Protein AF-0000000082161462 (afdb_homodimer)

Organism: Oncorhynchus tshawytscha (NCBI:txid74940)

InterPro domains:
  IPR004177 DDHD domain [PF02862] (362-562)
  IPR004177 DDHD domain [PS51043] (362-563)
  IPR004177 DDHD domain [SM01127] (362-563)
  IPR013761 Sterile alpha motif/pointed domain superfamily [G3DSA:1.10.150.50] (305-357)
  IPR057825 SEC23-DDH2, WWE domain [PF23464] (93-175)
  IPR057826 C20G8.02-like, WWE domain [PF23463] (22-87)
  IPR058055 PA-PLA1 [PTHR23509] (15-563)

Solvent-accessible surface area (backbone atoms only — not comparable to full-atom values): 63870 Å² total; per-residue (Å²): 128,87,69,77,69,87,58,70,73,70,87,79,58,71,48,32,30,37,39,48,83,47,94,93,49,75,77,42,75,41,58,44,24,66,66,49,27,51,51,49,51,52,48,49,54,49,32,68,72,66,66,54,85,72,52,75,45,69,28,83,91,61,42,28,36,31,32,62,71,79,29,31,34,37,54,68,78,55,92,61,82,66,26,48,40,43,71,24,42,28,31,34,32,45,89,87,45,91,58,70,40,66,46,56,57,71,58,34,52,54,50,49,52,52,48,44,50,22,39,60,65,69,45,48,80,52,72,46,77,43,94,88,38,37,32,38,38,39,65,46,97,81,42,30,37,34,35,73,56,74,66,73,85,72,60,61,78,63,65,62,53,73,69,49,69,71,62,21,44,39,43,69,34,67,70,91,53,94,67,84,63,46,78,72,75,65,85,49,54,51,31,39,32,42,37,36,64,34,71,56,73,48,55,35,89,83,54,40,40,56,60,60,40,44,50,50,34,45,52,50,41,55,54,46,46,68,72,52,39,70,71,51,87,85,66,56,79,76,49,34,71,45,73,46,54,52,87,50,46,68,65,60,72,31,88,69,68,48,53,63,60,55,50,54,64,27,46,61,78,48,56,45,71,60,42,52,50,50,51,34,51,49,48,42,54,47,36,58,69,31,66,69,48,31,46,50,50,33,44,48,48,42,51,51,51,40,50,49,49,52,53,46,44,71,76,37,73,84,59,78,49,56,38,28,39,34,28,31,57,32,65,54,54,62,62,44,41,49,58,63,73,58,58,66,64,28,50,63,43,38,76,63,36,80,67,75,72,78,65,61,77,61,87,64,61,35,52,32,38,40,30,35,29,22,34,46,39,52,55,42,33,76,67,64,45,72,64,46,63,39,79,32,42,33,79,50,33,57,29,39,36,44,37,30,42,61,43,17,77,58,32,38,41,51,57,66,34,32,31,62,88,88,63,71,75,79,64,44,74,49,57,42,76,92,53,57,74,57,63,71,55,50,48,48,52,48,44,51,48,43,45,49,45,39,51,49,42,43,56,51,34,56,61,48,49,72,64,58,71,53,64,77,84,72,75,85,68,83,86,73,80,87,75,84,80,74,79,72,74,80,72,78,66,82,68,77,77,68,78,52,75,61,61,47,74,73,52,47,72,70,58,60,49,18,30,42,28,68,50,35,85,34,39,34,29,50,72,82,54,77,74,41,69,75,41,47,70,80,37,18,69,52,37,62,31,39,65,53,74,30,61,41,54,47,49,52,52,51,45,59,59,32,45,74,72,70,46,68,112,129,88,71,78,68,87,57,69,72,73,86,77,58,72,48,33,30,37,40,47,83,47,93,93,48,72,76,42,76,42,59,45,24,67,66,49,27,53,50,50,52,51,48,52,53,49,32,67,72,66,65,54,85,72,52,77,45,69,29,82,90,59,42,28,38,33,31,60,71,79,28,32,34,34,55,66,78,55,92,62,82,68,26,47,40,44,72,24,43,28,32,36,30,44,87,86,45,90,60,68,41,68,45,56,58,71,57,34,52,52,51,49,51,52,46,44,50,21,38,60,66,70,44,46,82,50,71,46,77,44,95,87,38,39,32,38,36,38,64,45,98,82,44,30,36,35,35,75,56,72,66,73,84,73,60,59,78,68,68,60,54,73,70,50,68,71,61,21,44,39,43,70,35,67,70,90,52,93,68,83,64,47,79,74,74,64,85,49,52,50,32,39,32,43,37,36,64,35,71,54,73,49,55,34,88,83,56,40,39,56,62,61,41,44,50,50,34,44,53,50,42,53,53,44,45,66,72,51,41,69,70,50,86,83,67,56,79,75,50,34,70,45,72,45,54,51,88,51,44,67,67,60,72,31,88,67,67,47,53,64,60,54,49,56,63,26,47,63,78,50,56,45,70,60,42,52,51,50,51,35,51,51,48,42,54,50,36,58,68,32,66,69,48,30,46,50,50,32,43,48,47,43,51,51,51,40,51,50,50,52,52,46,44,69,75,38,72,84,59,78,49,58,37,30,40,34,27,28,57,31,66,53,54,63,60,43,43,50,57,63,73,56,60,66,64,27,49,60,43,37,76,65,34,81,66,76,72,80,66,60,77,62,89,63,62,35,51,32,37,40,31,35,32,21,33,46,39,50,53,41,34,75,66,64,46,76,64,47,63,38,81,33,42,34,80,51,30,56,28,39,36,42,36,28,42,60,44,16,76,57,32,39,41,51,56,65,32,34,31,62,89,88,63,71,76,79,63,45,74,49,58,42,77,93,52,58,73,57,63,70,56,52,48,50,53,48,44,51,48,44,46,49,45,40,50,48,42,44,57,52,33,56,60,47,48,71,64,57,71,52,64,74,83,71,74,84,69,83,84,72,80,88,72,84,78,74,76,71,74,81,71,77,65,81,70,77,76,71,75,55,75,61,62,47,75,72,53,47,74,71,59,59,48,18,29,42,28,68,50,36,84,34,38,34,29,49,70,82,52,76,74,42,69,76,40,48,72,81,38,18,69,53,38,62,32,38,66,53,75,31,60,41,55,46,49,51,52,50,45,59,59,31,44,76,72,71,46,69,113

Foldseek 3Di:
DPPPPAQDDDAFDWWKWWWDDDVPDDIDIATFAPVQRVVLVVQVVVCVVVVPPWDWDQGQLSQWIATNVVQWIAGDQDDDDIIGMATFWKWKAAPPGPFTDGDHPVVLVVVSVVVNVCSNVVPQQDWDADPVQKIKGRNDPAWIWIFRHDPPVPPPPPPVCVPRPPIITMDGHPPPGPHDRDDGFFNAAAEEEEEEEAADQAQAPVRDGQVVLQVLLQVLLRVLCVVPFPDPPVPDDDHGYHYHYQDQNCPPVPPPPCVLVVLVVVDDPPPPLVVVVVSRLVVLVVLCVDLVSVLVSLVRRQVSQQVSVVVVCVSVVVHDHAYAYEYAQHLCCLVQQVFFDCPPLVVLCCVVVPPPSPHDDHPAQHAEYEYEQYLNQVVCVVSPLQAGALATEGPRYQAYAQEAAPLAPSHDDDQCRYKDPPQDDDAAEQAASVGGADPVVVVVVVVVVVVVVVVVVVVVVVVVVVVPVPDDPPDPDDPDDDDDPDDPDPPPPPPPPPPPVPLPPVSVVPIFSGRHGDRDGRGYYYHDDPVCVVPSNVCNSNRSSCLSNGSSNSVVVVQVSCVVVVRHD/DPPPPQQDDDAFDWWKWWWDDDPPDDIDIATFAPVQRVVLVVQVVVCVVVVPPWDWDQGQLSQWIATNVVQWIAGDQDDDDIIGMATFWKWKDAPVGPFTDGDHPVVLVVVSVVVNVCSNVVPQQDWDADPVQKIKGRNDPAWIWIFRHDPPVPPPPPPVCVPRPPIITMDGHPPPGPHDRDDGFFNAAAEEEEEEEAADQAQAPVRDGQVVLQVLLQVLLRVLCVVPFPDPPVPPDDHGYHYHYQDQNCPPVPPPPCVLVVLVVVDDPPPPLVVVVVSRLVVLVVLCVDLVSVLVSLVRRQVSQQVSVVVVCVSVVVHDHAYAYEYAQHLCCLVQQVFDDCPPLVVLCCVVVPPPSPHDDHPAQHAEYEYEQYLNQVVCVVSPLQAGALATEGPRYQAYAQEAAPLAPSHDDDQCRYKDPPQDDDAAEQAASVGGADPVVVVVVVVVVVVVVVVVVVVVVVVVVVVPVPDDPPDPDDPDDDDDPPPPDPPPPPPDCPPPVPLPPVSVVPIFSGRHGDRDGRGYYYHDDPVCVVPSNVCNSNRSSCLSNGSSNSVVVVQVSCVVVVRHD

Radius of gyration: 39.83 Å; Cα contacts (8 Å, |Δi|>4): 1803; chains: 2; bounding box: 90×132×87 Å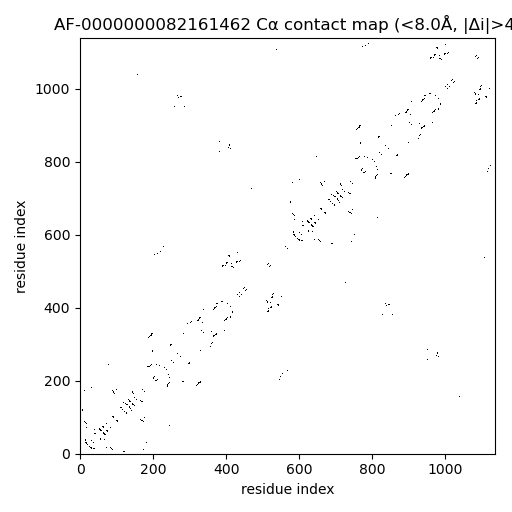

Sequence (1138 aa):
MNGMIEGVYEPVEHHWFHCEQQVDCKDSWFPFNREDSSRLEEAHKHGETRGVEEMVVATEGRRFDVRLKERRRYAVYWEQPPSEVRRCSWFHKGDKDISYTPYPEHTSLILEEAYMISVTLNDWTRKLEFPTGETVVLHSRMLMTQQQTIPSKYWISFPSASEQSRPRTVKRGLEGISIEIPEGEPYQVDHLVFMVHGVGPACDIQLRGVVECVNDFRDASLSLLSSHFKQSQDGTHMGRVEFIPINWHRVLHGDATGVDEDIQRITLPSISRLRQFSNDTVLDLFFYNSPTYCKTIIDTVASEINRLHHIFLQRHPQFTGAVSLTGHSLDLKDLGIPLGPRKKIMCLLKRWREVSIVYPQLAFQPQAFFALGSPIGMFLTVRGLKRIDPKYSLPTCKSFYNIFHPFDPVAFRIEPMVVTPGVDLPPMLIPHHKGRKRMHLELKDSLKRVSSDLLLSISTLRGVWQTLTTLPVNTLPPVASVGTTAALPPQESEGSRAQNGTVSPTEMKNISFGMLNGGRRFDYVLQEKPLESFNEYLFAIQSHLCYWDSEDTVLLLLREIYEGKGILLMNGMIEGVYEPVEHHWFHCEQQVDCKDSWFPFNREDSSRLEEAHKHGETRGVEEMVVATEGRRFDVRLKERRRYAVYWEQPPSEVRRCSWFHKGDKDISYTPYPEHTSLILEEAYMISVTLNDWTRKLEFPTGETVVLHSRMLMTQQQTIPSKYWISFPSASEQSRPRTVKRGLEGISIEIPEGEPYQVDHLVFMVHGVGPACDIQLRGVVECVNDFRDASLSLLSSHFKQSQDGTHMGRVEFIPINWHRVLHGDATGVDEDIQRITLPSISRLRQFSNDTVLDLFFYNSPTYCKTIIDTVASEINRLHHIFLQRHPQFTGAVSLTGHSLDLKDLGIPLGPRKKIMCLLKRWREVSIVYPQLAFQPQAFFALGSPIGMFLTVRGLKRIDPKYSLPTCKSFYNIFHPFDPVAFRIEPMVVTPGVDLPPMLIPHHKGRKRMHLELKDSLKRVSSDLLLSISTLRGVWQTLTTLPVNTLPPVASVGTTAALPPQESEGSRAQNGTVSPTEMKNISFGMLNGGRRFDYVLQEKPLESFNEYLFAIQSHLCYWDSEDTVLLLLREIYEGKGILL

Nearest PDB structures (foldseek):
  3v3l-assembly1_A  TM=7.381E-01  e=1.495E-02  Homo sapiens
  2dk6-assembly1_A  TM=5.817E-01  e=2.764E-01  Homo sapiens
  3n98-assembly1_A  TM=2.357E-01  e=4.673E-01  Thermococcus kodakarensis
  5wu7-assembly1_A  TM=2.150E-01  e=4.159E-01  Pyrococcus horikoshii OT3
  3v3l-assembly1_A  TM=7.371E-01  e=9.920E-03  Homo sapiens

Structure (mmCIF, N/CA/C/O backbone):
data_AF-0000000082161462-model_v1
#
loop_
_entity.id
_entity.type
_entity.pdbx_description
1 polymer 'DDHD domain-containing protein'
#
loop_
_atom_site.group_PDB
_atom_site.id
_atom_site.type_symbol
_atom_site.label_atom_id
_atom_site.label_alt_id
_atom_site.label_comp_id
_atom_site.label_asym_id
_atom_site.label_entity_id
_atom_site.label_seq_id
_atom_site.pdbx_PDB_ins_code
_atom_site.Cartn_x
_atom_site.Cartn_y
_atom_site.Cartn_z
_atom_site.occupancy
_atom_site.B_iso_or_equiv
_atom_site.auth_seq_id
_atom_site.auth_comp_id
_atom_site.auth_asym_id
_atom_site.auth_atom_id
_atom_site.pdbx_PDB_model_num
ATOM 1 N N . MET A 1 1 ? -17.547 63.219 -2.641 1 26.72 1 MET A N 1
ATOM 2 C CA . MET A 1 1 ? -16.453 64.062 -3.09 1 26.72 1 MET A CA 1
ATOM 3 C C . MET A 1 1 ? -15.578 64.5 -1.912 1 26.72 1 MET A C 1
ATOM 5 O O . MET A 1 1 ? -15.875 65.5 -1.253 1 26.72 1 MET A O 1
ATOM 9 N N . ASN A 1 2 ? -15.258 63.562 -0.967 1 32.59 2 ASN A N 1
ATOM 10 C CA . ASN A 1 2 ? -14.492 63.875 0.237 1 32.59 2 ASN A CA 1
ATOM 11 C C . ASN A 1 2 ? -13.25 64.688 -0.082 1 32.59 2 ASN A C 1
ATOM 13 O O . ASN A 1 2 ? -12.352 64.188 -0.785 1 32.59 2 ASN A O 1
ATOM 17 N N . GLY A 1 3 ? -13.391 65.938 -0.371 1 36.22 3 GLY A N 1
ATOM 18 C CA . GLY A 1 3 ? -12.461 67 -0.728 1 36.22 3 GLY A CA 1
ATOM 19 C C . GLY A 1 3 ? -11.195 67 0.109 1 36.22 3 GLY A C 1
ATOM 20 O O . GLY A 1 3 ? -11.25 67.125 1.329 1 36.22 3 GLY A O 1
ATOM 21 N N . MET A 1 4 ? -10.219 66.125 -0.097 1 42.56 4 MET A N 1
ATOM 22 C CA . MET A 1 4 ? -8.883 66.312 0.467 1 42.56 4 MET A CA 1
ATOM 23 C C . MET A 1 4 ? -8.5 67.812 0.512 1 42.56 4 MET A C 1
ATOM 25 O O . MET A 1 4 ? -8.5 68.438 -0.519 1 42.56 4 MET A O 1
ATOM 29 N N . ILE A 1 5 ? -8.953 68.562 1.473 1 47.44 5 ILE A N 1
ATOM 30 C CA . ILE A 1 5 ? -8.508 69.938 1.658 1 47.44 5 ILE A CA 1
ATOM 31 C C . ILE A 1 5 ? -7.008 70 1.372 1 47.44 5 ILE A C 1
ATOM 33 O O . ILE A 1 5 ? -6.223 69.188 1.851 1 47.44 5 ILE A O 1
ATOM 37 N N . GLU A 1 6 ? -6.426 70.75 0.494 1 54.41 6 GLU A N 1
ATOM 38 C CA . GLU A 1 6 ? -5.129 71.188 0.003 1 54.41 6 GLU A CA 1
ATOM 39 C C . GLU A 1 6 ? -4.285 71.812 1.132 1 54.41 6 GLU A C 1
ATOM 41 O O . GLU A 1 6 ? -4.758 72.625 1.89 1 54.41 6 GLU A O 1
ATOM 46 N N . GLY A 1 7 ? -3.23 71.188 1.823 1 65.56 7 GLY A N 1
ATOM 47 C CA . GLY A 1 7 ? -2.174 71.688 2.672 1 65.56 7 GLY A CA 1
ATOM 48 C C . GLY A 1 7 ? -2.166 71.062 4.062 1 65.56 7 GLY A C 1
ATOM 49 O O . GLY A 1 7 ? -1.274 71.375 4.863 1 65.56 7 GLY A O 1
ATOM 50 N N . VAL A 1 8 ? -3.248 70.438 4.426 1 85.88 8 VAL A N 1
ATOM 51 C CA . VAL A 1 8 ? -3.234 70.062 5.832 1 85.88 8 VAL A CA 1
ATOM 52 C C . VAL A 1 8 ? -2.695 68.625 5.969 1 85.88 8 VAL A C 1
ATOM 54 O O . VAL A 1 8 ? -3.148 67.688 5.273 1 85.88 8 VAL A O 1
ATOM 57 N N . TYR A 1 9 ? -1.677 68.438 6.754 1 92.31 9 TYR A N 1
ATOM 58 C CA . TYR A 1 9 ? -1.05 67.125 7.07 1 92.31 9 TYR A CA 1
ATOM 59 C C . TYR A 1 9 ? -1.927 66.312 8.008 1 92.31 9 TYR A C 1
ATOM 61 O O . TYR A 1 9 ? -2.443 66.875 9 1 92.31 9 TYR A O 1
ATOM 69 N N . GLU A 1 10 ? -2.254 65.062 7.656 1 91.81 10 GLU A N 1
ATOM 70 C CA . GLU A 1 10 ? -2.912 64.125 8.523 1 91.81 10 GLU A CA 1
ATOM 71 C C . GLU A 1 10 ? -1.987 62.938 8.844 1 91.81 10 GLU A C 1
ATOM 73 O O . GLU A 1 10 ? -1.403 62.344 7.941 1 91.81 10 GLU A O 1
ATOM 78 N N . PRO A 1 11 ? -1.928 62.656 10.164 1 93.06 11 PRO A N 1
ATOM 79 C CA . PRO A 1 11 ? -1.054 61.531 10.539 1 93.06 11 PRO A CA 1
ATOM 80 C C . PRO A 1 11 ? -1.487 60.219 9.906 1 93.06 11 PRO A C 1
ATOM 82 O O . PRO A 1 11 ? -2.686 59.969 9.758 1 93.06 11 PRO A O 1
ATOM 85 N N . VAL A 1 12 ? -0.553 59.375 9.609 1 94.31 12 VAL A N 1
ATOM 86 C CA . VAL A 1 12 ? -0.805 58.094 8.922 1 94.31 12 VAL A CA 1
ATOM 87 C C . VAL A 1 12 ? -1.348 57.062 9.914 1 94.31 12 VAL A C 1
ATOM 89 O O . VAL A 1 12 ? -0.991 57.094 11.094 1 94.31 12 VAL A O 1
ATOM 92 N N . GLU A 1 13 ? -2.225 56.219 9.422 1 93.25 13 GLU A N 1
ATOM 93 C CA . GLU A 1 13 ? -2.734 55.094 10.234 1 93.25 13 GLU A CA 1
ATOM 94 C C . GLU A 1 13 ? -1.837 53.875 10.125 1 93.25 13 GLU A C 1
ATOM 96 O O . GLU A 1 13 ? -1.406 53.5 9.031 1 93.25 13 GLU A O 1
ATOM 101 N N . HIS A 1 14 ? -1.571 53.344 11.289 1 96.19 14 HIS A N 1
ATOM 102 C CA . HIS A 1 14 ? -0.699 52.188 11.328 1 96.19 14 HIS A CA 1
ATOM 103 C C . HIS A 1 14 ? -1.508 50.906 11.289 1 96.19 14 HIS A C 1
ATOM 105 O O . HIS A 1 14 ? -2.664 50.875 11.711 1 96.19 14 HIS A O 1
ATOM 111 N N . HIS A 1 15 ? -0.967 49.844 10.68 1 97.06 15 HIS A N 1
ATOM 112 C CA . HIS A 1 15 ? -1.48 48.5 10.703 1 97.06 15 HIS A CA 1
ATOM 113 C C . HIS A 1 15 ? -0.365 47.5 10.984 1 97.06 15 HIS A C 1
ATOM 115 O O . HIS A 1 15 ? 0.71 47.562 10.383 1 97.06 15 HIS A O 1
ATOM 121 N N . TRP A 1 16 ? -0.637 46.625 11.836 1 97.81 16 TRP A N 1
ATOM 122 C CA . TRP A 1 16 ? 0.406 45.688 12.281 1 97.81 16 TRP A CA 1
ATOM 123 C C . TRP A 1 16 ? 0.491 44.469 11.352 1 97.81 16 TRP A C 1
ATOM 125 O O . TRP A 1 16 ? -0.534 43.969 10.906 1 97.81 16 TRP A O 1
ATOM 135 N N . PHE A 1 17 ? 1.749 44.031 11.094 1 97.06 17 PHE A N 1
ATOM 136 C CA . PHE A 1 17 ? 2.035 42.906 10.227 1 97.06 17 PHE A CA 1
ATOM 137 C C . PHE A 1 17 ? 2.936 41.906 10.93 1 97.06 17 PHE A C 1
ATOM 139 O O . PHE A 1 17 ? 3.607 42.219 11.906 1 97.06 17 PHE A O 1
ATOM 146 N N . HIS A 1 18 ? 2.854 40.688 10.539 1 95.94 18 HIS A N 1
ATOM 147 C CA . HIS A 1 18 ? 3.812 39.656 10.977 1 95.94 18 HIS A CA 1
ATOM 148 C C . HIS A 1 18 ? 4.484 39 9.789 1 95.94 18 HIS A C 1
ATOM 150 O O . HIS A 1 18 ? 3.914 38.938 8.695 1 95.94 18 HIS A O 1
ATOM 156 N N . CYS A 1 19 ? 5.727 38.469 10.062 1 92.62 19 CYS A N 1
ATOM 157 C CA . CYS A 1 19 ? 6.543 37.875 9 1 92.62 19 CYS A CA 1
ATOM 158 C C . CYS A 1 19 ? 6.574 36.375 9.117 1 92.62 19 CYS A C 1
ATOM 160 O O . CYS A 1 19 ? 6.664 35.812 10.219 1 92.62 19 CYS A O 1
ATOM 162 N N . GLU A 1 20 ? 6.312 35.688 8.039 1 83.38 20 GLU A N 1
ATOM 163 C CA . GLU A 1 20 ? 6.488 34.219 7.992 1 83.38 20 GLU A CA 1
ATOM 164 C C . GLU A 1 20 ? 7.688 33.844 7.133 1 83.38 20 GLU A C 1
ATOM 166 O O . GLU A 1 20 ? 7.82 34.312 5.996 1 83.38 20 GLU A O 1
ATOM 171 N N . GLN A 1 21 ? 8.641 33.219 7.793 1 70.44 21 GLN A N 1
ATOM 172 C CA . GLN A 1 21 ? 9.844 32.812 7.082 1 70.44 21 GLN A CA 1
ATOM 173 C C . GLN A 1 21 ? 9.586 31.578 6.234 1 70.44 21 GLN A C 1
ATOM 175 O O . GLN A 1 21 ? 9.031 30.594 6.727 1 70.44 21 GLN A O 1
ATOM 180 N N . GLN A 1 22 ? 9.469 31.719 4.949 1 59.25 22 GLN A N 1
ATOM 181 C CA . GLN A 1 22 ? 9.344 30.562 4.074 1 59.25 22 GLN A CA 1
ATOM 182 C C . GLN A 1 22 ? 10.711 29.953 3.76 1 59.25 22 GLN A C 1
ATOM 184 O O . GLN A 1 22 ? 11.719 30.656 3.791 1 59.25 22 GLN A O 1
ATOM 189 N N . VAL A 1 23 ? 10.805 28.562 3.68 1 52.56 23 VAL A N 1
ATOM 190 C CA . VAL A 1 23 ? 11.992 27.859 3.225 1 52.56 23 VAL A CA 1
ATOM 191 C C . VAL A 1 23 ? 12.391 28.359 1.837 1 52.56 23 VAL A C 1
ATOM 193 O O . VAL A 1 23 ? 11.602 28.297 0.896 1 52.56 23 VAL A O 1
ATOM 196 N N . ASP A 1 24 ? 13.531 29.062 1.699 1 53.31 24 ASP A N 1
ATOM 197 C CA . ASP A 1 24 ? 14.305 29.453 0.523 1 53.31 24 ASP A CA 1
ATOM 198 C C . ASP A 1 24 ? 13.82 30.797 -0.032 1 53.31 24 ASP A C 1
ATOM 200 O O . ASP A 1 24 ? 14.25 31.219 -1.106 1 53.31 24 ASP A O 1
ATOM 204 N N . CYS A 1 25 ? 12.797 31.266 0.533 1 53.69 25 CYS A N 1
ATOM 205 C CA . CYS A 1 25 ? 12.352 32.438 -0.18 1 53.69 25 CYS A CA 1
ATOM 206 C C . CYS A 1 25 ? 12.359 33.656 0.732 1 53.69 25 CYS A C 1
ATOM 208 O O . CYS A 1 25 ? 12.648 33.562 1.925 1 53.69 25 CYS A O 1
ATOM 210 N N . LYS A 1 26 ? 12.133 34.75 0.07 1 63.31 26 LYS A N 1
ATOM 211 C CA . LYS A 1 26 ? 11.953 36.094 0.573 1 63.31 26 LYS A CA 1
ATOM 212 C C . LYS A 1 26 ? 10.883 36.156 1.656 1 63.31 26 LYS A C 1
ATOM 214 O O . LYS A 1 26 ? 9.93 35.375 1.637 1 63.31 26 LYS A O 1
ATOM 219 N N . ASP A 1 27 ? 11.133 36.844 2.707 1 75.44 27 ASP A N 1
ATOM 220 C CA . ASP A 1 27 ? 10.203 37.062 3.811 1 75.44 27 ASP A CA 1
ATOM 221 C C . ASP A 1 27 ? 8.844 37.531 3.297 1 75.44 27 ASP A C 1
ATOM 223 O O . ASP A 1 27 ? 8.773 38.312 2.359 1 75.44 27 ASP A O 1
ATOM 227 N N . SER A 1 28 ? 7.859 36.812 3.693 1 86.31 28 SER A N 1
ATOM 228 C CA . SER A 1 28 ? 6.5 37.219 3.365 1 86.31 28 SER A CA 1
ATOM 229 C C . SER A 1 28 ? 5.805 37.844 4.574 1 86.31 28 SER A C 1
ATOM 231 O O . SER A 1 28 ? 5.879 37.312 5.68 1 86.31 28 SER A O 1
ATOM 233 N N . TRP A 1 29 ? 5.254 39.094 4.316 1 91.94 29 TRP A N 1
ATOM 234 C CA . TRP A 1 29 ? 4.582 39.812 5.395 1 91.94 29 TRP A CA 1
ATOM 235 C C . TRP A 1 29 ? 3.068 39.688 5.27 1 91.94 29 TRP A C 1
ATOM 237 O O . TRP A 1 29 ? 2.514 39.844 4.18 1 91.94 29 TRP A O 1
ATOM 247 N N . PHE A 1 30 ? 2.459 39.406 6.457 1 93.06 30 PHE A N 1
ATOM 248 C CA . PHE A 1 30 ? 1.012 39.25 6.5 1 93.06 30 PHE A CA 1
ATOM 249 C C . PHE A 1 30 ? 0.387 40.188 7.504 1 93.06 30 PHE A C 1
ATOM 251 O O . PHE A 1 30 ? 0.894 40.344 8.617 1 93.06 30 PHE A O 1
ATOM 258 N N . PRO A 1 31 ? -0.669 40.875 7.043 1 95.5 31 PRO A N 1
ATOM 259 C CA . PRO A 1 31 ? -1.338 41.812 7.977 1 95.5 31 PRO A CA 1
ATOM 260 C C . PRO A 1 31 ? -2.143 41.062 9.047 1 95.5 31 PRO A C 1
ATOM 262 O O . PRO A 1 31 ? -2.742 40.031 8.766 1 95.5 31 PRO A O 1
ATOM 265 N N . PHE A 1 32 ? -2.117 41.625 10.266 1 96.69 32 PHE A N 1
ATOM 266 C CA . PHE A 1 32 ? -3.076 41.156 11.266 1 96.69 32 PHE A CA 1
ATOM 267 C C . PHE A 1 32 ? -4.492 41.562 10.883 1 96.69 32 PHE A C 1
ATOM 269 O O . PHE A 1 32 ? -4.684 42.5 10.102 1 96.69 32 PHE A O 1
ATOM 276 N N . ASN A 1 33 ? -5.449 40.844 11.43 1 95 33 ASN A N 1
ATOM 277 C CA . ASN A 1 33 ? -6.82 41.312 11.219 1 95 33 ASN A CA 1
ATOM 278 C C . ASN A 1 33 ? -7.066 42.656 11.898 1 95 33 ASN A C 1
ATOM 280 O O . ASN A 1 33 ? -6.27 43.094 12.734 1 95 33 ASN A O 1
ATOM 284 N N . ARG A 1 34 ? -8.125 43.344 11.578 1 94.5 34 ARG A N 1
ATOM 285 C CA . ARG A 1 34 ? -8.383 44.688 12.031 1 94.5 34 ARG A CA 1
ATOM 286 C C . ARG A 1 34 ? -8.516 44.75 13.547 1 94.5 34 ARG A C 1
ATOM 288 O O . ARG A 1 34 ? -8.016 45.688 14.18 1 94.5 34 ARG A O 1
ATOM 295 N N . GLU A 1 35 ? -9.148 43.75 14.07 1 95.19 35 GLU A N 1
ATOM 296 C CA . GLU A 1 35 ? -9.352 43.75 15.516 1 95.19 35 GLU A CA 1
ATOM 297 C C . GLU A 1 35 ? -8.023 43.594 16.25 1 95.19 35 GLU A C 1
ATOM 299 O O . GLU A 1 35 ? -7.746 44.312 17.203 1 95.19 35 GLU A O 1
ATOM 304 N N . ASP A 1 36 ? -7.293 42.688 15.844 1 97 36 ASP A N 1
ATOM 305 C CA . ASP A 1 36 ? -6 42.469 16.469 1 97 36 ASP A CA 1
ATOM 306 C C . ASP A 1 36 ? -5.074 43.656 16.297 1 97 36 ASP A C 1
ATOM 308 O O . ASP A 1 36 ? -4.367 44.062 17.219 1 97 36 ASP A O 1
ATOM 312 N N . SER A 1 37 ? -5.035 44.156 15.102 1 97.25 37 SER A N 1
ATOM 313 C CA . SER A 1 37 ? -4.195 45.344 14.844 1 97.25 37 SER A CA 1
ATOM 314 C C . SER A 1 37 ? -4.59 46.5 15.742 1 97.25 37 SER A C 1
ATOM 316 O O . SER A 1 37 ? -3.725 47.219 16.234 1 97.25 37 SER A O 1
ATOM 318 N N . SER A 1 38 ? -5.855 46.719 15.891 1 96.5 38 SER A N 1
ATOM 319 C CA . SER A 1 38 ? -6.336 47.781 16.766 1 96.5 38 SER A CA 1
ATOM 320 C C . SER A 1 38 ? -5.902 47.562 18.203 1 96.5 38 SER A C 1
ATOM 322 O O . SER A 1 38 ? -5.523 48.5 18.906 1 96.5 38 SER A O 1
ATOM 324 N N . ARG A 1 39 ? -5.996 46.375 18.641 1 96.56 39 ARG A N 1
ATOM 325 C CA . ARG A 1 39 ? -5.59 46.031 20 1 96.56 39 ARG A CA 1
ATOM 326 C C . ARG A 1 39 ? -4.086 46.219 20.172 1 96.56 39 ARG A C 1
ATOM 328 O O . ARG A 1 39 ? -3.635 46.688 21.234 1 96.56 39 ARG A O 1
ATOM 335 N N . LEU A 1 40 ? -3.393 45.812 19.219 1 97.44 40 LEU A N 1
ATOM 336 C CA . LEU A 1 40 ? -1.945 46 19.25 1 97.44 40 LEU A CA 1
ATOM 337 C C . LEU A 1 40 ? -1.581 47.469 19.312 1 97.44 40 LEU A C 1
ATOM 339 O O . LEU A 1 40 ? -0.694 47.875 20.078 1 97.44 40 LEU A O 1
ATOM 343 N N . GLU A 1 41 ? -2.246 48.281 18.516 1 96.56 41 GLU A N 1
ATOM 344 C CA . GLU A 1 41 ? -1.992 49.719 18.484 1 96.56 41 GLU A CA 1
ATOM 345 C C . GLU A 1 41 ? -2.328 50.375 19.828 1 96.56 41 GLU A C 1
ATOM 347 O O . GLU A 1 41 ? -1.581 51.219 20.328 1 96.56 41 GLU A O 1
ATOM 352 N N . GLU A 1 42 ? -3.414 49.969 20.359 1 95.94 42 GLU A N 1
ATOM 353 C CA . GLU A 1 42 ? -3.812 50.5 21.672 1 95.94 42 GLU A CA 1
ATOM 354 C C . GLU A 1 42 ? -2.799 50.125 22.75 1 95.94 42 GLU A C 1
ATOM 356 O O . GLU A 1 42 ? -2.447 50.969 23.578 1 95.94 42 GLU A O 1
ATOM 361 N N . ALA A 1 43 ? -2.439 48.906 22.719 1 95.94 43 ALA A N 1
ATOM 362 C CA . ALA A 1 43 ? -1.452 48.438 23.703 1 95.94 43 ALA A CA 1
ATOM 363 C C . ALA A 1 43 ? -0.122 49.188 23.516 1 95.94 43 ALA A C 1
ATOM 365 O O . ALA A 1 43 ? 0.569 49.469 24.484 1 95.94 43 ALA A O 1
ATOM 366 N N . HIS A 1 44 ? 0.251 49.344 22.312 1 94.88 44 HIS A N 1
ATOM 367 C CA . HIS A 1 44 ? 1.485 50.062 22.016 1 94.88 44 HIS A CA 1
ATOM 368 C C . HIS A 1 44 ? 1.45 51.5 22.578 1 94.88 44 HIS A C 1
ATOM 370 O O . HIS A 1 44 ? 2.422 51.938 23.188 1 94.88 44 HIS A O 1
ATOM 376 N N . LYS A 1 45 ? 0.359 52.188 22.391 1 92.31 45 LYS A N 1
ATOM 377 C CA . LYS A 1 45 ? 0.197 53.531 22.891 1 92.31 45 LYS A CA 1
ATOM 378 C C . LYS A 1 45 ? 0.233 53.562 24.406 1 92.31 45 LYS A C 1
ATOM 380 O O . LYS A 1 45 ? 0.849 54.469 25.016 1 92.31 45 LYS A O 1
ATOM 385 N N . HIS A 1 46 ? -0.396 52.625 24.938 1 90.88 46 HIS A N 1
ATOM 386 C CA . HIS A 1 46 ? -0.431 52.531 26.391 1 90.88 46 HIS A CA 1
ATOM 387 C C . HIS A 1 46 ? 0.954 52.25 26.953 1 90.88 46 HIS A C 1
ATOM 389 O O . HIS A 1 46 ? 1.321 52.781 28.016 1 90.88 46 HIS A O 1
ATOM 395 N N . GLY A 1 47 ? 1.594 51.344 26.328 1 87.25 47 GLY A N 1
ATOM 396 C CA . GLY A 1 47 ? 2.936 51 26.766 1 87.25 47 GLY A CA 1
ATOM 397 C C . GLY A 1 47 ? 3.895 52.156 26.719 1 87.25 47 GLY A C 1
ATOM 398 O O . GLY A 1 47 ? 4.715 52.344 27.609 1 87.25 47 GLY A O 1
ATOM 399 N N . GLU A 1 48 ? 3.814 52.938 25.75 1 82.69 48 GLU A N 1
ATOM 400 C CA . GLU A 1 48 ? 4.672 54.094 25.594 1 82.69 48 GLU A CA 1
ATOM 401 C C . GLU A 1 48 ? 4.371 55.156 26.672 1 82.69 48 GLU A C 1
ATOM 403 O O . GLU A 1 48 ? 5.281 55.781 27.203 1 82.69 48 GLU A O 1
ATOM 408 N N . THR A 1 49 ? 3.15 55.219 27 1 84.56 49 THR A N 1
ATOM 409 C CA . THR A 1 49 ? 2.723 56.25 27.953 1 84.56 49 THR A CA 1
ATOM 410 C C . THR A 1 49 ? 3.074 55.844 29.375 1 84.56 49 THR A C 1
ATOM 412 O O . THR A 1 49 ? 3.498 56.656 30.188 1 84.56 49 THR A O 1
ATOM 415 N N . ARG A 1 50 ? 2.953 54.594 29.641 1 85.5 50 ARG A N 1
ATOM 416 C CA . ARG A 1 50 ? 3.115 54.125 31.016 1 85.5 50 ARG A CA 1
ATOM 417 C C . ARG A 1 50 ? 4.535 53.625 31.266 1 85.5 50 ARG A C 1
ATOM 419 O O . ARG A 1 50 ? 4.922 53.375 32.406 1 85.5 50 ARG A O 1
ATOM 426 N N . GLY A 1 51 ? 5.27 53.562 30.422 1 80.31 51 GLY A N 1
ATOM 427 C CA . GLY A 1 51 ? 6.641 53.125 30.578 1 80.31 51 GLY A CA 1
ATOM 428 C C . GLY A 1 51 ? 6.746 51.656 30.953 1 80.31 51 GLY A C 1
ATOM 429 O O . GLY A 1 51 ? 7.633 51.281 31.719 1 80.31 51 GLY A O 1
ATOM 430 N N . VAL A 1 52 ? 5.754 50.938 30.531 1 80.94 52 VAL A N 1
ATOM 431 C CA . VAL A 1 52 ? 5.762 49.531 30.844 1 80.94 52 VAL A CA 1
ATOM 432 C C . VAL A 1 52 ? 6.824 48.812 30 1 80.94 52 VAL A C 1
ATOM 434 O O . VAL A 1 52 ? 7.023 49.125 28.828 1 80.94 52 VAL A O 1
ATOM 437 N N . GLU A 1 53 ? 7.633 47.938 30.594 1 82.19 53 GLU A N 1
ATOM 438 C CA . GLU A 1 53 ? 8.781 47.25 29.984 1 82.19 53 GLU A CA 1
ATOM 439 C C . GLU A 1 53 ? 8.344 46.375 28.797 1 82.19 53 GLU A C 1
ATOM 441 O O . GLU A 1 53 ? 9.016 46.344 27.766 1 82.19 53 GLU A O 1
ATOM 446 N N . GLU A 1 54 ? 7.285 45.594 29.016 1 89.81 54 GLU A N 1
ATOM 447 C CA . GLU A 1 54 ? 6.824 44.719 27.922 1 89.81 54 GLU A CA 1
ATOM 448 C C . GLU A 1 54 ? 5.316 44.5 28 1 89.81 54 GLU A C 1
ATOM 450 O O . GLU A 1 54 ? 4.758 44.344 29.078 1 89.81 54 GLU A O 1
ATOM 455 N N . MET A 1 55 ? 4.641 44.688 26.859 1 93.19 55 MET A N 1
ATOM 456 C CA . MET A 1 55 ? 3.217 44.406 26.719 1 93.19 55 MET A CA 1
ATOM 457 C C . MET A 1 55 ? 2.988 43.188 25.844 1 93.19 55 MET A C 1
ATOM 459 O O . MET A 1 55 ? 3.576 43.062 24.766 1 93.19 55 MET A O 1
ATOM 463 N N . VAL A 1 56 ? 2.211 42.25 26.359 1 96.19 56 VAL A N 1
ATOM 464 C CA . VAL A 1 56 ? 1.894 41.031 25.594 1 96.19 56 VAL A CA 1
ATOM 465 C C . VAL A 1 56 ? 0.427 41.062 25.172 1 96.19 56 VAL A C 1
ATOM 467 O O . VAL A 1 56 ? -0.461 41.281 26 1 96.19 56 VAL A O 1
ATOM 470 N N . VAL A 1 57 ? 0.163 40.969 23.859 1 97.38 57 VAL A N 1
ATOM 471 C CA . VAL A 1 57 ? -1.192 40.969 23.328 1 97.38 57 VAL A CA 1
ATOM 472 C C . VAL A 1 57 ? -1.473 39.625 22.641 1 97.38 57 VAL A C 1
ATOM 474 O O . VAL A 1 57 ? -0.711 39.188 21.781 1 97.38 57 VAL A O 1
ATOM 477 N N . ALA A 1 58 ? -2.561 38.938 23.094 1 96.88 58 ALA A N 1
ATOM 478 C CA . ALA A 1 58 ? -2.982 37.688 22.438 1 96.88 58 ALA A CA 1
ATOM 479 C C . ALA A 1 58 ? -3.668 38 21.109 1 96.88 58 ALA A C 1
ATOM 481 O O . ALA A 1 58 ? -4.539 38.844 21.031 1 96.88 58 ALA A O 1
ATOM 482 N N . THR A 1 59 ? -3.219 37.344 20.109 1 96.75 59 THR A N 1
ATOM 483 C CA . THR A 1 59 ? -3.768 37.594 18.781 1 96.75 59 THR A CA 1
ATOM 484 C C . THR A 1 59 ? -4.203 36.281 18.125 1 96.75 59 THR A C 1
ATOM 486 O O . THR A 1 59 ? -3.938 35.188 18.656 1 96.75 59 THR A O 1
ATOM 489 N N . GLU A 1 60 ? -4.969 36.375 17 1 94.88 60 GLU A N 1
ATOM 490 C CA . GLU A 1 60 ? -5.395 35.25 16.172 1 94.88 60 GLU A CA 1
ATOM 491 C C . GLU A 1 60 ? -6.102 34.188 17 1 94.88 60 GLU A C 1
ATOM 493 O O . GLU A 1 60 ? -5.703 33 17 1 94.88 60 GLU A O 1
ATOM 498 N N . GLY A 1 61 ? -7.098 34.562 17.672 1 93.94 61 GLY A N 1
ATOM 499 C CA . GLY A 1 61 ? -7.863 33.625 18.5 1 93.94 61 GLY A CA 1
ATOM 500 C C . GLY A 1 61 ? -7.117 33.188 19.75 1 93.94 61 GLY A C 1
ATOM 501 O O . GLY A 1 61 ? -7.312 32.062 20.234 1 93.94 61 GLY A O 1
ATOM 502 N N . ARG A 1 62 ? -6.086 34.031 20.141 1 96.25 62 ARG A N 1
ATOM 503 C CA . ARG A 1 62 ? -5.266 33.812 21.328 1 96.25 62 ARG A CA 1
ATOM 504 C C . ARG A 1 62 ? -4.312 32.656 21.141 1 96.25 62 ARG A C 1
ATOM 506 O O . ARG A 1 62 ? -3.893 32 22.109 1 96.25 62 ARG A O 1
ATOM 513 N N . ARG A 1 63 ? -4.062 32.375 19.906 1 97.06 63 ARG A N 1
ATOM 514 C CA . ARG A 1 63 ? -3.133 31.281 19.578 1 97.06 63 ARG A CA 1
ATOM 515 C C . ARG A 1 63 ? -1.696 31.797 19.547 1 97.06 63 ARG A C 1
ATOM 517 O O . ARG A 1 63 ? -0.75 31.016 19.531 1 97.06 63 ARG A O 1
ATOM 524 N N . PHE A 1 64 ? -1.574 33.125 19.469 1 97.25 64 PHE A N 1
ATOM 525 C CA . PHE A 1 64 ? -0.261 33.75 19.438 1 97.25 64 PHE A CA 1
ATOM 526 C C . PHE A 1 64 ? -0.185 34.906 20.438 1 97.25 64 PHE A C 1
ATOM 528 O O . PHE A 1 64 ? -1.18 35.594 20.672 1 97.25 64 PHE A O 1
ATOM 535 N N . ASP A 1 65 ? 0.979 35.031 20.984 1 98.06 65 ASP A N 1
ATOM 536 C CA . ASP A 1 65 ? 1.284 36.188 21.828 1 98.06 65 ASP A CA 1
ATOM 537 C C . ASP A 1 65 ? 2.303 37.094 21.156 1 98.06 65 ASP A C 1
ATOM 539 O O . ASP A 1 65 ? 3.373 36.656 20.734 1 98.06 65 ASP A O 1
ATOM 543 N N . VAL A 1 66 ? 1.868 38.312 21.031 1 98.06 66 VAL A N 1
ATOM 544 C CA . VAL A 1 66 ? 2.785 39.312 20.484 1 98.06 66 VAL A CA 1
ATOM 545 C C . VAL A 1 66 ? 3.434 40.094 21.609 1 98.06 66 VAL A C 1
ATOM 547 O O . VAL A 1 66 ? 2.74 40.688 22.438 1 98.06 66 VAL A O 1
ATOM 550 N N . ARG A 1 67 ? 4.703 40.031 21.641 1 97.19 67 ARG A N 1
ATOM 551 C CA . ARG A 1 67 ? 5.469 40.906 22.516 1 97.19 67 ARG A CA 1
ATOM 552 C C . ARG A 1 67 ? 5.836 42.219 21.828 1 97.19 67 ARG A C 1
ATOM 554 O O . ARG A 1 67 ? 6.73 42.219 20.984 1 97.19 67 ARG A O 1
ATOM 561 N N . LEU A 1 68 ? 5.25 43.25 22.25 1 95.81 68 LEU A N 1
ATOM 562 C CA . LEU A 1 68 ? 5.242 44.5 21.5 1 95.81 68 LEU A CA 1
ATOM 563 C C . LEU A 1 68 ? 6.629 45.125 21.484 1 95.81 68 LEU A C 1
ATOM 565 O O . LEU A 1 68 ? 7.066 45.656 20.453 1 95.81 68 LEU A O 1
ATOM 569 N N . LYS A 1 69 ? 7.262 45.156 22.578 1 93.81 69 LYS A N 1
ATOM 570 C CA . LYS A 1 69 ? 8.594 45.75 22.625 1 93.81 69 LYS A CA 1
ATOM 571 C C . LYS A 1 69 ? 9.609 44.906 21.859 1 93.81 69 LYS A C 1
ATOM 573 O O . LYS A 1 69 ? 10.445 45.438 21.125 1 93.81 69 LYS A O 1
ATOM 578 N N . GLU A 1 70 ? 9.523 43.625 22.031 1 94.69 70 GLU A N 1
ATOM 579 C CA . GLU A 1 70 ? 10.422 42.719 21.359 1 94.69 70 GLU A CA 1
ATOM 580 C C . GLU A 1 70 ? 10.102 42.625 19.875 1 94.69 70 GLU A C 1
ATOM 582 O O . GLU A 1 70 ? 10.953 42.219 19.062 1 94.69 70 GLU A O 1
ATOM 587 N N . ARG A 1 71 ? 8.938 42.969 19.484 1 96.75 71 ARG A N 1
ATOM 588 C CA . ARG A 1 71 ? 8.43 42.875 18.125 1 96.75 71 ARG A CA 1
ATOM 589 C C . ARG A 1 71 ? 8.492 41.438 17.594 1 96.75 71 ARG A C 1
ATOM 591 O O . ARG A 1 71 ? 8.984 41.219 16.484 1 96.75 71 ARG A O 1
ATOM 598 N N . ARG A 1 72 ? 7.969 40.562 18.391 1 97.44 72 ARG A N 1
ATOM 599 C CA . ARG A 1 72 ? 7.953 39.156 18.031 1 97.44 72 ARG A CA 1
ATOM 600 C C . ARG A 1 72 ? 6.641 38.469 18.438 1 97.44 72 ARG A C 1
ATOM 602 O O . ARG A 1 72 ? 6.02 38.875 19.422 1 97.44 72 ARG A O 1
ATOM 609 N N . ARG A 1 73 ? 6.27 37.594 17.672 1 97.06 73 ARG A N 1
ATOM 610 C CA . ARG A 1 73 ? 5.059 36.812 17.906 1 97.06 73 ARG A CA 1
ATOM 611 C C . ARG A 1 73 ? 5.398 35.344 18.25 1 97.06 73 ARG A C 1
ATOM 613 O O . ARG A 1 73 ? 6.219 34.719 17.578 1 97.06 73 ARG A O 1
ATOM 620 N N . TYR A 1 74 ? 4.77 34.812 19.328 1 97.25 74 TYR A N 1
ATOM 621 C CA . TYR A 1 74 ? 5.039 33.469 19.828 1 97.25 74 TYR A CA 1
ATOM 622 C C . TYR A 1 74 ? 3.783 32.625 19.781 1 97.25 74 TYR A C 1
ATOM 624 O O . TYR A 1 74 ? 2.717 33.031 20.234 1 97.25 74 TYR A O 1
ATOM 632 N N . ALA A 1 75 ? 3.943 31.422 19.25 1 96.19 75 ALA A N 1
ATOM 633 C CA . ALA A 1 75 ? 2.836 30.469 19.297 1 96.19 75 ALA A CA 1
ATOM 634 C C . ALA A 1 75 ? 2.637 29.922 20.703 1 96.19 75 ALA A C 1
ATOM 636 O O . ALA A 1 75 ? 3.605 29.672 21.422 1 96.19 75 ALA A O 1
ATOM 637 N N . VAL A 1 76 ? 1.431 29.719 21.047 1 96.94 76 VAL A N 1
ATOM 638 C CA . VAL A 1 76 ? 1.116 29.344 22.422 1 96.94 76 VAL A CA 1
ATOM 639 C C . VAL A 1 76 ? 0.963 27.828 22.516 1 96.94 76 VAL A C 1
ATOM 641 O O . VAL A 1 76 ? 1.452 27.203 23.453 1 96.94 76 VAL A O 1
ATOM 644 N N . TYR A 1 77 ? 0.341 27.219 21.562 1 95.56 77 TYR A N 1
ATOM 645 C CA . TYR A 1 77 ? -0.099 25.844 21.703 1 95.56 77 TYR A CA 1
ATOM 646 C C . TYR A 1 77 ? 0.879 24.891 21.016 1 95.56 77 TYR A C 1
ATOM 648 O O . TYR A 1 77 ? 0.8 23.672 21.219 1 95.56 77 TYR A O 1
ATOM 656 N N . TRP A 1 78 ? 1.814 25.344 20.234 1 92.12 78 TRP A N 1
ATOM 657 C CA . TRP A 1 78 ? 2.791 24.5 19.547 1 92.12 78 TRP A CA 1
ATOM 658 C C . TRP A 1 78 ? 4.148 25.188 19.484 1 92.12 78 TRP A C 1
ATOM 660 O O . TRP A 1 78 ? 4.273 26.375 19.797 1 92.12 78 TRP A O 1
ATOM 670 N N . GLU A 1 79 ? 5.098 24.406 19.062 1 86.25 79 GLU A N 1
ATOM 671 C CA . GLU A 1 79 ? 6.449 24.953 18.969 1 86.25 79 GLU A CA 1
ATOM 672 C C . GLU A 1 79 ? 6.766 25.406 17.547 1 86.25 79 GLU A C 1
ATOM 674 O O . GLU A 1 79 ? 6.586 24.656 16.594 1 86.25 79 GLU A O 1
ATOM 679 N N . GLN A 1 80 ? 7.117 26.656 17.516 1 88.75 80 GLN A N 1
ATOM 680 C CA . GLN A 1 80 ? 7.586 27.25 16.266 1 88.75 80 GLN A CA 1
ATOM 681 C C . GLN A 1 80 ? 8.477 28.453 16.516 1 88.75 80 GLN A C 1
ATOM 683 O O . GLN A 1 80 ? 8.375 29.094 17.562 1 88.75 80 GLN A O 1
ATOM 688 N N . PRO A 1 81 ? 9.352 28.656 15.633 1 90.62 81 PRO A N 1
ATOM 689 C CA . PRO A 1 81 ? 10.18 29.844 15.828 1 90.62 81 PRO A CA 1
ATOM 690 C C . PRO A 1 81 ? 9.359 31.141 15.836 1 90.62 81 PRO A C 1
ATOM 692 O O . PRO A 1 81 ? 8.398 31.266 15.07 1 90.62 81 PRO A O 1
ATOM 695 N N . PRO A 1 82 ? 9.742 32 16.719 1 94.81 82 PRO A N 1
ATOM 696 C CA . PRO A 1 82 ? 9.023 33.281 16.75 1 94.81 82 PRO A CA 1
ATOM 697 C C . PRO A 1 82 ? 9.125 34.062 15.43 1 94.81 82 PRO A C 1
ATOM 699 O O . PRO A 1 82 ? 10.148 33.969 14.742 1 94.81 82 PRO A O 1
ATOM 702 N N . SER A 1 83 ? 8.133 34.719 15.148 1 94.56 83 SER A N 1
ATOM 703 C CA . SER A 1 83 ? 8.109 35.531 13.93 1 94.56 83 SER A CA 1
ATOM 704 C C . SER A 1 83 ? 8.203 37.031 14.242 1 94.56 83 SER A C 1
ATOM 706 O O . SER A 1 83 ? 7.762 37.469 15.312 1 94.56 83 SER A O 1
ATOM 708 N N . GLU A 1 84 ? 8.703 37.719 13.328 1 95.69 84 GLU A N 1
ATOM 709 C CA . GLU A 1 84 ? 8.836 39.156 13.5 1 95.69 84 GLU A CA 1
ATOM 710 C C . GLU A 1 84 ? 7.492 39.844 13.297 1 95.69 84 GLU A C 1
ATOM 712 O O . GLU A 1 84 ? 6.695 39.438 12.445 1 95.69 84 GLU A O 1
ATOM 717 N N . VAL A 1 85 ? 7.25 40.844 14.133 1 97.31 85 VAL A N 1
ATOM 718 C CA . VAL A 1 85 ? 6.082 41.719 14.016 1 97.31 85 VAL A CA 1
ATOM 719 C C . VAL A 1 85 ? 6.531 43.156 13.773 1 97.31 85 VAL A C 1
ATOM 721 O O . VAL A 1 85 ? 7.602 43.562 14.219 1 97.31 85 VAL A O 1
ATOM 724 N N . ARG A 1 86 ? 5.684 43.875 12.992 1 96.81 86 ARG A N 1
ATOM 725 C CA . ARG A 1 86 ? 6.062 45.219 12.633 1 96.81 86 ARG A CA 1
ATOM 726 C C . ARG A 1 86 ? 4.848 46.156 12.625 1 96.81 86 ARG A C 1
ATOM 728 O O . ARG A 1 86 ? 3.768 45.75 12.172 1 96.81 86 ARG A O 1
ATOM 735 N N . ARG A 1 87 ? 5.043 47.281 13.234 1 97.31 87 ARG A N 1
ATOM 736 C CA . ARG A 1 87 ? 4.062 48.344 13.141 1 97.31 87 ARG A CA 1
ATOM 737 C C . ARG A 1 87 ? 4.219 49.125 11.828 1 97.31 87 ARG A C 1
ATOM 739 O O . ARG A 1 87 ? 5.043 50.031 11.734 1 97.31 87 ARG A O 1
ATOM 746 N N . CYS A 1 88 ? 3.346 48.875 10.906 1 96.38 88 CYS A N 1
ATOM 747 C CA . CYS A 1 88 ? 3.617 49.281 9.531 1 96.38 88 CYS A CA 1
ATOM 748 C C . CYS A 1 88 ? 2.785 50.5 9.141 1 96.38 88 CYS A C 1
ATOM 750 O O . CYS A 1 88 ? 1.638 50.625 9.57 1 96.38 88 CYS A O 1
ATOM 752 N N . SER A 1 89 ? 3.4 51.375 8.305 1 96.38 89 SER A N 1
ATOM 753 C CA . SER A 1 89 ? 2.697 52.531 7.793 1 96.38 89 SER A CA 1
ATOM 754 C C . SER A 1 89 ? 3.16 52.875 6.383 1 96.38 89 SER A C 1
ATOM 756 O O . SER A 1 89 ? 2.469 53.594 5.656 1 96.38 89 SER A O 1
ATOM 758 N N . TRP A 1 90 ? 4.34 52.469 6.008 1 96 90 TRP A N 1
ATOM 759 C CA . TRP A 1 90 ? 4.883 52.719 4.68 1 96 90 TRP A CA 1
ATOM 760 C C . TRP A 1 90 ? 5.293 51.406 3.998 1 96 90 TRP A C 1
ATOM 762 O O . TRP A 1 90 ? 5.816 50.5 4.648 1 96 90 TRP A O 1
ATOM 772 N N . PHE A 1 91 ? 5.113 51.312 2.73 1 95.38 91 PHE A N 1
ATOM 773 C CA . PHE A 1 91 ? 5.312 50.062 1.994 1 95.38 91 PHE A CA 1
ATOM 774 C C . PHE A 1 91 ? 6.031 50.344 0.676 1 95.38 91 PHE A C 1
ATOM 776 O O . PHE A 1 91 ? 5.992 51.438 0.151 1 95.38 91 PHE A O 1
ATOM 783 N N . HIS A 1 92 ? 6.691 49.375 0.213 1 92.88 92 HIS A N 1
ATOM 784 C CA . HIS A 1 92 ? 7.336 49.469 -1.092 1 92.88 92 HIS A CA 1
ATOM 785 C C . HIS A 1 92 ? 7.105 48.188 -1.906 1 92.88 92 HIS A C 1
ATOM 787 O O . HIS A 1 92 ? 6.852 47.125 -1.343 1 92.88 92 HIS A O 1
ATOM 793 N N . LYS A 1 93 ? 7.117 48.25 -3.127 1 91.56 93 LYS A N 1
ATOM 794 C CA . LYS A 1 93 ? 6.895 47.125 -4.027 1 91.56 93 LYS A CA 1
ATOM 795 C C . LYS A 1 93 ? 7.707 47.281 -5.312 1 91.56 93 LYS A C 1
ATOM 797 O O . LYS A 1 93 ? 7.684 48.344 -5.941 1 91.56 93 LYS A O 1
ATOM 802 N N . GLY A 1 94 ? 8.375 46.219 -5.59 1 86.06 94 GLY A N 1
ATOM 803 C CA . GLY A 1 94 ? 9.07 46.188 -6.863 1 86.06 94 GLY A CA 1
ATOM 804 C C . GLY A 1 94 ? 8.211 45.656 -7.996 1 86.06 94 GLY A C 1
ATOM 805 O O . GLY A 1 94 ? 7.133 45.125 -7.758 1 86.06 94 GLY A O 1
ATOM 806 N N . ASP A 1 95 ? 8.703 45.812 -9.156 1 81.06 95 ASP A N 1
ATOM 807 C CA . ASP A 1 95 ? 7.969 45.406 -10.344 1 81.06 95 ASP A CA 1
ATOM 808 C C . ASP A 1 95 ? 7.77 43.875 -10.367 1 81.06 95 ASP A C 1
ATOM 810 O O . ASP A 1 95 ? 6.75 43.406 -10.852 1 81.06 95 ASP A O 1
ATOM 814 N N . LYS A 1 96 ? 8.727 43.281 -9.805 1 81.12 96 LYS A N 1
ATOM 815 C CA . LYS A 1 96 ? 8.672 41.844 -9.852 1 81.12 96 LYS A CA 1
ATOM 816 C C . LYS A 1 96 ? 7.969 41.281 -8.625 1 81.12 96 LYS A C 1
ATOM 818 O O . LYS A 1 96 ? 7.695 40.062 -8.555 1 81.12 96 LYS A O 1
ATOM 823 N N . ASP A 1 97 ? 7.68 42.188 -7.762 1 82.38 97 ASP A N 1
ATOM 824 C CA . ASP A 1 97 ? 7.082 41.719 -6.512 1 82.38 97 ASP A CA 1
ATOM 825 C C . ASP A 1 97 ? 5.566 41.562 -6.645 1 82.38 97 ASP A C 1
ATOM 827 O O . ASP A 1 97 ? 4.926 42.375 -7.336 1 82.38 97 ASP A O 1
ATOM 831 N N . ILE A 1 98 ? 5.047 40.562 -6.031 1 80.69 98 ILE A N 1
ATOM 832 C CA . ILE A 1 98 ? 3.611 40.344 -6.062 1 80.69 98 ILE A CA 1
ATOM 833 C C . ILE A 1 98 ? 2.922 41.188 -4.996 1 80.69 98 ILE A C 1
ATOM 835 O O . ILE A 1 98 ? 1.829 41.719 -5.223 1 80.69 98 ILE A O 1
ATOM 839 N N . SER A 1 99 ? 3.605 41.312 -3.871 1 87.12 99 SER A N 1
ATOM 840 C CA . SER A 1 99 ? 2.971 42.031 -2.766 1 87.12 99 SER A CA 1
ATOM 841 C C . SER A 1 99 ? 3.877 43.125 -2.227 1 87.12 99 SER A C 1
ATOM 843 O O . SER A 1 99 ? 5.086 43.125 -2.459 1 87.12 99 SER A O 1
ATOM 845 N N . TYR A 1 100 ? 3.258 44.125 -1.638 1 90.25 100 TYR A N 1
ATOM 846 C CA . TYR A 1 100 ? 4 45.219 -0.995 1 90.25 100 TYR A CA 1
ATOM 847 C C . TYR A 1 100 ? 4.715 44.719 0.257 1 90.25 100 TYR A C 1
ATOM 849 O O . TYR A 1 100 ? 4.188 43.875 0.983 1 90.25 100 TYR A O 1
ATOM 857 N N . THR A 1 101 ? 5.859 45.25 0.464 1 91.56 101 THR A N 1
ATOM 858 C CA . THR A 1 101 ? 6.645 44.969 1.655 1 91.56 101 THR A CA 1
ATOM 859 C C . THR A 1 101 ? 6.719 46.188 2.572 1 91.56 101 THR A C 1
ATOM 861 O O . THR A 1 101 ? 7.031 47.281 2.121 1 91.56 101 THR A O 1
ATOM 864 N N . PRO A 1 102 ? 6.398 45.938 3.775 1 94.75 102 PRO A N 1
ATOM 865 C CA . PRO A 1 102 ? 6.48 47.094 4.688 1 94.75 102 PRO A CA 1
ATOM 866 C C . PRO A 1 102 ? 7.922 47.5 4.984 1 94.75 102 PRO A C 1
ATOM 868 O O . PRO A 1 102 ? 8.797 46.656 5.105 1 94.75 102 PRO A O 1
ATOM 871 N N . TYR A 1 103 ? 8.102 48.844 5.105 1 94.44 103 TYR A N 1
ATOM 872 C CA . TYR A 1 103 ? 9.398 49.375 5.547 1 94.44 103 TYR A CA 1
ATOM 873 C C . TYR A 1 103 ? 9.609 49.094 7.031 1 94.44 103 TYR A C 1
ATOM 875 O O . TYR A 1 103 ? 8.648 48.969 7.789 1 94.44 103 TYR A O 1
ATOM 883 N N . PRO A 1 104 ? 10.883 49.031 7.402 1 94.31 104 PRO A N 1
ATOM 884 C CA . PRO A 1 104 ? 11.133 49 8.844 1 94.31 104 PRO A CA 1
ATOM 885 C C . PRO A 1 104 ? 10.562 50.219 9.562 1 94.31 104 PRO A C 1
ATOM 887 O O . PRO A 1 104 ? 10.414 51.281 8.953 1 94.31 104 PRO A O 1
ATOM 890 N N . GLU A 1 105 ? 10.242 50.031 10.828 1 96.31 105 GLU A N 1
ATOM 891 C CA . GLU A 1 105 ? 9.57 51.094 11.586 1 96.31 105 GLU A CA 1
ATOM 892 C C . GLU A 1 105 ? 10.383 52.375 11.602 1 96.31 105 GLU A C 1
ATOM 894 O O . GLU A 1 105 ? 9.828 53.469 11.484 1 96.31 105 GLU A O 1
ATOM 899 N N . HIS A 1 106 ? 11.734 52.281 11.742 1 94.38 106 HIS A N 1
ATOM 900 C CA . HIS A 1 106 ? 12.586 53.469 11.789 1 94.38 106 HIS A CA 1
ATOM 901 C C . HIS A 1 106 ? 12.555 54.219 10.469 1 94.38 106 HIS A C 1
ATOM 903 O O . HIS A 1 106 ? 12.508 55.438 10.445 1 94.38 106 HIS A O 1
ATOM 909 N N . THR A 1 107 ? 12.586 53.5 9.406 1 94.88 107 THR A N 1
ATOM 910 C CA . THR A 1 107 ? 12.523 54.094 8.086 1 94.88 107 THR A CA 1
ATOM 911 C C . THR A 1 107 ? 11.164 54.75 7.855 1 94.88 107 THR A C 1
ATOM 913 O O . THR A 1 107 ? 11.086 55.844 7.246 1 94.88 107 THR A O 1
ATOM 916 N N . SER A 1 108 ? 10.156 54.156 8.32 1 95.69 108 SER A N 1
ATOM 917 C CA . SER A 1 108 ? 8.812 54.688 8.164 1 95.69 108 SER A CA 1
ATOM 918 C C . SER A 1 108 ? 8.656 56.031 8.891 1 95.69 108 SER A C 1
ATOM 920 O O . SER A 1 108 ? 7.949 56.906 8.422 1 95.69 108 SER A O 1
ATOM 922 N N . LEU A 1 109 ? 9.297 56.125 10.023 1 95.19 109 LEU A N 1
ATOM 923 C CA . LEU A 1 109 ? 9.25 57.375 10.773 1 95.19 109 LEU A CA 1
ATOM 924 C C . LEU A 1 109 ? 9.898 58.531 9.984 1 95.19 109 LEU A C 1
ATOM 926 O O . LEU A 1 109 ? 9.383 59.625 9.961 1 95.19 109 LEU A O 1
ATOM 930 N N . ILE A 1 110 ? 10.992 58.188 9.336 1 95.56 110 ILE A N 1
ATOM 931 C CA . ILE A 1 110 ? 11.727 59.188 8.539 1 95.56 110 ILE A CA 1
ATOM 932 C C . ILE A 1 110 ? 10.898 59.594 7.332 1 95.56 110 ILE A C 1
ATOM 934 O O . ILE A 1 110 ? 10.805 60.781 7.008 1 95.56 110 ILE A O 1
ATOM 938 N N . LEU A 1 111 ? 10.344 58.656 6.781 1 95.5 111 LEU A N 1
ATOM 939 C CA . LEU A 1 111 ? 9.516 58.906 5.605 1 95.5 111 LEU A CA 1
ATOM 940 C C . LEU A 1 111 ? 8.297 59.75 5.973 1 95.5 111 LEU A C 1
ATOM 942 O O . LEU A 1 111 ? 7.918 60.656 5.234 1 95.5 111 LEU A O 1
ATOM 946 N N . GLU A 1 112 ? 7.695 59.406 7.059 1 96.06 112 GLU A N 1
ATOM 947 C CA . GLU A 1 112 ? 6.516 60.156 7.504 1 96.06 112 GLU A CA 1
ATOM 948 C C . GLU A 1 112 ? 6.863 61.625 7.809 1 96.06 112 GLU A C 1
ATOM 950 O O . GLU A 1 112 ? 6.086 62.531 7.504 1 96.06 112 GLU A O 1
ATOM 955 N N . GLU A 1 113 ? 7.969 61.844 8.438 1 95.25 113 GLU A N 1
ATOM 956 C CA . GLU A 1 113 ? 8.414 63.219 8.719 1 95.25 113 GLU A CA 1
ATOM 957 C C . GLU A 1 113 ? 8.656 64 7.434 1 95.25 113 GLU A C 1
ATOM 959 O O . GLU A 1 113 ? 8.258 65.188 7.328 1 95.25 113 GLU A O 1
ATOM 964 N N . ALA A 1 114 ? 9.336 63.375 6.539 1 95.06 114 ALA A N 1
ATOM 965 C CA . ALA A 1 114 ? 9.578 64 5.246 1 95.06 114 ALA A CA 1
ATOM 966 C C . ALA A 1 114 ? 8.266 64.312 4.535 1 95.06 114 ALA A C 1
ATOM 968 O O . ALA A 1 114 ? 8.141 65.375 3.9 1 95.06 114 ALA A O 1
ATOM 969 N N . TYR A 1 115 ? 7.398 63.438 4.645 1 94.88 115 TYR A N 1
ATOM 970 C CA . TYR A 1 115 ? 6.086 63.625 4.039 1 94.88 115 TYR A CA 1
ATOM 971 C C . TYR A 1 115 ? 5.355 64.812 4.684 1 94.88 115 TYR A C 1
ATOM 973 O O . TYR A 1 115 ? 4.762 65.625 3.99 1 94.88 115 TYR A O 1
ATOM 981 N N . MET A 1 116 ? 5.391 64.812 5.973 1 94.88 116 MET A N 1
ATOM 982 C CA . MET A 1 116 ? 4.762 65.875 6.707 1 94.88 116 MET A CA 1
ATOM 983 C C . MET A 1 116 ? 5.328 67.25 6.27 1 94.88 116 MET A C 1
ATOM 985 O O . MET A 1 116 ? 4.574 68.188 6.035 1 94.88 116 MET A O 1
ATOM 989 N N . ILE A 1 117 ? 6.598 67.312 6.121 1 93.81 117 ILE A N 1
ATOM 990 C CA . ILE A 1 117 ? 7.27 68.562 5.723 1 93.81 117 ILE A CA 1
ATOM 991 C C . ILE A 1 117 ? 6.859 68.938 4.297 1 93.81 117 ILE A C 1
ATOM 993 O O . ILE A 1 117 ? 6.555 70.125 4.016 1 93.81 117 ILE A O 1
ATOM 997 N N . SER A 1 118 ? 6.848 67.938 3.506 1 93.44 118 SER A N 1
ATOM 998 C CA . SER A 1 118 ? 6.504 68.188 2.109 1 93.44 118 SER A CA 1
ATOM 999 C C . SER A 1 118 ? 5.062 68.688 1.969 1 93.44 118 SER A C 1
ATOM 1001 O O . SER A 1 118 ? 4.781 69.562 1.183 1 93.44 118 SER A O 1
ATOM 1003 N N . VAL A 1 119 ? 4.234 68.125 2.721 1 92.88 119 VAL A N 1
ATOM 1004 C CA . VAL A 1 119 ? 2.824 68.5 2.662 1 92.88 119 VAL A CA 1
ATOM 1005 C C . VAL A 1 119 ? 2.637 69.875 3.23 1 92.88 119 VAL A C 1
ATOM 1007 O O . VAL A 1 119 ? 1.898 70.688 2.666 1 92.88 119 VAL A O 1
ATOM 1010 N N . THR A 1 120 ? 3.305 70.125 4.352 1 91.56 120 THR A N 1
ATOM 1011 C CA . THR A 1 120 ? 3.156 71.375 5.039 1 91.56 120 THR A CA 1
ATOM 1012 C C . THR A 1 120 ? 3.742 72.5 4.203 1 91.56 120 THR A C 1
ATOM 1014 O O . THR A 1 120 ? 3.166 73.625 4.133 1 91.56 120 THR A O 1
ATOM 1017 N N . LEU A 1 121 ? 4.863 72.25 3.559 1 90.5 121 LEU A N 1
ATOM 1018 C CA . LEU A 1 121 ? 5.547 73.312 2.789 1 90.5 121 LEU A CA 1
ATOM 1019 C C . LEU A 1 121 ? 5.141 73.25 1.319 1 90.5 121 LEU A C 1
ATOM 1021 O O . LEU A 1 121 ? 5.5 74.125 0.535 1 90.5 121 LEU A O 1
ATOM 1025 N N . ASN A 1 122 ? 4.336 72.25 1.032 1 88.75 122 ASN A N 1
ATOM 1026 C CA . ASN A 1 122 ? 3.961 72 -0.355 1 88.75 122 ASN A CA 1
ATOM 1027 C C . ASN A 1 122 ? 5.184 72 -1.267 1 88.75 122 ASN A C 1
ATOM 1029 O O . ASN A 1 122 ? 5.227 72.688 -2.289 1 88.75 122 ASN A O 1
ATOM 1033 N N . ASP A 1 123 ? 6.191 71.375 -0.714 1 89.12 123 ASP A N 1
ATOM 1034 C CA . ASP A 1 123 ? 7.445 71.188 -1.438 1 89.12 123 ASP A CA 1
ATOM 1035 C C . ASP A 1 123 ? 7.73 69.688 -1.638 1 89.12 123 ASP A C 1
ATOM 1037 O O . ASP A 1 123 ? 8.008 68.938 -0.676 1 89.12 123 ASP A O 1
ATOM 1041 N N . TRP A 1 124 ? 7.656 69.25 -2.869 1 89.56 124 TRP A N 1
ATOM 1042 C CA . TRP A 1 124 ? 7.777 67.812 -3.178 1 89.56 124 TRP A CA 1
ATOM 1043 C C . TRP A 1 124 ? 9.086 67.5 -3.904 1 89.56 124 TRP A C 1
ATOM 1045 O O . TRP A 1 124 ? 9.156 66.562 -4.723 1 89.56 124 TRP A O 1
ATOM 1055 N N . THR A 1 125 ? 10.094 68.188 -3.645 1 84.25 125 THR A N 1
ATOM 1056 C CA . THR A 1 125 ? 11.398 68 -4.266 1 84.25 125 THR A CA 1
ATOM 1057 C C . THR A 1 125 ? 12.359 67.312 -3.297 1 84.25 125 THR A C 1
ATOM 1059 O O . THR A 1 125 ? 13.555 67.188 -3.584 1 84.25 125 THR A O 1
ATOM 1062 N N . ARG A 1 126 ? 11.781 66.75 -2.299 1 86.25 126 ARG A N 1
ATOM 1063 C CA . ARG A 1 126 ? 12.625 66.25 -1.243 1 86.25 126 ARG A CA 1
ATOM 1064 C C . ARG A 1 126 ? 13.133 64.812 -1.62 1 86.25 126 ARG A C 1
ATOM 1066 O O . ARG A 1 126 ? 12.367 64 -2.072 1 86.25 126 ARG A O 1
ATOM 1073 N N . LYS A 1 127 ? 14.414 64.625 -1.452 1 89.5 127 LYS A N 1
ATOM 1074 C CA . LYS A 1 127 ? 15.102 63.375 -1.658 1 89.5 127 LYS A CA 1
ATOM 1075 C C . LYS A 1 127 ? 15.703 62.844 -0.354 1 89.5 127 LYS A C 1
ATOM 1077 O O . LYS A 1 127 ? 16.469 63.562 0.31 1 89.5 127 LYS A O 1
ATOM 1082 N N . LEU A 1 128 ? 15.203 61.656 -0.038 1 92.31 128 LEU A N 1
ATOM 1083 C CA . LEU A 1 128 ? 15.695 61.062 1.198 1 92.31 128 LEU A CA 1
ATOM 1084 C C . LEU A 1 128 ? 16.703 59.938 0.904 1 92.31 128 LEU A C 1
ATOM 1086 O O . LEU A 1 128 ? 16.359 58.969 0.255 1 92.31 128 LEU A O 1
ATOM 1090 N N . GLU A 1 129 ? 17.906 60.094 1.403 1 90.12 129 GLU A N 1
ATOM 1091 C CA . GLU A 1 129 ? 18.953 59.094 1.234 1 90.12 129 GLU A CA 1
ATOM 1092 C C . GLU A 1 129 ? 19.125 58.25 2.498 1 90.12 129 GLU A C 1
ATOM 1094 O O . GLU A 1 129 ? 19.203 58.812 3.604 1 90.12 129 GLU A O 1
ATOM 1099 N N . PHE A 1 130 ? 19.109 57.031 2.283 1 89.62 130 PHE A N 1
ATOM 1100 C CA . PHE A 1 130 ? 19.281 56.125 3.412 1 89.62 130 PHE A CA 1
ATOM 1101 C C . PHE A 1 130 ? 20.656 55.469 3.398 1 89.62 130 PHE A C 1
ATOM 1103 O O . PHE A 1 130 ? 21.281 55.344 2.34 1 89.62 130 PHE A O 1
ATOM 1110 N N . PRO A 1 131 ? 21.156 55.094 4.594 1 84.19 131 PRO A N 1
ATOM 1111 C CA . PRO A 1 131 ? 22.484 54.5 4.691 1 84.19 131 PRO A CA 1
ATOM 1112 C C . PRO A 1 131 ? 22.609 53.188 3.912 1 84.19 131 PRO A C 1
ATOM 1114 O O . PRO A 1 131 ? 23.719 52.781 3.547 1 84.19 131 PRO A O 1
ATOM 1117 N N . THR A 1 132 ? 21.531 52.594 3.66 1 81.12 132 THR A N 1
ATOM 1118 C CA . THR A 1 132 ? 21.531 51.312 2.957 1 81.12 132 THR A CA 1
ATOM 1119 C C . THR A 1 132 ? 21.75 51.531 1.462 1 81.12 132 THR A C 1
ATOM 1121 O O . THR A 1 132 ? 21.906 50.562 0.713 1 81.12 132 THR A O 1
ATOM 1124 N N . GLY A 1 133 ? 21.797 52.719 0.965 1 80.56 133 GLY A N 1
ATOM 1125 C CA . GLY A 1 133 ? 22.047 53.031 -0.433 1 80.56 133 GLY A CA 1
ATOM 1126 C C . GLY A 1 133 ? 20.797 53.344 -1.219 1 80.56 133 GLY A C 1
ATOM 1127 O O . GLY A 1 133 ? 20.859 53.656 -2.406 1 80.56 133 GLY A O 1
ATOM 1128 N N . GLU A 1 134 ? 19.75 53.25 -0.51 1 86.75 134 GLU A N 1
ATOM 1129 C CA . GLU A 1 134 ? 18.5 53.531 -1.192 1 86.75 134 GLU A CA 1
ATOM 1130 C C . GLU A 1 134 ? 18.094 55 -1.044 1 86.75 134 GLU A C 1
ATOM 1132 O O . GLU A 1 134 ? 18.391 55.625 -0.024 1 86.75 134 GLU A O 1
ATOM 1137 N N . THR A 1 135 ? 17.578 55.531 -2.15 1 91.06 135 THR A N 1
ATOM 1138 C CA . THR A 1 135 ? 17.047 56.875 -2.129 1 91.06 135 THR A CA 1
ATOM 1139 C C . THR A 1 135 ? 15.547 56.906 -2.412 1 91.06 135 THR A C 1
ATOM 1141 O O . THR A 1 135 ? 15.094 56.281 -3.377 1 91.06 135 THR A O 1
ATOM 1144 N N . VAL A 1 136 ? 14.82 57.531 -1.504 1 93.88 136 VAL A N 1
ATOM 1145 C CA . VAL A 1 136 ? 13.383 57.688 -1.705 1 93.88 136 VAL A CA 1
ATOM 1146 C C . VAL A 1 136 ? 13.062 59.125 -2.113 1 93.88 136 VAL A C 1
ATOM 1148 O O . VAL A 1 136 ? 13.523 60.062 -1.479 1 93.88 136 VAL A O 1
ATOM 1151 N N . VAL A 1 137 ? 12.289 59.219 -3.18 1 92.75 137 VAL A N 1
ATOM 1152 C CA . VAL A 1 137 ? 11.906 60.531 -3.684 1 92.75 137 VAL A CA 1
ATOM 1153 C C . VAL A 1 137 ? 10.391 60.719 -3.578 1 92.75 137 VAL A C 1
ATOM 1155 O O . VAL A 1 137 ? 9.625 59.875 -4.051 1 92.75 137 VAL A O 1
ATOM 1158 N N . LEU A 1 138 ? 10.016 61.781 -2.898 1 93.81 138 LEU A N 1
ATOM 1159 C CA . LEU A 1 138 ? 8.609 62.156 -2.83 1 93.81 138 LEU A CA 1
ATOM 1160 C C . LEU A 1 138 ? 8.25 63.125 -3.939 1 93.81 138 LEU A C 1
ATOM 1162 O O . LEU A 1 138 ? 8.547 64.312 -3.842 1 93.81 138 LEU A O 1
ATOM 1166 N N . HIS A 1 139 ? 7.562 62.625 -4.934 1 90.44 139 HIS A N 1
ATOM 1167 C CA . HIS A 1 139 ? 7.211 63.469 -6.066 1 90.44 139 HIS A CA 1
ATOM 1168 C C . HIS A 1 139 ? 5.902 64.25 -5.82 1 90.44 139 HIS A C 1
ATOM 1170 O O . HIS A 1 139 ? 5.703 65.312 -6.34 1 90.44 139 HIS A O 1
ATOM 1176 N N . SER A 1 140 ? 5.008 63.562 -5.266 1 89.56 140 SER A N 1
ATOM 1177 C CA . SER A 1 140 ? 3.697 64.125 -4.895 1 89.56 140 SER A CA 1
ATOM 1178 C C . SER A 1 140 ? 3.084 63.312 -3.75 1 89.56 140 SER A C 1
ATOM 1180 O O . SER A 1 140 ? 3.695 62.344 -3.246 1 89.56 140 SER A O 1
ATOM 1182 N N . ARG A 1 141 ? 1.966 63.688 -3.4 1 86.75 141 ARG A N 1
ATOM 1183 C CA . ARG A 1 141 ? 1.246 63 -2.346 1 86.75 141 ARG A CA 1
ATOM 1184 C C . ARG A 1 141 ? 0.941 61.562 -2.758 1 86.75 141 ARG A C 1
ATOM 1186 O O . ARG A 1 141 ? 0.868 60.656 -1.911 1 86.75 141 ARG A O 1
ATOM 1193 N N . MET A 1 142 ? 0.868 61.406 -4.012 1 85.38 142 MET A N 1
ATOM 1194 C CA . MET A 1 142 ? 0.41 60.094 -4.492 1 85.38 142 MET A CA 1
ATOM 1195 C C . MET A 1 142 ? 1.549 59.312 -5.152 1 85.38 142 MET A C 1
ATOM 1197 O O . MET A 1 142 ? 1.45 58.125 -5.359 1 85.38 142 MET A O 1
ATOM 1201 N N . LEU A 1 143 ? 2.555 60.031 -5.477 1 88.5 143 LEU A N 1
ATOM 1202 C CA . LEU A 1 143 ? 3.629 59.375 -6.219 1 88.5 143 LEU A CA 1
ATOM 1203 C C . LEU A 1 143 ? 4.949 59.469 -5.457 1 88.5 143 LEU A C 1
ATOM 1205 O O . LEU A 1 143 ? 5.492 60.562 -5.273 1 88.5 143 LEU A O 1
ATOM 1209 N N . MET A 1 144 ? 5.387 58.375 -4.988 1 91.75 144 MET A N 1
ATOM 1210 C CA . MET A 1 144 ? 6.66 58.25 -4.281 1 91.75 144 MET A CA 1
ATOM 1211 C C . MET A 1 144 ? 7.445 57.031 -4.773 1 91.75 144 MET A C 1
ATOM 1213 O O . MET A 1 144 ? 6.867 55.969 -5.023 1 91.75 144 MET A O 1
ATOM 1217 N N . THR A 1 145 ? 8.711 57.188 -4.953 1 92.81 145 THR A N 1
ATOM 1218 C CA . THR A 1 145 ? 9.508 56.125 -5.543 1 92.81 145 THR A CA 1
ATOM 1219 C C . THR A 1 145 ? 10.797 55.938 -4.75 1 92.81 145 THR A C 1
ATOM 1221 O O . THR A 1 145 ? 11.25 56.812 -4.043 1 92.81 145 THR A O 1
ATOM 1224 N N . GLN A 1 146 ? 11.258 54.688 -4.801 1 92 146 GLN A N 1
ATOM 1225 C CA . GLN A 1 146 ? 12.531 54.312 -4.199 1 92 146 GLN A CA 1
ATOM 1226 C C . GLN A 1 146 ? 13.508 53.812 -5.258 1 92 146 GLN A C 1
ATOM 1228 O O . GLN A 1 146 ? 13.141 53 -6.117 1 92 146 GLN A O 1
ATOM 1233 N N . GLN A 1 147 ? 14.719 54.406 -5.324 1 86.31 147 GLN A N 1
ATOM 1234 C CA . GLN A 1 147 ? 15.742 54 -6.285 1 86.31 147 GLN A CA 1
ATOM 1235 C C . GLN A 1 147 ? 17.031 53.562 -5.578 1 86.31 147 GLN A C 1
ATOM 1237 O O . GLN A 1 147 ? 17.312 54.031 -4.473 1 86.31 147 GLN A O 1
ATOM 1242 N N . GLN A 1 148 ? 17.531 52.438 -6.082 1 76.69 148 GLN A N 1
ATOM 1243 C CA . GLN A 1 148 ? 18.844 52.031 -5.578 1 76.69 148 GLN A CA 1
ATOM 1244 C C . GLN A 1 148 ? 19.953 52.906 -6.16 1 76.69 148 GLN A C 1
ATOM 1246 O O . GLN A 1 148 ? 19.984 53.156 -7.367 1 76.69 148 GLN A O 1
ATOM 1251 N N . THR A 1 149 ? 20.578 53.656 -5.305 1 60.62 149 THR A N 1
ATOM 1252 C CA . THR A 1 149 ? 21.688 54.469 -5.777 1 60.62 149 THR A CA 1
ATOM 1253 C C . THR A 1 149 ? 22.953 53.656 -5.961 1 60.62 149 THR A C 1
ATOM 1255 O O . THR A 1 149 ? 23.406 53 -5.023 1 60.62 149 THR A O 1
ATOM 1258 N N . ILE A 1 150 ? 23.25 53.062 -7.059 1 55.19 150 ILE A N 1
ATOM 1259 C CA . ILE A 1 150 ? 24.547 52.438 -7.332 1 55.19 150 ILE A CA 1
ATOM 1260 C C . ILE A 1 150 ? 25.656 53.5 -7.191 1 55.19 150 ILE A C 1
ATOM 1262 O O . ILE A 1 150 ? 25.578 54.562 -7.781 1 55.19 150 ILE A O 1
ATOM 1266 N N . PRO A 1 151 ? 26.594 53.469 -6.215 1 51.03 151 PRO A N 1
ATOM 1267 C CA . PRO A 1 151 ? 27.703 54.438 -6.156 1 51.03 151 PRO A CA 1
ATOM 1268 C C . PRO A 1 151 ? 28.375 54.625 -7.508 1 51.03 151 PRO A C 1
ATOM 1270 O O . PRO A 1 151 ? 28.406 53.719 -8.336 1 51.03 151 PRO A O 1
ATOM 1273 N N . SER A 1 152 ? 28.5 55.938 -7.93 1 45.28 152 SER A N 1
ATOM 1274 C CA . SER A 1 152 ? 29.188 56.375 -9.141 1 45.28 152 SER A CA 1
ATOM 1275 C C . SER A 1 152 ? 30.484 55.594 -9.336 1 45.28 152 SER A C 1
ATOM 1277 O O . SER A 1 152 ? 31.109 55.656 -10.398 1 45.28 152 SER A O 1
ATOM 1279 N N . LYS A 1 153 ? 31.266 55.344 -8.219 1 46.72 153 LYS A N 1
ATOM 1280 C CA . LYS A 1 153 ? 32.594 54.812 -8.516 1 46.72 153 LYS A CA 1
ATOM 1281 C C . LYS A 1 153 ? 32.531 53.531 -9.305 1 46.72 153 LYS A C 1
ATOM 1283 O O . LYS A 1 153 ? 33.469 53.156 -9.984 1 46.72 153 LYS A O 1
ATOM 1288 N N . TYR A 1 154 ? 31.672 52.625 -9.008 1 42.59 154 TYR A N 1
ATOM 1289 C CA . TYR A 1 154 ? 31.656 51.375 -9.75 1 42.59 154 TYR A CA 1
ATOM 1290 C C . TYR A 1 154 ? 30.828 51.5 -11.023 1 42.59 154 TYR A C 1
ATOM 1292 O O . TYR A 1 154 ? 30.203 50.531 -11.469 1 42.59 154 TYR A O 1
ATOM 1300 N N . TRP A 1 155 ? 30.656 52.781 -11.5 1 37.88 155 TRP A N 1
ATOM 1301 C CA . TRP A 1 155 ? 30.078 52.938 -12.836 1 37.88 155 TRP A CA 1
ATOM 1302 C C . TRP A 1 155 ? 30.906 52.188 -13.875 1 37.88 155 TRP A C 1
ATOM 1304 O O . TRP A 1 155 ? 31.844 52.75 -14.445 1 37.88 155 TRP A O 1
ATOM 1314 N N . ILE A 1 156 ? 31.656 51.062 -13.609 1 38.84 156 ILE A N 1
ATOM 1315 C CA . ILE A 1 156 ? 32.094 50.438 -14.844 1 38.84 156 ILE A CA 1
ATOM 1316 C C . ILE A 1 156 ? 30.953 50.406 -15.852 1 38.84 156 ILE A C 1
ATOM 1318 O O . ILE A 1 156 ? 29.781 50.25 -15.477 1 38.84 156 ILE A O 1
ATOM 1322 N N . SER A 1 157 ? 31.266 50.719 -17.188 1 36.78 157 SER A N 1
ATOM 1323 C CA . SER A 1 157 ? 30.547 50.688 -18.469 1 36.78 157 SER A CA 1
ATOM 1324 C C . SER A 1 157 ? 29.641 49.469 -18.562 1 36.78 157 SER A C 1
ATOM 1326 O O . SER A 1 157 ? 29.469 48.906 -19.641 1 36.78 157 SER A O 1
ATOM 1328 N N . PHE A 1 158 ? 29.594 48.562 -17.594 1 37.31 158 PHE A N 1
ATOM 1329 C CA . PHE A 1 158 ? 28.734 47.531 -18.125 1 37.31 158 PHE A CA 1
ATOM 1330 C C . PHE A 1 158 ? 27.422 48.094 -18.641 1 37.31 158 PHE A C 1
ATOM 1332 O O . PHE A 1 158 ? 26.812 48.938 -17.984 1 37.31 158 PHE A O 1
ATOM 1339 N N . PRO A 1 159 ? 27.328 48.188 -20.062 1 37.31 159 PRO A N 1
ATOM 1340 C CA . PRO A 1 159 ? 26.188 48.656 -20.828 1 37.31 159 PRO A CA 1
ATOM 1341 C C . PRO A 1 159 ? 24.859 48.438 -20.109 1 37.31 159 PRO A C 1
ATOM 1343 O O . PRO A 1 159 ? 23.922 49.219 -20.266 1 37.31 159 PRO A O 1
ATOM 1346 N N . SER A 1 160 ? 24.688 46.969 -19.906 1 38.03 160 SER A N 1
ATOM 1347 C CA . SER A 1 160 ? 23.266 46.75 -19.656 1 38.03 160 SER A CA 1
ATOM 1348 C C . SER A 1 160 ? 22.766 47.625 -18.484 1 38.03 160 SER A C 1
ATOM 1350 O O . SER A 1 160 ? 22.828 47.188 -17.328 1 38.03 160 SER A O 1
ATOM 1352 N N . ALA A 1 161 ? 23.266 48.781 -18.234 1 37.94 161 ALA A N 1
ATOM 1353 C CA . ALA A 1 161 ? 22.797 49.938 -17.453 1 37.94 161 ALA A CA 1
ATOM 1354 C C . ALA A 1 161 ? 21.266 49.938 -17.359 1 37.94 161 ALA A C 1
ATOM 1356 O O . ALA A 1 161 ? 20.688 50.781 -16.688 1 37.94 161 ALA A O 1
ATOM 1357 N N . SER A 1 162 ? 20.766 49.406 -18.406 1 38.41 162 SER A N 1
ATOM 1358 C CA . SER A 1 162 ? 19.312 49.344 -18.484 1 38.41 162 SER A CA 1
ATOM 1359 C C . SER A 1 162 ? 18.719 48.688 -17.234 1 38.41 162 SER A C 1
ATOM 1361 O O . SER A 1 162 ? 17.5 48.719 -17.047 1 38.41 162 SER A O 1
ATOM 1363 N N . GLU A 1 163 ? 19.438 47.594 -16.844 1 41.06 163 GLU A N 1
ATOM 1364 C CA . GLU A 1 163 ? 18.781 47.062 -15.641 1 41.06 163 GLU A CA 1
ATOM 1365 C C . GLU A 1 163 ? 18.875 48.062 -14.492 1 41.06 163 GLU A C 1
ATOM 1367 O O . GLU A 1 163 ? 19.688 47.906 -13.578 1 41.06 163 GLU A O 1
ATOM 1372 N N . GLN A 1 164 ? 19.312 49.25 -14.648 1 44.97 164 GLN A N 1
ATOM 1373 C CA . GLN A 1 164 ? 18.953 50.25 -13.648 1 44.97 164 GLN A CA 1
ATOM 1374 C C . GLN A 1 164 ? 17.688 49.844 -12.898 1 44.97 164 GLN A C 1
ATOM 1376 O O . GLN A 1 164 ? 16.656 49.594 -13.516 1 44.97 164 GLN A O 1
ATOM 1381 N N . SER A 1 165 ? 17.938 49.156 -11.844 1 56.81 165 SER A N 1
ATOM 1382 C CA . SER A 1 165 ? 16.875 48.594 -11 1 56.81 165 SER A CA 1
ATOM 1383 C C . SER A 1 165 ? 15.625 49.469 -11.055 1 56.81 165 SER A C 1
ATOM 1385 O O . SER A 1 165 ? 15.68 50.688 -10.805 1 56.81 165 SER A O 1
ATOM 1387 N N . ARG A 1 166 ? 14.727 49.25 -11.852 1 68.25 166 ARG A N 1
ATOM 1388 C CA . ARG A 1 166 ? 13.438 49.938 -11.898 1 68.25 166 ARG A CA 1
ATOM 1389 C C . ARG A 1 166 ? 13 50.406 -10.516 1 68.25 166 ARG A C 1
ATOM 1391 O O . ARG A 1 166 ? 13.164 49.656 -9.531 1 68.25 166 ARG A O 1
ATOM 1398 N N . PRO A 1 167 ? 12.75 51.719 -10.539 1 85 167 PRO A N 1
ATOM 1399 C CA . PRO A 1 167 ? 12.32 52.25 -9.25 1 85 167 PRO A CA 1
ATOM 1400 C C . PRO A 1 167 ? 11.188 51.438 -8.617 1 85 167 PRO A C 1
ATOM 1402 O O . PRO A 1 167 ? 10.344 50.875 -9.336 1 85 167 PRO A O 1
ATOM 1405 N N . ARG A 1 168 ? 11.32 51.312 -7.352 1 91.75 168 ARG A N 1
ATOM 1406 C CA . ARG A 1 168 ? 10.242 50.688 -6.59 1 91.75 168 ARG A CA 1
ATOM 1407 C C . ARG A 1 168 ? 9.164 51.719 -6.227 1 91.75 168 ARG A C 1
ATOM 1409 O O . ARG A 1 168 ? 9.445 52.906 -6.086 1 91.75 168 ARG A O 1
ATOM 1416 N N . THR A 1 169 ? 7.992 51.281 -6.207 1 92.19 169 THR A N 1
ATOM 1417 C CA . THR A 1 169 ? 6.879 52.125 -5.801 1 92.19 169 THR A CA 1
ATOM 1418 C C . THR A 1 169 ? 6.758 52.156 -4.281 1 92.19 169 THR A C 1
ATOM 1420 O O . THR A 1 169 ? 6.875 51.156 -3.613 1 92.19 169 THR A O 1
ATOM 1423 N N . VAL A 1 170 ? 6.613 53.375 -3.811 1 94 170 VAL A N 1
ATOM 1424 C CA . VAL A 1 170 ? 6.457 53.562 -2.375 1 94 170 VAL A CA 1
ATOM 1425 C C . VAL A 1 170 ? 5.043 54.062 -2.072 1 94 170 VAL A C 1
ATOM 1427 O O . VAL A 1 170 ? 4.504 54.906 -2.795 1 94 170 VAL A O 1
ATOM 1430 N N . LYS A 1 171 ? 4.465 53.469 -1.056 1 94.62 171 LYS A N 1
ATOM 1431 C CA . LYS A 1 171 ? 3.102 53.844 -0.684 1 94.62 171 LYS A CA 1
ATOM 1432 C C . LYS A 1 171 ? 3 54.156 0.81 1 94.62 171 LYS A C 1
ATOM 1434 O O . LYS A 1 171 ? 3.631 53.469 1.625 1 94.62 171 LYS A O 1
ATOM 1439 N N . ARG A 1 172 ? 2.215 55.188 1.106 1 94.62 172 ARG A N 1
ATOM 1440 C CA . ARG A 1 172 ? 1.916 55.594 2.479 1 94.62 172 ARG A CA 1
ATOM 1441 C C . ARG A 1 172 ? 0.564 55.062 2.926 1 94.62 172 ARG A C 1
ATOM 1443 O O . ARG A 1 172 ? -0.447 55.25 2.25 1 94.62 172 ARG A O 1
ATOM 1450 N N . GLY A 1 173 ? 0.555 54.344 4.109 1 92.62 173 GLY A N 1
ATOM 1451 C CA . GLY A 1 173 ? -0.692 53.812 4.629 1 92.62 173 GLY A CA 1
ATOM 1452 C C . GLY A 1 173 ? -1.186 52.594 3.852 1 92.62 173 GLY A C 1
ATOM 1453 O O . GLY A 1 173 ? -0.562 52.188 2.871 1 92.62 173 GLY A O 1
ATOM 1454 N N . LEU A 1 174 ? -2.277 52.062 4.352 1 91.5 174 LEU A N 1
ATOM 1455 C CA . LEU A 1 174 ? -2.85 50.875 3.73 1 91.5 174 LEU A CA 1
ATOM 1456 C C . LEU A 1 174 ? -3.771 51.25 2.576 1 91.5 174 LEU A C 1
ATOM 1458 O O . LEU A 1 174 ? -4.105 50.406 1.738 1 91.5 174 LEU A O 1
ATOM 1462 N N . GLU A 1 175 ? -4.059 52.5 2.574 1 82.56 175 GLU A N 1
ATOM 1463 C CA . GLU A 1 175 ? -4.98 52.938 1.539 1 82.56 175 GLU A CA 1
ATOM 1464 C C . GLU A 1 175 ? -4.352 52.844 0.154 1 82.56 175 GLU A C 1
ATOM 1466 O O . GLU A 1 175 ? -3.227 53.312 -0.056 1 82.56 175 GLU A O 1
ATOM 1471 N N . GLY A 1 176 ? -4.953 52.156 -0.706 1 77.12 176 GLY A N 1
ATOM 1472 C CA . GLY A 1 176 ? -4.492 52.062 -2.082 1 77.12 176 GLY A CA 1
ATOM 1473 C C . GLY A 1 176 ? -3.639 50.844 -2.336 1 77.12 176 GLY A C 1
ATOM 1474 O O . GLY A 1 176 ? -3.18 50.625 -3.457 1 77.12 176 GLY A O 1
ATOM 1475 N N . ILE A 1 177 ? -3.264 50.219 -1.229 1 85.44 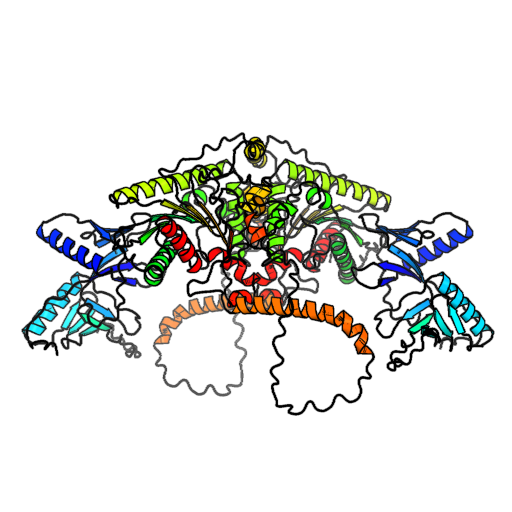177 ILE A N 1
ATOM 1476 C CA . ILE A 1 177 ? -2.48 49 -1.399 1 85.44 177 ILE A CA 1
ATOM 1477 C C . ILE A 1 177 ? -3.412 47.781 -1.481 1 85.44 177 ILE A C 1
ATOM 1479 O O . ILE A 1 177 ? -4.422 47.719 -0.777 1 85.44 177 ILE A O 1
ATOM 1483 N N . SER A 1 178 ? -3.191 47 -2.475 1 83 178 SER A N 1
ATOM 1484 C CA . SER A 1 178 ? -3.979 45.781 -2.645 1 83 178 SER A CA 1
ATOM 1485 C C . SER A 1 178 ? -3.541 44.688 -1.666 1 83 178 SER A C 1
ATOM 1487 O O . SER A 1 178 ? -2.707 43.844 -2 1 83 178 SER A O 1
ATOM 1489 N N . ILE A 1 179 ? -3.938 44.812 -0.468 1 85.44 179 ILE A N 1
ATOM 1490 C CA . ILE A 1 179 ? -3.656 43.812 0.541 1 85.44 179 ILE A CA 1
ATOM 1491 C C . ILE A 1 179 ? -4.969 43.281 1.112 1 85.44 179 ILE A C 1
ATOM 1493 O O . ILE A 1 179 ? -5.891 44.031 1.393 1 85.44 179 ILE A O 1
ATOM 1497 N N . GLU A 1 180 ? -4.977 42 1.161 1 86 180 GLU A N 1
ATOM 1498 C CA . GLU A 1 180 ? -6.16 41.375 1.743 1 86 180 GLU A CA 1
ATOM 1499 C C . GLU A 1 180 ? -6.004 41.188 3.25 1 86 180 GLU A C 1
ATOM 1501 O O . GLU A 1 180 ? -5.184 40.375 3.705 1 86 180 GLU A O 1
ATOM 1506 N N . ILE A 1 181 ? -6.719 42.031 4.023 1 90.81 181 ILE A N 1
ATOM 1507 C CA . ILE A 1 181 ? -6.723 41.906 5.477 1 90.81 181 ILE A CA 1
ATOM 1508 C C . ILE A 1 181 ? -7.656 40.75 5.887 1 90.81 181 ILE A C 1
ATOM 1510 O O . ILE A 1 181 ? -8.836 40.75 5.52 1 90.81 181 ILE A O 1
ATOM 1514 N N . PRO A 1 182 ? -7.086 39.75 6.602 1 90.31 182 PRO A N 1
ATOM 1515 C CA . PRO A 1 182 ? -7.93 38.625 7.016 1 90.31 182 PRO A CA 1
ATOM 1516 C C . PRO A 1 182 ? -9.133 39.062 7.852 1 90.31 182 PRO A C 1
ATOM 1518 O O . PRO A 1 182 ? -9.047 40.062 8.578 1 90.31 182 PRO A O 1
ATOM 1521 N N . GLU A 1 183 ? -10.156 38.188 7.637 1 85.56 183 GLU A N 1
ATOM 1522 C CA . GLU A 1 183 ? -11.336 38.438 8.461 1 85.56 183 GLU A CA 1
ATOM 1523 C C . GLU A 1 183 ? -11.133 37.906 9.883 1 85.56 183 GLU A C 1
ATOM 1525 O O . GLU A 1 183 ? -10.5 36.875 10.086 1 85.56 183 GLU A O 1
ATOM 1530 N N . GLY A 1 184 ? -11.336 38.656 10.836 1 87.19 184 GLY A N 1
ATOM 1531 C CA . GLY A 1 184 ? -11.242 38.219 12.227 1 87.19 184 GLY A CA 1
ATOM 1532 C C . GLY A 1 184 ? -12.117 37.031 12.539 1 87.19 184 GLY A C 1
ATOM 1533 O O . GLY A 1 184 ? -12.797 36.5 11.648 1 87.19 184 GLY A O 1
ATOM 1534 N N . GLU A 1 185 ? -11.953 36.375 13.672 1 92 185 GLU A N 1
ATOM 1535 C CA . GLU A 1 185 ? -12.75 35.25 14.172 1 92 185 GLU A CA 1
ATOM 1536 C C . GLU A 1 185 ? -13.492 35.625 15.453 1 92 185 GLU A C 1
ATOM 1538 O O . GLU A 1 185 ? -13.055 36.5 16.188 1 92 185 GLU A O 1
ATOM 1543 N N . PRO A 1 186 ? -14.648 34.969 15.648 1 90.06 186 PRO A N 1
ATOM 1544 C CA . PRO A 1 186 ? -15.367 35.281 16.891 1 90.06 186 PRO A CA 1
ATOM 1545 C C . PRO A 1 186 ? -14.539 34.969 18.141 1 90.06 186 PRO A C 1
ATOM 1547 O O . PRO A 1 186 ? -13.805 34 18.188 1 90.06 186 PRO A O 1
ATOM 1550 N N . TYR A 1 187 ? -14.711 35.812 19.094 1 90 187 TYR A N 1
ATOM 1551 C CA . TYR A 1 187 ? -13.977 35.656 20.344 1 90 187 TYR A CA 1
ATOM 1552 C C . TYR A 1 187 ? -14.492 34.5 21.141 1 90 187 TYR A C 1
ATOM 1554 O O . TYR A 1 187 ? -13.719 33.781 21.797 1 90 187 TYR A O 1
ATOM 1562 N N . GLN A 1 188 ? -15.766 34.281 21.078 1 92.25 188 GLN A N 1
ATOM 1563 C CA . GLN A 1 188 ? -16.391 33.219 21.828 1 92.25 188 GLN A CA 1
ATOM 1564 C C . GLN A 1 188 ? -16.078 31.859 21.203 1 92.25 188 GLN A C 1
ATOM 1566 O O . GLN A 1 188 ? -16.219 31.688 19.984 1 92.25 188 GLN A O 1
ATOM 1571 N N . VAL A 1 189 ? -15.633 30.953 22.016 1 95.69 189 VAL A N 1
ATOM 1572 C CA . VAL A 1 189 ? -15.383 29.594 21.562 1 95.69 189 VAL A CA 1
ATOM 1573 C C . VAL A 1 189 ? -16.516 28.672 22.062 1 95.69 189 VAL A C 1
ATOM 1575 O O . VAL A 1 189 ? -16.719 28.531 23.266 1 95.69 189 VAL A O 1
ATOM 1578 N N . ASP A 1 190 ? -17.172 28.078 21.141 1 94.56 190 ASP A N 1
ATOM 1579 C CA . ASP A 1 190 ? -18.312 27.219 21.484 1 94.56 190 ASP A CA 1
ATOM 1580 C C . ASP A 1 190 ? -17.859 25.781 21.75 1 94.56 190 ASP A C 1
ATOM 1582 O O . ASP A 1 190 ? -18.531 25.031 22.469 1 94.56 190 ASP A O 1
ATOM 1586 N N . HIS A 1 191 ? -16.828 25.391 21.156 1 96.44 191 HIS A N 1
ATOM 1587 C CA . HIS A 1 191 ? -16.375 24 21.203 1 96.44 191 HIS A CA 1
ATOM 1588 C C . HIS A 1 191 ? -14.875 23.906 20.938 1 96.44 191 HIS A C 1
ATOM 1590 O O . HIS A 1 191 ? -14.312 24.75 20.234 1 96.44 191 HIS A O 1
ATOM 1596 N N . LEU A 1 192 ? -14.227 23.016 21.609 1 98.12 192 LEU A N 1
ATOM 1597 C CA . LEU A 1 192 ? -12.797 22.781 21.422 1 98.12 192 LEU A CA 1
ATOM 1598 C C . LEU A 1 192 ? -12.531 21.391 20.875 1 98.12 192 LEU A C 1
ATOM 1600 O O . LEU A 1 192 ? -13.094 20.406 21.359 1 98.12 192 LEU A O 1
ATOM 1604 N N . VAL A 1 193 ? -11.75 21.297 19.828 1 97.44 193 VAL A N 1
ATOM 1605 C CA . VAL A 1 193 ? -11.414 20 19.234 1 97.44 193 VAL A CA 1
ATOM 1606 C C . VAL A 1 193 ? -9.898 19.828 19.203 1 97.44 193 VAL A C 1
ATOM 1608 O O . VAL A 1 193 ? -9.188 20.656 18.625 1 97.44 193 VAL A O 1
ATOM 1611 N N . PHE A 1 194 ? -9.414 18.812 19.859 1 95.56 194 PHE A N 1
ATOM 1612 C CA . PHE A 1 194 ? -8.008 18.438 19.734 1 95.56 194 PHE A CA 1
ATOM 1613 C C . PHE A 1 194 ? -7.801 17.516 18.547 1 95.56 194 PHE A C 1
ATOM 1615 O O . PHE A 1 194 ? -8.516 16.516 18.391 1 95.56 194 PHE A O 1
ATOM 1622 N N . MET A 1 195 ? -6.883 17.812 17.703 1 93 195 MET A N 1
ATOM 1623 C CA . MET A 1 195 ? -6.652 17.047 16.484 1 93 195 MET A CA 1
ATOM 1624 C C . MET A 1 195 ? -5.32 16.312 16.547 1 93 195 MET A C 1
ATOM 1626 O O . MET A 1 195 ? -4.258 16.938 16.594 1 93 195 MET A O 1
ATOM 1630 N N . VAL A 1 196 ? -5.438 14.992 16.453 1 86.75 196 VAL A N 1
ATOM 1631 C CA . VAL A 1 196 ? -4.258 14.141 16.578 1 86.75 196 VAL A CA 1
ATOM 1632 C C . VAL A 1 196 ? -3.941 13.492 15.234 1 86.75 196 VAL A C 1
ATOM 1634 O O . VAL A 1 196 ? -4.836 12.969 14.57 1 86.75 196 VAL A O 1
ATOM 1637 N N . HIS A 1 197 ? -2.744 13.664 14.82 1 79.56 197 HIS A N 1
ATOM 1638 C CA . HIS A 1 197 ? -2.314 13 13.594 1 79.56 197 HIS A CA 1
ATOM 1639 C C . HIS A 1 197 ? -1.57 11.703 13.906 1 79.56 197 HIS A C 1
ATOM 1641 O O . HIS A 1 197 ? -0.964 11.578 14.977 1 79.56 197 HIS A O 1
ATOM 1647 N N . GLY A 1 198 ? -1.759 10.781 12.938 1 68.94 198 GLY A N 1
ATOM 1648 C CA . GLY A 1 198 ? -1.05 9.523 13.094 1 68.94 198 GLY A CA 1
ATOM 1649 C C . GLY A 1 198 ? 0.458 9.68 13.078 1 68.94 198 GLY A C 1
ATOM 1650 O O . GLY A 1 198 ? 0.974 10.781 13.289 1 68.94 198 GLY A O 1
ATOM 1651 N N . VAL A 1 199 ? 1.093 8.578 12.734 1 58.22 199 VAL A N 1
ATOM 1652 C CA . VAL A 1 199 ? 2.541 8.531 12.906 1 58.22 199 VAL A CA 1
ATOM 1653 C C . VAL A 1 199 ? 3.229 8.984 11.617 1 58.22 199 VAL A C 1
ATOM 1655 O O . VAL A 1 199 ? 2.934 8.469 10.539 1 58.22 199 VAL A O 1
ATOM 1658 N N . GLY A 1 200 ? 3.902 10.086 11.672 1 59.94 200 GLY A N 1
ATOM 1659 C CA . GLY A 1 200 ? 4.77 10.688 10.672 1 59.94 200 GLY A CA 1
ATOM 1660 C C . GLY A 1 200 ? 4.758 12.203 10.703 1 59.94 200 GLY A C 1
ATOM 1661 O O . GLY A 1 200 ? 3.873 12.805 11.312 1 59.94 200 GLY A O 1
ATOM 1662 N N . PRO A 1 201 ? 5.719 12.641 10.156 1 59.44 201 PRO A N 1
ATOM 1663 C CA . PRO A 1 201 ? 5.859 14.094 10.227 1 59.44 201 PRO A CA 1
ATOM 1664 C C . PRO A 1 201 ? 4.93 14.828 9.266 1 59.44 201 PRO A C 1
ATOM 1666 O O . PRO A 1 201 ? 4.578 15.984 9.5 1 59.44 201 PRO A O 1
ATOM 1669 N N . ALA A 1 202 ? 4.598 14.133 8.18 1 60.16 202 ALA A N 1
ATOM 1670 C CA . ALA A 1 202 ? 3.797 14.805 7.164 1 60.16 202 ALA A CA 1
ATOM 1671 C C . ALA A 1 202 ? 2.344 14.344 7.211 1 60.16 202 ALA A C 1
ATOM 1673 O O . ALA A 1 202 ? 2.074 13.148 7.371 1 60.16 202 ALA A O 1
ATOM 1674 N N . CYS A 1 203 ? 1.489 15.352 7.152 1 56.38 203 CYS A N 1
ATOM 1675 C CA . CYS A 1 203 ? 0.065 15.07 7.301 1 56.38 203 CYS A CA 1
ATOM 1676 C C . CYS A 1 203 ? -0.625 15.023 5.941 1 56.38 203 CYS A C 1
ATOM 1678 O O . CYS A 1 203 ? -1.727 14.484 5.82 1 56.38 203 CYS A O 1
ATOM 1680 N N . ASP A 1 204 ? 0.099 15.625 4.988 1 56.03 204 ASP A N 1
ATOM 1681 C CA . ASP A 1 204 ? -0.602 15.688 3.709 1 56.03 204 ASP A CA 1
ATOM 1682 C C . ASP A 1 204 ? 0.361 15.477 2.543 1 56.03 204 ASP A C 1
ATOM 1684 O O . ASP A 1 204 ? 1.541 15.188 2.752 1 56.03 204 ASP A O 1
ATOM 1688 N N . ILE A 1 205 ? -0.222 15.523 1.399 1 56.81 205 ILE A N 1
ATOM 1689 C CA . ILE A 1 205 ? 0.508 15.203 0.177 1 56.81 205 ILE A CA 1
ATOM 1690 C C . ILE A 1 205 ? 1.612 16.234 -0.046 1 56.81 205 ILE A C 1
ATOM 1692 O O . ILE A 1 205 ? 2.613 15.945 -0.706 1 56.81 205 ILE A O 1
ATOM 1696 N N . GLN A 1 206 ? 1.42 17.359 0.545 1 57.66 206 GLN A N 1
ATOM 1697 C CA . GLN A 1 206 ? 2.418 18.406 0.398 1 57.66 206 GLN A CA 1
ATOM 1698 C C . GLN A 1 206 ? 3.486 18.312 1.481 1 57.66 206 GLN A C 1
ATOM 1700 O O . GLN A 1 206 ? 4.379 19.156 1.562 1 57.66 206 GLN A O 1
ATOM 1705 N N . LEU A 1 207 ? 3.35 17.25 2.266 1 64.69 207 LEU A N 1
ATOM 1706 C CA . LEU A 1 207 ? 4.301 16.938 3.328 1 64.69 207 LEU A CA 1
ATOM 1707 C C . LEU A 1 207 ? 4.281 18.016 4.406 1 64.69 207 LEU A C 1
ATOM 1709 O O . LEU A 1 207 ? 5.305 18.281 5.039 1 64.69 207 LEU A O 1
ATOM 1713 N N . ARG A 1 208 ? 3.119 18.766 4.598 1 74.12 208 ARG A N 1
ATOM 1714 C CA . ARG A 1 208 ? 2.939 19.797 5.621 1 74.12 208 ARG A CA 1
ATOM 1715 C C . ARG A 1 208 ? 2.789 19.156 7.004 1 74.12 208 ARG A C 1
ATOM 1717 O O . ARG A 1 208 ? 2.334 18.016 7.125 1 74.12 208 ARG A O 1
ATOM 1724 N N . GLY A 1 209 ? 3.119 19.938 7.91 1 77.44 209 GLY A N 1
ATOM 1725 C CA . GLY A 1 209 ? 2.969 19.484 9.289 1 77.44 209 GLY A CA 1
ATOM 1726 C C . GLY A 1 209 ? 1.546 19.609 9.805 1 77.44 209 GLY A C 1
ATOM 1727 O O . GLY A 1 209 ? 0.683 20.172 9.125 1 77.44 209 GLY A O 1
ATOM 1728 N N . VAL A 1 210 ? 1.34 19.125 10.969 1 84.69 210 VAL A N 1
ATOM 1729 C CA . VAL A 1 210 ? 0.005 19.047 11.555 1 84.69 210 VAL A CA 1
ATOM 1730 C C . VAL A 1 210 ? -0.521 20.453 11.836 1 84.69 210 VAL A C 1
ATOM 1732 O O . VAL A 1 210 ? -1.716 20.719 11.68 1 84.69 210 VAL A O 1
ATOM 1735 N N . VAL A 1 211 ? 0.351 21.359 12.219 1 88.81 211 VAL A N 1
ATOM 1736 C CA . VAL A 1 211 ? -0.068 22.719 12.57 1 88.81 211 VAL A CA 1
ATOM 1737 C C . VAL A 1 211 ? -0.648 23.406 11.336 1 88.81 211 VAL A C 1
ATOM 1739 O O . VAL A 1 211 ? -1.722 24.016 11.406 1 88.81 211 VAL A O 1
ATOM 1742 N N . GLU A 1 212 ? 0.014 23.297 10.266 1 87.81 212 GLU A N 1
ATOM 1743 C CA . GLU A 1 212 ? -0.455 23.906 9.031 1 87.81 212 GLU A CA 1
ATOM 1744 C C . GLU A 1 212 ? -1.779 23.297 8.578 1 87.81 212 GLU A C 1
ATOM 1746 O O . GLU A 1 212 ? -2.67 24.016 8.117 1 87.81 212 GLU A O 1
ATOM 1751 N N . CYS A 1 213 ? -1.867 22.031 8.672 1 89.25 213 CYS A N 1
ATOM 1752 C CA . CYS A 1 213 ? -3.088 21.344 8.273 1 89.25 213 CYS A CA 1
ATOM 1753 C C . CYS A 1 213 ? -4.266 21.766 9.141 1 89.25 213 CYS A C 1
ATOM 1755 O O . CYS A 1 213 ? -5.371 21.984 8.641 1 89.25 213 CYS A O 1
ATOM 1757 N N . VAL A 1 214 ? -4.008 21.906 10.375 1 93.31 214 VAL A N 1
ATOM 1758 C CA . VAL A 1 214 ? -5.062 22.297 11.305 1 93.31 214 VAL A CA 1
ATOM 1759 C C . VAL A 1 214 ? -5.465 23.75 11.047 1 93.31 214 VAL A C 1
ATOM 1761 O O . VAL A 1 214 ? -6.641 24.109 11.172 1 93.31 214 VAL A O 1
ATOM 1764 N N . ASN A 1 215 ? -4.5 24.578 10.688 1 91.62 215 ASN A N 1
ATOM 1765 C CA . ASN A 1 215 ? -4.82 25.953 10.32 1 91.62 215 ASN A CA 1
ATOM 1766 C C . ASN A 1 215 ? -5.777 26 9.125 1 91.62 215 ASN A C 1
ATOM 1768 O O . ASN A 1 215 ? -6.742 26.766 9.141 1 91.62 215 ASN A O 1
ATOM 1772 N N . ASP A 1 216 ? -5.48 25.219 8.211 1 90.5 216 ASP A N 1
ATOM 1773 C CA . ASP A 1 216 ? -6.359 25.141 7.051 1 90.5 216 ASP A CA 1
ATOM 1774 C C . ASP A 1 216 ? -7.742 24.641 7.438 1 90.5 216 ASP A C 1
ATOM 1776 O O . ASP A 1 216 ? -8.758 25.125 6.93 1 90.5 216 ASP A O 1
ATOM 1780 N N . PHE A 1 217 ? -7.762 23.656 8.234 1 94.62 217 PHE A N 1
ATOM 1781 C CA . PHE A 1 217 ? -9.016 23.094 8.727 1 94.62 217 PHE A CA 1
ATOM 1782 C C . PHE A 1 217 ? -9.836 24.141 9.453 1 94.62 217 PHE A C 1
ATOM 1784 O O . PHE A 1 217 ? -11.047 24.234 9.266 1 94.62 217 PHE A O 1
ATOM 1791 N N . ARG A 1 218 ? -9.195 24.906 10.25 1 95.5 218 ARG A N 1
ATOM 1792 C CA . ARG A 1 218 ? -9.828 25.984 11 1 95.5 218 ARG A CA 1
ATOM 1793 C C . ARG A 1 218 ? -10.406 27.031 10.055 1 95.5 218 ARG A C 1
ATOM 1795 O O . ARG A 1 218 ? -11.539 27.5 10.25 1 95.5 218 ARG A O 1
ATOM 1802 N N . ASP A 1 219 ? -9.656 27.422 9.062 1 93.06 219 ASP A N 1
ATOM 1803 C CA . ASP A 1 219 ? -10.125 28.406 8.086 1 93.06 219 ASP A CA 1
ATOM 1804 C C . ASP A 1 219 ? -11.383 27.906 7.367 1 93.06 219 ASP A C 1
ATOM 1806 O O . ASP A 1 219 ? -12.328 28.656 7.164 1 93.06 219 ASP A O 1
ATOM 1810 N N . ALA A 1 220 ? -11.312 26.672 7.016 1 93.81 220 ALA A N 1
ATOM 1811 C CA . ALA A 1 220 ? -12.477 26.062 6.371 1 93.81 220 ALA A CA 1
ATOM 1812 C C . ALA A 1 220 ? -13.688 26.062 7.309 1 93.81 220 ALA A C 1
ATOM 1814 O O . ALA A 1 220 ? -14.812 26.328 6.883 1 93.81 220 ALA A O 1
ATOM 1815 N N . SER A 1 221 ? -13.422 25.766 8.523 1 95.25 221 SER A N 1
ATOM 1816 C CA . SER A 1 221 ? -14.484 25.734 9.523 1 95.25 221 SER A CA 1
ATOM 1817 C C . SER A 1 221 ? -15.141 27.109 9.672 1 95.25 221 SER A C 1
ATOM 1819 O O . SER A 1 221 ? -16.375 27.219 9.68 1 95.25 221 SER A O 1
ATOM 1821 N N . LEU A 1 222 ? -14.359 28.125 9.75 1 92.56 222 LEU A N 1
ATOM 1822 C CA . LEU A 1 222 ? -14.867 29.484 9.906 1 92.56 222 LEU A CA 1
ATOM 1823 C C . LEU A 1 222 ? -15.703 29.891 8.695 1 92.56 222 LEU A C 1
ATOM 1825 O O . LEU A 1 222 ? -16.766 30.484 8.844 1 92.56 222 LEU A O 1
ATOM 1829 N N . SER A 1 223 ? -15.141 29.531 7.57 1 90.5 223 SER A N 1
ATOM 1830 C CA . SER A 1 223 ? -15.852 29.844 6.336 1 90.5 223 SER A CA 1
ATOM 1831 C C . SER A 1 223 ? -17.203 29.125 6.273 1 90.5 223 SER A C 1
ATOM 1833 O O . SER A 1 223 ? -18.203 29.734 5.895 1 90.5 223 SER A O 1
ATOM 1835 N N . LEU A 1 224 ? -17.266 27.922 6.656 1 91.38 224 LEU A N 1
ATOM 1836 C CA . LEU A 1 224 ? -18.469 27.109 6.582 1 91.38 224 LEU A CA 1
ATOM 1837 C C . LEU A 1 224 ? -19.469 27.531 7.648 1 91.38 224 LEU A C 1
ATOM 1839 O O . LEU A 1 224 ? -20.688 27.469 7.43 1 91.38 224 LEU A O 1
ATOM 1843 N N . LEU A 1 225 ? -18.969 27.938 8.812 1 89.38 225 LEU A N 1
ATOM 1844 C CA . LEU A 1 225 ? -19.859 28.438 9.859 1 89.38 225 LEU A CA 1
ATOM 1845 C C . LEU A 1 225 ? -20.625 29.672 9.375 1 89.38 225 LEU A C 1
ATOM 1847 O O . LEU A 1 225 ? -21.828 29.797 9.633 1 89.38 225 LEU A O 1
ATOM 1851 N N . SER A 1 226 ? -19.922 30.484 8.672 1 84.19 226 SER A N 1
ATOM 1852 C CA . SER A 1 226 ? -20.516 31.719 8.172 1 84.19 226 SER A CA 1
ATOM 1853 C C . SER A 1 226 ? -21.516 31.453 7.051 1 84.19 226 SER A C 1
ATOM 1855 O O . SER A 1 226 ? -22.531 32.125 6.945 1 84.19 226 SER A O 1
ATOM 1857 N N . SER A 1 227 ? -21.281 30.453 6.289 1 85.88 227 SER A N 1
ATOM 1858 C CA . SER A 1 227 ? -22.094 30.219 5.098 1 85.88 227 SER A CA 1
ATOM 1859 C C . SER A 1 227 ? -23.266 29.281 5.406 1 85.88 227 SER A C 1
ATOM 1861 O O . SER A 1 227 ? -24.344 29.406 4.805 1 85.88 227 SER A O 1
ATOM 1863 N N . HIS A 1 228 ? -23.109 28.391 6.32 1 85.62 228 HIS A N 1
ATOM 1864 C CA . HIS A 1 228 ? -24.094 27.312 6.457 1 85.62 228 HIS A CA 1
ATOM 1865 C C . HIS A 1 228 ? -24.906 27.469 7.738 1 85.62 228 HIS A C 1
ATOM 1867 O O . HIS A 1 228 ? -25.969 26.859 7.879 1 85.62 228 HIS A O 1
ATOM 1873 N N . PHE A 1 229 ? -24.391 28.172 8.68 1 82.75 229 PHE A N 1
ATOM 1874 C CA . PHE A 1 229 ? -25.094 28.25 9.953 1 82.75 229 PHE A CA 1
ATOM 1875 C C . PHE A 1 229 ? -25.625 29.656 10.188 1 82.75 229 PHE A C 1
ATOM 1877 O O . PHE A 1 229 ? -24.922 30.641 9.945 1 82.75 229 PHE A O 1
ATOM 1884 N N . LYS A 1 230 ? -26.984 29.766 10 1 69.38 230 LYS A N 1
ATOM 1885 C CA . LYS A 1 230 ? -27.641 31.047 10.219 1 69.38 230 LYS A CA 1
ATOM 1886 C C . LYS A 1 230 ? -27.766 31.359 11.703 1 69.38 230 LYS A C 1
ATOM 1888 O O . LYS A 1 230 ? -27.906 30.438 12.523 1 69.38 230 LYS A O 1
ATOM 1893 N N . GLN A 1 231 ? -27.281 32.594 12.008 1 59.09 231 GLN A N 1
ATOM 1894 C CA . GLN A 1 231 ? -27.406 33.094 13.375 1 59.09 231 GLN A CA 1
ATOM 1895 C C . GLN A 1 231 ? -28.75 32.719 13.984 1 59.09 231 GLN A C 1
ATOM 1897 O O . GLN A 1 231 ? -29.781 32.719 13.305 1 59.09 231 GLN A O 1
ATOM 1902 N N . SER A 1 232 ? -28.609 31.828 14.961 1 54.25 232 SER A N 1
ATOM 1903 C CA . SER A 1 232 ? -29.828 31.453 15.672 1 54.25 232 SER A CA 1
ATOM 1904 C C . SER A 1 232 ? -30.766 32.625 15.844 1 54.25 232 SER A C 1
ATOM 1906 O O . SER A 1 232 ? -30.312 33.781 15.984 1 54.25 232 SER A O 1
ATOM 1908 N N . GLN A 1 233 ? -31.984 32.531 15.359 1 48.22 233 GLN A N 1
ATOM 1909 C CA . GLN A 1 233 ? -33.062 33.5 15.57 1 48.22 233 GLN A CA 1
ATOM 1910 C C . GLN A 1 233 ? -33.031 34.031 17 1 48.22 233 GLN A C 1
ATOM 1912 O O . GLN A 1 233 ? -33.594 35.094 17.281 1 48.22 233 GLN A O 1
ATOM 1917 N N . ASP A 1 234 ? -32.781 33.156 17.906 1 48.22 234 ASP A N 1
ATOM 1918 C CA . ASP A 1 234 ? -33.062 33.531 19.281 1 48.22 234 ASP A CA 1
ATOM 1919 C C . ASP A 1 234 ? -31.953 34.469 19.797 1 48.22 234 ASP A C 1
ATOM 1921 O O . ASP A 1 234 ? -31.922 34.812 20.984 1 48.22 234 ASP A O 1
ATOM 1925 N N . GLY A 1 235 ? -31.125 35 18.938 1 53.38 235 GLY A N 1
ATOM 1926 C CA . GLY A 1 235 ? -30.219 36.031 19.406 1 53.38 235 GLY A CA 1
ATOM 1927 C C . GLY A 1 235 ? -28.891 35.5 19.891 1 53.38 235 GLY A C 1
ATOM 1928 O O . GLY A 1 235 ? -28.016 36.25 20.344 1 53.38 235 GLY A O 1
ATOM 1929 N N . THR A 1 236 ? -28.828 34.219 20.156 1 57.78 236 THR A N 1
ATOM 1930 C CA . THR A 1 236 ? -27.594 33.719 20.734 1 57.78 236 THR A CA 1
ATOM 1931 C C . THR A 1 236 ? -26.484 33.688 19.703 1 57.78 236 THR A C 1
ATOM 1933 O O . THR A 1 236 ? -26.672 33.156 18.594 1 57.78 236 THR A O 1
ATOM 1936 N N . HIS A 1 237 ? -25.484 34.531 19.969 1 68.38 237 HIS A N 1
ATOM 1937 C CA . HIS A 1 237 ? -24.359 34.781 19.078 1 68.38 237 HIS A CA 1
ATOM 1938 C C . HIS A 1 237 ? -23.5 33.531 18.938 1 68.38 237 HIS A C 1
ATOM 1940 O O . HIS A 1 237 ? -23.094 32.906 19.938 1 68.38 237 HIS A O 1
ATOM 1946 N N . MET A 1 238 ? -23.594 32.812 17.844 1 82.5 238 MET A N 1
ATOM 1947 C CA . MET A 1 238 ? -22.75 31.672 17.516 1 82.5 238 MET A CA 1
ATOM 1948 C C . MET A 1 238 ? -21.281 32.062 17.516 1 82.5 238 MET A C 1
ATOM 1950 O O . MET A 1 238 ? -20.891 33.062 16.953 1 82.5 238 MET A O 1
ATOM 1954 N N . GLY A 1 239 ? -20.5 31.328 18.344 1 90.94 239 GLY A N 1
ATOM 1955 C CA . GLY A 1 239 ? -19.047 31.5 18.344 1 90.94 239 GLY A CA 1
ATOM 1956 C C . GLY A 1 239 ? -18.344 30.672 17.297 1 90.94 239 GLY A C 1
ATOM 1957 O O . GLY A 1 239 ? -18.781 30.578 16.156 1 90.94 239 GLY A O 1
ATOM 1958 N N . ARG A 1 240 ? -17.266 30.188 17.672 1 94.19 240 ARG A N 1
ATOM 1959 C CA . ARG A 1 240 ? -16.469 29.375 16.75 1 94.19 240 ARG A CA 1
ATOM 1960 C C . ARG A 1 240 ? -16.047 28.062 17.406 1 94.19 240 ARG A C 1
ATOM 1962 O O . ARG A 1 240 ? -16.266 27.875 18.609 1 94.19 240 ARG A O 1
ATOM 1969 N N . VAL A 1 241 ? -15.617 27.172 16.609 1 96.19 241 VAL A N 1
ATOM 1970 C CA . VAL A 1 241 ? -14.961 25.953 17.078 1 96.19 241 VAL A CA 1
ATOM 1971 C C . VAL A 1 241 ? -13.445 26.125 17.016 1 96.19 241 VAL A C 1
ATOM 1973 O O . VAL A 1 241 ? -12.914 26.609 16 1 96.19 241 VAL A O 1
ATOM 1976 N N . GLU A 1 242 ? -12.797 25.922 18.094 1 98.06 242 GLU A N 1
ATOM 1977 C CA . GLU A 1 242 ? -11.336 26.016 18.109 1 98.06 242 GLU A CA 1
ATOM 1978 C C . GLU A 1 242 ? -10.703 24.656 17.859 1 98.06 242 GLU A C 1
ATOM 1980 O O . GLU A 1 242 ? -11.18 23.625 18.359 1 98.06 242 GLU A O 1
ATOM 1985 N N . PHE A 1 243 ? -9.719 24.609 17.047 1 97.62 243 PHE A N 1
ATOM 1986 C CA . PHE A 1 243 ? -8.977 23.391 16.719 1 97.62 243 PHE A CA 1
ATOM 1987 C C . PHE A 1 243 ? -7.516 23.516 17.141 1 97.62 243 PHE A C 1
ATOM 1989 O O . PHE A 1 243 ? -6.828 24.453 16.734 1 97.62 243 PHE A O 1
ATOM 1996 N N . ILE A 1 244 ? -7.055 22.625 17.938 1 96.94 244 ILE A N 1
ATOM 1997 C CA . ILE A 1 244 ? -5.676 22.656 18.422 1 96.94 244 ILE A CA 1
ATOM 1998 C C . ILE A 1 244 ? -4.949 21.391 18 1 96.94 244 ILE A C 1
ATOM 2000 O O . ILE A 1 244 ? -5.402 20.281 18.297 1 96.94 244 ILE A O 1
ATOM 2004 N N . PRO A 1 245 ? -3.848 21.547 17.312 1 93.25 245 PRO A N 1
ATOM 2005 C CA . PRO A 1 245 ? -3.08 20.375 16.891 1 93.25 245 PRO A CA 1
ATOM 2006 C C . PRO A 1 245 ? -2.293 19.734 18.047 1 93.25 245 PRO A C 1
ATOM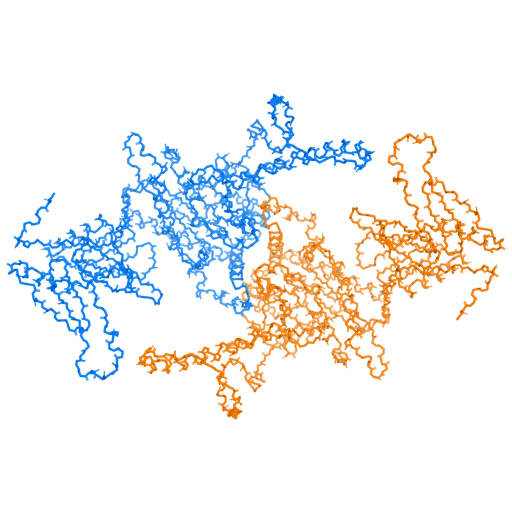 2008 O O . PRO A 1 245 ? -1.782 20.453 18.906 1 93.25 245 PRO A O 1
ATOM 2011 N N . ILE A 1 246 ? -2.262 18.453 18.031 1 89.19 246 ILE A N 1
ATOM 2012 C CA . ILE A 1 246 ? -1.418 17.719 18.969 1 89.19 246 ILE A CA 1
ATOM 2013 C C . ILE A 1 246 ? -0.186 17.188 18.234 1 89.19 246 ILE A C 1
ATOM 2015 O O . ILE A 1 246 ? -0.298 16.328 17.359 1 89.19 246 ILE A O 1
ATOM 2019 N N . ASN A 1 247 ? 0.924 17.75 18.562 1 78.5 247 ASN A N 1
ATOM 2020 C CA . ASN A 1 247 ? 2.178 17.312 17.953 1 78.5 247 ASN A CA 1
ATOM 2021 C C . ASN A 1 247 ? 2.922 16.328 18.844 1 78.5 247 ASN A C 1
ATOM 2023 O O . ASN A 1 247 ? 3.639 16.734 19.766 1 78.5 247 ASN A O 1
ATOM 2027 N N . TRP A 1 248 ? 2.799 15.055 18.594 1 72.06 248 TRP A N 1
ATOM 2028 C CA . TRP A 1 248 ? 3.404 14.07 19.5 1 72.06 248 TRP A CA 1
ATOM 2029 C C . TRP A 1 248 ? 4.512 13.297 18.781 1 72.06 248 TRP A C 1
ATOM 2031 O O . TRP A 1 248 ? 5.316 12.625 19.422 1 72.06 248 TRP A O 1
ATOM 2041 N N . HIS A 1 249 ? 4.551 13.336 17.5 1 65.88 249 HIS A N 1
ATOM 2042 C CA . HIS A 1 249 ? 5.422 12.477 16.719 1 65.88 249 HIS A CA 1
ATOM 2043 C C . HIS A 1 249 ? 6.887 12.695 17.094 1 65.88 249 HIS A C 1
ATOM 2045 O O . HIS A 1 249 ? 7.684 11.75 17.062 1 65.88 249 HIS A O 1
ATOM 2051 N N . ARG A 1 250 ? 7.129 13.852 17.422 1 61.16 250 ARG A N 1
ATOM 2052 C CA . ARG A 1 250 ? 8.523 14.148 17.719 1 61.16 250 ARG A CA 1
ATOM 2053 C C . ARG A 1 250 ? 9.039 13.289 18.875 1 61.16 250 ARG A C 1
ATOM 2055 O O . ARG A 1 250 ? 10.234 13.008 18.953 1 61.16 250 ARG A O 1
ATOM 2062 N N . VAL A 1 251 ? 8.094 12.828 19.578 1 59.75 251 VAL A N 1
ATOM 2063 C CA . VAL A 1 251 ? 8.523 12.117 20.781 1 59.75 251 VAL A CA 1
ATOM 2064 C C . VAL A 1 251 ? 8.961 10.703 20.422 1 59.75 251 VAL A C 1
ATOM 2066 O O . VAL A 1 251 ? 9.906 10.164 21 1 59.75 251 VAL A O 1
ATOM 2069 N N . LEU A 1 252 ? 8.273 10.039 19.562 1 58.44 252 LEU A N 1
ATOM 2070 C CA . LEU A 1 252 ? 8.578 8.648 19.234 1 58.44 252 LEU A CA 1
ATOM 2071 C C . LEU A 1 252 ? 9.492 8.562 18.016 1 58.44 252 LEU A C 1
ATOM 2073 O O . LEU A 1 252 ? 10.328 7.664 17.922 1 58.44 252 LEU A O 1
ATOM 2077 N N . HIS A 1 253 ? 9.148 9.242 16.859 1 56.84 253 HIS A N 1
ATOM 2078 C CA . HIS A 1 253 ? 9.875 9.109 15.602 1 56.84 253 HIS A CA 1
ATOM 2079 C C . HIS A 1 253 ? 11.203 9.852 15.641 1 56.84 253 HIS A C 1
ATOM 2081 O O . HIS A 1 253 ? 12.047 9.672 14.758 1 56.84 253 HIS A O 1
ATOM 2087 N N . GLY A 1 254 ? 11.281 10.695 16.578 1 51.41 254 GLY A N 1
ATOM 2088 C CA . GLY A 1 254 ? 12.57 11.352 16.719 1 51.41 254 GLY A CA 1
ATOM 2089 C C . GLY A 1 254 ? 13.688 10.398 17.094 1 51.41 254 GLY A C 1
ATOM 2090 O O . GLY A 1 254 ? 13.602 9.195 16.844 1 51.41 254 GLY A O 1
ATOM 2091 N N . ASP A 1 255 ? 14.688 10.938 17.672 1 51.97 255 ASP A N 1
ATOM 2092 C CA . ASP A 1 255 ? 15.984 10.445 18.109 1 51.97 255 ASP A CA 1
ATOM 2093 C C . ASP A 1 255 ? 15.82 9.273 19.094 1 51.97 255 ASP A C 1
ATOM 2095 O O . ASP A 1 255 ? 16.797 8.633 19.469 1 51.97 255 ASP A O 1
ATOM 2099 N N . ALA A 1 256 ? 14.539 8.977 19.359 1 50.72 256 ALA A N 1
ATOM 2100 C CA . ALA A 1 256 ? 14.492 8.117 20.531 1 50.72 256 ALA A CA 1
ATOM 2101 C C . ALA A 1 256 ? 14.711 6.656 20.156 1 50.72 256 ALA A C 1
ATOM 2103 O O . ALA A 1 256 ? 15.445 5.93 20.828 1 50.72 256 ALA A O 1
ATOM 2104 N N . THR A 1 257 ? 14.047 6.219 19 1 61.75 257 THR A N 1
ATOM 2105 C CA . THR A 1 257 ? 14.266 4.797 18.75 1 61.75 257 THR A CA 1
ATOM 2106 C C . THR A 1 257 ? 15.219 4.594 17.578 1 61.75 257 THR A C 1
ATOM 2108 O O . THR A 1 257 ? 15.898 3.57 17.484 1 61.75 257 THR A O 1
ATOM 2111 N N . GLY A 1 258 ? 15.312 5.555 16.672 1 71.81 258 GLY A N 1
ATOM 2112 C CA . GLY A 1 258 ? 16.172 5.445 15.508 1 71.81 258 GLY A CA 1
ATOM 2113 C C . GLY A 1 258 ? 15.656 4.457 14.477 1 71.81 258 GLY A C 1
ATOM 2114 O O . GLY A 1 258 ? 16.312 4.207 13.461 1 71.81 258 GLY A O 1
ATOM 2115 N N . VAL A 1 259 ? 14.461 3.887 14.672 1 76.88 259 VAL A N 1
ATOM 2116 C CA . VAL A 1 259 ? 13.93 2.842 13.805 1 76.88 259 VAL A CA 1
ATOM 2117 C C . VAL A 1 259 ? 13.57 3.434 12.445 1 76.88 259 VAL A C 1
ATOM 2119 O O . VAL A 1 259 ? 13.727 2.781 11.406 1 76.88 259 VAL A O 1
ATOM 2122 N N . ASP A 1 260 ? 13.156 4.715 12.406 1 76.75 260 ASP A N 1
ATOM 2123 C CA . ASP A 1 260 ? 12.805 5.383 11.156 1 76.75 260 ASP A CA 1
ATOM 2124 C C . ASP A 1 260 ? 14.016 5.477 10.219 1 76.75 260 ASP A C 1
ATOM 2126 O O . ASP A 1 260 ? 13.906 5.188 9.031 1 76.75 260 ASP A O 1
ATOM 2130 N N . GLU A 1 261 ? 15.062 5.824 10.82 1 81.44 261 GLU A N 1
ATOM 2131 C CA . GLU A 1 261 ? 16.281 5.949 10.031 1 81.44 261 GLU A CA 1
ATOM 2132 C C . GLU A 1 261 ? 16.766 4.59 9.531 1 81.44 261 GLU A C 1
ATOM 2134 O O . GLU A 1 261 ? 17.281 4.477 8.422 1 81.44 261 GLU A O 1
ATOM 2139 N N . ASP A 1 262 ? 16.578 3.674 10.352 1 85.94 262 ASP A N 1
ATOM 2140 C CA . ASP A 1 262 ? 17.016 2.326 9.992 1 85.94 262 ASP A CA 1
ATOM 2141 C C . ASP A 1 262 ? 16.188 1.774 8.836 1 85.94 262 ASP A C 1
ATOM 2143 O O . ASP A 1 262 ? 16.719 1.113 7.941 1 85.94 262 ASP A O 1
ATOM 2147 N N . ILE A 1 263 ? 14.938 2.006 8.867 1 87.06 263 ILE A N 1
ATOM 2148 C CA . ILE A 1 263 ? 14.07 1.518 7.797 1 87.06 263 ILE A CA 1
ATOM 2149 C C . ILE A 1 263 ? 14.391 2.256 6.5 1 87.06 263 ILE A C 1
ATOM 2151 O O . ILE A 1 263 ? 14.359 1.662 5.418 1 87.06 263 ILE A O 1
ATOM 2155 N N . GLN A 1 264 ? 14.703 3.508 6.613 1 86.56 264 GLN A N 1
ATOM 2156 C CA . GLN A 1 264 ? 15.016 4.305 5.43 1 86.56 264 GLN A CA 1
ATOM 2157 C C . GLN A 1 264 ? 16.297 3.809 4.758 1 86.56 264 GLN A C 1
ATOM 2159 O O . GLN A 1 264 ? 16.406 3.838 3.531 1 86.56 264 GLN A O 1
ATOM 2164 N N . ARG A 1 265 ? 17.156 3.33 5.539 1 89.38 265 ARG A N 1
ATOM 2165 C CA . ARG A 1 265 ? 18.438 2.857 5.031 1 89.38 265 ARG A CA 1
ATOM 2166 C C . ARG A 1 265 ? 18.25 1.636 4.137 1 89.38 265 ARG A C 1
ATOM 2168 O O . ARG A 1 265 ? 19.047 1.413 3.215 1 89.38 265 ARG A O 1
ATOM 2175 N N . ILE A 1 266 ? 17.281 0.88 4.363 1 92.56 266 ILE A N 1
ATOM 2176 C CA . ILE A 1 266 ? 17.094 -0.353 3.605 1 92.56 266 ILE A CA 1
ATOM 2177 C C . ILE A 1 266 ? 15.961 -0.175 2.596 1 92.56 266 ILE A C 1
ATOM 2179 O O . ILE A 1 266 ? 15.562 -1.129 1.922 1 92.56 266 ILE A O 1
ATOM 2183 N N . THR A 1 267 ? 15.367 0.998 2.52 1 92.94 267 THR A N 1
ATOM 2184 C CA . THR A 1 267 ? 14.273 1.284 1.597 1 92.94 267 THR A CA 1
ATOM 2185 C C . THR A 1 267 ? 14.812 1.664 0.22 1 92.94 267 THR A C 1
ATOM 2187 O O . THR A 1 267 ? 15.789 2.41 0.114 1 92.94 267 THR A O 1
ATOM 2190 N N . LEU A 1 268 ? 14.188 1.092 -0.8 1 92.25 268 LEU A N 1
ATOM 2191 C CA . LEU A 1 268 ? 14.57 1.436 -2.164 1 92.25 268 LEU A CA 1
ATOM 2192 C C . LEU A 1 268 ? 14.141 2.857 -2.508 1 92.25 268 LEU A C 1
ATOM 2194 O O . LEU A 1 268 ? 13.125 3.346 -1.999 1 92.25 268 LEU A O 1
ATOM 2198 N N . PRO A 1 269 ? 14.82 3.533 -3.377 1 88.88 269 PRO A N 1
ATOM 2199 C CA . PRO A 1 269 ? 14.531 4.941 -3.666 1 88.88 269 PRO A CA 1
ATOM 2200 C C . PRO A 1 269 ? 13.352 5.121 -4.613 1 88.88 269 PRO A C 1
ATOM 2202 O O . PRO A 1 269 ? 12.781 6.215 -4.703 1 88.88 269 PRO A O 1
ATOM 2205 N N . SER A 1 270 ? 12.992 4.059 -5.34 1 86.88 270 SER A N 1
ATOM 2206 C CA . SER A 1 270 ? 11.875 4.168 -6.277 1 86.88 270 SER A CA 1
ATOM 2207 C C . SER A 1 270 ? 10.539 4.238 -5.547 1 86.88 270 SER A C 1
ATOM 2209 O O . SER A 1 270 ? 10.422 3.779 -4.41 1 86.88 270 SER A O 1
ATOM 2211 N N . ILE A 1 271 ? 9.57 4.906 -6.199 1 84.12 271 ILE A N 1
ATOM 2212 C CA . ILE A 1 271 ? 8.227 5.086 -5.66 1 84.12 271 ILE A CA 1
ATOM 2213 C C . ILE A 1 271 ? 8.305 5.602 -4.227 1 84.12 271 ILE A C 1
ATOM 2215 O O . ILE A 1 271 ? 7.656 5.062 -3.326 1 84.12 271 ILE A O 1
ATOM 2219 N N . SER A 1 272 ? 9.047 6.582 -4.027 1 83.44 272 SER A N 1
ATOM 2220 C CA . SER A 1 272 ? 9.461 7.051 -2.705 1 83.44 272 SER A CA 1
ATOM 2221 C C . SER A 1 272 ? 8.258 7.461 -1.866 1 83.44 272 SER A C 1
ATOM 2223 O O . SER A 1 272 ? 8.195 7.164 -0.672 1 83.44 272 SER A O 1
ATOM 2225 N N . ARG A 1 273 ? 7.305 8.102 -2.467 1 77.19 273 ARG A N 1
ATOM 2226 C CA . ARG A 1 273 ? 6.137 8.547 -1.712 1 77.19 273 ARG A CA 1
ATOM 2227 C C . ARG A 1 273 ? 5.34 7.355 -1.188 1 77.19 273 ARG A C 1
ATOM 2229 O O . ARG A 1 273 ? 4.883 7.367 -0.043 1 77.19 273 ARG A O 1
ATOM 2236 N N . LEU A 1 274 ? 5.176 6.395 -2.033 1 79.31 274 LEU A N 1
ATOM 2237 C CA . LEU A 1 274 ? 4.457 5.188 -1.637 1 79.31 274 LEU A CA 1
ATOM 2238 C C . LEU A 1 274 ? 5.207 4.445 -0.535 1 79.31 274 LEU A C 1
ATOM 2240 O O . LEU A 1 274 ? 4.594 3.963 0.421 1 79.31 274 LEU A O 1
ATOM 2244 N N . ARG A 1 275 ? 6.508 4.391 -0.629 1 84.75 275 ARG A N 1
ATOM 2245 C CA . ARG A 1 275 ? 7.312 3.686 0.359 1 84.75 275 ARG A CA 1
ATOM 2246 C C . ARG A 1 275 ? 7.34 4.438 1.685 1 84.75 275 ARG A C 1
ATOM 2248 O O . ARG A 1 275 ? 7.328 3.824 2.754 1 84.75 275 ARG A O 1
ATOM 2255 N N .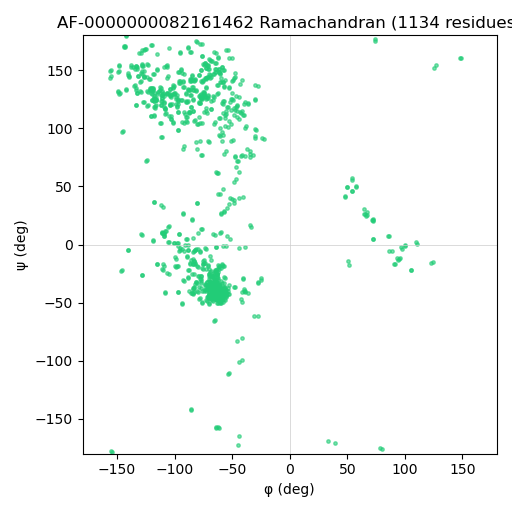 GLN A 1 276 ? 7.402 5.695 1.567 1 79.62 276 GLN A N 1
ATOM 2256 C CA . GLN A 1 276 ? 7.328 6.48 2.795 1 79.62 276 GLN A CA 1
ATOM 2257 C C . GLN A 1 276 ? 6.012 6.234 3.527 1 79.62 276 GLN A C 1
ATOM 2259 O O . GLN A 1 276 ? 6.004 6.039 4.746 1 79.62 276 GLN A O 1
ATOM 2264 N N . PHE A 1 277 ? 5.02 6.191 2.744 1 73.56 277 PHE A N 1
ATOM 2265 C CA . PHE A 1 277 ? 3.703 5.91 3.307 1 73.56 277 PHE A CA 1
ATOM 2266 C C . PHE A 1 277 ? 3.666 4.52 3.93 1 73.56 277 PHE A C 1
ATOM 2268 O O . PHE A 1 277 ? 3.172 4.348 5.047 1 73.56 277 PHE A O 1
ATOM 2275 N N . SER A 1 278 ? 4.105 3.592 3.176 1 77.5 278 SER A N 1
ATOM 2276 C CA . SER A 1 278 ? 4.102 2.211 3.646 1 77.5 278 SER A CA 1
ATOM 2277 C C . SER A 1 278 ? 4.957 2.053 4.902 1 77.5 278 SER A C 1
ATOM 2279 O O . SER A 1 278 ? 4.551 1.387 5.855 1 77.5 278 SER A O 1
ATOM 2281 N N . ASN A 1 279 ? 6.113 2.672 4.906 1 79.19 279 ASN A N 1
ATOM 2282 C CA . ASN A 1 279 ? 7.016 2.605 6.051 1 79.19 279 ASN A CA 1
ATOM 2283 C C . ASN A 1 279 ? 6.379 3.201 7.305 1 79.19 279 ASN A C 1
ATOM 2285 O O . ASN A 1 279 ? 6.438 2.604 8.383 1 79.19 279 ASN A O 1
ATOM 2289 N N . ASP A 1 280 ? 5.738 4.242 7.117 1 73.75 280 ASP A N 1
ATOM 2290 C CA . ASP A 1 280 ? 5.082 4.902 8.242 1 73.75 280 ASP A CA 1
ATOM 2291 C C . ASP A 1 280 ? 3.949 4.047 8.797 1 73.75 280 ASP A C 1
ATOM 2293 O O . ASP A 1 280 ? 3.787 3.938 10.016 1 73.75 280 ASP A O 1
ATOM 2297 N N . THR A 1 281 ? 3.215 3.469 7.887 1 71.19 281 THR A N 1
ATOM 2298 C CA . THR A 1 281 ? 2.08 2.643 8.289 1 71.19 281 THR A CA 1
ATOM 2299 C C . THR A 1 281 ? 2.555 1.389 9.016 1 71.19 281 THR A C 1
ATOM 2301 O O . THR A 1 281 ? 1.99 1.011 10.047 1 71.19 281 THR A O 1
ATOM 2304 N N . VAL A 1 282 ? 3.59 0.834 8.5 1 73.38 282 VAL A N 1
ATOM 2305 C CA . VAL A 1 282 ? 4.125 -0.379 9.102 1 73.38 282 VAL A CA 1
ATOM 2306 C C . VAL A 1 282 ? 4.695 -0.058 10.484 1 73.38 282 VAL A C 1
ATOM 2308 O O . VAL A 1 282 ? 4.488 -0.81 11.438 1 73.38 282 VAL A O 1
ATOM 2311 N N . LEU A 1 283 ? 5.391 0.976 10.547 1 73.81 283 LEU A N 1
ATOM 2312 C CA . LEU A 1 283 ? 5.961 1.388 11.828 1 73.81 283 LEU A CA 1
ATOM 2313 C C . LEU A 1 283 ? 4.867 1.659 12.852 1 73.81 283 LEU A C 1
ATOM 2315 O O . LEU A 1 283 ? 4.992 1.274 14.016 1 73.81 283 LEU A O 1
ATOM 2319 N N . ASP A 1 284 ? 3.828 2.234 12.391 1 69.5 284 ASP A N 1
ATOM 2320 C CA . ASP A 1 284 ? 2.689 2.477 13.273 1 69.5 284 ASP A CA 1
ATOM 2321 C C . ASP A 1 284 ? 2.104 1.162 13.781 1 69.5 284 ASP A C 1
ATOM 2323 O O . ASP A 1 284 ? 1.817 1.025 14.977 1 69.5 284 ASP A O 1
ATOM 2327 N N . LEU A 1 285 ? 1.977 0.319 12.883 1 68.94 285 LEU A N 1
ATOM 2328 C CA . LEU A 1 285 ? 1.43 -0.984 13.242 1 68.94 285 LEU A CA 1
ATOM 2329 C C . LEU A 1 285 ? 2.328 -1.688 14.258 1 68.94 285 LEU A C 1
ATOM 2331 O O . LEU A 1 285 ? 1.839 -2.293 15.211 1 68.94 285 LEU A O 1
ATOM 2335 N N . PHE A 1 286 ? 3.598 -1.495 14.062 1 70.12 286 PHE A N 1
ATOM 2336 C CA . PHE A 1 286 ? 4.559 -2.121 14.961 1 70.12 286 PHE A CA 1
ATOM 2337 C C . PHE A 1 286 ? 4.535 -1.448 16.328 1 70.12 286 PHE A C 1
ATOM 2339 O O . PHE A 1 286 ? 4.496 -2.125 17.359 1 70.12 286 PHE A O 1
ATOM 2346 N N . PHE A 1 287 ? 4.531 -0.187 16.297 1 70.12 287 PHE A N 1
ATOM 2347 C CA . PHE A 1 287 ? 4.555 0.551 17.562 1 70.12 287 PHE A CA 1
ATOM 2348 C C . PHE A 1 287 ? 3.277 0.306 18.344 1 70.12 287 PHE A C 1
ATOM 2350 O O . PHE A 1 287 ? 3.32 0.157 19.578 1 70.12 287 PHE A O 1
ATOM 2357 N N . TYR A 1 288 ? 2.23 0.139 17.656 1 67.69 288 TYR A N 1
ATOM 2358 C CA . TYR A 1 288 ? 0.955 -0.039 18.344 1 67.69 288 TYR A CA 1
ATOM 2359 C C . TYR A 1 288 ? 0.804 -1.468 18.844 1 67.69 288 TYR A C 1
ATOM 2361 O O . TYR A 1 288 ? 0.08 -1.715 19.812 1 67.69 288 TYR A O 1
ATOM 2369 N N . ASN A 1 289 ? 1.42 -2.307 18.203 1 67.25 289 ASN A N 1
ATOM 2370 C CA . ASN A 1 289 ? 1.328 -3.705 18.609 1 67.25 289 ASN A CA 1
ATOM 2371 C C . ASN A 1 289 ? 2.32 -4.031 19.734 1 67.25 289 ASN A C 1
ATOM 2373 O O . ASN A 1 289 ? 2.186 -5.051 20.406 1 67.25 289 ASN A O 1
ATOM 2377 N N . SER A 1 290 ? 3.26 -3.131 19.844 1 66.38 290 SER A N 1
ATOM 2378 C CA . SER A 1 290 ? 4.18 -3.254 20.969 1 66.38 290 SER A CA 1
ATOM 2379 C C . SER A 1 290 ? 3.617 -2.592 22.219 1 66.38 290 SER A C 1
ATOM 2381 O O . SER A 1 290 ? 3.338 -1.391 22.219 1 66.38 290 SER A O 1
ATOM 2383 N N . PRO A 1 291 ? 3.41 -3.316 23.219 1 68.75 291 PRO A N 1
ATOM 2384 C CA . PRO A 1 291 ? 2.816 -2.74 24.438 1 68.75 291 PRO A CA 1
ATOM 2385 C C . PRO A 1 291 ? 3.602 -1.543 24.969 1 68.75 291 PRO A C 1
ATOM 2387 O O . PRO A 1 291 ? 3.008 -0.553 25.391 1 68.75 291 PRO A O 1
ATOM 2390 N N . THR A 1 292 ? 4.91 -1.674 24.891 1 70.19 292 THR A N 1
ATOM 2391 C CA . THR A 1 292 ? 5.754 -0.607 25.406 1 70.19 292 THR A CA 1
ATOM 2392 C C . THR A 1 292 ? 5.598 0.664 24.578 1 70.19 292 THR A C 1
ATOM 2394 O O . THR A 1 292 ? 5.438 1.755 25.141 1 70.19 292 THR A O 1
ATOM 2397 N N . TYR A 1 293 ? 5.625 0.513 23.328 1 69.88 293 TYR A N 1
ATOM 2398 C CA . TYR A 1 293 ? 5.527 1.684 22.453 1 69.88 293 TYR A CA 1
ATOM 2399 C C . TYR A 1 293 ? 4.109 2.24 22.453 1 69.88 293 TYR A C 1
ATOM 2401 O O . TYR A 1 293 ? 3.916 3.459 22.422 1 69.88 293 TYR A O 1
ATOM 2409 N N . CYS A 1 294 ? 3.197 1.331 22.453 1 72.25 294 CYS A N 1
ATOM 2410 C CA . CYS A 1 294 ? 1.804 1.76 22.5 1 72.25 294 CYS A CA 1
ATOM 2411 C C . CYS A 1 294 ? 1.536 2.602 23.75 1 72.25 294 CYS A C 1
ATOM 2413 O O . CYS A 1 294 ? 0.912 3.66 23.656 1 72.25 294 CYS A O 1
ATOM 2415 N N . LYS A 1 295 ? 1.995 2.172 24.891 1 74.94 295 LYS A N 1
ATOM 2416 C CA . LYS A 1 295 ? 1.822 2.906 26.141 1 74.94 295 LYS A CA 1
ATOM 2417 C C . LYS A 1 295 ? 2.502 4.27 26.062 1 74.94 295 LYS A C 1
ATOM 2419 O O . LYS A 1 295 ? 1.948 5.27 26.531 1 74.94 295 LYS A O 1
ATOM 2424 N N . THR A 1 296 ? 3.645 4.246 25.516 1 76.62 296 THR A N 1
ATOM 2425 C CA . THR A 1 296 ? 4.383 5.5 25.391 1 76.62 296 THR A CA 1
ATOM 2426 C C . THR A 1 296 ? 3.623 6.496 24.531 1 76.62 296 THR A C 1
ATOM 2428 O O . THR A 1 296 ? 3.562 7.684 24.844 1 76.62 296 THR A O 1
ATOM 2431 N N . ILE A 1 297 ? 3.084 6.035 23.469 1 75.62 297 ILE A N 1
ATOM 2432 C CA . ILE A 1 297 ? 2.34 6.895 22.547 1 75.62 297 ILE A CA 1
ATOM 2433 C C . ILE A 1 297 ? 1.102 7.449 23.25 1 75.62 297 ILE A C 1
ATOM 2435 O O . ILE A 1 297 ? 0.867 8.656 23.25 1 75.62 297 ILE A O 1
ATOM 2439 N N . ILE A 1 298 ? 0.416 6.59 23.891 1 78 298 ILE A N 1
ATOM 2440 C CA . ILE A 1 298 ? -0.833 6.973 24.547 1 78 298 ILE A CA 1
ATOM 2441 C C . ILE A 1 298 ? -0.548 7.957 25.672 1 78 298 ILE A C 1
ATOM 2443 O O . ILE A 1 298 ? -1.25 8.961 25.828 1 78 298 ILE A O 1
ATOM 2447 N N . ASP A 1 299 ? 0.481 7.652 26.391 1 81.81 299 ASP A N 1
ATOM 2448 C CA . ASP A 1 299 ? 0.849 8.523 27.5 1 81.81 299 ASP A CA 1
ATOM 2449 C C . ASP A 1 299 ? 1.271 9.898 27 1 81.81 299 ASP A C 1
ATOM 2451 O O . ASP A 1 299 ? 0.912 10.922 27.594 1 81.81 299 ASP A O 1
ATOM 2455 N N . THR A 1 300 ? 1.997 9.875 25.969 1 81.5 300 THR A N 1
ATOM 2456 C CA . THR A 1 300 ? 2.49 11.133 25.422 1 81.5 300 THR A CA 1
ATOM 2457 C C . THR A 1 300 ? 1.342 11.969 24.859 1 81.5 300 THR A C 1
ATOM 2459 O O . THR A 1 300 ? 1.26 13.172 25.109 1 81.5 300 THR A O 1
ATOM 2462 N N . VAL A 1 301 ? 0.485 11.336 24.141 1 83.88 301 VAL A N 1
ATOM 2463 C CA . VAL A 1 301 ? -0.639 12.031 23.516 1 83.88 301 VAL A CA 1
ATOM 2464 C C . VAL A 1 301 ? -1.578 12.562 24.594 1 83.88 301 VAL A C 1
ATOM 2466 O O . VAL A 1 301 ? -1.994 13.719 24.562 1 83.88 301 VAL A O 1
ATOM 2469 N N . ALA A 1 302 ? -1.856 11.758 25.562 1 86.5 302 ALA A N 1
ATOM 2470 C CA . ALA A 1 302 ? -2.758 12.148 26.641 1 86.5 302 ALA A CA 1
ATOM 2471 C C . ALA A 1 302 ? -2.17 13.297 27.453 1 86.5 302 ALA A C 1
ATOM 2473 O O . ALA A 1 302 ? -2.881 14.242 27.812 1 86.5 302 ALA A O 1
ATOM 2474 N N . SER A 1 303 ? -0.949 13.156 27.734 1 87.94 303 SER A N 1
ATOM 2475 C CA . SER A 1 303 ? -0.285 14.203 28.5 1 87.94 303 SER A CA 1
ATOM 2476 C C . SER A 1 303 ? -0.277 15.523 27.75 1 87.94 303 SER A C 1
ATOM 2478 O O . SER A 1 303 ? -0.499 16.578 28.344 1 87.94 303 SER A O 1
ATOM 2480 N N . GLU A 1 304 ? -0.016 15.414 26.484 1 89.88 304 GLU A N 1
ATOM 2481 C CA . GLU A 1 304 ? 0.005 16.625 25.656 1 89.88 304 GLU A CA 1
ATOM 2482 C C . GLU A 1 304 ? -1.388 17.234 25.547 1 89.88 304 GLU A C 1
ATOM 2484 O O . GLU A 1 304 ? -1.537 18.453 25.578 1 89.88 304 GLU A O 1
ATOM 2489 N N . ILE A 1 305 ? -2.389 16.453 25.406 1 92.12 305 ILE A N 1
ATOM 2490 C CA . ILE A 1 305 ? -3.766 16.938 25.344 1 92.12 305 ILE A CA 1
ATOM 2491 C C . ILE A 1 305 ? -4.141 17.625 26.641 1 92.12 305 ILE A C 1
ATOM 2493 O O . ILE A 1 305 ? -4.695 18.734 26.641 1 92.12 305 ILE A O 1
ATOM 2497 N N . ASN A 1 306 ? -3.793 17.016 27.75 1 94.19 306 ASN A N 1
ATOM 2498 C CA . ASN A 1 306 ? -4.102 17.594 29.047 1 94.19 306 ASN A CA 1
ATOM 2499 C C . ASN A 1 306 ? -3.357 18.906 29.266 1 94.19 306 ASN A C 1
ATOM 2501 O O . ASN A 1 306 ? -3.92 19.859 29.797 1 94.19 306 ASN A O 1
ATOM 2505 N N . ARG A 1 307 ? -2.191 18.906 28.875 1 94.75 307 ARG A N 1
ATOM 2506 C CA . ARG A 1 307 ? -1.396 20.125 28.984 1 94.75 307 ARG A CA 1
ATOM 2507 C C . ARG A 1 307 ? -2.016 21.266 28.188 1 94.75 307 ARG A C 1
ATOM 2509 O O . ARG A 1 307 ? -2.209 22.375 28.703 1 94.75 307 ARG A O 1
ATOM 2516 N N . LEU A 1 308 ? -2.328 21.016 27 1 96.38 308 LEU A N 1
ATOM 2517 C CA . LEU A 1 308 ? -2.879 22.047 26.109 1 96.38 308 LEU A CA 1
ATOM 2518 C C . LEU A 1 308 ? -4.285 22.438 26.547 1 96.38 308 LEU A C 1
ATOM 2520 O O . LEU A 1 308 ? -4.68 23.594 26.406 1 96.38 308 LEU A O 1
ATOM 2524 N N . HIS A 1 309 ? -5.004 21.5 27.031 1 97 309 HIS A N 1
ATOM 2525 C CA . HIS A 1 309 ? -6.324 21.797 27.578 1 97 309 HIS A CA 1
ATOM 2526 C C . HIS A 1 309 ? -6.227 22.781 28.75 1 97 309 HIS A C 1
ATOM 2528 O O . HIS A 1 309 ? -7.023 23.719 28.844 1 97 309 HIS A O 1
ATOM 2534 N N . HIS A 1 310 ? -5.254 22.516 29.547 1 97.31 310 HIS A N 1
ATOM 2535 C CA . HIS A 1 310 ? -5.031 23.406 30.688 1 97.31 310 HIS A CA 1
ATOM 2536 C C . HIS A 1 310 ? -4.68 24.812 30.219 1 97.31 310 HIS A C 1
ATOM 2538 O O . HIS A 1 310 ? -5.223 25.797 30.719 1 97.31 310 HIS A O 1
ATOM 2544 N N . ILE A 1 311 ? -3.832 24.906 29.312 1 97.56 311 ILE A N 1
ATOM 2545 C CA . ILE A 1 311 ? -3.436 26.188 28.75 1 97.56 311 ILE A CA 1
ATOM 2546 C C . ILE A 1 311 ? -4.652 26.875 28.125 1 97.56 311 ILE A C 1
ATOM 2548 O O . ILE A 1 311 ? -4.863 28.078 28.344 1 97.56 311 ILE A O 1
ATOM 2552 N N . PHE A 1 312 ? -5.422 26.219 27.438 1 98 312 PHE A N 1
ATOM 2553 C CA . PHE A 1 312 ? -6.605 26.75 26.781 1 98 312 PHE A CA 1
ATOM 2554 C C . PHE A 1 312 ? -7.566 27.344 27.797 1 98 312 PHE A C 1
ATOM 2556 O O . PHE A 1 312 ? -8.094 28.453 27.609 1 98 312 PHE A O 1
ATOM 2563 N N . LEU A 1 313 ? -7.77 26.594 28.844 1 97.69 313 LEU A N 1
ATOM 2564 C CA . LEU A 1 313 ? -8.695 27.047 29.859 1 97.69 313 LEU A CA 1
ATOM 2565 C C . LEU A 1 313 ? -8.18 28.312 30.547 1 97.69 313 LEU A C 1
ATOM 2567 O O . LEU A 1 313 ? -8.961 29.172 30.953 1 97.69 313 LEU A O 1
ATOM 2571 N N . GLN A 1 314 ? -6.914 28.359 30.672 1 97.06 314 GLN A N 1
ATOM 2572 C CA . GLN A 1 314 ? -6.312 29.562 31.25 1 97.06 314 GLN A CA 1
ATOM 2573 C C . GLN A 1 314 ? -6.52 30.766 30.328 1 97.06 314 GLN A C 1
ATOM 2575 O O . GLN A 1 314 ? -6.754 31.891 30.797 1 97.06 314 GLN A O 1
ATOM 2580 N N . ARG A 1 315 ? -6.484 30.516 29.062 1 96.44 315 ARG A N 1
ATOM 2581 C CA . ARG A 1 315 ? -6.57 31.594 28.078 1 96.44 315 ARG A CA 1
ATOM 2582 C C . ARG A 1 315 ? -8.023 31.906 27.75 1 96.44 315 ARG A C 1
ATOM 2584 O O . ARG A 1 315 ? -8.312 33 27.219 1 96.44 315 ARG A O 1
ATOM 2591 N N . HIS A 1 316 ? -8.859 30.984 27.984 1 96.81 316 HIS A N 1
ATOM 2592 C CA . HIS A 1 316 ? -10.297 31.156 27.781 1 96.81 316 HIS A CA 1
ATOM 2593 C C . HIS A 1 316 ? -11.078 30.844 29.047 1 96.81 316 HIS A C 1
ATOM 2595 O O . HIS A 1 316 ? -11.859 29.891 29.078 1 96.81 316 HIS A O 1
ATOM 2601 N N . PRO A 1 317 ? -10.992 31.672 30 1 95.06 317 PRO A N 1
ATOM 2602 C CA . PRO A 1 317 ? -11.602 31.391 31.312 1 95.06 317 PRO A CA 1
ATOM 2603 C C . PRO A 1 317 ? -13.125 31.297 31.234 1 95.06 317 PRO A C 1
ATOM 2605 O O . PRO A 1 317 ? -13.75 30.656 32.094 1 95.06 317 PRO A O 1
ATOM 2608 N N . GLN A 1 318 ? -13.773 31.906 30.297 1 94.38 318 GLN A N 1
ATOM 2609 C CA . GLN A 1 318 ? -15.227 31.906 30.188 1 94.38 318 GLN A CA 1
ATOM 2610 C C . GLN A 1 318 ? -15.727 30.719 29.375 1 94.38 318 GLN A C 1
ATOM 2612 O O . GLN A 1 318 ? -16.938 30.562 29.156 1 94.38 318 GLN A O 1
ATOM 2617 N N . PHE A 1 319 ? -14.82 29.906 28.906 1 96.12 319 PHE A N 1
ATOM 2618 C CA . PHE A 1 319 ? -15.195 28.781 28.078 1 96.12 319 PHE A CA 1
ATOM 2619 C C . PHE A 1 319 ? -16 27.766 28.875 1 96.12 319 PHE A C 1
ATOM 2621 O O . PHE A 1 319 ? -15.57 27.297 29.922 1 96.12 319 PHE A O 1
ATOM 2628 N N . THR A 1 320 ? -17.141 27.406 28.344 1 92.62 320 THR A N 1
ATOM 2629 C CA . THR A 1 320 ? -18 26.406 28.969 1 92.62 320 THR A CA 1
ATOM 2630 C C . THR A 1 320 ? -18.406 25.328 27.953 1 92.62 320 THR A C 1
ATOM 2632 O O . THR A 1 320 ? -19.312 24.531 28.219 1 92.62 320 THR A O 1
ATOM 2635 N N . GLY A 1 321 ? -17.828 25.344 26.812 1 93.75 321 GLY A N 1
ATOM 2636 C CA . GLY A 1 321 ? -18.188 24.406 25.766 1 93.75 321 GLY A CA 1
ATOM 2637 C C . GLY A 1 321 ? -17.594 23.016 25.984 1 93.75 321 GLY A C 1
ATOM 2638 O O . GLY A 1 321 ? -16.828 22.812 26.938 1 93.75 321 GLY A O 1
ATOM 2639 N N . ALA A 1 322 ? -18 22.094 25.156 1 94.75 322 ALA A N 1
ATOM 2640 C CA . ALA A 1 322 ? -17.5 20.719 25.234 1 94.75 322 ALA A CA 1
ATOM 2641 C C . ALA A 1 322 ? -16.219 20.562 24.438 1 94.75 322 ALA A C 1
ATOM 2643 O O . ALA A 1 322 ? -15.805 21.484 23.719 1 94.75 322 ALA A O 1
ATOM 2644 N N . VAL A 1 323 ? -15.555 19.453 24.703 1 96.25 323 VAL A N 1
ATOM 2645 C CA . VAL A 1 323 ? -14.297 19.141 24.031 1 96.25 323 VAL A CA 1
ATOM 2646 C C . VAL A 1 323 ? -14.422 17.844 23.25 1 96.25 323 VAL A C 1
ATOM 2648 O O . VAL A 1 323 ? -15.047 16.891 23.719 1 96.25 323 VAL A O 1
ATOM 2651 N N . SER A 1 324 ? -13.953 17.844 22.078 1 95.44 324 SER A N 1
ATOM 2652 C CA . SER A 1 324 ? -13.945 16.641 21.25 1 95.44 324 SER A CA 1
ATOM 2653 C C . SER A 1 324 ? -12.539 16.328 20.75 1 95.44 324 SER A C 1
ATOM 2655 O O . SER A 1 324 ? -11.625 17.141 20.891 1 95.44 324 SER A O 1
ATOM 2657 N N . LEU A 1 325 ? -12.406 15.094 20.188 1 93.25 325 LEU A N 1
ATOM 2658 C CA . LEU A 1 325 ? -11.117 14.641 19.672 1 93.25 325 LEU A CA 1
ATOM 2659 C C . LEU A 1 325 ? -11.25 14.172 18.219 1 93.25 325 LEU A C 1
ATOM 2661 O O . LEU A 1 325 ? -12.281 13.633 17.828 1 93.25 325 LEU A O 1
ATOM 2665 N N . THR A 1 326 ? -10.234 14.43 17.484 1 92.75 326 THR A N 1
ATOM 2666 C CA . THR A 1 326 ? -10.094 13.836 16.156 1 92.75 326 THR A CA 1
ATOM 2667 C C . THR A 1 326 ? -8.797 13.039 16.062 1 92.75 326 THR A C 1
ATOM 2669 O O . THR A 1 326 ? -7.766 13.453 16.594 1 92.75 326 THR A O 1
ATOM 2672 N N . GLY A 1 327 ? -8.859 11.914 15.367 1 89.19 327 GLY A N 1
ATOM 2673 C CA . GLY A 1 327 ? -7.68 11.102 15.117 1 89.19 327 GLY A CA 1
ATOM 2674 C C . GLY A 1 327 ? -7.555 10.656 13.68 1 89.19 327 GLY A C 1
ATOM 2675 O O . GLY A 1 327 ? -8.445 9.984 13.148 1 89.19 327 GLY A O 1
ATOM 2676 N N . HIS A 1 328 ? -6.453 11.07 13.102 1 87.19 328 HIS A N 1
ATOM 2677 C CA . HIS A 1 328 ? -6.18 10.625 11.734 1 87.19 328 HIS A CA 1
ATOM 2678 C C . HIS A 1 328 ? -5.266 9.406 11.727 1 87.19 328 HIS A C 1
ATOM 2680 O O . HIS A 1 328 ? -4.199 9.422 12.352 1 87.19 328 HIS A O 1
ATOM 2686 N N . SER A 1 329 ? -5.48 8.398 10.898 1 74.44 329 SER A N 1
ATOM 2687 C CA . SER A 1 329 ? -4.695 7.199 10.625 1 74.44 329 SER A CA 1
ATOM 2688 C C . SER A 1 329 ? -4.332 6.473 11.914 1 74.44 329 SER A C 1
ATOM 2690 O O . SER A 1 329 ? -3.549 5.52 11.898 1 74.44 329 SER A O 1
ATOM 2692 N N . LEU A 1 330 ? -4.5 7.133 13.031 1 58.38 330 LEU A N 1
ATOM 2693 C CA . LEU A 1 330 ? -4.031 6.59 14.305 1 58.38 330 LEU A CA 1
ATOM 2694 C C . LEU A 1 330 ? -5.117 5.75 14.969 1 58.38 330 LEU A C 1
ATOM 2696 O O . LEU A 1 330 ? -6.305 6.055 14.852 1 58.38 330 LEU A O 1
ATOM 2700 N N . ASP A 1 331 ? -4.707 4.395 15.258 1 50.25 331 ASP A N 1
ATOM 2701 C CA . ASP A 1 331 ? -5.598 3.65 16.141 1 50.25 331 ASP A CA 1
ATOM 2702 C C . ASP A 1 331 ? -5.668 4.305 17.531 1 50.25 331 ASP A C 1
ATOM 2704 O O . ASP A 1 331 ? -4.875 3.984 18.406 1 50.25 331 ASP A O 1
ATOM 2708 N N . LEU A 1 332 ? -6.125 5.516 17.656 1 48.12 332 LEU A N 1
ATOM 2709 C CA . LEU A 1 332 ? -6.23 6.191 18.938 1 48.12 332 LEU A CA 1
ATOM 2710 C C . LEU A 1 332 ? -7.16 5.43 19.875 1 48.12 332 LEU A C 1
ATOM 2712 O O . LEU A 1 332 ? -7.625 5.98 20.875 1 48.12 332 LEU A O 1
ATOM 2716 N N . LYS A 1 333 ? -7.551 4.172 19.438 1 46.5 333 LYS A N 1
ATOM 2717 C CA . LYS A 1 333 ? -8.469 3.471 20.328 1 46.5 333 LYS A CA 1
ATOM 2718 C C . LYS A 1 333 ? -7.984 3.525 21.781 1 46.5 333 LYS A C 1
ATOM 2720 O O . LYS A 1 333 ? -8.789 3.58 22.703 1 46.5 333 LYS A O 1
ATOM 2725 N N . ASP A 1 334 ? -6.582 3.434 21.906 1 45.09 334 ASP A N 1
ATOM 2726 C CA . ASP A 1 334 ? -6.09 3.305 23.281 1 45.09 334 ASP A CA 1
ATOM 2727 C C . ASP A 1 334 ? -5.969 4.672 23.953 1 45.09 334 ASP A C 1
ATOM 2729 O O . ASP A 1 334 ? -5.359 4.789 25.016 1 45.09 334 ASP A O 1
ATOM 2733 N N . LEU A 1 335 ? -6.18 5.699 23.234 1 41.72 335 LEU A N 1
ATOM 2734 C CA . LEU A 1 335 ? -6.109 6.977 23.938 1 41.72 335 LEU A CA 1
ATOM 2735 C C . LEU A 1 335 ? -7.129 7.031 25.062 1 41.72 335 LEU A C 1
ATOM 2737 O O . LEU A 1 335 ? -7.527 8.117 25.5 1 41.72 335 LEU A O 1
ATOM 2741 N N . GLY A 1 336 ? -7.5 5.867 25.578 1 41.16 336 GLY A N 1
ATOM 2742 C CA . GLY A 1 336 ? -8.375 5.812 26.734 1 41.16 336 GLY A CA 1
ATOM 2743 C C . GLY A 1 336 ? -9.844 5.66 26.359 1 41.16 336 GLY A C 1
ATOM 2744 O O . GLY A 1 336 ? -10.727 5.918 27.188 1 41.16 336 GLY A O 1
ATOM 2745 N N . ILE A 1 337 ? -10.125 5.848 25.172 1 37.97 337 ILE A N 1
ATOM 2746 C CA . ILE A 1 337 ? -11.492 5.434 24.875 1 37.97 337 ILE A CA 1
ATOM 2747 C C . ILE A 1 337 ? -11.586 3.91 24.906 1 37.97 337 ILE A C 1
ATOM 2749 O O . ILE A 1 337 ? -11.023 3.227 24.047 1 37.97 337 ILE A O 1
ATOM 2753 N N . PRO A 1 338 ? -11.836 3.416 25.984 1 38.03 338 PRO A N 1
ATOM 2754 C CA . PRO A 1 338 ? -11.922 1.962 26.141 1 38.03 338 PRO A CA 1
ATOM 2755 C C . PRO A 1 338 ? -12.953 1.333 25.203 1 38.03 338 PRO A C 1
ATOM 2757 O O . PRO A 1 338 ? -14.125 1.708 25.219 1 38.03 338 PRO A O 1
ATOM 2760 N N . LEU A 1 339 ? -12.766 1.138 24.062 1 35.31 339 LEU A N 1
ATOM 2761 C CA . LEU A 1 339 ? -13.867 0.598 23.281 1 35.31 339 LEU A CA 1
ATOM 2762 C C . LEU A 1 339 ? -14.609 -0.487 24.047 1 35.31 339 LEU A C 1
ATOM 2764 O O . LEU A 1 339 ? -15.828 -0.622 23.922 1 35.31 339 LEU A O 1
ATOM 2768 N N . GLY A 1 340 ? -14.367 -1.729 24.25 1 34.88 340 GLY A N 1
ATOM 2769 C CA . GLY A 1 340 ? -15.203 -2.738 24.875 1 34.88 340 GLY A CA 1
ATOM 2770 C C . GLY A 1 340 ? -14.609 -3.273 26.172 1 34.88 340 GLY A C 1
ATOM 2771 O O . GLY A 1 340 ? -13.492 -2.91 26.547 1 34.88 340 GLY A O 1
ATOM 2772 N N . PRO A 1 341 ? -15.57 -3.98 26.969 1 29.98 341 PRO A N 1
ATOM 2773 C CA . PRO A 1 341 ? -15.172 -4.676 28.203 1 29.98 341 PRO A CA 1
ATOM 2774 C C . PRO A 1 341 ? -13.859 -5.445 28.047 1 29.98 341 PRO A C 1
ATOM 2776 O O . PRO A 1 341 ? -13.656 -6.125 27.031 1 29.98 341 PRO A O 1
ATOM 2779 N N . ARG A 1 342 ? -12.836 -5.047 28.703 1 32.03 342 ARG A N 1
ATOM 2780 C CA . ARG A 1 342 ? -11.531 -5.652 28.969 1 32.03 342 ARG A CA 1
ATOM 2781 C C . ARG A 1 342 ? -11.625 -7.176 28.953 1 32.03 342 ARG A C 1
ATOM 2783 O O . ARG A 1 342 ? -10.609 -7.863 29.047 1 32.03 342 ARG A O 1
ATOM 2790 N N . LYS A 1 343 ? -12.727 -7.691 29.344 1 29.28 343 LYS A N 1
ATOM 2791 C CA . LYS A 1 343 ? -12.648 -9.109 29.688 1 29.28 343 LYS A CA 1
ATOM 2792 C C . LYS A 1 343 ? -12.336 -9.953 28.469 1 29.28 343 LYS A C 1
ATOM 2794 O O . LYS A 1 343 ? -11.477 -10.844 28.516 1 29.28 343 LYS A O 1
ATOM 2799 N N . LYS A 1 344 ? -13.32 -9.953 27.516 1 30.14 344 LYS A N 1
ATOM 2800 C CA . LYS A 1 344 ? -13.086 -10.945 26.469 1 30.14 344 LYS A CA 1
ATOM 2801 C C . LYS A 1 344 ? -12 -10.469 25.5 1 30.14 344 LYS A C 1
ATOM 2803 O O . LYS A 1 344 ? -11.18 -11.266 25.047 1 30.14 344 LYS A O 1
ATOM 2808 N N . ILE A 1 345 ? -12.086 -9.266 24.984 1 31.42 345 ILE A N 1
ATOM 2809 C CA . ILE A 1 345 ? -10.953 -8.797 24.203 1 31.42 345 ILE A CA 1
ATOM 2810 C C . ILE A 1 345 ? -9.695 -8.781 25.062 1 31.42 345 ILE A C 1
ATOM 2812 O O . ILE A 1 345 ? -8.586 -9.008 24.578 1 31.42 345 ILE A O 1
ATOM 2816 N N . MET A 1 346 ? -9.812 -8.43 26.312 1 31.64 346 MET A N 1
ATOM 2817 C CA . MET A 1 346 ? -8.781 -8.547 27.344 1 31.64 346 MET A CA 1
ATOM 2818 C C . MET A 1 346 ? -8.32 -9.992 27.484 1 31.64 346 MET A C 1
ATOM 2820 O O . MET A 1 346 ? -7.176 -10.25 27.859 1 31.64 346 MET A O 1
ATOM 2824 N N . CYS A 1 347 ? -9.195 -10.898 27.422 1 31.05 347 CYS A N 1
ATOM 2825 C CA . CYS A 1 347 ? -8.742 -12.281 27.5 1 31.05 347 CYS A CA 1
ATOM 2826 C C . CYS A 1 347 ? -7.801 -12.625 26.359 1 31.05 347 CYS A C 1
ATOM 2828 O O . CYS A 1 347 ? -6.805 -13.328 26.562 1 31.05 347 CYS A O 1
ATOM 2830 N N . LEU A 1 348 ? -8.211 -12.312 25.203 1 30.45 348 LEU A N 1
ATOM 2831 C CA . LEU A 1 348 ? -7.266 -12.539 24.109 1 30.45 348 LEU A CA 1
ATOM 2832 C C . LEU A 1 348 ? -6.047 -11.633 24.25 1 30.45 348 LEU A C 1
ATOM 2834 O O . LEU A 1 348 ? -4.918 -12.062 24 1 30.45 348 LEU A O 1
ATOM 2838 N N . LEU A 1 349 ? -6.191 -10.305 24.562 1 33.19 349 LEU A N 1
ATOM 2839 C CA . LEU A 1 349 ? -5.148 -9.414 25.047 1 33.19 349 LEU A CA 1
ATOM 2840 C C . LEU A 1 349 ? -4.586 -9.898 26.375 1 33.19 349 LEU A C 1
ATOM 2842 O O . LEU A 1 349 ? -3.584 -9.375 26.875 1 33.19 349 LEU A O 1
ATOM 2846 N N . LYS A 1 350 ? -5.207 -10.484 27.297 1 32.53 350 LYS A N 1
ATOM 2847 C CA . LYS A 1 350 ? -4.621 -11.109 28.484 1 32.53 350 LYS A CA 1
ATOM 2848 C C . LYS A 1 350 ? -3.357 -11.883 28.125 1 32.53 350 LYS A C 1
ATOM 2850 O O . LYS A 1 350 ? -2.404 -11.922 28.906 1 32.53 350 LYS A O 1
ATOM 2855 N N . ARG A 1 351 ? -3.443 -12.633 27.203 1 33.59 351 ARG A N 1
ATOM 2856 C CA . ARG A 1 351 ? -2.186 -13.312 26.922 1 33.59 351 ARG A CA 1
ATOM 2857 C C . ARG A 1 351 ? -1.108 -12.312 26.5 1 33.59 351 ARG A C 1
ATOM 2859 O O . ARG A 1 351 ? 0.082 -12.633 26.531 1 33.59 351 ARG A O 1
ATOM 2866 N N . TRP A 1 352 ? -1.445 -11.266 25.844 1 34.03 352 TRP A N 1
ATOM 2867 C CA . TRP A 1 352 ? -0.643 -10.047 25.828 1 34.03 352 TRP A CA 1
ATOM 2868 C C . TRP A 1 352 ? -0.652 -9.375 27.203 1 34.03 352 TRP A C 1
ATOM 2870 O O . TRP A 1 352 ? -0.24 -8.219 27.328 1 34.03 352 TRP A O 1
ATOM 2880 N N . ARG A 1 353 ? -1.459 -9.656 28.172 1 33.38 353 ARG A N 1
ATOM 2881 C CA . ARG A 1 353 ? -1.757 -9.273 29.547 1 33.38 353 ARG A CA 1
ATOM 2882 C C . ARG A 1 353 ? -0.475 -9.039 30.344 1 33.38 353 ARG A C 1
ATOM 2884 O O . ARG A 1 353 ? -0.522 -8.609 31.484 1 33.38 353 ARG A O 1
ATOM 2891 N N . GLU A 1 354 ? 0.457 -9.617 30.047 1 37.97 354 GLU A N 1
ATOM 2892 C CA . GLU A 1 354 ? 1.415 -9.32 31.109 1 37.97 354 GLU A CA 1
ATOM 2893 C C . GLU A 1 354 ? 1.572 -7.816 31.297 1 37.97 354 GLU A C 1
ATOM 2895 O O . GLU A 1 354 ? 2.035 -7.367 32.344 1 37.97 354 GLU A O 1
ATOM 2900 N N . VAL A 1 355 ? 1.659 -6.93 30.234 1 38.88 355 VAL A N 1
ATOM 2901 C CA . VAL A 1 355 ? 1.94 -5.543 30.594 1 38.88 355 VAL A CA 1
ATOM 2902 C C . VAL A 1 355 ? 0.63 -4.781 30.781 1 38.88 355 VAL A C 1
ATOM 2904 O O . VAL A 1 355 ? -0.152 -4.645 29.844 1 38.88 355 VAL A O 1
ATOM 2907 N N . SER A 1 356 ? -0.014 -4.773 31.844 1 43.94 356 SER A N 1
ATOM 2908 C CA . SER A 1 356 ? -1.129 -3.947 32.281 1 43.94 356 SER A CA 1
ATOM 2909 C C . SER A 1 356 ? -0.973 -2.504 31.828 1 43.94 356 SER A C 1
ATOM 2911 O O . SER A 1 356 ? -0.088 -1.786 32.281 1 43.94 356 SER A O 1
ATOM 2913 N N . ILE A 1 357 ? -1.216 -2.164 30.516 1 51.94 357 ILE A N 1
ATOM 2914 C CA . ILE A 1 357 ? -1.125 -0.769 30.094 1 51.94 357 ILE A CA 1
ATOM 2915 C C . ILE A 1 357 ? -2.141 0.07 30.859 1 51.94 357 ILE A C 1
ATOM 2917 O O . ILE A 1 357 ? -3.346 -0.181 30.797 1 51.94 357 ILE A O 1
ATOM 2921 N N . VAL A 1 358 ? -1.704 0.664 31.984 1 57.16 358 VAL A N 1
ATOM 2922 C CA . VAL A 1 358 ? -2.51 1.681 32.656 1 57.16 358 VAL A CA 1
ATOM 2923 C C . VAL A 1 358 ? -2.746 2.855 31.703 1 57.16 358 VAL A C 1
ATOM 2925 O O . VAL A 1 358 ? -1.795 3.49 31.234 1 57.16 358 VAL A O 1
ATOM 2928 N N . TYR A 1 359 ? -4.027 3.02 31.203 1 65.19 359 TYR A N 1
ATOM 2929 C CA . TYR A 1 359 ? -4.359 4.098 30.281 1 65.19 359 TYR A CA 1
ATOM 2930 C C . TYR A 1 359 ? -4.492 5.426 31.016 1 65.19 359 TYR A C 1
ATOM 2932 O O . TYR A 1 359 ? -5.129 5.496 32.062 1 65.19 359 TYR A O 1
ATOM 2940 N N . PRO A 1 360 ? -3.744 6.41 30.562 1 75.44 360 PRO A N 1
ATOM 2941 C CA . PRO A 1 360 ? -3.879 7.742 31.156 1 75.44 360 PRO A CA 1
ATOM 2942 C C . PRO A 1 360 ? -5.281 8.32 30.984 1 75.44 360 PRO A C 1
ATOM 2944 O O . PRO A 1 360 ? -6.027 7.906 30.094 1 75.44 360 PRO A O 1
ATOM 2947 N N . GLN A 1 361 ? -5.648 9.188 31.969 1 80.38 361 GLN A N 1
ATOM 2948 C CA . GLN A 1 361 ? -6.969 9.805 31.938 1 80.38 361 GLN A CA 1
ATOM 2949 C C . GLN A 1 361 ? -6.895 11.234 31.406 1 80.38 361 GLN A C 1
ATOM 2951 O O . GLN A 1 361 ? -5.965 11.977 31.734 1 80.38 361 GLN A O 1
ATOM 2956 N N . LEU A 1 362 ? -7.824 11.523 30.562 1 87.56 362 LEU A N 1
ATOM 2957 C CA . LEU A 1 362 ? -7.953 12.898 30.094 1 87.56 362 LEU A CA 1
ATOM 2958 C C . LEU A 1 362 ? -8.617 13.781 31.156 1 87.56 362 LEU A C 1
ATOM 2960 O O . LEU A 1 362 ? -9.414 13.297 31.953 1 87.56 362 LEU A O 1
ATOM 2964 N N . ALA A 1 363 ? -8.273 15.039 31.172 1 90.81 363 ALA A N 1
ATOM 2965 C CA . ALA A 1 363 ? -8.789 16 32.125 1 90.81 363 ALA A CA 1
ATOM 2966 C C . ALA A 1 363 ? -10.242 16.359 31.844 1 90.81 363 ALA A C 1
ATOM 2968 O O . ALA A 1 363 ? -10.859 17.125 32.594 1 90.81 363 ALA A O 1
ATOM 2969 N N . PHE A 1 364 ? -10.781 15.859 30.812 1 91.75 364 PHE A N 1
ATOM 2970 C CA . PHE A 1 364 ? -12.156 16.094 30.391 1 91.75 364 PHE A CA 1
ATOM 2971 C C . PHE A 1 364 ? -12.766 14.836 29.797 1 91.75 364 PHE A C 1
ATOM 2973 O O . PHE A 1 364 ? -12.07 13.836 29.594 1 91.75 364 PHE A O 1
ATOM 2980 N N . GLN A 1 365 ? -14.031 14.891 29.578 1 89.31 365 GLN A N 1
ATOM 2981 C CA . GLN A 1 365 ? -14.727 13.836 28.859 1 89.31 365 GLN A CA 1
ATOM 2982 C C . GLN A 1 365 ? -15.141 14.305 27.469 1 89.31 365 GLN A C 1
ATOM 2984 O O . GLN A 1 365 ? -16 15.172 27.328 1 89.31 365 GLN A O 1
ATOM 2989 N N . PRO A 1 366 ? -14.508 13.695 26.5 1 91.75 366 PRO A N 1
ATOM 2990 C CA . PRO A 1 366 ? -14.812 14.156 25.141 1 91.75 366 PRO A CA 1
ATOM 2991 C C . PRO A 1 366 ? -16.281 13.945 24.766 1 91.75 366 PRO A C 1
ATOM 2993 O O . PRO A 1 366 ? -16.875 12.922 25.109 1 91.75 366 PRO A O 1
ATOM 2996 N N . GLN A 1 367 ? -16.844 14.945 24.125 1 92.94 367 GLN A N 1
ATOM 2997 C CA . GLN A 1 367 ? -18.203 14.828 23.609 1 92.94 367 GLN A CA 1
ATOM 2998 C C . GLN A 1 367 ? -18.266 13.883 22.422 1 92.94 367 GLN A C 1
ATOM 3000 O O . GLN A 1 367 ? -19.234 13.125 22.266 1 92.94 367 GLN A O 1
ATOM 3005 N N . ALA A 1 368 ? -17.266 13.961 21.594 1 93.12 368 ALA A N 1
ATOM 3006 C CA . ALA A 1 368 ? -17.234 13.133 20.391 1 93.12 368 ALA A CA 1
ATOM 3007 C C . ALA A 1 368 ? -15.805 12.773 20.016 1 93.12 368 ALA A C 1
ATOM 3009 O O . ALA A 1 368 ? -14.875 13.531 20.297 1 93.12 368 ALA A O 1
ATOM 3010 N N . PHE A 1 369 ? -15.672 11.617 19.422 1 93 369 PHE A N 1
ATOM 3011 C CA . PHE A 1 369 ? -14.422 11.203 18.797 1 93 369 PHE A CA 1
ATOM 3012 C C . PHE A 1 369 ? -14.617 11 17.297 1 93 369 PHE A C 1
ATOM 3014 O O . PHE A 1 369 ? -15.406 10.148 16.875 1 93 369 PHE A O 1
ATOM 3021 N N . PHE A 1 370 ? -13.93 11.781 16.562 1 94.69 370 PHE A N 1
ATOM 3022 C CA . PHE A 1 370 ? -13.984 11.68 15.102 1 94.69 370 PHE A CA 1
ATOM 3023 C C . PHE A 1 370 ? -12.75 10.977 14.555 1 94.69 370 PHE A C 1
ATOM 3025 O O . PHE A 1 370 ? -11.672 11.562 14.492 1 94.69 370 PHE A O 1
ATOM 3032 N N . ALA A 1 371 ? -12.93 9.734 14.094 1 92.88 371 ALA A N 1
ATOM 3033 C CA . ALA A 1 371 ? -11.844 8.977 13.484 1 92.88 371 ALA A CA 1
ATOM 3034 C C . ALA A 1 371 ? -11.773 9.227 11.977 1 92.88 371 ALA A C 1
ATOM 3036 O O . ALA A 1 371 ? -12.75 8.984 11.258 1 92.88 371 ALA A O 1
ATOM 3037 N N . LEU A 1 372 ? -10.641 9.688 11.555 1 92.94 372 LEU A N 1
ATOM 3038 C CA . LEU A 1 372 ? -10.453 10 10.141 1 92.94 372 LEU A CA 1
ATOM 3039 C C . LEU A 1 372 ? -9.531 8.984 9.469 1 92.94 372 LEU A C 1
ATOM 3041 O O . LEU A 1 372 ? -8.352 8.891 9.812 1 92.94 372 LEU A O 1
ATOM 3045 N N . GLY A 1 373 ? -10.078 8.25 8.508 1 90.56 373 GLY A N 1
ATOM 3046 C CA . GLY A 1 373 ? -9.266 7.27 7.805 1 90.56 373 GLY A CA 1
ATOM 3047 C C . GLY A 1 373 ? -8.57 6.293 8.734 1 90.56 373 GLY A C 1
ATOM 3048 O O . GLY A 1 373 ? -7.383 6.004 8.57 1 90.56 373 GLY A O 1
ATOM 3049 N N . SER A 1 374 ? -9.234 5.773 9.656 1 87.88 374 SER A N 1
ATOM 3050 C CA . SER A 1 374 ? -8.633 4.992 10.727 1 87.88 374 SER A CA 1
ATOM 3051 C C . SER A 1 374 ? -8.68 3.5 10.422 1 87.88 374 SER A C 1
ATOM 3053 O O . SER A 1 374 ? -9.68 3.006 9.891 1 87.88 374 SER A O 1
ATOM 3055 N N . PRO A 1 375 ? -7.648 2.803 10.75 1 85.88 375 PRO A N 1
ATOM 3056 C CA . PRO A 1 375 ? -7.637 1.347 10.594 1 85.88 375 PRO A CA 1
ATOM 3057 C C . PRO A 1 375 ? -8.078 0.615 11.859 1 85.88 375 PRO A C 1
ATOM 3059 O O . PRO A 1 375 ? -7.668 -0.524 12.094 1 85.88 375 PRO A O 1
ATOM 3062 N N . ILE A 1 376 ? -8.859 1.206 12.672 1 85.19 376 ILE A N 1
ATOM 3063 C CA . ILE A 1 376 ? -9.258 0.655 13.961 1 85.19 376 ILE A CA 1
ATOM 3064 C C . ILE A 1 376 ? -9.945 -0.691 13.766 1 85.19 376 ILE A C 1
ATOM 3066 O O . ILE A 1 376 ? -9.656 -1.658 14.469 1 85.19 376 ILE A O 1
ATOM 3070 N N . GLY A 1 377 ? -10.867 -0.735 12.836 1 86.62 377 GLY A N 1
ATOM 3071 C CA . GLY A 1 377 ? -11.555 -1.984 12.555 1 86.62 377 GLY A CA 1
ATOM 3072 C C . GLY A 1 377 ? -10.609 -3.127 12.227 1 86.62 377 GLY A C 1
ATOM 3073 O O . GLY A 1 377 ? -10.797 -4.246 12.711 1 86.62 377 GLY A O 1
ATOM 3074 N N . MET A 1 378 ? -9.695 -2.824 11.438 1 84.38 378 MET A N 1
ATOM 3075 C CA . MET A 1 378 ? -8.711 -3.83 11.039 1 84.38 378 MET A CA 1
ATOM 3076 C C . MET A 1 378 ? -7.906 -4.312 12.234 1 84.38 378 MET A C 1
ATOM 3078 O O . MET A 1 378 ? -7.699 -5.516 12.406 1 84.38 378 MET A O 1
ATOM 3082 N N . PHE A 1 379 ? -7.473 -3.43 13.086 1 77.19 379 PHE A N 1
ATOM 3083 C CA . PHE A 1 379 ? -6.684 -3.783 14.258 1 77.19 379 PHE A CA 1
ATOM 3084 C C . PHE A 1 379 ? -7.488 -4.664 15.211 1 77.19 379 PHE A C 1
ATOM 3086 O O . PHE A 1 379 ? -6.969 -5.641 15.75 1 77.19 379 PHE A O 1
ATOM 3093 N N . LEU A 1 380 ? -8.688 -4.312 15.367 1 81 380 LEU A N 1
ATOM 3094 C CA . LEU A 1 380 ? -9.555 -5.098 16.25 1 81 380 LEU A CA 1
ATOM 3095 C C . LEU A 1 380 ? -9.758 -6.504 15.688 1 81 380 LEU A C 1
ATOM 3097 O O . LEU A 1 380 ? -9.695 -7.484 16.438 1 81 380 LEU A O 1
ATOM 3101 N N . THR A 1 381 ? -9.906 -6.586 14.461 1 81.75 381 THR A N 1
ATOM 3102 C CA . THR A 1 381 ? -10.172 -7.859 13.805 1 81.75 381 THR A CA 1
ATOM 3103 C C . THR A 1 381 ? -8.938 -8.758 13.844 1 81.75 381 THR A C 1
ATOM 3105 O O . THR A 1 381 ? -9.039 -9.938 14.18 1 81.75 381 THR A O 1
ATOM 3108 N N . VAL A 1 382 ? -7.824 -8.188 13.523 1 74.56 382 VAL A N 1
ATOM 3109 C CA . VAL A 1 382 ? -6.594 -8.969 13.461 1 74.56 382 VAL A CA 1
ATOM 3110 C C . VAL A 1 382 ? -6.207 -9.445 14.859 1 74.56 382 VAL A C 1
ATOM 3112 O O . VAL A 1 382 ? -5.582 -10.5 15.008 1 74.56 382 VAL A O 1
ATOM 3115 N N . ARG A 1 383 ? -6.637 -8.672 15.75 1 72.44 383 ARG A N 1
ATOM 3116 C CA . ARG A 1 383 ? -6.363 -9.039 17.141 1 72.44 383 ARG A CA 1
ATOM 3117 C C . ARG A 1 383 ? -7.375 -10.062 17.641 1 72.44 383 ARG A C 1
ATOM 3119 O O . ARG A 1 383 ? -7.328 -10.469 18.797 1 72.44 383 ARG A O 1
ATOM 3126 N N . GLY A 1 384 ? -8.352 -10.383 16.844 1 72 384 GLY A N 1
ATOM 3127 C CA . GLY A 1 384 ? -9.227 -11.508 17.156 1 72 384 GLY A CA 1
ATOM 3128 C C . GLY A 1 384 ? -10.633 -11.086 17.547 1 72 384 GLY A C 1
ATOM 3129 O O . GLY A 1 384 ? -11.453 -11.922 17.922 1 72 384 GLY A O 1
ATOM 3130 N N . LEU A 1 385 ? -10.883 -9.781 17.516 1 78.12 385 LEU A N 1
ATOM 3131 C CA . LEU A 1 385 ? -12.234 -9.328 17.828 1 78.12 385 LEU A CA 1
ATOM 3132 C C . LEU A 1 385 ? -13.133 -9.414 16.609 1 78.12 385 LEU A C 1
ATOM 3134 O O . LEU A 1 385 ? -13.062 -8.57 15.719 1 78.12 385 LEU A O 1
ATOM 3138 N N . LYS A 1 386 ? -13.961 -10.328 16.625 1 76.94 386 LYS A N 1
ATOM 3139 C CA . LYS A 1 386 ? -14.828 -10.562 15.477 1 76.94 386 LYS A CA 1
ATOM 3140 C C . LYS A 1 386 ? -16.047 -9.656 15.516 1 76.94 386 LYS A C 1
ATOM 3142 O O . LYS A 1 386 ? -16.484 -9.156 14.477 1 76.94 386 LYS A O 1
ATOM 3147 N N . ARG A 1 387 ? -16.531 -9.469 16.797 1 87.06 387 ARG A N 1
ATOM 3148 C CA . ARG A 1 387 ? -17.75 -8.68 16.953 1 87.06 387 ARG A CA 1
ATOM 3149 C C . ARG A 1 387 ? -17.656 -7.766 18.172 1 87.06 387 ARG A C 1
ATOM 3151 O O . ARG A 1 387 ? -17.047 -8.125 19.188 1 87.06 387 ARG A O 1
ATOM 3158 N N . ILE A 1 388 ? -18.266 -6.645 17.969 1 86.44 388 ILE A N 1
ATOM 3159 C CA . ILE A 1 388 ? -18.391 -5.699 19.078 1 86.44 388 ILE A CA 1
ATOM 3160 C C . ILE A 1 388 ? -19.781 -5.797 19.688 1 86.44 388 ILE A C 1
ATOM 3162 O O . ILE A 1 388 ? -20.781 -5.773 18.953 1 86.44 388 ILE A O 1
ATOM 3166 N N . ASP A 1 389 ? -19.844 -5.914 20.938 1 86.12 389 ASP A N 1
ATOM 3167 C CA . ASP A 1 389 ? -21.125 -5.949 21.641 1 86.12 389 ASP A CA 1
ATOM 3168 C C . ASP A 1 389 ? -21.938 -4.684 21.359 1 86.12 389 ASP A C 1
ATOM 3170 O O . ASP A 1 389 ? -21.469 -3.574 21.609 1 86.12 389 ASP A O 1
ATOM 3174 N N . PRO A 1 390 ? -23.094 -4.855 20.812 1 87.94 390 PRO A N 1
ATOM 3175 C CA . PRO A 1 390 ? -23.922 -3.688 20.5 1 87.94 390 PRO A CA 1
ATOM 3176 C C . PRO A 1 390 ? -24.219 -2.82 21.719 1 87.94 390 PRO A C 1
ATOM 3178 O O . PRO A 1 390 ? -24.562 -1.646 21.594 1 87.94 390 PRO A O 1
ATOM 3181 N N . LYS A 1 391 ? -24.062 -3.34 22.891 1 87 391 LYS A N 1
ATOM 3182 C CA . LYS A 1 391 ? -24.328 -2.598 24.109 1 87 391 LYS A CA 1
ATOM 3183 C C . LYS A 1 391 ? -23.094 -1.826 24.578 1 87 391 LYS A C 1
ATOM 3185 O O . LYS A 1 391 ? -23.172 -0.972 25.453 1 87 391 LYS A O 1
ATOM 3190 N N . TYR A 1 392 ? -22.094 -2.068 23.859 1 84.5 392 TYR A N 1
ATOM 3191 C CA . TYR A 1 392 ? -20.844 -1.427 24.266 1 84.5 392 TYR A CA 1
ATOM 3192 C C . TYR A 1 392 ? -20.828 0.044 23.859 1 84.5 392 TYR A C 1
ATOM 3194 O O . TYR A 1 392 ? -21.266 0.399 22.766 1 84.5 392 TYR A O 1
ATOM 3202 N N . SER A 1 393 ? -20.531 0.854 24.859 1 84.19 393 SER A N 1
ATOM 3203 C CA . SER A 1 393 ? -20.312 2.277 24.625 1 84.19 393 SER A CA 1
ATOM 3204 C C . SER A 1 393 ? -18.969 2.729 25.203 1 84.19 393 SER A C 1
ATOM 3206 O O . SER A 1 393 ? -18.453 2.127 26.141 1 84.19 393 SER A O 1
ATOM 3208 N N . LEU A 1 394 ? -18.375 3.721 24.562 1 80.88 394 LEU A N 1
ATOM 3209 C CA . LEU A 1 394 ? -17.125 4.254 25.094 1 80.88 394 LEU A CA 1
ATOM 3210 C C . LEU A 1 394 ? -17.328 4.859 26.469 1 80.88 394 LEU A C 1
ATOM 3212 O O . LEU A 1 394 ? -18.266 5.625 26.688 1 80.88 394 LEU A O 1
ATOM 3216 N N . PRO A 1 395 ? -16.547 4.512 27.359 1 76.25 395 PRO A N 1
ATOM 3217 C CA . PRO A 1 395 ? -16.781 4.891 28.75 1 76.25 395 PRO A CA 1
ATOM 3218 C C . PRO A 1 395 ? -16.734 6.402 28.969 1 76.25 395 PRO A C 1
ATOM 3220 O O . PRO A 1 395 ? -17.453 6.926 29.812 1 76.25 395 PRO A O 1
ATOM 3223 N N . THR A 1 396 ? -15.898 7.055 28.25 1 80.31 396 THR A N 1
ATOM 3224 C CA . THR A 1 396 ? -15.711 8.469 28.547 1 80.31 396 THR A CA 1
ATOM 3225 C C . THR A 1 396 ? -16.094 9.336 27.344 1 80.31 396 THR A C 1
ATOM 3227 O O . THR A 1 396 ? -15.836 10.539 27.344 1 80.31 396 THR A O 1
ATOM 3230 N N . CYS A 1 397 ? -16.578 8.742 26.297 1 85.69 397 CYS A N 1
ATOM 3231 C CA . CYS A 1 397 ? -16.906 9.484 25.094 1 85.69 397 CYS A CA 1
ATOM 3232 C C . CYS A 1 397 ? -18.328 9.156 24.609 1 85.69 397 CYS A C 1
ATOM 3234 O O . CYS A 1 397 ? -18.656 7.984 24.422 1 85.69 397 CYS A O 1
ATOM 3236 N N . LYS A 1 398 ? -19.094 10.086 24.312 1 82 398 LYS A N 1
ATOM 3237 C CA . LYS A 1 398 ? -20.516 9.93 24.078 1 82 398 LYS A CA 1
ATOM 3238 C C . LYS A 1 398 ? -20.781 9.492 22.641 1 82 398 LYS A C 1
ATOM 3240 O O . LYS A 1 398 ? -21.688 8.688 22.391 1 82 398 LYS A O 1
ATOM 3245 N N . SER A 1 399 ? -20.062 10.086 21.797 1 91.5 399 SER A N 1
ATOM 3246 C CA . SER A 1 399 ? -20.344 9.844 20.375 1 91.5 399 SER A CA 1
ATOM 3247 C C . SER A 1 399 ? -19.078 9.445 19.625 1 91.5 399 SER A C 1
ATOM 3249 O O . SER A 1 399 ? -17.969 9.883 19.984 1 91.5 399 SER A O 1
ATOM 3251 N N . PHE A 1 400 ? -19.25 8.602 18.641 1 92.94 400 PHE A N 1
ATOM 3252 C CA . PHE A 1 400 ? -18.141 8.117 17.812 1 92.94 400 PHE A CA 1
ATOM 3253 C C . PHE A 1 400 ? -18.484 8.195 16.328 1 92.94 400 PHE A C 1
ATOM 3255 O O . PHE A 1 400 ? -19.578 7.797 15.922 1 92.94 400 PHE A O 1
ATOM 3262 N N . TYR A 1 401 ? -17.609 8.758 15.602 1 94.69 401 TYR A N 1
ATOM 3263 C CA . TYR A 1 401 ? -17.781 8.859 14.156 1 94.69 401 TYR A CA 1
ATOM 3264 C C . TYR A 1 401 ? -16.562 8.305 13.422 1 94.69 401 TYR A C 1
ATOM 3266 O O . TYR A 1 401 ? -15.438 8.727 13.672 1 94.69 401 TYR A O 1
ATOM 3274 N N . ASN A 1 402 ? -16.781 7.324 12.555 1 95.44 402 ASN A N 1
ATOM 3275 C CA . ASN A 1 402 ? -15.758 6.766 11.672 1 95.44 402 ASN A CA 1
ATOM 3276 C C . ASN A 1 402 ? -15.891 7.309 10.25 1 95.44 402 ASN A C 1
ATOM 3278 O O . ASN A 1 402 ? -16.797 6.91 9.508 1 95.44 402 ASN A O 1
ATOM 3282 N N . ILE A 1 403 ? -14.984 8.211 9.914 1 96.62 403 ILE A N 1
ATOM 3283 C CA . ILE A 1 403 ? -15.078 8.93 8.648 1 96.62 403 ILE A CA 1
ATOM 3284 C C . ILE A 1 403 ? -13.961 8.477 7.707 1 96.62 403 ILE A C 1
ATOM 3286 O O . ILE A 1 403 ? -12.789 8.461 8.094 1 96.62 403 ILE A O 1
ATOM 3290 N N . PHE A 1 404 ? -14.32 8.109 6.453 1 96.19 404 PHE A N 1
ATOM 3291 C CA . PHE A 1 404 ? -13.273 7.645 5.551 1 96.19 404 PHE A CA 1
ATOM 3292 C C . PHE A 1 404 ? -13.602 8 4.109 1 96.19 404 PHE A C 1
ATOM 3294 O O . PHE A 1 404 ? -14.75 8.305 3.785 1 96.19 404 PHE A O 1
ATOM 3301 N N . HIS A 1 405 ? -12.578 8.133 3.33 1 94.44 405 HIS A N 1
ATOM 3302 C CA . HIS A 1 405 ? -12.68 8.258 1.88 1 94.44 405 HIS A CA 1
ATOM 3303 C C . HIS A 1 405 ? -12.75 6.887 1.212 1 94.44 405 HIS A C 1
ATOM 3305 O O . HIS A 1 405 ? -12.062 5.953 1.623 1 94.44 405 HIS A O 1
ATOM 3311 N N . PRO A 1 406 ? -13.555 6.727 0.167 1 93.31 406 PRO A N 1
ATOM 3312 C CA . PRO A 1 406 ? -13.727 5.406 -0.442 1 93.31 406 PRO A CA 1
ATOM 3313 C C . PRO A 1 406 ? -12.422 4.859 -1.032 1 93.31 406 PRO A C 1
ATOM 3315 O O . PRO A 1 406 ? -12.234 3.641 -1.086 1 93.31 406 PRO A O 1
ATOM 3318 N N . PHE A 1 407 ? -11.531 5.723 -1.39 1 89.69 407 PHE A N 1
ATOM 3319 C CA . PHE A 1 407 ? -10.305 5.266 -2.035 1 89.69 407 PHE A CA 1
ATOM 3320 C C . PHE A 1 407 ? -9.148 5.223 -1.04 1 89.69 407 PHE A C 1
ATOM 3322 O O . PHE A 1 407 ? -8.008 4.957 -1.417 1 89.69 407 PHE A O 1
ATOM 3329 N N . ASP A 1 408 ? -9.352 5.555 0.242 1 90.12 408 ASP A N 1
ATOM 3330 C CA . ASP A 1 408 ? -8.32 5.48 1.274 1 90.12 408 ASP A CA 1
ATOM 3331 C C . ASP A 1 408 ? -7.953 4.031 1.579 1 90.12 408 ASP A C 1
ATOM 3333 O O . ASP A 1 408 ? -8.766 3.279 2.121 1 90.12 408 ASP A O 1
ATOM 3337 N N . PRO A 1 409 ? -6.781 3.6 1.348 1 86.56 409 PRO A N 1
ATOM 3338 C CA . PRO A 1 409 ? -6.41 2.193 1.524 1 86.56 409 PRO A CA 1
ATOM 3339 C C . PRO A 1 409 ? -6.25 1.807 2.994 1 86.56 409 PRO A C 1
ATOM 3341 O O . PRO A 1 409 ? -6.203 0.618 3.32 1 86.56 409 PRO A O 1
ATOM 3344 N N . VAL A 1 410 ? -6.172 2.695 3.883 1 85.81 410 VAL A N 1
ATOM 3345 C CA . VAL A 1 410 ? -5.891 2.42 5.289 1 85.81 410 VAL A CA 1
ATOM 3346 C C . VAL A 1 410 ? -7.199 2.367 6.074 1 85.81 410 VAL A C 1
ATOM 3348 O O . VAL A 1 410 ? -7.242 1.824 7.18 1 85.81 410 VAL A O 1
ATOM 3351 N N . ALA A 1 411 ? -8.188 2.902 5.504 1 91.31 411 ALA A N 1
ATOM 3352 C CA . ALA A 1 411 ? -9.453 3.051 6.227 1 91.31 411 ALA A CA 1
ATOM 3353 C C . ALA A 1 411 ? -10.273 1.764 6.168 1 91.31 411 ALA A C 1
ATOM 3355 O O . ALA A 1 411 ? -10.328 1.101 5.129 1 91.31 411 ALA A O 1
ATOM 3356 N N . PHE A 1 412 ? -10.945 1.385 7.27 1 92.38 412 PHE A N 1
ATOM 3357 C CA . PHE A 1 412 ? -11.82 0.224 7.367 1 92.38 412 PHE A CA 1
ATOM 3358 C C . PHE A 1 412 ? -13.141 0.594 8.031 1 92.38 412 PHE A C 1
ATOM 3360 O O . PHE A 1 412 ? -13.195 1.537 8.828 1 92.38 412 PHE A O 1
ATOM 3367 N N . ARG A 1 413 ? -14.172 -0.142 7.707 1 95.31 413 ARG A N 1
ATOM 3368 C CA . ARG A 1 413 ? -15.461 0.023 8.375 1 95.31 413 ARG A CA 1
ATOM 3369 C C . ARG A 1 413 ? -15.445 -0.608 9.758 1 95.31 413 ARG A C 1
ATOM 3371 O O . ARG A 1 413 ? -14.578 -1.428 10.062 1 95.31 413 ARG A O 1
ATOM 3378 N N . ILE A 1 414 ? -16.422 -0.202 10.57 1 93.06 414 ILE A N 1
ATOM 3379 C CA . ILE A 1 414 ? -16.562 -0.779 11.898 1 93.06 414 ILE A CA 1
ATOM 3380 C C . ILE A 1 414 ? -18 -1.256 12.109 1 93.06 414 ILE A C 1
ATOM 3382 O O . ILE A 1 414 ? -18.234 -2.221 12.844 1 93.06 414 ILE A O 1
ATOM 3386 N N . GLU A 1 415 ? -18.953 -0.698 11.445 1 94.88 415 GLU A N 1
ATOM 3387 C CA . GLU A 1 415 ? -20.375 -1.005 11.641 1 94.88 415 GLU A CA 1
ATOM 3388 C C . GLU A 1 415 ? -20.656 -2.486 11.406 1 94.88 415 GLU A C 1
ATOM 3390 O O . GLU A 1 415 ? -21.422 -3.102 12.148 1 94.88 415 GLU A O 1
ATOM 3395 N N . PRO A 1 416 ? -20 -3.115 10.414 1 93.56 416 PRO A N 1
ATOM 3396 C CA . PRO A 1 416 ? -20.25 -4.543 10.195 1 93.56 416 PRO A CA 1
ATOM 3397 C C . PRO A 1 416 ? -19.859 -5.395 11.406 1 93.56 416 PRO A C 1
ATOM 3399 O O . PRO A 1 416 ? -20.297 -6.543 11.523 1 93.56 416 PRO A O 1
ATOM 3402 N N . MET A 1 417 ? -19.078 -4.867 12.25 1 91.56 417 MET A N 1
ATOM 3403 C CA . MET A 1 417 ? -18.656 -5.594 13.445 1 91.56 417 MET A CA 1
ATOM 3404 C C . MET A 1 417 ? -19.703 -5.492 14.547 1 91.56 417 MET A C 1
ATOM 3406 O O . MET A 1 417 ? -19.656 -6.223 15.531 1 91.56 417 MET A O 1
ATOM 3410 N N . VAL A 1 418 ? -20.609 -4.617 14.406 1 91.31 418 VAL A N 1
ATOM 3411 C CA . VAL A 1 418 ? -21.609 -4.359 15.445 1 91.31 418 VAL A CA 1
ATOM 3412 C C . VAL A 1 418 ? -22.969 -4.883 15.008 1 91.31 418 VAL A C 1
ATOM 3414 O O . VAL A 1 418 ? -23.703 -5.48 15.805 1 91.31 418 VAL A O 1
ATOM 3417 N N . VAL A 1 419 ? -23.266 -4.672 13.789 1 90.81 419 VAL A N 1
ATOM 3418 C CA . VAL A 1 419 ? -24.578 -4.984 13.242 1 90.81 419 VAL A CA 1
ATOM 3419 C C . VAL A 1 419 ? -24.75 -6.5 13.141 1 90.81 419 VAL A C 1
ATOM 3421 O O . VAL A 1 419 ? -23.766 -7.23 13.031 1 90.81 419 VAL A O 1
ATOM 3424 N N . THR A 1 420 ? -25.938 -6.969 13.172 1 84.38 420 THR A N 1
ATOM 3425 C CA . THR A 1 420 ? -26.25 -8.391 13.102 1 84.38 420 THR A CA 1
ATOM 3426 C C . THR A 1 420 ? -25.688 -9 11.82 1 84.38 420 THR A C 1
ATOM 3428 O O . THR A 1 420 ? -25.75 -8.391 10.75 1 84.38 420 THR A O 1
ATOM 3431 N N . PRO A 1 421 ? -25.172 -10.188 12.016 1 79.56 421 PRO A N 1
ATOM 3432 C CA . PRO A 1 421 ? -24.625 -10.859 10.836 1 79.56 421 PRO A CA 1
ATOM 3433 C C . PRO A 1 421 ? -25.641 -11.023 9.711 1 79.56 421 PRO A C 1
ATOM 3435 O O . PRO A 1 421 ? -26.812 -11.289 9.977 1 79.56 421 PRO A O 1
ATOM 3438 N N . GLY A 1 422 ? -25.312 -10.773 8.5 1 77.5 422 GLY A N 1
ATOM 3439 C CA . GLY A 1 422 ? -26.188 -10.906 7.34 1 77.5 422 GLY A CA 1
ATOM 3440 C C . GLY A 1 422 ? -26.672 -9.578 6.801 1 77.5 422 GLY A C 1
ATOM 3441 O O . GLY A 1 422 ? -27.141 -9.492 5.664 1 77.5 422 GLY A O 1
ATOM 3442 N N . VAL A 1 423 ? -26.594 -8.648 7.73 1 77.94 423 VAL A N 1
ATOM 3443 C CA . VAL A 1 423 ? -27 -7.316 7.305 1 77.94 423 VAL A CA 1
ATOM 3444 C C . VAL A 1 423 ? -25.844 -6.602 6.629 1 77.94 423 VAL A C 1
ATOM 3446 O O . VAL A 1 423 ? -24.75 -6.504 7.199 1 77.94 423 VAL A O 1
ATOM 3449 N N . ASP A 1 424 ? -25.984 -6.328 5.375 1 79.19 424 ASP A N 1
ATOM 3450 C CA . ASP A 1 424 ? -24.953 -5.566 4.676 1 79.19 424 ASP A CA 1
ATOM 3451 C C . ASP A 1 424 ? -25.469 -4.18 4.289 1 79.19 424 ASP A C 1
ATOM 3453 O O . ASP A 1 424 ? -26.141 -4.023 3.271 1 79.19 424 ASP A O 1
ATOM 3457 N N . LEU A 1 425 ? -25.234 -3.176 5.172 1 87.06 425 LEU A N 1
ATOM 3458 C CA . LEU A 1 425 ? -25.609 -1.791 4.914 1 87.06 425 LEU A CA 1
ATOM 3459 C C . LEU A 1 425 ? -24.391 -0.956 4.535 1 87.06 425 LEU A C 1
ATOM 3461 O O . LEU A 1 425 ? -23.359 -1 5.219 1 87.06 425 LEU A O 1
ATOM 3465 N N . PRO A 1 426 ? -24.484 -0.253 3.416 1 91 426 PRO A N 1
ATOM 3466 C CA . PRO A 1 426 ? -23.375 0.637 3.07 1 91 426 PRO A CA 1
ATOM 3467 C C . PRO A 1 426 ? -23.188 1.768 4.078 1 91 426 PRO A C 1
ATOM 3469 O O . PRO A 1 426 ? -24.109 2.09 4.828 1 91 426 PRO A O 1
ATOM 3472 N N . PRO A 1 427 ? -22.016 2.32 4.168 1 94.81 427 PRO A N 1
ATOM 3473 C CA . PRO A 1 427 ? -21.812 3.473 5.047 1 94.81 427 PRO A CA 1
ATOM 3474 C C . PRO A 1 427 ? -22.641 4.688 4.641 1 94.81 427 PRO A C 1
ATOM 3476 O O . PRO A 1 427 ? -23.141 4.742 3.52 1 94.81 427 PRO A O 1
ATOM 3479 N N . MET A 1 428 ? -22.781 5.586 5.605 1 94.06 428 MET A N 1
ATOM 3480 C CA . MET A 1 428 ? -23.531 6.801 5.348 1 94.06 428 MET A CA 1
ATOM 3481 C C . MET A 1 428 ? -22.766 7.742 4.422 1 94.06 428 MET A C 1
ATOM 3483 O O . MET A 1 428 ? -21.609 8.07 4.691 1 94.06 428 MET A O 1
ATOM 3487 N N . LEU A 1 429 ? -23.406 8.125 3.371 1 92.62 429 LEU A N 1
ATOM 3488 C CA . LEU A 1 429 ? -22.781 9.039 2.426 1 92.62 429 LEU A CA 1
ATOM 3489 C C . LEU A 1 429 ? -22.781 10.469 2.963 1 92.62 429 LEU A C 1
ATOM 3491 O O . LEU A 1 429 ? -23.844 10.984 3.359 1 92.62 429 LEU A O 1
ATOM 3495 N N . ILE A 1 430 ? -21.625 11.102 3.023 1 93.06 430 ILE A N 1
ATOM 3496 C CA . ILE A 1 430 ? -21.516 12.492 3.441 1 93.06 430 ILE A CA 1
ATOM 3497 C C . ILE A 1 430 ? -21.922 13.414 2.289 1 93.06 430 ILE A C 1
ATOM 3499 O O . ILE A 1 430 ? -21.359 13.328 1.193 1 93.06 430 ILE A O 1
ATOM 3503 N N . PRO A 1 431 ? -22.844 14.188 2.494 1 86.69 431 PRO A N 1
ATOM 3504 C CA . PRO A 1 431 ? -23.25 15.117 1.433 1 86.69 431 PRO A CA 1
ATOM 3505 C C . PRO A 1 431 ? -22.156 16.125 1.08 1 86.69 431 PRO A C 1
ATOM 3507 O O . PRO A 1 431 ? -21.328 16.469 1.929 1 86.69 431 PRO A O 1
ATOM 3510 N N . HIS A 1 432 ? -22.188 16.547 -0.154 1 86.69 432 HIS A N 1
ATOM 3511 C CA . HIS A 1 432 ? -21.266 17.609 -0.572 1 86.69 432 HIS A CA 1
ATOM 3512 C C . HIS A 1 432 ? -21.578 18.922 0.138 1 86.69 432 HIS A C 1
ATOM 3514 O O . HIS A 1 432 ? -22.75 19.266 0.339 1 86.69 432 HIS A O 1
ATOM 3520 N N . HIS A 1 433 ? -20.641 19.734 0.446 1 84.12 433 HIS A N 1
ATOM 3521 C CA . HIS A 1 433 ? -20.812 20.953 1.231 1 84.12 433 HIS A CA 1
ATOM 3522 C C . HIS A 1 433 ? -21.609 22 0.459 1 84.12 433 HIS A C 1
ATOM 3524 O O . HIS A 1 433 ? -22.188 22.906 1.055 1 84.12 433 HIS A O 1
ATOM 3530 N N . LYS A 1 434 ? -21.484 22.047 -0.838 1 75.94 434 LYS A N 1
ATOM 3531 C CA . LYS A 1 434 ? -22.266 22.969 -1.641 1 75.94 434 LYS A CA 1
ATOM 3532 C C . LYS A 1 434 ? -23.672 22.422 -1.899 1 75.94 434 LYS A C 1
ATOM 3534 O O . LYS A 1 434 ? -24.5 23.078 -2.52 1 75.94 434 LYS A O 1
ATOM 3539 N N . GLY A 1 435 ? -23.891 21.344 -1.488 1 67.81 435 GLY A N 1
ATOM 3540 C CA . GLY A 1 435 ? -25.219 20.766 -1.626 1 67.81 435 GLY A CA 1
ATOM 3541 C C . GLY A 1 435 ? -25.203 19.406 -2.316 1 67.81 435 GLY A C 1
ATOM 3542 O O . GLY A 1 435 ? -24.25 19.078 -3.021 1 67.81 435 GLY A O 1
ATOM 3543 N N . ARG A 1 436 ? -26.062 18.422 -2.164 1 67.31 436 ARG A N 1
ATOM 3544 C CA . ARG A 1 436 ? -26.516 17.141 -2.678 1 67.31 436 ARG A CA 1
ATOM 3545 C C . ARG A 1 436 ? -25.344 16.281 -3.117 1 67.31 436 ARG A C 1
ATOM 3547 O O . ARG A 1 436 ? -24.188 16.547 -2.752 1 67.31 436 ARG A O 1
ATOM 3554 N N . LYS A 1 437 ? -25.5 15.203 -3.756 1 71.81 437 LYS A N 1
ATOM 3555 C CA . LYS A 1 437 ? -24.594 14.234 -4.355 1 71.81 437 LYS A CA 1
ATOM 3556 C C . LYS A 1 437 ? -23.922 14.805 -5.605 1 71.81 437 LYS A C 1
ATOM 3558 O O . LYS A 1 437 ? -24.578 15.5 -6.391 1 71.81 437 LYS A O 1
ATOM 3563 N N . ARG A 1 438 ? -22.625 14.711 -5.629 1 68.06 438 ARG A N 1
ATOM 3564 C CA . ARG A 1 438 ? -21.891 15.148 -6.82 1 68.06 438 ARG A CA 1
ATOM 3565 C C . ARG A 1 438 ? -22.516 14.57 -8.086 1 68.06 438 ARG A C 1
ATOM 3567 O O . ARG A 1 438 ? -22.938 13.414 -8.102 1 68.06 438 ARG A O 1
ATOM 3574 N N . MET A 1 439 ? -22.516 15.297 -9.055 1 64.38 439 MET A N 1
ATOM 3575 C CA . MET A 1 439 ? -23.203 14.969 -10.305 1 64.38 439 MET A CA 1
ATOM 3576 C C . MET A 1 439 ? -22.688 13.656 -10.875 1 64.38 439 MET A C 1
ATOM 3578 O O . MET A 1 439 ? -23.484 12.82 -11.32 1 64.38 439 MET A O 1
ATOM 3582 N N . HIS A 1 440 ? -21.438 13.531 -10.953 1 67.69 440 HIS A N 1
ATOM 3583 C CA . HIS A 1 440 ? -20.906 12.328 -11.578 1 67.69 440 HIS A CA 1
ATOM 3584 C C . HIS A 1 440 ? -21.297 11.078 -10.797 1 67.69 440 HIS A C 1
ATOM 3586 O O . HIS A 1 440 ? -21.469 10.008 -11.383 1 67.69 440 HIS A O 1
ATOM 3592 N N . LEU A 1 441 ? -21.469 11.164 -9.625 1 71.5 441 LEU A N 1
ATOM 3593 C CA . LEU A 1 441 ? -21.906 10.047 -8.805 1 71.5 441 LEU A CA 1
ATOM 3594 C C . LEU A 1 441 ? -23.391 9.781 -9 1 71.5 441 LEU A C 1
ATOM 3596 O O . LEU A 1 441 ? -23.828 8.633 -9.023 1 71.5 441 LEU A O 1
ATOM 3600 N N . GLU A 1 442 ? -24.062 10.836 -9.086 1 63.81 442 GLU A N 1
ATOM 3601 C CA . GLU A 1 442 ? -25.484 10.695 -9.414 1 63.81 442 GLU A CA 1
ATOM 3602 C C . GLU A 1 442 ? -25.672 9.969 -10.742 1 63.81 442 GLU A C 1
ATOM 3604 O O . GLU A 1 442 ? -26.547 9.117 -10.875 1 63.81 442 GLU A O 1
ATOM 3609 N N . LEU A 1 443 ? -24.797 10.375 -11.672 1 62.88 443 LEU A N 1
ATOM 3610 C CA . LEU A 1 443 ? -24.828 9.742 -12.984 1 62.88 443 LEU A CA 1
ATOM 3611 C C . LEU A 1 443 ? -24.453 8.258 -12.883 1 62.88 443 LEU A C 1
ATOM 3613 O O . LEU A 1 443 ? -25.094 7.418 -13.523 1 62.88 443 LEU A O 1
ATOM 3617 N N . LYS A 1 444 ? -23.484 7.992 -12.141 1 66.62 444 LYS A N 1
ATOM 3618 C CA . LYS A 1 444 ? -23.062 6.605 -11.953 1 66.62 444 LYS A CA 1
ATOM 3619 C C . LYS A 1 444 ? -24.172 5.77 -11.336 1 66.62 444 LYS A C 1
ATOM 3621 O O . LYS A 1 444 ? -24.406 4.637 -11.75 1 66.62 444 LYS A O 1
ATOM 3626 N N . ASP A 1 445 ? -24.812 6.312 -10.383 1 65.25 445 ASP A N 1
ATOM 3627 C CA . ASP A 1 445 ? -25.938 5.633 -9.734 1 65.25 445 ASP A CA 1
ATOM 3628 C C . ASP A 1 445 ? -27.078 5.383 -10.711 1 65.25 445 ASP A C 1
ATOM 3630 O O . ASP A 1 445 ? -27.688 4.312 -10.703 1 65.25 445 ASP A O 1
ATOM 3634 N N . SER A 1 446 ? -27.25 6.387 -11.508 1 56.41 446 SER A N 1
ATOM 3635 C CA . SER A 1 446 ? -28.312 6.285 -12.516 1 56.41 446 SER A CA 1
ATOM 3636 C C . SER A 1 446 ? -27.969 5.23 -13.562 1 56.41 446 SER A C 1
ATOM 3638 O O . SER A 1 446 ? -28.844 4.461 -13.977 1 56.41 446 SER A O 1
ATOM 3640 N N . LEU A 1 447 ? -26.734 5.289 -13.953 1 57.5 447 LEU A N 1
ATOM 3641 C CA . LEU A 1 447 ? -26.281 4.312 -14.93 1 57.5 447 LEU A CA 1
ATOM 3642 C C . LEU A 1 447 ? -26.312 2.9 -14.352 1 57.5 447 LEU A C 1
ATOM 3644 O O . LEU A 1 447 ? -26.688 1.952 -15.047 1 57.5 447 LEU A O 1
ATOM 3648 N N . LYS A 1 448 ? -25.844 2.828 -13.188 1 60.06 448 LYS A N 1
ATOM 3649 C CA . LYS A 1 448 ? -25.922 1.532 -12.523 1 60.06 448 LYS A CA 1
ATOM 3650 C C . LYS A 1 448 ? -27.375 1.056 -12.438 1 60.06 448 LYS A C 1
ATOM 3652 O O . LYS A 1 448 ? -27.656 -0.134 -12.594 1 60.06 448 LYS A O 1
ATOM 3657 N N . ARG A 1 449 ? -28.25 2.006 -12.227 1 55.31 449 ARG A N 1
ATOM 3658 C CA . ARG A 1 449 ? -29.672 1.705 -12.195 1 55.31 449 ARG A CA 1
ATOM 3659 C C . ARG A 1 449 ? -30.172 1.294 -13.57 1 55.31 449 ARG A C 1
ATOM 3661 O O . ARG A 1 449 ? -30.938 0.337 -13.695 1 55.31 449 ARG A O 1
ATOM 3668 N N . VAL A 1 450 ? -29.609 2.016 -14.508 1 51.69 450 VAL A N 1
ATOM 3669 C CA . VAL A 1 450 ? -30.031 1.723 -15.875 1 51.69 450 VAL A CA 1
ATOM 3670 C C . VAL A 1 450 ? -29.422 0.392 -16.312 1 51.69 450 VAL A C 1
ATOM 3672 O O . VAL A 1 450 ? -30.094 -0.422 -16.953 1 51.69 450 VAL A O 1
ATOM 3675 N N . SER A 1 451 ? -28.172 0.376 -16.016 1 52.81 451 SER A N 1
ATOM 3676 C CA . SER A 1 451 ? -27.516 -0.869 -16.406 1 52.81 451 SER A CA 1
ATOM 3677 C C . SER A 1 451 ? -28.141 -2.066 -15.703 1 52.81 451 SER A C 1
ATOM 3679 O O . SER A 1 451 ? -28.328 -3.119 -16.312 1 52.81 451 SER A O 1
ATOM 3681 N N . SER A 1 452 ? -28.391 -1.831 -14.469 1 52.31 452 SER A N 1
ATOM 3682 C CA . SER A 1 452 ? -29.109 -2.879 -13.75 1 52.31 452 SER A CA 1
ATOM 3683 C C . SER A 1 452 ? -30.5 -3.113 -14.352 1 52.31 452 SER A C 1
ATOM 3685 O O . SER A 1 452 ? -30.938 -4.258 -14.469 1 52.31 452 SER A O 1
ATOM 3687 N N . ASP A 1 453 ? -31.094 -2.031 -14.734 1 48.38 453 ASP A N 1
ATOM 3688 C CA . ASP A 1 453 ? -32.375 -2.135 -15.414 1 48.38 453 ASP A CA 1
ATOM 3689 C C . ASP A 1 453 ? -32.25 -2.797 -16.781 1 48.38 453 ASP A C 1
ATOM 3691 O O . ASP A 1 453 ? -33.062 -3.604 -17.188 1 48.38 453 ASP A O 1
ATOM 3695 N N . LEU A 1 454 ? -31.172 -2.344 -17.359 1 47.91 454 LEU A N 1
ATOM 3696 C CA . LEU A 1 454 ? -30.891 -2.939 -18.672 1 47.91 454 LEU A CA 1
ATOM 3697 C C . LEU A 1 454 ? -30.469 -4.395 -18.516 1 47.91 454 LEU A C 1
ATOM 3699 O O . LEU A 1 454 ? -30.891 -5.254 -19.297 1 47.91 454 LEU A O 1
ATOM 3703 N N . LEU A 1 455 ? -29.547 -4.488 -17.656 1 46.72 455 LEU A N 1
ATOM 3704 C CA . LEU A 1 455 ? -29.172 -5.871 -17.406 1 46.72 455 LEU A CA 1
ATOM 3705 C C . LEU A 1 455 ? -30.391 -6.695 -16.984 1 46.72 455 LEU A C 1
ATOM 3707 O O . LEU A 1 455 ? -30.531 -7.848 -17.406 1 46.72 455 LEU A O 1
ATOM 3711 N N . LEU A 1 456 ? -31.25 -6 -16.219 1 44.81 456 LEU A N 1
ATOM 3712 C CA . LEU A 1 456 ? -32.531 -6.629 -15.914 1 44.81 456 LEU A CA 1
ATOM 3713 C C . LEU A 1 456 ? -33.375 -6.762 -17.172 1 44.81 456 LEU A C 1
ATOM 3715 O O . LEU A 1 456 ? -34.062 -7.77 -17.359 1 44.81 456 LEU A O 1
ATOM 3719 N N . SER A 1 457 ? -33.344 -5.773 -17.969 1 41.88 457 SER A N 1
ATOM 3720 C CA . SER A 1 457 ? -34.062 -5.84 -19.219 1 41.88 457 SER A CA 1
ATOM 3721 C C . SER A 1 457 ? -33.406 -6.824 -20.188 1 41.88 457 SER A C 1
ATOM 3723 O O . SER A 1 457 ? -34.094 -7.535 -20.922 1 41.88 457 SER A O 1
ATOM 3725 N N . ILE A 1 458 ? -32.125 -6.727 -20.188 1 42.97 458 ILE A N 1
ATOM 3726 C CA . ILE A 1 458 ? -31.438 -7.672 -21.062 1 42.97 458 ILE A CA 1
ATOM 3727 C C . ILE A 1 458 ? -31.625 -9.094 -20.531 1 42.97 458 ILE A C 1
ATOM 3729 O O . ILE A 1 458 ? -31.812 -10.031 -21.312 1 42.97 458 ILE A O 1
ATOM 3733 N N . SER A 1 459 ? -31.609 -9.219 -19.266 1 39.69 459 SER A N 1
ATOM 3734 C CA . SER A 1 459 ? -31.984 -10.523 -18.734 1 39.69 459 SER A CA 1
ATOM 3735 C C . SER A 1 459 ? -33.406 -10.898 -19.141 1 39.69 459 SER A C 1
ATOM 3737 O O . SER A 1 459 ? -33.688 -12.07 -19.375 1 39.69 459 SER A O 1
ATOM 3739 N N . THR A 1 460 ? -34.281 -9.867 -19.141 1 39.94 460 THR A N 1
ATOM 3740 C CA . THR A 1 460 ? -35.625 -10.117 -19.656 1 39.94 460 THR A CA 1
ATOM 3741 C C . THR A 1 460 ? -35.594 -10.312 -21.172 1 39.94 460 THR A C 1
ATOM 3743 O O . THR A 1 460 ? -36.344 -11.125 -21.703 1 39.94 460 THR A O 1
ATOM 3746 N N . LEU A 1 461 ? -34.688 -9.547 -21.812 1 34.38 461 LEU A N 1
ATOM 3747 C CA . LEU A 1 461 ? -34.625 -9.695 -23.266 1 34.38 461 LEU A CA 1
ATOM 3748 C C . LEU A 1 461 ? -33.875 -10.977 -23.641 1 34.38 461 LEU A C 1
ATOM 3750 O O . LEU A 1 461 ? -34.219 -11.594 -24.672 1 34.38 461 LEU A O 1
ATOM 3754 N N . ARG A 1 462 ? -32.938 -11.422 -22.906 1 38.5 462 ARG A N 1
ATOM 3755 C CA . ARG A 1 462 ? -32.406 -12.766 -23.188 1 38.5 462 ARG A CA 1
ATOM 3756 C C . ARG A 1 462 ? -33.531 -13.797 -23.156 1 38.5 462 ARG A C 1
ATOM 3758 O O . ARG A 1 462 ? -33.5 -14.781 -23.891 1 38.5 462 ARG A O 1
ATOM 3765 N N . GLY A 1 463 ? -34.5 -13.516 -22.391 1 37.06 463 GLY A N 1
ATOM 3766 C CA . GLY A 1 463 ? -35.688 -14.328 -22.609 1 37.06 463 GLY A CA 1
ATOM 3767 C C . GLY A 1 463 ? -36.344 -14.125 -23.969 1 37.06 463 GLY A C 1
ATOM 3768 O O . GLY A 1 463 ? -36.719 -15.086 -24.641 1 37.06 463 GLY A O 1
ATOM 3769 N N . VAL A 1 464 ? -36.5 -12.844 -24.422 1 35.5 464 VAL A N 1
ATOM 3770 C CA . VAL A 1 464 ? -37.156 -12.57 -25.703 1 35.5 464 VAL A CA 1
ATOM 3771 C C . VAL A 1 464 ? -36.156 -12.742 -26.844 1 35.5 464 VAL A C 1
ATOM 3773 O O . VAL A 1 464 ? -36.5 -13.141 -27.953 1 35.5 464 VAL A O 1
ATOM 3776 N N . TRP A 1 465 ? -34.875 -12.406 -26.594 1 33.47 465 TRP A N 1
ATOM 3777 C CA . TRP A 1 465 ? -33.875 -12.531 -27.656 1 33.47 465 TRP A CA 1
ATOM 3778 C C . TRP A 1 465 ? -33.719 -13.992 -28.078 1 33.47 465 TRP A C 1
ATOM 3780 O O . TRP A 1 465 ? -33.375 -14.281 -29.219 1 33.47 465 TRP A O 1
ATOM 3790 N N . GLN A 1 466 ? -33.938 -15.062 -27.312 1 35.06 466 GLN A N 1
ATOM 3791 C CA . GLN A 1 466 ? -34.094 -16.406 -27.844 1 35.06 466 GLN A CA 1
ATOM 3792 C C . GLN A 1 466 ? -35.156 -16.469 -28.922 1 35.06 466 GLN A C 1
ATOM 3794 O O . GLN A 1 466 ? -35.094 -17.266 -29.844 1 35.06 466 GLN A O 1
ATOM 3799 N N . THR A 1 467 ? -36.25 -15.672 -28.797 1 33.03 467 THR A N 1
ATOM 3800 C CA . THR A 1 467 ? -37.312 -15.734 -29.812 1 33.03 467 THR A CA 1
ATOM 3801 C C . THR A 1 467 ? -36.906 -14.977 -31.062 1 33.03 467 THR A C 1
ATOM 3803 O O . THR A 1 467 ? -37.219 -15.391 -32.188 1 33.03 467 THR A O 1
ATOM 3806 N N . LEU A 1 468 ? -36.344 -13.719 -30.969 1 31.66 468 LEU A N 1
ATOM 3807 C CA . LEU A 1 468 ? -36.25 -12.867 -32.156 1 31.66 468 LEU A CA 1
ATOM 3808 C C . LEU A 1 468 ? -35.031 -13.234 -33 1 31.66 468 LEU A C 1
ATOM 3810 O O . LEU A 1 468 ? -34.812 -12.664 -34.062 1 31.66 468 LEU A O 1
ATOM 3814 N N . THR A 1 469 ? -34.062 -13.922 -32.562 1 32.56 469 THR A N 1
ATOM 3815 C CA . THR A 1 469 ? -32.875 -14.141 -33.406 1 32.56 469 THR A CA 1
ATOM 3816 C C . THR A 1 469 ? -33.25 -14.953 -34.656 1 32.56 469 THR A C 1
ATOM 3818 O O . THR A 1 469 ? -32.375 -15.344 -35.438 1 32.56 469 THR A O 1
ATOM 3821 N N . THR A 1 470 ? -34.531 -15.398 -34.812 1 34.03 470 THR A N 1
ATOM 3822 C CA . THR A 1 470 ? -34.812 -16.109 -36.062 1 34.03 470 THR A CA 1
ATOM 3823 C C . THR A 1 470 ? -34.938 -15.141 -37.25 1 34.03 470 THR A C 1
ATOM 3825 O O . THR A 1 470 ? -35.281 -15.539 -38.344 1 34.03 470 THR A O 1
ATOM 3828 N N . LEU A 1 471 ? -35.219 -13.742 -36.969 1 29.5 471 LEU A N 1
ATOM 3829 C CA . LEU A 1 471 ? -35.594 -13.023 -38.156 1 29.5 471 LEU A CA 1
ATOM 3830 C C . LEU A 1 471 ? -34.375 -12.773 -39.031 1 29.5 471 LEU A C 1
ATOM 3832 O O . LEU A 1 471 ? -33.25 -12.57 -38.531 1 29.5 471 LEU A O 1
ATOM 3836 N N . PRO A 1 472 ? -34.438 -13.07 -40.375 1 32.5 472 PRO A N 1
ATOM 3837 C CA . PRO A 1 472 ? -33.438 -12.938 -41.438 1 32.5 472 PRO A CA 1
ATOM 3838 C C . PRO A 1 472 ? -32.844 -11.531 -41.531 1 32.5 472 PRO A C 1
ATOM 3840 O O . PRO A 1 472 ? -33.531 -10.555 -41.156 1 32.5 472 PRO A O 1
ATOM 3843 N N . VAL A 1 473 ? -31.641 -11.211 -41.375 1 31.33 473 VAL A N 1
ATOM 3844 C CA . VAL A 1 473 ? -30.781 -10.031 -41.312 1 31.33 473 VAL A CA 1
ATOM 3845 C C . VAL A 1 473 ? -31.016 -9.148 -42.531 1 31.33 473 VAL A C 1
ATOM 3847 O O . VAL A 1 473 ? -30.25 -8.211 -42.781 1 31.33 473 VAL A O 1
ATOM 3850 N N . ASN A 1 474 ? -32.031 -9.484 -43.469 1 27.16 474 ASN A N 1
ATOM 3851 C CA . ASN A 1 474 ? -31.938 -8.703 -44.719 1 27.16 474 ASN A CA 1
ATOM 3852 C C . ASN A 1 474 ? -31.906 -7.203 -44.406 1 27.16 474 ASN A C 1
ATOM 3854 O O . ASN A 1 474 ? -31 -6.496 -44.875 1 27.16 474 ASN A O 1
ATOM 3858 N N . THR A 1 475 ? -33.094 -6.477 -44.812 1 28.2 475 THR A N 1
ATOM 3859 C CA . THR A 1 475 ? -33.281 -5.164 -45.406 1 28.2 475 THR A CA 1
ATOM 3860 C C . THR A 1 475 ? -33.219 -4.062 -44.344 1 28.2 475 THR A C 1
ATOM 3862 O O . THR A 1 475 ? -33.75 -2.971 -44.562 1 28.2 475 THR A O 1
ATOM 3865 N N . LEU A 1 476 ? -32.5 -3.986 -43.312 1 26.22 476 LEU A N 1
ATOM 3866 C CA . LEU A 1 476 ? -32.875 -2.977 -42.312 1 26.22 476 LEU A CA 1
ATOM 3867 C C . LEU A 1 476 ? -32.812 -1.577 -42.938 1 26.22 476 LEU A C 1
ATOM 3869 O O . LEU A 1 476 ? -31.766 -1.175 -43.438 1 26.22 476 LEU A O 1
ATOM 3873 N N . PRO A 1 477 ? -34 -1.006 -43.344 1 28.22 477 PRO A N 1
ATOM 3874 C CA . PRO A 1 477 ? -34.156 0.235 -44.125 1 28.22 477 PRO A CA 1
ATOM 3875 C C . PRO A 1 477 ? -33.406 1.403 -43.5 1 28.22 477 PRO A C 1
ATOM 3877 O O . PRO A 1 477 ? -33.031 1.354 -42.344 1 28.22 477 PRO A O 1
ATOM 3880 N N . PRO A 1 478 ? -33.156 2.438 -44.375 1 29.61 478 PRO A N 1
ATOM 3881 C CA . PRO A 1 478 ? -32.469 3.691 -44.062 1 29.61 478 PRO A CA 1
ATOM 3882 C C . PRO A 1 478 ? -33.156 4.477 -42.938 1 29.61 478 PRO A C 1
ATOM 3884 O O . PRO A 1 478 ? -34.375 4.594 -42.906 1 29.61 478 PRO A O 1
ATOM 3887 N N . VAL A 1 479 ? -32.844 4.414 -41.688 1 25.2 479 VAL A N 1
ATOM 3888 C CA . VAL A 1 479 ? -33.438 4.996 -40.5 1 25.2 479 VAL A CA 1
ATOM 3889 C C . VAL A 1 479 ? -33.75 6.473 -40.719 1 25.2 479 VAL A C 1
ATOM 3891 O O . VAL A 1 479 ? -32.844 7.297 -40.812 1 25.2 479 VAL A O 1
ATOM 3894 N N . ALA A 1 480 ? -34.719 6.805 -41.625 1 23.56 480 ALA A N 1
ATOM 3895 C CA . ALA A 1 480 ? -35.281 8.133 -41.875 1 23.56 480 ALA A CA 1
ATOM 3896 C C . ALA A 1 480 ? -35.594 8.844 -40.562 1 23.56 480 ALA A C 1
ATOM 3898 O O . ALA A 1 480 ? -35.688 8.195 -39.5 1 23.56 480 ALA A O 1
ATOM 3899 N N . SER A 1 481 ? -36.344 10.156 -40.656 1 23.86 481 SER A N 1
ATOM 3900 C CA . SER A 1 481 ? -36.656 11.43 -40 1 23.86 481 SER A CA 1
ATOM 3901 C C . SER A 1 481 ? -37.75 11.258 -38.938 1 23.86 481 SER A C 1
ATOM 3903 O O . SER A 1 481 ? -38.312 12.242 -38.469 1 23.86 481 SER A O 1
ATOM 3905 N N . VAL A 1 482 ? -38.219 10.102 -38.5 1 22.53 482 VAL A N 1
ATOM 3906 C CA . VAL A 1 482 ? -39.562 10.102 -37.906 1 22.53 482 VAL A CA 1
ATOM 3907 C C . VAL A 1 482 ? -39.625 11.125 -36.781 1 22.53 482 VAL A C 1
ATOM 3909 O O . VAL A 1 482 ? -38.781 11.133 -35.906 1 22.53 482 VAL A O 1
ATOM 3912 N N . GLY A 1 483 ? -40.531 12.227 -36.875 1 21.86 483 GLY A N 1
ATOM 3913 C CA . GLY A 1 483 ? -41.125 13.391 -36.25 1 21.86 483 GLY A CA 1
ATOM 3914 C C . GLY A 1 483 ? -41.531 13.125 -34.812 1 21.86 483 GLY A C 1
ATOM 3915 O O . GLY A 1 483 ? -40.969 13.688 -33.875 1 21.86 483 GLY A O 1
ATOM 3916 N N . THR A 1 484 ? -42.969 12.875 -34.688 1 22.31 484 THR A N 1
ATOM 3917 C CA . THR A 1 484 ? -43.875 13.32 -33.625 1 22.31 484 THR A CA 1
ATOM 3918 C C . THR A 1 484 ? -43.781 12.43 -32.406 1 22.31 484 THR A C 1
ATOM 3920 O O . THR A 1 484 ? -44.094 11.242 -32.438 1 22.31 484 THR A O 1
ATOM 3923 N N . THR A 1 485 ? -42.938 12.516 -31.547 1 22.44 485 THR A N 1
ATOM 3924 C CA . THR A 1 485 ? -42.562 11.68 -30.422 1 22.44 485 THR A CA 1
ATOM 3925 C C . THR A 1 485 ? -43.719 11.602 -29.406 1 22.44 485 THR A C 1
ATOM 3927 O O . THR A 1 485 ? -43.969 12.562 -28.672 1 22.44 485 THR A O 1
ATOM 3930 N N . ALA A 1 486 ? -44.906 11.039 -29.812 1 22.62 486 ALA A N 1
ATOM 3931 C CA . ALA A 1 486 ? -46.062 10.992 -28.906 1 22.62 486 ALA A CA 1
ATOM 3932 C C . ALA A 1 486 ? -45.656 10.484 -27.531 1 22.62 486 ALA A C 1
ATOM 3934 O O . ALA A 1 486 ? -44.719 9.68 -27.406 1 22.62 486 ALA A O 1
ATOM 3935 N N . ALA A 1 487 ? -46.375 11.023 -26.453 1 25.62 487 ALA A N 1
ATOM 3936 C CA . ALA A 1 487 ? -46.438 11.047 -24.984 1 25.62 487 ALA A CA 1
ATOM 3937 C C . ALA A 1 487 ? -46.719 9.656 -24.438 1 25.62 487 ALA A C 1
ATOM 3939 O O . ALA A 1 487 ? -47.875 9.195 -24.5 1 25.62 487 ALA A O 1
ATOM 3940 N N . LEU A 1 488 ? -46.156 8.609 -24.859 1 23.83 488 LEU A N 1
ATOM 3941 C CA . LEU A 1 488 ? -46.719 7.383 -24.312 1 23.83 488 LEU A CA 1
ATOM 3942 C C . LEU A 1 488 ? -46.875 7.5 -22.797 1 23.83 488 LEU A C 1
ATOM 3944 O O . LEU A 1 488 ? -46.031 8.047 -22.109 1 23.83 488 LEU A O 1
ATOM 3948 N N . PRO A 1 489 ? -48.094 7.465 -22.328 1 25.45 489 PRO A N 1
ATOM 3949 C CA . PRO A 1 489 ? -48.438 7.664 -20.922 1 25.45 489 PRO A CA 1
ATOM 3950 C C . PRO A 1 489 ? -47.625 6.762 -19.984 1 25.45 489 PRO A C 1
ATOM 3952 O O . PRO A 1 489 ? -47.188 5.68 -20.391 1 25.45 489 PRO A O 1
ATOM 3955 N N . PRO A 1 490 ? -46.906 7.398 -19.031 1 25.89 490 PRO A N 1
ATOM 3956 C CA . PRO A 1 490 ? -46.062 6.75 -18.047 1 25.89 490 PRO A CA 1
ATOM 3957 C C . PRO A 1 490 ? -46.719 5.566 -17.359 1 25.89 490 PRO A C 1
ATOM 3959 O O . PRO A 1 490 ? -47.719 5.742 -16.672 1 25.89 490 PRO A O 1
ATOM 3962 N N . GLN A 1 491 ? -47.156 4.617 -18.109 1 24.69 491 GLN A N 1
ATOM 3963 C CA . GLN A 1 491 ? -47.844 3.609 -17.297 1 24.69 491 GLN A CA 1
ATOM 3964 C C . GLN A 1 491 ? -47 3.256 -16.062 1 24.69 491 GLN A C 1
ATOM 3966 O O . GLN A 1 491 ? -45.781 3.117 -16.156 1 24.69 491 GLN A O 1
ATOM 3971 N N . GLU A 1 492 ? -47.531 3.504 -14.859 1 25.08 492 GLU A N 1
ATOM 3972 C CA . GLU A 1 492 ? -47.156 3.271 -13.461 1 25.08 492 GLU A CA 1
ATOM 3973 C C . GLU A 1 492 ? -46.719 1.829 -13.234 1 25.08 492 GLU A C 1
ATOM 3975 O O . GLU A 1 492 ? -47.562 0.934 -13.07 1 25.08 492 GLU A O 1
ATOM 3980 N N . SER A 1 493 ? -46.031 1.311 -14.188 1 25.73 493 SER A N 1
ATOM 3981 C CA . SER A 1 493 ? -45.812 -0.108 -13.914 1 25.73 493 SER A CA 1
ATOM 3982 C C . SER A 1 493 ? -45.375 -0.336 -12.477 1 25.73 493 SER A C 1
ATOM 3984 O O . SER A 1 493 ? -44.656 0.488 -11.906 1 25.73 493 SER A O 1
ATOM 3986 N N . GLU A 1 494 ? -46.156 -1.092 -11.711 1 25.81 494 GLU A N 1
ATOM 3987 C CA . GLU A 1 494 ? -45.969 -1.611 -10.359 1 25.81 494 GLU A CA 1
ATOM 3988 C C . GLU A 1 494 ? -44.562 -2.201 -10.18 1 25.81 494 GLU A C 1
ATOM 3990 O O . GLU A 1 494 ? -44.219 -3.166 -10.859 1 25.81 494 GLU A O 1
ATOM 3995 N N . GLY A 1 495 ? -43.625 -1.346 -10.141 1 25.17 495 GLY A N 1
ATOM 3996 C CA . GLY A 1 495 ? -42.219 -1.509 -9.914 1 25.17 495 GLY A CA 1
ATOM 3997 C C . GLY A 1 495 ? -41.875 -2.621 -8.93 1 25.17 495 GLY A C 1
ATOM 3998 O O . GLY A 1 495 ? -42.281 -2.566 -7.77 1 25.17 495 GLY A O 1
ATOM 3999 N N . SER A 1 496 ? -41.938 -3.775 -9.375 1 25.5 496 SER A N 1
ATOM 4000 C CA . SER A 1 496 ? -41.531 -4.848 -8.477 1 25.5 496 SER A CA 1
ATOM 4001 C C . SER A 1 496 ? -40.219 -4.496 -7.766 1 25.5 496 SER A C 1
ATOM 4003 O O . SER A 1 496 ? -39.25 -4.047 -8.398 1 25.5 496 SER A O 1
ATOM 4005 N N . ARG A 1 497 ? -40.156 -4.207 -6.422 1 23.42 497 ARG A N 1
ATOM 4006 C CA . ARG A 1 497 ? -39.25 -4.031 -5.289 1 23.42 497 ARG A CA 1
ATOM 4007 C C . ARG A 1 497 ? -38.156 -5.078 -5.312 1 23.42 497 ARG A C 1
ATOM 4009 O O . ARG A 1 497 ? -38.344 -6.188 -4.809 1 23.42 497 ARG A O 1
ATOM 4016 N N . ALA A 1 498 ? -37.688 -5.352 -6.34 1 27.36 498 ALA A N 1
ATOM 4017 C CA . ALA A 1 498 ? -36.5 -6.207 -6.207 1 27.36 498 ALA A CA 1
ATOM 4018 C C . ALA A 1 498 ? -35.625 -5.754 -5.051 1 27.36 498 ALA A C 1
ATOM 4020 O O . ALA A 1 498 ? -35.312 -4.566 -4.926 1 27.36 498 ALA A O 1
ATOM 4021 N N . GLN A 1 499 ? -35.469 -6.57 -3.998 1 26.94 499 GLN A N 1
ATOM 4022 C CA . GLN A 1 499 ? -34.844 -6.52 -2.682 1 26.94 499 GLN A CA 1
ATOM 4023 C C . GLN A 1 499 ? -33.406 -6.07 -2.783 1 26.94 499 GLN A C 1
ATOM 4025 O O . GLN A 1 499 ? -32.531 -6.871 -3.104 1 26.94 499 GLN A O 1
ATOM 4030 N N . ASN A 1 500 ? -33.031 -5.18 -3.543 1 29.48 500 ASN A N 1
ATOM 4031 C CA . ASN A 1 500 ? -31.766 -4.484 -3.264 1 29.48 500 ASN A CA 1
ATOM 4032 C C . ASN A 1 500 ? -31.484 -4.43 -1.766 1 29.48 500 ASN A C 1
ATOM 4034 O O . ASN A 1 500 ? -32.375 -4.168 -0.964 1 29.48 500 ASN A O 1
ATOM 4038 N N . GLY A 1 501 ? -30.641 -5.301 -1.245 1 34.5 501 GLY A N 1
ATOM 4039 C CA . GLY A 1 501 ? -30.656 -5.395 0.206 1 34.5 501 GLY A CA 1
ATOM 4040 C C . GLY A 1 501 ? -30.938 -4.066 0.886 1 34.5 501 GLY A C 1
ATOM 4041 O O . GLY A 1 501 ? -30.078 -3.557 1.626 1 34.5 501 GLY A O 1
ATOM 4042 N N . THR A 1 502 ? -31.406 -3.133 0.166 1 36.25 502 THR A N 1
ATOM 4043 C CA . THR A 1 502 ? -31.953 -1.984 0.878 1 36.25 502 THR A CA 1
ATOM 4044 C C . THR A 1 502 ? -32.906 -2.436 1.964 1 36.25 502 THR A C 1
ATOM 4046 O O . THR A 1 502 ? -33.906 -3.109 1.676 1 36.25 502 THR A O 1
ATOM 4049 N N . VAL A 1 503 ? -32.406 -2.662 3.143 1 42.97 503 VAL A N 1
ATOM 4050 C CA . VAL A 1 503 ? -33.312 -2.877 4.254 1 42.97 503 VAL A CA 1
ATOM 4051 C C . VAL A 1 503 ? -34.5 -1.932 4.125 1 42.97 503 VAL A C 1
ATOM 4053 O O . VAL A 1 503 ? -34.344 -0.742 3.85 1 42.97 503 VAL A O 1
ATOM 4056 N N . SER A 1 504 ? -35.656 -2.293 3.662 1 44.31 504 SER A N 1
ATOM 4057 C CA . SER A 1 504 ? -36.906 -1.531 3.719 1 44.31 504 SER A CA 1
ATOM 4058 C C . SER A 1 504 ? -36.906 -0.591 4.918 1 44.31 504 SER A C 1
ATOM 4060 O O . SER A 1 504 ? -36.25 -0.847 5.926 1 44.31 504 SER A O 1
ATOM 4062 N N . PRO A 1 505 ? -37.344 0.655 4.75 1 47.09 505 PRO A N 1
ATOM 4063 C CA . PRO A 1 505 ? -37.469 1.509 5.934 1 47.09 505 PRO A CA 1
ATOM 4064 C C . PRO A 1 505 ? -37.938 0.746 7.16 1 47.09 505 PRO A C 1
ATOM 4066 O O . PRO A 1 505 ? -37.531 1.045 8.281 1 47.09 505 PRO A O 1
ATOM 4069 N N . THR A 1 506 ? -38.844 -0.081 6.922 1 48.25 506 THR A N 1
ATOM 4070 C CA . THR A 1 506 ? -39.344 -0.875 8.031 1 48.25 506 THR A CA 1
ATOM 4071 C C . THR A 1 506 ? -38.281 -1.827 8.555 1 48.25 506 THR A C 1
ATOM 4073 O O . THR A 1 506 ? -38.156 -2.053 9.758 1 48.25 506 THR A O 1
ATOM 4076 N N . GLU A 1 507 ? -37.531 -2.322 7.656 1 52.03 507 GLU A N 1
ATOM 4077 C CA . GLU A 1 507 ? -36.5 -3.27 8.047 1 52.03 507 GLU A CA 1
ATOM 4078 C C . GLU A 1 507 ? -35.281 -2.551 8.656 1 52.03 507 GLU A C 1
ATOM 4080 O O . GLU A 1 507 ? -34.594 -3.105 9.508 1 52.03 507 GLU A O 1
ATOM 4085 N N . MET A 1 508 ? -35.062 -1.367 8.219 1 55.78 508 MET A N 1
ATOM 4086 C CA . MET A 1 508 ? -34.031 -0.547 8.844 1 55.78 508 MET A CA 1
ATOM 4087 C C . MET A 1 508 ? -34.344 -0.287 10.312 1 55.78 508 MET A C 1
ATOM 4089 O O . MET A 1 508 ? -33.438 -0.162 11.133 1 55.78 508 MET A O 1
ATOM 4093 N N . LYS A 1 509 ? -35.75 -0.154 10.602 1 55.03 509 LYS A N 1
ATOM 4094 C CA . LYS A 1 509 ? -36.219 0.153 11.953 1 55.03 509 LYS A CA 1
ATOM 4095 C C . LYS A 1 509 ? -35.75 -0.91 12.945 1 55.03 509 LYS A C 1
ATOM 4097 O O . LYS A 1 509 ? -35.625 -0.635 14.141 1 55.03 509 LYS A O 1
ATOM 4102 N N . ASN A 1 510 ? -35.344 -2.066 12.305 1 65.56 510 ASN A N 1
ATOM 4103 C CA . ASN A 1 510 ? -35.031 -3.105 13.281 1 65.56 510 ASN A CA 1
ATOM 4104 C C . ASN A 1 510 ? -33.531 -3.365 13.367 1 65.56 510 ASN A C 1
ATOM 4106 O O . ASN A 1 510 ? -33.125 -4.355 13.969 1 65.56 510 ASN A O 1
ATOM 4110 N N . ILE A 1 511 ? -32.75 -2.396 12.703 1 79.19 511 ILE A N 1
ATOM 4111 C CA . ILE A 1 511 ? -31.328 -2.682 12.773 1 79.19 511 ILE A CA 1
ATOM 4112 C C . ILE A 1 511 ? -30.688 -1.863 13.898 1 79.19 511 ILE A C 1
ATOM 4114 O O . ILE A 1 511 ? -30.875 -0.646 13.969 1 79.19 511 ILE A O 1
ATOM 4118 N N . SER A 1 512 ? -30.141 -2.549 14.852 1 85.75 512 SER A N 1
ATOM 4119 C CA . SER A 1 512 ? -29.406 -1.886 15.93 1 85.75 512 SER A CA 1
ATOM 4120 C C . SER A 1 512 ? -27.969 -1.597 15.523 1 85.75 512 SER A C 1
ATOM 4122 O O . SER A 1 512 ? -27.25 -2.498 15.086 1 85.75 512 SER A O 1
ATOM 4124 N N . PHE A 1 513 ? -27.562 -0.354 15.625 1 90.5 513 PHE A N 1
ATOM 4125 C CA . PHE A 1 513 ? -26.219 0.039 15.266 1 90.5 513 PHE A CA 1
ATOM 4126 C C . PHE A 1 513 ? -25.312 0.096 16.5 1 90.5 513 PHE A C 1
ATOM 4128 O O . PHE A 1 513 ? -24.172 0.554 16.422 1 90.5 513 PHE A O 1
ATOM 4135 N N . GLY A 1 514 ? -25.812 -0.364 17.562 1 90.38 514 GLY A N 1
ATOM 4136 C CA . GLY A 1 514 ? -25.031 -0.417 18.781 1 90.38 514 GLY A CA 1
ATOM 4137 C C . GLY A 1 514 ? -24.938 0.92 19.484 1 90.38 514 GLY A C 1
ATOM 4138 O O . GLY A 1 514 ? -25.5 1.914 19.031 1 90.38 514 GLY A O 1
ATOM 4139 N N . MET A 1 515 ? -24.172 1.006 20.547 1 90.38 515 MET A N 1
ATOM 4140 C CA . MET A 1 515 ? -24.188 2.17 21.422 1 90.38 515 MET A CA 1
ATOM 4141 C C . MET A 1 515 ? -22.891 2.959 21.312 1 90.38 515 MET A C 1
ATOM 4143 O O . MET A 1 515 ? -22.656 3.904 22.062 1 90.38 515 MET A O 1
ATOM 4147 N N . LEU A 1 516 ? -22.047 2.615 20.297 1 89.31 516 LEU A N 1
ATOM 4148 C CA . LEU A 1 516 ? -20.812 3.373 20.109 1 89.31 516 LEU A CA 1
ATOM 4149 C C . LEU A 1 516 ? -21.109 4.832 19.797 1 89.31 516 LEU A C 1
ATOM 4151 O O . LEU A 1 516 ? -20.359 5.73 20.188 1 89.31 516 LEU A O 1
ATOM 4155 N N . ASN A 1 517 ? -22.156 5.039 19 1 93.25 517 ASN A N 1
ATOM 4156 C CA . ASN A 1 517 ? -22.641 6.375 18.672 1 93.25 517 ASN A CA 1
ATOM 4157 C C . ASN A 1 517 ? -24.078 6.59 19.156 1 93.25 517 ASN A C 1
ATOM 4159 O O . ASN A 1 517 ? -24.906 7.16 18.453 1 93.25 517 ASN A O 1
ATOM 4163 N N . GLY A 1 518 ? -24.375 6.062 20.25 1 89.44 518 GLY A N 1
ATOM 4164 C CA . GLY A 1 518 ? -25.688 6.262 20.859 1 89.44 518 GLY A CA 1
ATOM 4165 C C . GLY A 1 518 ? -26.828 5.645 20.078 1 89.44 518 GLY A C 1
ATOM 4166 O O . GLY A 1 518 ? -27.938 6.18 20.047 1 89.44 518 GLY A O 1
ATOM 4167 N N . GLY A 1 519 ? -26.562 4.68 19.328 1 91.25 519 GLY A N 1
ATOM 4168 C CA . GLY A 1 519 ? -27.594 3.998 18.547 1 91.25 519 GLY A CA 1
ATOM 4169 C C . GLY A 1 519 ? -27.672 4.492 17.109 1 91.25 519 GLY A C 1
ATOM 4170 O O . GLY A 1 519 ? -28.406 3.922 16.297 1 91.25 519 GLY A O 1
ATOM 4171 N N . ARG A 1 520 ? -26.906 5.434 16.844 1 92.44 520 ARG A N 1
ATOM 4172 C CA . ARG A 1 520 ? -26.891 6.008 15.508 1 92.44 520 ARG A CA 1
ATOM 4173 C C . ARG A 1 520 ? -25.797 5.387 14.648 1 92.44 520 ARG A C 1
ATOM 4175 O O . ARG A 1 520 ? -24.891 4.734 15.164 1 92.44 520 ARG A O 1
ATOM 4182 N N . ARG A 1 521 ? -25.938 5.637 13.312 1 94.75 521 ARG A N 1
ATOM 4183 C CA . ARG A 1 521 ? -24.891 5.227 12.375 1 94.75 521 ARG A CA 1
ATOM 4184 C C . ARG A 1 521 ? -23.594 5.969 12.648 1 94.75 521 ARG A C 1
ATOM 4186 O O . ARG A 1 521 ? -23.609 7.094 13.156 1 94.75 521 ARG A O 1
ATOM 4193 N N . PHE A 1 522 ? -22.5 5.285 12.367 1 95.44 522 PHE A N 1
ATOM 4194 C CA . PHE A 1 522 ? -21.266 5.988 12.695 1 95.44 522 PHE A CA 1
ATOM 4195 C C . PHE A 1 522 ? -20.219 5.762 11.617 1 95.44 522 PHE A C 1
ATOM 4197 O O . PHE A 1 522 ? -19.156 6.383 11.648 1 95.44 522 PHE A O 1
ATOM 4204 N N . ASP A 1 523 ? -20.453 4.906 10.562 1 96.56 523 ASP A N 1
ATOM 4205 C CA . ASP A 1 523 ? -19.609 4.824 9.383 1 96.56 523 ASP A CA 1
ATOM 4206 C C . ASP A 1 523 ? -20.031 5.84 8.32 1 96.56 523 ASP A C 1
ATOM 4208 O O . ASP A 1 523 ? -21.125 5.734 7.762 1 96.56 523 ASP A O 1
ATOM 4212 N N . TYR A 1 524 ? -19.141 6.801 8.094 1 96.88 524 TYR A N 1
ATOM 4213 C CA . TYR A 1 524 ? -19.422 7.848 7.117 1 96.88 524 TYR A CA 1
ATOM 4214 C C . TYR A 1 524 ? -18.391 7.832 5.996 1 96.88 524 TYR A C 1
ATOM 4216 O O . TYR A 1 524 ? -17.188 7.707 6.25 1 96.88 524 TYR A O 1
ATOM 4224 N N . VAL A 1 525 ? -18.875 7.934 4.723 1 96 525 VAL A N 1
ATOM 4225 C CA . VAL A 1 525 ? -17.969 7.867 3.588 1 96 525 VAL A CA 1
ATOM 4226 C C . VAL A 1 525 ? -18.047 9.156 2.775 1 96 525 VAL A C 1
ATOM 4228 O O . VAL A 1 525 ? -19.141 9.664 2.514 1 96 525 VAL A O 1
ATOM 4231 N N . LEU A 1 526 ? -16.891 9.75 2.482 1 94.31 526 LEU A N 1
ATOM 4232 C CA . LEU A 1 526 ? -16.797 10.93 1.636 1 94.31 526 LEU A CA 1
ATOM 4233 C C . LEU A 1 526 ? -17.141 10.594 0.188 1 94.31 526 LEU A C 1
ATOM 4235 O O . LEU A 1 526 ? -17.109 9.43 -0.206 1 94.31 526 LEU A O 1
ATOM 4239 N N . GLN A 1 527 ? -17.5 11.555 -0.577 1 89 527 GLN A N 1
ATOM 4240 C CA . GLN A 1 527 ? -17.703 11.398 -2.014 1 89 527 GLN A CA 1
ATOM 4241 C C . GLN A 1 527 ? -16.406 11.609 -2.781 1 89 527 GLN A C 1
ATOM 4243 O O . GLN A 1 527 ? -15.672 12.57 -2.529 1 89 527 GLN A O 1
ATOM 4248 N N . GLU A 1 528 ? -16.156 10.695 -3.695 1 86.06 528 GLU A N 1
ATOM 4249 C CA . GLU A 1 528 ? -14.953 10.891 -4.512 1 86.06 528 GLU A CA 1
ATOM 4250 C C . GLU A 1 528 ? -15.125 12.062 -5.473 1 86.06 528 GLU A C 1
ATOM 4252 O O . GLU A 1 528 ? -16.234 12.328 -5.949 1 86.06 528 GLU A O 1
ATOM 4257 N N . LYS A 1 529 ? -13.984 12.75 -5.723 1 80.5 529 LYS A N 1
ATOM 4258 C CA . LYS A 1 529 ? -13.984 13.828 -6.707 1 80.5 529 LYS A CA 1
ATOM 4259 C C . LYS A 1 529 ? -14.023 13.281 -8.125 1 80.5 529 LYS A C 1
ATOM 4261 O O . LYS A 1 529 ? -13.609 12.141 -8.367 1 80.5 529 LYS A O 1
ATOM 4266 N N . PRO A 1 530 ? -14.516 14.031 -9.062 1 75.25 530 PRO A N 1
ATOM 4267 C CA . PRO A 1 530 ? -14.609 13.555 -10.445 1 75.25 530 PRO A CA 1
ATOM 4268 C C . PRO A 1 530 ? -13.266 13.078 -11 1 75.25 530 PRO A C 1
ATOM 4270 O O . PRO A 1 530 ? -13.195 12.031 -11.648 1 75.25 530 PRO A O 1
ATOM 4273 N N . LEU A 1 531 ? -12.25 13.758 -10.719 1 71.25 531 LEU A N 1
ATOM 4274 C CA . LEU A 1 531 ? -10.93 13.414 -11.242 1 71.25 531 LEU A CA 1
ATOM 4275 C C . LEU A 1 531 ? -10.445 12.094 -10.648 1 71.25 531 LEU A C 1
ATOM 4277 O O . LEU A 1 531 ? -9.789 11.305 -11.328 1 71.25 531 LEU A O 1
ATOM 4281 N N . GLU A 1 532 ? -10.781 11.844 -9.461 1 77.62 532 GLU A N 1
ATOM 4282 C CA . GLU A 1 532 ? -10.336 10.641 -8.773 1 77.62 532 GLU A CA 1
ATOM 4283 C C . GLU A 1 532 ? -11 9.391 -9.352 1 77.62 532 GLU A C 1
ATOM 4285 O O . GLU A 1 532 ? -10.461 8.289 -9.258 1 77.62 532 GLU A O 1
ATOM 4290 N N . SER A 1 533 ? -12.125 9.633 -9.914 1 72.75 533 SER A N 1
ATOM 4291 C CA . SER A 1 533 ? -12.914 8.516 -10.43 1 72.75 533 SER A CA 1
ATOM 4292 C C . SER A 1 533 ? -12.273 7.918 -11.672 1 72.75 533 SER A C 1
ATOM 4294 O O . SER A 1 533 ? -12.555 6.773 -12.039 1 72.75 533 SER A O 1
ATOM 4296 N N . PHE A 1 534 ? -11.375 8.727 -12.258 1 69.5 534 PHE A N 1
ATOM 4297 C CA . PHE A 1 534 ? -10.75 8.25 -13.484 1 69.5 534 PHE A CA 1
ATOM 4298 C C . PHE A 1 534 ? -9.734 7.152 -13.172 1 69.5 534 PHE A C 1
ATOM 4300 O O . PHE A 1 534 ? -9.539 6.238 -13.984 1 69.5 534 PHE A O 1
ATOM 4307 N N . ASN A 1 535 ? -9.07 7.328 -12.141 1 73.94 535 ASN A N 1
ATOM 4308 C CA . ASN A 1 535 ? -8.164 6.273 -11.703 1 73.94 535 ASN A CA 1
ATOM 4309 C C . ASN A 1 535 ? -8.094 6.188 -10.18 1 73.94 535 ASN A C 1
ATOM 4311 O O . ASN A 1 535 ? -7.297 6.891 -9.547 1 73.94 535 ASN A O 1
ATOM 4315 N N . GLU A 1 536 ? -8.82 5.324 -9.672 1 76.75 536 GLU A N 1
ATOM 4316 C CA . GLU A 1 536 ? -8.969 5.207 -8.227 1 76.75 536 GLU A CA 1
ATOM 4317 C C . GLU A 1 536 ? -7.652 4.789 -7.574 1 76.75 536 GLU A C 1
ATOM 4319 O O . GLU A 1 536 ? -7.371 5.168 -6.434 1 76.75 536 GLU A O 1
ATOM 4324 N N . TYR A 1 537 ? -6.844 4.16 -8.297 1 71.19 537 TYR A N 1
ATOM 4325 C CA . TYR A 1 537 ? -5.605 3.652 -7.723 1 71.19 537 TYR A CA 1
ATOM 4326 C C . TYR A 1 537 ? -4.547 4.75 -7.645 1 71.19 537 TYR A C 1
ATOM 4328 O O . TYR A 1 537 ? -3.779 4.812 -6.68 1 71.19 537 TYR A O 1
ATOM 4336 N N . LEU A 1 538 ? -4.609 5.645 -8.594 1 71.06 538 LEU A N 1
ATOM 4337 C CA . LEU A 1 538 ? -3.645 6.738 -8.641 1 71.06 538 LEU A CA 1
ATOM 4338 C C . LEU A 1 538 ? -3.855 7.703 -7.484 1 71.06 538 LEU A C 1
ATOM 4340 O O . LEU A 1 538 ? -2.902 8.328 -7.012 1 71.06 538 LEU A O 1
ATOM 4344 N N . PHE A 1 539 ? -5.039 7.691 -6.977 1 76.94 539 PHE A N 1
ATOM 4345 C CA . PHE A 1 539 ? -5.348 8.711 -5.977 1 76.94 539 PHE A CA 1
ATOM 4346 C C . PHE A 1 539 ? -5.473 8.086 -4.594 1 76.94 539 PHE A C 1
ATOM 4348 O O . PHE A 1 539 ? -5.867 8.75 -3.637 1 76.94 539 PHE A O 1
ATOM 4355 N N . ALA A 1 540 ? -5.113 6.855 -4.457 1 80.38 540 ALA A N 1
ATOM 4356 C CA . ALA A 1 540 ? -5.301 6.133 -3.201 1 80.38 540 ALA A CA 1
ATOM 4357 C C . ALA A 1 540 ? -4.496 6.773 -2.074 1 80.38 540 ALA A C 1
ATOM 4359 O O . ALA A 1 540 ? -5.027 7.031 -0.992 1 80.38 540 ALA A O 1
ATOM 4360 N N . ILE A 1 541 ? -3.295 7.125 -2.301 1 76.25 541 ILE A N 1
ATOM 4361 C CA . ILE A 1 541 ? -2.438 7.703 -1.271 1 76.25 541 ILE A CA 1
ATOM 4362 C C . ILE A 1 541 ? -2.938 9.102 -0.912 1 76.25 541 ILE A C 1
ATOM 4364 O O . ILE A 1 541 ? -3.029 9.453 0.267 1 76.25 541 ILE A O 1
ATOM 4368 N N . GLN A 1 542 ? -3.271 9.812 -1.895 1 80.56 542 GLN A N 1
ATOM 4369 C CA . GLN A 1 542 ? -3.783 11.156 -1.676 1 80.56 542 GLN A CA 1
ATOM 4370 C C . GLN A 1 542 ? -5.09 11.133 -0.887 1 80.56 542 GLN A C 1
ATOM 4372 O O . GLN A 1 542 ? -5.355 12.023 -0.082 1 80.56 542 GLN A O 1
ATOM 4377 N N . SER A 1 543 ? -5.816 10.117 -1.111 1 87.25 543 SER A N 1
ATOM 4378 C CA . SER A 1 543 ? -7.105 10 -0.437 1 87.25 543 SER A CA 1
ATOM 4379 C C . SER A 1 543 ? -6.926 9.797 1.063 1 87.25 543 SER A C 1
ATOM 4381 O O . SER A 1 543 ? -7.785 10.195 1.855 1 87.25 543 SER A O 1
ATOM 4383 N N . HIS A 1 544 ? -5.84 9.227 1.449 1 85.25 544 HIS A N 1
ATOM 4384 C CA . HIS A 1 544 ? -5.594 9.039 2.875 1 85.25 544 HIS A CA 1
ATOM 4385 C C . HIS A 1 544 ? -5.23 10.352 3.551 1 85.25 544 HIS A C 1
ATOM 4387 O O . HIS A 1 544 ? -5.332 10.477 4.773 1 85.25 544 HIS A O 1
ATOM 4393 N N . LEU A 1 545 ? -4.875 11.32 2.764 1 81.44 545 LEU A N 1
ATOM 4394 C CA . LEU A 1 545 ? -4.406 12.586 3.316 1 81.44 545 LEU A CA 1
ATOM 4395 C C . LEU A 1 545 ? -5.418 13.703 3.062 1 81.44 545 LEU A C 1
ATOM 4397 O O . LEU A 1 545 ? -5.168 14.859 3.4 1 81.44 545 LEU A O 1
ATOM 4401 N N . CYS A 1 546 ? -6.543 13.391 2.625 1 87.5 546 CYS A N 1
ATOM 4402 C CA . CYS A 1 546 ? -7.449 14.406 2.094 1 87.5 546 CYS A CA 1
ATOM 4403 C C . CYS A 1 546 ? -8.32 14.984 3.199 1 87.5 546 CYS A C 1
ATOM 4405 O O . CYS A 1 546 ? -8.961 16.031 3.01 1 87.5 546 CYS A O 1
ATOM 4407 N N . TYR A 1 547 ? -8.328 14.422 4.355 1 90.19 547 TYR A N 1
ATOM 4408 C CA . TYR A 1 547 ? -9.336 14.742 5.363 1 90.19 547 TYR A CA 1
ATOM 4409 C C . TYR A 1 547 ? -9.148 16.156 5.891 1 90.19 547 TYR A C 1
ATOM 4411 O O . TYR A 1 547 ? -10.125 16.844 6.191 1 90.19 547 TYR A O 1
ATOM 4419 N N . TRP A 1 548 ? -7.934 16.609 5.926 1 87.06 548 TRP A N 1
ATOM 4420 C CA . TRP A 1 548 ? -7.594 17.922 6.488 1 87.06 548 TRP A CA 1
ATOM 4421 C C . TRP A 1 548 ? -8.109 19.047 5.602 1 87.06 548 TRP A C 1
ATOM 4423 O O . TRP A 1 548 ? -8.422 20.125 6.086 1 87.06 548 TRP A O 1
ATOM 4433 N N . ASP A 1 549 ? -8.234 18.734 4.352 1 87.25 549 ASP A N 1
ATOM 4434 C CA . ASP A 1 549 ? -8.625 19.766 3.393 1 87.25 549 ASP A CA 1
ATOM 4435 C C . ASP A 1 549 ? -10.047 19.531 2.883 1 87.25 549 ASP A C 1
ATOM 4437 O O . ASP A 1 549 ? -10.5 20.234 1.969 1 87.25 549 ASP A O 1
ATOM 4441 N N . SER A 1 550 ? -10.648 18.641 3.441 1 91.62 550 SER A N 1
ATOM 4442 C CA . SER A 1 550 ? -11.992 18.297 2.969 1 91.62 550 SER A CA 1
ATOM 4443 C C . SER A 1 550 ? -13.055 19.156 3.641 1 91.62 550 SER A C 1
ATOM 4445 O O . SER A 1 550 ? -13.344 18.984 4.828 1 91.62 550 SER A O 1
ATOM 4447 N N . GLU A 1 551 ? -13.703 19.969 2.883 1 93.75 551 GLU A N 1
ATOM 4448 C CA . GLU A 1 551 ? -14.781 20.797 3.406 1 93.75 551 GLU A CA 1
ATOM 4449 C C . GLU A 1 551 ? -15.961 19.953 3.867 1 93.75 551 GLU A C 1
ATOM 4451 O O . GLU A 1 551 ? -16.656 20.297 4.82 1 93.75 551 GLU A O 1
ATOM 4456 N N . ASP A 1 552 ? -16.125 18.844 3.221 1 94 552 ASP A N 1
ATOM 4457 C CA . ASP A 1 552 ? -17.203 17.938 3.613 1 94 552 ASP A CA 1
ATOM 4458 C C . ASP A 1 552 ? -16.953 17.359 5.004 1 94 552 ASP A C 1
ATOM 4460 O O . ASP A 1 552 ? -17.891 17.203 5.793 1 94 552 ASP A O 1
ATOM 4464 N N . THR A 1 553 ? -15.734 17 5.211 1 95.81 553 THR A N 1
ATOM 4465 C CA . THR A 1 553 ? -15.375 16.5 6.535 1 95.81 553 THR A CA 1
ATOM 4466 C C . THR A 1 553 ? -15.602 17.562 7.602 1 95.81 553 THR A C 1
ATOM 4468 O O . THR A 1 553 ? -16.188 17.281 8.648 1 95.81 553 THR A O 1
ATOM 4471 N N . VAL A 1 554 ? -15.195 18.781 7.32 1 96.25 554 VAL A N 1
ATOM 4472 C CA . VAL A 1 554 ? -15.344 19.891 8.258 1 96.25 554 VAL A CA 1
ATOM 4473 C C . VAL A 1 554 ? -16.828 20.125 8.547 1 96.25 554 VAL A C 1
ATOM 4475 O O . VAL A 1 554 ? -17.219 20.297 9.703 1 96.25 554 VAL A O 1
ATOM 4478 N N . LEU A 1 555 ? -17.594 20.094 7.527 1 94.5 555 LEU A N 1
ATOM 4479 C CA . LEU A 1 555 ? -19.016 20.375 7.68 1 94.5 555 LEU A CA 1
ATOM 4480 C C . LEU A 1 555 ? -19.688 19.297 8.516 1 94.5 555 LEU A C 1
ATOM 4482 O O . LEU A 1 555 ? -20.594 19.578 9.305 1 94.5 555 LEU A O 1
ATOM 4486 N N . LEU A 1 556 ? -19.312 18.094 8.297 1 94.5 556 LEU A N 1
ATOM 4487 C CA . LEU A 1 556 ? -19.859 17 9.109 1 94.5 556 LEU A CA 1
ATOM 4488 C C . LEU A 1 556 ? -19.547 17.219 10.586 1 94.5 556 LEU A C 1
ATOM 4490 O O . LEU A 1 556 ? -20.422 17.031 11.438 1 94.5 556 LEU A O 1
ATOM 4494 N N . LEU A 1 557 ? -18.297 17.547 10.93 1 95.81 557 LEU A N 1
ATOM 4495 C CA . LEU A 1 557 ? -17.906 17.812 12.312 1 95.81 557 LEU A CA 1
ATOM 4496 C C . LEU A 1 557 ? -18.766 18.922 12.914 1 95.81 557 LEU A C 1
ATOM 4498 O O . LEU A 1 557 ? -19.312 18.781 14 1 95.81 557 LEU A O 1
ATOM 4502 N N . LEU A 1 558 ? -18.891 20.031 12.133 1 94.44 558 LEU A N 1
ATOM 4503 C CA . LEU A 1 558 ? -19.625 21.188 12.609 1 94.44 558 LEU A CA 1
ATOM 4504 C C . LEU A 1 558 ? -21.094 20.828 12.852 1 94.44 558 LEU A C 1
ATOM 4506 O O . LEU A 1 558 ? -21.672 21.234 13.859 1 94.44 558 LEU A O 1
ATOM 4510 N N . ARG A 1 559 ? -21.625 20.062 11.961 1 92.44 559 ARG A N 1
ATOM 4511 C CA . ARG A 1 559 ? -23.016 19.656 12.094 1 92.44 559 ARG A CA 1
ATOM 4512 C C . ARG A 1 559 ? -23.219 18.844 13.367 1 92.44 559 ARG A C 1
ATOM 4514 O O . ARG A 1 559 ? -24.156 19.094 14.125 1 92.44 559 ARG A O 1
ATOM 4521 N N . GLU A 1 560 ? -22.391 17.922 13.617 1 92.44 560 GLU A N 1
ATOM 4522 C CA . GLU A 1 560 ? -22.547 17.062 14.773 1 92.44 560 GLU A CA 1
ATOM 4523 C C . GLU A 1 560 ? -22.281 17.812 16.078 1 92.44 560 GLU A C 1
ATOM 4525 O O . GLU A 1 560 ? -22.922 17.547 17.094 1 92.44 560 GLU A O 1
ATOM 4530 N N . ILE A 1 561 ? -21.344 18.734 16.047 1 92.25 561 ILE A N 1
ATOM 4531 C CA . ILE A 1 561 ? -20.984 19.531 17.234 1 92.25 561 ILE A CA 1
ATOM 4532 C C . ILE A 1 561 ? -22.141 20.469 17.578 1 92.25 561 ILE A C 1
ATOM 4534 O O . ILE A 1 561 ? -22.531 20.547 18.75 1 92.25 561 ILE A O 1
ATOM 4538 N N . TYR A 1 562 ? -22.672 21.125 16.578 1 89.31 562 TYR A N 1
ATOM 4539 C CA . TYR A 1 562 ? -23.672 22.141 16.844 1 89.31 562 TYR A CA 1
ATOM 4540 C C . TYR A 1 562 ? -25.062 21.516 16.969 1 89.31 562 TYR A C 1
ATOM 4542 O O . TYR A 1 562 ? -25.969 22.109 17.547 1 89.31 562 TYR A O 1
ATOM 4550 N N . GLU A 1 563 ? -25.219 20.344 16.312 1 82.56 563 GLU A N 1
ATOM 4551 C CA . GLU A 1 563 ? -26.469 19.609 16.578 1 82.56 563 GLU A CA 1
ATOM 4552 C C . GLU A 1 563 ? -26.625 19.328 18.062 1 82.56 563 GLU A C 1
ATOM 4554 O O . GLU A 1 563 ? -27.75 19.391 18.594 1 82.56 563 GLU A O 1
ATOM 4559 N N . GLY A 1 564 ? -25.625 19.016 18.672 1 72.5 564 GLY A N 1
ATOM 4560 C CA . GLY A 1 564 ? -25.641 18.812 20.109 1 72.5 564 GLY A CA 1
ATOM 4561 C C . GLY A 1 564 ? -26.016 20.047 20.906 1 72.5 564 GLY A C 1
ATOM 4562 O O . GLY A 1 564 ? -26.547 19.953 22 1 72.5 564 GLY A O 1
ATOM 4563 N N . LYS A 1 565 ? -25.797 21.188 20.297 1 75.44 565 LYS A N 1
ATOM 4564 C CA . LYS A 1 565 ? -26.094 22.453 20.953 1 75.44 565 LYS A CA 1
ATOM 4565 C C . LYS A 1 565 ? -27.453 22.984 20.516 1 75.44 565 LYS A C 1
ATOM 4567 O O . LYS A 1 565 ? -27.859 24.078 20.906 1 75.44 565 LYS A O 1
ATOM 4572 N N . GLY A 1 566 ? -28.078 22.188 19.672 1 72.69 566 GLY A N 1
ATOM 4573 C CA . GLY A 1 566 ? -29.406 22.562 19.219 1 72.69 566 GLY A CA 1
ATOM 4574 C C . GLY A 1 566 ? -29.375 23.5 18.016 1 72.69 566 GLY A C 1
ATOM 4575 O O . GLY A 1 566 ? -30.406 24.109 17.688 1 72.69 566 GLY A O 1
ATOM 4576 N N . ILE A 1 567 ? -28.266 23.734 17.469 1 70.19 567 ILE A N 1
ATOM 4577 C CA . ILE A 1 567 ? -28.156 24.578 16.281 1 70.19 567 ILE A CA 1
ATOM 4578 C C . ILE A 1 567 ? -28.109 23.703 15.031 1 70.19 567 ILE A C 1
ATOM 4580 O O . ILE A 1 567 ? -27.297 22.781 14.938 1 70.19 567 ILE A O 1
ATOM 4584 N N . LEU A 1 568 ? -29.094 23.781 14.211 1 67.12 568 LEU A N 1
ATOM 4585 C CA . LEU A 1 568 ? -29.203 22.938 13.031 1 67.12 568 LEU A CA 1
ATOM 4586 C C . LEU A 1 568 ? -28.641 23.641 11.797 1 67.12 568 LEU A C 1
ATOM 4588 O O . LEU A 1 568 ? -28.609 24.875 11.742 1 67.12 568 LEU A O 1
ATOM 4592 N N . LEU A 1 569 ? -28.109 22.922 10.82 1 69.56 569 LEU A N 1
ATOM 4593 C CA . LEU A 1 569 ? -27.609 23.375 9.531 1 69.56 569 LEU A CA 1
ATOM 4594 C C . LEU A 1 569 ? -28.719 24.047 8.727 1 69.56 569 LEU A C 1
ATOM 4596 O O . LEU A 1 569 ? -29.875 23.641 8.805 1 69.56 569 LEU A O 1
ATOM 4600 N N . MET B 1 1 ? 8.578 -37.75 -52.906 1 26.67 1 MET B N 1
ATOM 4601 C CA . MET B 1 1 ? 7.316 -38.125 -53.531 1 26.67 1 MET B CA 1
ATOM 4602 C C . MET B 1 1 ? 6.773 -39.406 -52.906 1 26.67 1 MET B C 1
ATOM 4604 O O . MET B 1 1 ? 7.129 -40.5 -53.344 1 26.67 1 MET B O 1
ATOM 4608 N N . ASN B 1 2 ? 6.844 -39.562 -51.531 1 32.88 2 ASN B N 1
ATOM 4609 C CA . ASN B 1 2 ? 6.418 -40.781 -50.844 1 32.88 2 ASN B CA 1
ATOM 4610 C C . ASN B 1 2 ? 5.051 -41.25 -51.312 1 32.88 2 ASN B C 1
ATOM 4612 O O . ASN B 1 2 ? 4.059 -40.531 -51.188 1 32.88 2 ASN B O 1
ATOM 4616 N N . GLY B 1 3 ? 4.973 -41.844 -52.469 1 36.06 3 GLY B N 1
ATOM 4617 C CA . GLY B 1 3 ? 3.873 -42.406 -53.219 1 36.06 3 GLY B CA 1
ATOM 4618 C C . GLY B 1 3 ? 2.879 -43.188 -52.375 1 36.06 3 GLY B C 1
ATOM 4619 O O . GLY B 1 3 ? 3.227 -44.188 -51.75 1 36.06 3 GLY B O 1
ATOM 4620 N N . MET B 1 4 ? 1.993 -42.562 -51.625 1 42.56 4 MET B N 1
ATOM 4621 C CA . MET B 1 4 ? 0.84 -43.25 -51.031 1 42.56 4 MET B CA 1
ATOM 4622 C C . MET B 1 4 ? 0.3 -44.312 -52 1 42.56 4 MET B C 1
ATOM 4624 O O . MET B 1 4 ? -0.064 -44 -53.125 1 42.56 4 MET B O 1
ATOM 4628 N N . ILE B 1 5 ? 0.886 -45.5 -52.062 1 47.53 5 ILE B N 1
ATOM 4629 C CA . ILE B 1 5 ? 0.337 -46.594 -52.844 1 47.53 5 ILE B CA 1
ATOM 4630 C C . ILE B 1 5 ? -1.183 -46.625 -52.719 1 47.53 5 ILE B C 1
ATOM 4632 O O . ILE B 1 5 ? -1.71 -46.5 -51.594 1 47.53 5 ILE B O 1
ATOM 4636 N N . GLU B 1 6 ? -2.049 -46.531 -53.656 1 54.22 6 GLU B N 1
ATOM 4637 C CA . GLU B 1 6 ? -3.475 -46.625 -53.938 1 54.22 6 GLU B CA 1
ATOM 4638 C C . GLU B 1 6 ? -4.055 -47.938 -53.469 1 54.22 6 GLU B C 1
ATOM 4640 O O . GLU B 1 6 ? -3.496 -49 -53.719 1 54.22 6 GLU B O 1
ATOM 4645 N N . GLY B 1 7 ? -4.805 -48.156 -52.281 1 65.56 7 GLY B N 1
ATOM 4646 C CA . GLY B 1 7 ? -5.656 -49.25 -51.875 1 65.56 7 GLY B CA 1
ATOM 4647 C C . GLY B 1 7 ? -5.227 -49.875 -50.531 1 65.56 7 GLY B C 1
ATOM 4648 O O . GLY B 1 7 ? -5.902 -50.75 -50 1 65.56 7 GLY B O 1
ATOM 4649 N N . VAL B 1 8 ? -4.023 -49.562 -50.125 1 85.81 8 VAL B N 1
ATOM 4650 C CA . VAL B 1 8 ? -3.615 -50.344 -48.969 1 85.81 8 VAL B CA 1
ATOM 4651 C C . VAL B 1 8 ? -3.918 -49.562 -47.688 1 85.81 8 VAL B C 1
ATOM 4653 O O . VAL B 1 8 ? -3.559 -48.406 -47.562 1 85.81 8 VAL B O 1
ATOM 4656 N N . TYR B 1 9 ? -4.656 -50.125 -46.781 1 92.31 9 TYR B N 1
ATOM 4657 C CA . TYR B 1 9 ? -5.016 -49.594 -45.469 1 92.31 9 TYR B CA 1
ATOM 4658 C C . TYR B 1 9 ? -3.826 -49.625 -44.5 1 92.31 9 TYR B C 1
ATOM 4660 O O . TYR B 1 9 ? -3.139 -50.656 -44.406 1 92.31 9 TYR B O 1
ATOM 4668 N N . GLU B 1 10 ? -3.457 -48.5 -43.906 1 91.88 10 GLU B N 1
ATOM 4669 C CA . GLU B 1 10 ? -2.479 -48.438 -42.844 1 91.88 10 GLU B CA 1
ATOM 4670 C C . GLU B 1 10 ? -3.135 -48 -41.531 1 91.88 10 GLU B C 1
ATOM 4672 O O . GLU B 1 10 ? -3.869 -47 -41.5 1 91.88 10 GLU B O 1
ATOM 4677 N N . PRO B 1 11 ? -2.801 -48.781 -40.469 1 93.12 11 PRO B N 1
ATOM 4678 C CA . PRO B 1 11 ? -3.404 -48.406 -39.188 1 93.12 11 PRO B CA 1
ATOM 4679 C C . PRO B 1 11 ? -2.998 -47 -38.719 1 93.12 11 PRO B C 1
ATOM 4681 O O . PRO B 1 11 ? -1.864 -46.594 -38.969 1 93.12 11 PRO B O 1
ATOM 4684 N N . VAL B 1 12 ? -3.869 -46.344 -38.031 1 94.31 12 VAL B N 1
ATOM 4685 C CA . VAL B 1 12 ? -3.658 -44.969 -37.594 1 94.31 12 VAL B CA 1
ATOM 4686 C C . VAL B 1 12 ? -2.75 -44.969 -36.375 1 94.31 12 VAL B C 1
ATOM 4688 O O . VAL B 1 12 ? -2.779 -45.875 -35.562 1 94.31 12 VAL B O 1
ATOM 4691 N N . GLU B 1 13 ? -1.934 -43.938 -36.281 1 93.31 13 GLU B N 1
ATOM 4692 C CA . GLU B 1 13 ? -1.095 -43.75 -35.094 1 93.31 13 GLU B CA 1
ATOM 4693 C C . GLU B 1 13 ? -1.83 -42.938 -34 1 93.31 13 GLU B C 1
ATOM 4695 O O . GLU B 1 13 ? -2.486 -41.938 -34.312 1 93.31 13 GLU B O 1
ATOM 4700 N N . HIS B 1 14 ? -1.708 -43.469 -32.844 1 96.25 14 HIS B N 1
ATOM 4701 C CA . HIS B 1 14 ? -2.389 -42.844 -31.719 1 96.25 14 HIS B CA 1
ATOM 4702 C C . HIS B 1 14 ? -1.471 -41.844 -31.016 1 96.25 14 HIS B C 1
ATOM 4704 O O . HIS B 1 14 ? -0.248 -42 -31.031 1 96.25 14 HIS B O 1
ATOM 4710 N N . HIS B 1 15 ? -2.027 -40.781 -30.484 1 97.06 15 HIS B N 1
ATOM 4711 C CA . HIS B 1 15 ? -1.364 -39.812 -29.594 1 97.06 15 HIS B CA 1
ATOM 4712 C C . HIS B 1 15 ? -2.236 -39.5 -28.391 1 97.06 15 HIS B C 1
ATOM 4714 O O . HIS B 1 15 ? -3.43 -39.219 -28.531 1 97.06 15 HIS B O 1
ATOM 4720 N N . TRP B 1 16 ? -1.642 -39.531 -27.297 1 97.81 16 TRP B N 1
ATOM 4721 C CA . TRP B 1 16 ? -2.408 -39.375 -26.062 1 97.81 16 TRP B CA 1
ATOM 4722 C C . TRP B 1 16 ? -2.592 -37.906 -25.719 1 97.81 16 TRP B C 1
ATOM 4724 O O . TRP B 1 16 ? -1.67 -37.094 -25.875 1 97.81 16 TRP B O 1
ATOM 4734 N N . PHE B 1 17 ? -3.818 -37.562 -25.219 1 97.06 17 PHE B N 1
ATOM 4735 C CA . PHE B 1 17 ? -4.188 -36.188 -24.828 1 97.06 17 PHE B CA 1
ATOM 4736 C C . PHE B 1 17 ? -4.734 -36.156 -23.406 1 97.06 17 PHE B C 1
ATOM 4738 O O . PHE B 1 17 ? -5.156 -37.188 -22.875 1 97.06 17 PHE B O 1
ATOM 4745 N N . HIS B 1 18 ? -4.609 -35.062 -22.781 1 95.88 18 HIS B N 1
ATOM 4746 C CA . HIS B 1 18 ? -5.285 -34.844 -21.5 1 95.88 18 HIS B CA 1
ATOM 4747 C C . HIS B 1 18 ? -6.168 -33.594 -21.562 1 95.88 18 HIS B C 1
ATOM 4749 O O . HIS B 1 18 ? -5.906 -32.656 -22.344 1 95.88 18 HIS B O 1
ATOM 4755 N N . CYS B 1 19 ? -7.215 -33.594 -20.672 1 92.62 19 CYS B N 1
ATOM 4756 C CA . CYS B 1 19 ? -8.211 -32.531 -20.672 1 92.62 19 CYS B CA 1
ATOM 4757 C C . CYS B 1 19 ? -8.023 -31.609 -19.484 1 92.62 19 CYS B C 1
ATOM 4759 O O . CYS B 1 19 ? -7.75 -32.094 -18.375 1 92.62 19 CYS B O 1
ATOM 4761 N N . GLU B 1 20 ? -7.98 -30.328 -19.703 1 83.69 20 GLU B N 1
ATOM 4762 C CA . GLU B 1 20 ? -7.988 -29.359 -18.609 1 83.69 20 GLU B CA 1
ATOM 4763 C C . GLU B 1 20 ? -9.32 -28.609 -18.547 1 83.69 20 GLU B C 1
ATOM 4765 O O . GLU B 1 20 ? -9.797 -28.094 -19.562 1 83.69 20 GLU B O 1
ATOM 4770 N N . GLN B 1 21 ? -9.977 -28.797 -17.422 1 70.56 21 GLN B N 1
ATOM 4771 C CA . GLN B 1 21 ? -11.266 -28.141 -17.25 1 70.56 21 GLN B CA 1
ATOM 4772 C C . GLN B 1 21 ? -11.094 -26.672 -16.906 1 70.56 21 GLN B C 1
ATOM 4774 O O . GLN B 1 21 ? -10.32 -26.312 -16.016 1 70.56 21 GLN B O 1
ATOM 4779 N N . GLN B 1 22 ? -11.336 -25.797 -17.844 1 59.5 22 GLN B N 1
ATOM 4780 C CA . GLN B 1 22 ? -11.305 -24.359 -17.547 1 59.5 22 GLN B CA 1
ATOM 4781 C C . GLN B 1 22 ? -12.625 -23.906 -16.938 1 59.5 22 GLN B C 1
ATOM 4783 O O . GLN B 1 22 ? -13.672 -24.516 -17.172 1 59.5 22 GLN B O 1
ATOM 4788 N N . VAL B 1 23 ? -12.555 -22.953 -15.922 1 52.66 23 VAL B N 1
ATOM 4789 C CA . VAL B 1 23 ? -13.742 -22.312 -15.359 1 52.66 23 VAL B CA 1
ATOM 4790 C C . VAL B 1 23 ? -14.555 -21.672 -16.484 1 52.66 23 VAL B C 1
ATOM 4792 O O . VAL B 1 23 ? -14.047 -20.828 -17.219 1 52.66 23 VAL B O 1
ATOM 4795 N N . ASP B 1 24 ? -15.781 -22.156 -16.75 1 53.38 24 ASP B N 1
ATOM 4796 C CA . ASP B 1 24 ? -16.891 -21.641 -17.562 1 53.38 24 ASP B CA 1
ATOM 4797 C C . ASP B 1 24 ? -16.734 -22.047 -19.031 1 53.38 24 ASP B C 1
ATOM 4799 O O . ASP B 1 24 ? -17.484 -21.594 -19.891 1 53.38 24 ASP B O 1
ATOM 4803 N N . CYS B 1 25 ? -15.648 -22.641 -19.281 1 53.88 25 CYS B N 1
ATOM 4804 C CA . CYS B 1 25 ? -15.555 -22.844 -20.734 1 53.88 25 CYS B CA 1
ATOM 4805 C C . CYS B 1 25 ? -15.461 -24.328 -21.062 1 53.88 25 CYS B C 1
ATOM 4807 O O . CYS B 1 25 ? -15.398 -25.172 -20.172 1 53.88 25 CYS B O 1
ATOM 4809 N N . LYS B 1 26 ? -15.547 -24.516 -22.344 1 63.34 26 LYS B N 1
ATOM 4810 C CA . LYS B 1 26 ? -15.406 -25.75 -23.094 1 63.34 26 LYS B CA 1
ATOM 4811 C C . LYS B 1 26 ? -14.094 -26.469 -22.75 1 63.34 26 LYS B C 1
ATOM 4813 O O . LYS B 1 26 ? -13.102 -25.812 -22.438 1 63.34 26 LYS B O 1
ATOM 4818 N N . ASP B 1 27 ? -14.148 -27.719 -22.547 1 75.56 27 ASP B N 1
ATOM 4819 C CA . ASP B 1 27 ? -12.992 -28.578 -22.297 1 75.56 27 ASP B CA 1
ATOM 4820 C C . ASP B 1 27 ? -11.891 -28.344 -23.328 1 75.56 27 ASP B C 1
ATOM 4822 O O . ASP B 1 27 ? -12.172 -28.172 -24.516 1 75.56 27 ASP B O 1
ATOM 4826 N N . SER B 1 28 ? -10.742 -28.031 -22.797 1 86.25 28 SER B N 1
ATOM 4827 C CA . SER B 1 28 ? -9.586 -27.906 -23.672 1 86.25 28 SER B CA 1
ATOM 4828 C C . SER B 1 28 ? -8.68 -29.125 -23.562 1 86.25 28 SER B C 1
ATOM 4830 O O . SER B 1 28 ? -8.383 -29.594 -22.469 1 86.25 28 SER B O 1
ATOM 4832 N N . TRP B 1 29 ? -8.375 -29.688 -24.797 1 91.88 29 TRP B N 1
ATOM 4833 C CA . TRP B 1 29 ? -7.531 -30.891 -24.844 1 91.88 29 TRP B CA 1
ATOM 4834 C C . TRP B 1 29 ? -6.102 -30.516 -25.234 1 91.88 29 TRP B C 1
ATOM 4836 O O . TRP B 1 29 ? -5.883 -29.75 -26.172 1 91.88 29 TRP B O 1
ATOM 4846 N N . PHE B 1 30 ? -5.176 -31.141 -24.453 1 93.06 30 PHE B N 1
ATOM 4847 C CA . PHE B 1 30 ? -3.76 -30.891 -24.688 1 93.06 30 PHE B CA 1
ATOM 4848 C C . PHE B 1 30 ? -3.012 -32.188 -24.953 1 93.06 30 PHE B C 1
ATOM 4850 O O . PHE B 1 30 ? -3.217 -33.188 -24.234 1 93.06 30 PHE B O 1
ATOM 4857 N N . PRO B 1 31 ? -2.205 -32.188 -26.031 1 95.5 31 PRO B N 1
ATOM 4858 C CA . PRO B 1 31 ? -1.432 -33.406 -26.312 1 95.5 31 PRO B CA 1
ATOM 4859 C C . PRO B 1 31 ? -0.285 -33.594 -25.328 1 95.5 31 PRO B C 1
ATOM 4861 O O . PRO B 1 31 ? 0.34 -32.625 -24.891 1 95.5 31 PRO B O 1
ATOM 4864 N N . PHE B 1 32 ? -0.053 -34.875 -24.969 1 96.69 32 PHE B N 1
ATOM 4865 C CA . PHE B 1 32 ? 1.186 -35.188 -24.266 1 96.69 32 PHE B CA 1
ATOM 4866 C C . PHE B 1 32 ? 2.389 -35 -25.188 1 96.69 32 PHE B C 1
ATOM 4868 O O . PHE B 1 32 ? 2.25 -35.031 -26.406 1 96.69 32 PHE B O 1
ATOM 4875 N N . ASN B 1 33 ? 3.533 -34.812 -24.562 1 95 33 ASN B N 1
ATOM 4876 C CA . ASN B 1 33 ? 4.734 -34.812 -25.391 1 95 33 ASN B CA 1
ATOM 4877 C C . ASN B 1 33 ? 4.988 -36.156 -26.047 1 95 33 ASN B C 1
ATOM 4879 O O . ASN B 1 33 ? 4.398 -37.156 -25.641 1 95 33 ASN B O 1
ATOM 4883 N N . ARG B 1 34 ? 5.832 -36.25 -27.031 1 94.5 34 ARG B N 1
ATOM 4884 C CA . ARG B 1 34 ? 6.043 -37.438 -27.828 1 94.5 34 ARG B CA 1
ATOM 4885 C C . ARG B 1 34 ? 6.57 -38.594 -26.969 1 94.5 34 ARG B C 1
ATOM 4887 O O . ARG B 1 34 ? 6.141 -39.719 -27.109 1 94.5 34 ARG B O 1
ATOM 4894 N N . GLU B 1 35 ? 7.438 -38.25 -26.078 1 95.19 35 GLU B N 1
ATOM 4895 C CA . GLU B 1 35 ? 8.016 -39.281 -25.219 1 95.19 35 GLU B CA 1
ATOM 4896 C C . GLU B 1 35 ? 6.965 -39.875 -24.297 1 95.19 35 GLU B C 1
ATOM 4898 O O . GLU B 1 35 ? 6.871 -41.094 -24.172 1 95.19 35 GLU B O 1
ATOM 4903 N N . ASP B 1 36 ? 6.262 -39.094 -23.688 1 97.06 36 ASP B N 1
ATOM 4904 C CA . ASP B 1 36 ? 5.223 -39.562 -22.781 1 97.06 36 ASP B CA 1
ATOM 4905 C C . ASP B 1 36 ? 4.145 -40.312 -23.531 1 97.06 36 ASP B C 1
ATOM 4907 O O . ASP B 1 36 ? 3.668 -41.375 -23.062 1 97.06 36 ASP B O 1
ATOM 4911 N N . SER B 1 37 ? 3.73 -39.781 -24.625 1 97.25 37 SER B N 1
ATOM 4912 C CA . SER B 1 37 ? 2.717 -40.469 -25.422 1 97.25 37 SER B CA 1
ATOM 4913 C C . SER B 1 37 ? 3.188 -41.844 -25.844 1 97.25 37 SER B C 1
ATOM 4915 O O . SER B 1 37 ? 2.404 -42.812 -25.828 1 97.25 37 SER B O 1
ATOM 4917 N N . SER B 1 38 ? 4.418 -41.969 -26.25 1 96.56 38 SER B N 1
ATOM 4918 C CA . SER B 1 38 ? 4.984 -43.25 -26.625 1 96.56 38 SER B CA 1
ATOM 4919 C C . SER B 1 38 ? 4.98 -44.219 -25.453 1 96.56 38 SER B C 1
ATOM 4921 O O . SER B 1 38 ? 4.688 -45.406 -25.609 1 96.56 38 SER B O 1
ATOM 4923 N N . ARG B 1 39 ? 5.336 -43.719 -24.344 1 96.56 39 ARG B N 1
ATOM 4924 C CA . ARG B 1 39 ? 5.352 -44.562 -23.141 1 96.56 39 ARG B CA 1
ATOM 4925 C C . ARG B 1 39 ? 3.939 -45 -22.766 1 96.56 39 ARG B C 1
ATOM 4927 O O . ARG B 1 39 ? 3.73 -46.156 -22.328 1 96.56 39 ARG B O 1
ATOM 4934 N N . LEU B 1 40 ? 3.064 -44.125 -22.875 1 97.5 40 LEU B N 1
ATOM 4935 C CA . LEU B 1 40 ? 1.67 -44.438 -22.594 1 97.5 40 LEU B CA 1
ATOM 4936 C C . LEU B 1 40 ? 1.156 -45.5 -23.547 1 97.5 40 LEU B C 1
ATOM 4938 O O . LEU B 1 40 ? 0.467 -46.438 -23.141 1 97.5 40 LEU B O 1
ATOM 4942 N N . GLU B 1 41 ? 1.476 -45.375 -24.812 1 96.56 41 GLU B N 1
ATOM 4943 C CA . GLU B 1 41 ? 1.05 -46.344 -25.828 1 96.56 41 GLU B CA 1
ATOM 4944 C C . GLU B 1 41 ? 1.65 -47.719 -25.562 1 96.56 41 GLU B C 1
ATOM 4946 O O . GLU B 1 41 ? 0.963 -48.75 -25.688 1 96.56 41 GLU B O 1
ATOM 4951 N N . GLU B 1 42 ? 2.879 -47.719 -25.234 1 95.94 42 GLU B N 1
ATOM 4952 C CA . GLU B 1 42 ? 3.543 -48.969 -24.922 1 95.94 42 GLU B CA 1
ATOM 4953 C C . GLU B 1 42 ? 2.908 -49.656 -23.719 1 95.94 42 GLU B C 1
ATOM 4955 O O . GLU B 1 42 ? 2.689 -50.875 -23.719 1 95.94 42 GLU B O 1
ATOM 4960 N N . ALA B 1 43 ? 2.707 -48.875 -22.719 1 96 43 ALA B N 1
ATOM 4961 C CA . ALA B 1 43 ? 2.08 -49.406 -21.516 1 96 43 ALA B CA 1
ATOM 4962 C C . ALA B 1 43 ? 0.671 -49.906 -21.812 1 96 43 ALA B C 1
ATOM 4964 O O . ALA B 1 43 ? 0.236 -50.906 -21.25 1 96 43 ALA B O 1
ATOM 4965 N N . HIS B 1 44 ? -0.027 -49.188 -22.578 1 94.94 44 HIS B N 1
ATOM 4966 C CA . HIS B 1 44 ? -1.374 -49.594 -22.969 1 94.94 44 HIS B CA 1
ATOM 4967 C C . HIS B 1 44 ? -1.363 -50.938 -23.672 1 94.94 44 HIS B C 1
ATOM 4969 O O . HIS B 1 44 ? -2.186 -51.812 -23.375 1 94.94 44 HIS B O 1
ATOM 4975 N N . LYS B 1 45 ? -0.46 -51.125 -24.594 1 92.44 45 LYS B N 1
ATOM 4976 C CA . LYS B 1 45 ? -0.338 -52.375 -25.328 1 92.44 45 LYS B CA 1
ATOM 4977 C C . LYS B 1 45 ? 0.034 -53.531 -24.406 1 92.44 45 LYS B C 1
ATOM 4979 O O . LYS B 1 45 ? -0.506 -54.625 -24.531 1 92.44 45 LYS B O 1
ATOM 4984 N N . HIS B 1 46 ? 0.894 -53.219 -23.578 1 91 46 HIS B N 1
ATOM 4985 C CA . HIS B 1 46 ? 1.33 -54.219 -22.609 1 91 46 HIS B CA 1
ATOM 4986 C C . HIS B 1 46 ? 0.194 -54.625 -21.672 1 91 46 HIS B C 1
ATOM 4988 O O . HIS B 1 46 ? 0.059 -55.812 -21.312 1 91 46 HIS B O 1
ATOM 4994 N N . GLY B 1 47 ? -0.472 -53.625 -21.203 1 87.38 47 GLY B N 1
ATOM 4995 C CA . GLY B 1 47 ? -1.596 -53.906 -20.328 1 87.38 47 GLY B CA 1
ATOM 4996 C C . GLY B 1 47 ? -2.668 -54.75 -20.969 1 87.38 47 GLY B C 1
ATOM 4997 O O . GLY B 1 47 ? -3.23 -55.656 -20.328 1 87.38 47 GLY B O 1
ATOM 4998 N N . GLU B 1 48 ? -2.938 -54.531 -22.156 1 82.94 48 GLU B N 1
ATOM 4999 C CA . GLU B 1 48 ? -3.939 -55.312 -22.891 1 82.94 48 GLU B CA 1
ATOM 5000 C C . GLU B 1 48 ? -3.49 -56.75 -23.078 1 82.94 48 GLU B C 1
ATOM 5002 O O . GLU B 1 48 ? -4.297 -57.688 -22.969 1 82.94 48 GLU B O 1
ATOM 5007 N N . THR B 1 49 ? -2.244 -56.906 -23.266 1 84.88 49 THR B N 1
ATOM 5008 C CA . THR B 1 49 ? -1.706 -58.219 -23.531 1 84.88 49 THR B CA 1
ATOM 5009 C C . THR B 1 49 ? -1.609 -59.062 -22.25 1 84.88 49 THR B C 1
ATOM 5011 O O . THR B 1 49 ? -1.904 -60.25 -22.25 1 84.88 49 THR B O 1
ATOM 5014 N N . ARG B 1 50 ? -1.267 -58.406 -21.203 1 85.69 50 ARG B N 1
ATOM 5015 C CA . ARG B 1 50 ? -0.997 -59.125 -19.969 1 85.69 50 ARG B CA 1
ATOM 5016 C C . ARG B 1 50 ? -2.229 -59.156 -19.078 1 85.69 50 ARG B C 1
ATOM 5018 O O . ARG B 1 50 ? -2.26 -59.875 -18.078 1 85.69 50 ARG B O 1
ATOM 5025 N N . GLY B 1 51 ? -3.162 -58.594 -19.359 1 80.25 51 GLY B N 1
ATOM 5026 C CA . GLY B 1 51 ? -4.379 -58.562 -18.562 1 80.25 51 GLY B CA 1
ATOM 5027 C C . GLY B 1 51 ? -4.199 -57.906 -17.219 1 80.25 51 GLY B C 1
ATOM 5028 O O . GLY B 1 51 ? -4.789 -58.312 -16.219 1 80.25 51 GLY B O 1
ATOM 5029 N N . VAL B 1 52 ? -3.285 -56.969 -17.219 1 80.88 52 VAL B N 1
ATOM 5030 C CA . VAL B 1 52 ? -3.033 -56.25 -15.969 1 80.88 52 VAL B CA 1
ATOM 5031 C C . VAL B 1 52 ? -4.188 -55.312 -15.68 1 80.88 52 VAL B C 1
ATOM 5033 O O . VAL B 1 52 ? -4.738 -54.688 -16.594 1 80.88 52 VAL B O 1
ATOM 5036 N N . GLU B 1 53 ? -4.688 -55.25 -14.422 1 82.19 53 GLU B N 1
ATOM 5037 C CA . GLU B 1 53 ? -5.867 -54.5 -14.016 1 82.19 53 GLU B CA 1
ATOM 5038 C C . GLU B 1 53 ? -5.664 -53 -14.211 1 82.19 53 GLU B C 1
ATOM 5040 O O . GLU B 1 53 ? -6.578 -52.312 -14.656 1 82.19 53 GLU B O 1
ATOM 5045 N N . GLU B 1 54 ? -4.496 -52.5 -13.773 1 89.88 54 GLU B N 1
ATOM 5046 C CA . GLU B 1 54 ? -4.242 -51.062 -13.938 1 89.88 54 GLU B CA 1
ATOM 5047 C C . GLU B 1 54 ? -2.754 -50.781 -14.133 1 89.88 54 GLU B C 1
ATOM 5049 O O . GLU B 1 54 ? -1.91 -51.406 -13.492 1 89.88 54 GLU B O 1
ATOM 5054 N N . MET B 1 55 ? -2.434 -49.969 -15.148 1 93.31 55 MET B N 1
ATOM 5055 C CA . MET B 1 55 ? -1.071 -49.531 -15.391 1 93.31 55 MET B CA 1
ATOM 5056 C C . MET B 1 55 ? -0.943 -48.031 -15.102 1 93.31 55 MET B C 1
ATOM 5058 O O . MET B 1 55 ? -1.774 -47.219 -15.547 1 93.31 55 MET B O 1
ATOM 5062 N N . VAL B 1 56 ? 0.046 -47.688 -14.297 1 96.19 56 VAL B N 1
ATOM 5063 C CA . VAL B 1 56 ? 0.293 -46.312 -13.961 1 96.19 56 VAL B CA 1
ATOM 5064 C C . VAL B 1 56 ? 1.578 -45.812 -14.633 1 96.19 56 VAL B C 1
ATOM 5066 O O . VAL B 1 56 ? 2.621 -46.469 -14.523 1 96.19 56 VAL B O 1
ATOM 5069 N N . VAL B 1 57 ? 1.492 -44.75 -15.453 1 97.38 57 VAL B N 1
ATOM 5070 C CA . VAL B 1 57 ? 2.645 -44.188 -16.141 1 97.38 57 VAL B CA 1
ATOM 5071 C C . VAL B 1 57 ? 2.891 -42.781 -15.656 1 97.38 57 VAL B C 1
ATOM 5073 O O . VAL B 1 57 ? 1.983 -41.938 -15.672 1 97.38 57 VAL B O 1
ATOM 5076 N N . ALA B 1 58 ? 4.137 -42.531 -15.172 1 96.81 58 ALA B N 1
ATOM 5077 C CA . ALA B 1 58 ? 4.516 -41.188 -14.766 1 96.81 58 ALA B CA 1
ATOM 5078 C C . ALA B 1 58 ? 4.781 -40.281 -15.984 1 96.81 58 ALA B C 1
ATOM 5080 O O . ALA B 1 58 ? 5.488 -40.688 -16.906 1 96.81 58 ALA B O 1
ATOM 5081 N N . THR B 1 59 ? 4.164 -39.188 -16.016 1 96.69 59 THR B N 1
ATOM 5082 C CA . THR B 1 59 ? 4.305 -38.281 -17.156 1 96.69 59 THR B CA 1
ATOM 5083 C C . THR B 1 59 ? 4.703 -36.875 -16.719 1 96.69 59 THR B C 1
ATOM 5085 O O . THR B 1 59 ? 4.723 -36.594 -15.516 1 96.69 59 THR B O 1
ATOM 5088 N N . GLU B 1 60 ? 5.125 -36 -17.672 1 94.81 60 GLU B N 1
ATOM 5089 C CA . GLU B 1 60 ? 5.445 -34.594 -17.469 1 94.81 60 GLU B CA 1
ATOM 5090 C C . GLU B 1 60 ? 6.473 -34.438 -16.344 1 94.81 60 GLU B C 1
ATOM 5092 O O . GLU B 1 60 ? 6.227 -33.688 -15.383 1 94.81 60 GLU B O 1
ATOM 5097 N N . GLY B 1 61 ? 7.562 -35.062 -16.484 1 93.88 61 GLY B N 1
ATOM 5098 C CA . GLY B 1 61 ? 8.625 -34.969 -15.5 1 93.88 61 GLY B CA 1
ATOM 5099 C C . GLY B 1 61 ? 8.297 -35.688 -14.203 1 93.88 61 GLY B C 1
ATOM 5100 O O . GLY B 1 61 ? 8.742 -35.25 -13.133 1 93.88 61 GLY B O 1
ATOM 5101 N N . ARG B 1 62 ? 7.32 -36.656 -14.305 1 96.25 62 ARG B N 1
ATOM 5102 C CA . ARG B 1 62 ? 6.883 -37.469 -13.188 1 96.25 62 ARG B CA 1
ATOM 5103 C C . ARG B 1 62 ? 6.059 -36.688 -12.195 1 96.25 62 ARG B C 1
ATOM 5105 O O . ARG B 1 62 ? 5.992 -37.031 -11.008 1 96.25 62 ARG B O 1
ATOM 5112 N N . ARG B 1 63 ? 5.527 -35.625 -12.672 1 97 63 ARG B N 1
ATOM 5113 C CA . ARG B 1 63 ? 4.676 -34.781 -11.844 1 97 63 ARG B CA 1
ATOM 5114 C C . ARG B 1 63 ? 3.23 -35.25 -11.867 1 97 63 ARG B C 1
ATOM 5116 O O . ARG B 1 63 ? 2.42 -34.844 -11.031 1 97 63 ARG B O 1
ATOM 5123 N N . PHE B 1 64 ? 2.938 -36.094 -12.852 1 97.19 64 PHE B N 1
ATOM 5124 C CA . PHE B 1 64 ? 1.597 -36.656 -12.992 1 97.19 64 PHE B CA 1
ATOM 5125 C C . PHE B 1 64 ? 1.655 -38.156 -13.195 1 97.19 64 PHE B C 1
ATOM 5127 O O . PHE B 1 64 ? 2.586 -38.688 -13.82 1 97.19 64 PHE B O 1
ATOM 5134 N N . ASP B 1 65 ? 0.67 -38.812 -12.648 1 98 65 ASP B N 1
ATOM 5135 C CA . ASP B 1 65 ? 0.466 -40.219 -12.898 1 98 65 ASP B CA 1
ATOM 5136 C C . ASP B 1 65 ? -0.797 -40.469 -13.719 1 98 65 ASP B C 1
ATOM 5138 O O . ASP B 1 65 ? -1.878 -40 -13.359 1 98 65 ASP B O 1
ATOM 5142 N N . VAL B 1 66 ? -0.564 -41.125 -14.805 1 98.06 66 VAL B N 1
ATOM 5143 C CA . VAL B 1 66 ? -1.71 -41.469 -15.633 1 98.06 66 VAL B CA 1
ATOM 5144 C C . VAL B 1 66 ? -2.123 -42.938 -15.344 1 98.06 66 VAL B C 1
ATOM 5146 O O . VAL B 1 66 ? -1.307 -43.844 -15.453 1 98.06 66 VAL B O 1
ATOM 5149 N N . ARG B 1 67 ? -3.324 -43.062 -14.93 1 97.19 67 ARG B N 1
ATOM 5150 C CA . ARG B 1 67 ? -3.922 -44.375 -14.82 1 97.19 67 ARG B CA 1
ATOM 5151 C C . ARG B 1 67 ? -4.617 -44.781 -16.109 1 97.19 67 ARG B C 1
ATOM 5153 O O . ARG B 1 67 ? -5.695 -44.25 -16.438 1 97.19 67 ARG B O 1
ATOM 5160 N N . LEU B 1 68 ? -4.062 -45.719 -16.781 1 95.88 68 LEU B N 1
ATOM 5161 C CA . LEU B 1 68 ? -4.41 -45.969 -18.172 1 95.88 68 LEU B CA 1
ATOM 5162 C C . LEU B 1 68 ? -5.82 -46.562 -18.266 1 95.88 68 LEU B C 1
ATOM 5164 O O . LEU B 1 68 ? -6.578 -46.188 -19.172 1 95.88 68 LEU B O 1
ATOM 5168 N N . LYS B 1 69 ? -6.137 -47.469 -17.453 1 93.88 69 LYS B N 1
ATOM 5169 C CA . LYS B 1 69 ? -7.469 -48.062 -17.5 1 93.88 69 LYS B CA 1
ATOM 5170 C C . LYS B 1 69 ? -8.539 -47.062 -17.078 1 93.88 69 LYS B C 1
ATOM 5172 O O . LYS B 1 69 ? -9.594 -46.969 -17.703 1 93.88 69 LYS B O 1
ATOM 5177 N N . GLU B 1 70 ? -8.258 -46.344 -16.047 1 94.75 70 GLU B N 1
ATOM 5178 C CA . GLU B 1 70 ? -9.188 -45.312 -15.547 1 94.75 70 GLU B CA 1
ATOM 5179 C C . GLU B 1 70 ? -9.266 -44.125 -16.484 1 94.75 70 GLU B C 1
ATOM 5181 O O . GLU B 1 70 ? -10.25 -43.375 -16.469 1 94.75 70 GLU B O 1
ATOM 5186 N N . ARG B 1 71 ? -8.305 -43.938 -17.297 1 96.75 71 ARG B N 1
ATOM 5187 C CA . ARG B 1 71 ? -8.18 -42.812 -18.219 1 96.75 71 ARG B CA 1
ATOM 5188 C C . ARG B 1 71 ? -8.203 -41.469 -17.469 1 96.75 71 ARG B C 1
ATOM 5190 O O . ARG B 1 71 ? -8.945 -40.562 -17.844 1 96.75 71 ARG B O 1
ATOM 5197 N N . ARG B 1 72 ? -7.383 -41.406 -16.453 1 97.5 72 ARG B N 1
ATOM 5198 C CA . ARG B 1 72 ? -7.297 -40.188 -15.648 1 97.5 72 ARG B CA 1
ATOM 5199 C C . ARG B 1 72 ? -5.852 -39.906 -15.258 1 97.5 72 ARG B C 1
ATOM 5201 O O . ARG B 1 72 ? -5.043 -40.812 -15.109 1 97.5 72 ARG B O 1
ATOM 5208 N N . ARG B 1 73 ? -5.586 -38.688 -15.172 1 97.06 73 ARG B N 1
ATOM 5209 C CA . ARG B 1 73 ? -4.27 -38.219 -14.766 1 97.06 73 ARG B CA 1
ATOM 5210 C C . ARG B 1 73 ? -4.328 -37.531 -13.398 1 97.06 73 ARG B C 1
ATOM 5212 O O . ARG B 1 73 ? -5.219 -36.719 -13.133 1 97.06 73 ARG B O 1
ATOM 5219 N N . TYR B 1 74 ? -3.375 -37.906 -12.5 1 97.25 74 TYR B N 1
ATOM 5220 C CA . TYR B 1 74 ? -3.338 -37.406 -11.125 1 97.25 74 TYR B CA 1
ATOM 5221 C C . TYR B 1 74 ? -2.043 -36.656 -10.859 1 97.25 74 TYR B C 1
ATOM 5223 O O . TYR B 1 74 ? -0.956 -37.125 -11.18 1 97.25 74 TYR B O 1
ATOM 5231 N N . ALA B 1 75 ? -2.193 -35.5 -10.258 1 96.19 75 ALA B N 1
ATOM 5232 C CA . ALA B 1 75 ? -1.007 -34.75 -9.828 1 96.19 75 ALA B CA 1
ATOM 5233 C C . ALA B 1 75 ? -0.371 -35.406 -8.602 1 96.19 75 ALA B C 1
ATOM 5235 O O . ALA B 1 75 ? -1.075 -35.906 -7.711 1 96.19 75 ALA B O 1
ATOM 5236 N N . VAL B 1 76 ? 0.9 -35.375 -8.57 1 96.88 76 VAL B N 1
ATOM 5237 C CA . VAL B 1 76 ? 1.615 -36.094 -7.527 1 96.88 76 VAL B CA 1
ATOM 5238 C C . VAL B 1 76 ? 1.97 -35.156 -6.387 1 96.88 76 VAL B C 1
ATOM 5240 O O . VAL B 1 76 ? 1.824 -35.5 -5.211 1 96.88 76 VAL B O 1
ATOM 5243 N N . TYR B 1 77 ? 2.377 -33.969 -6.699 1 95.5 77 TYR B N 1
ATOM 5244 C CA . TYR B 1 77 ? 3 -33.094 -5.707 1 95.5 77 TYR B CA 1
ATOM 5245 C C . TYR B 1 77 ? 1.997 -32.094 -5.156 1 95.5 77 TYR B C 1
ATOM 5247 O O . TYR B 1 77 ? 2.268 -31.422 -4.16 1 95.5 77 TYR B O 1
ATOM 5255 N N . TRP B 1 78 ? 0.838 -31.922 -5.734 1 92.06 78 TRP B N 1
ATOM 5256 C CA . TRP B 1 78 ? -0.172 -30.984 -5.27 1 92.06 78 TRP B CA 1
ATOM 5257 C C . TRP B 1 78 ? -1.575 -31.547 -5.453 1 92.06 78 TRP B C 1
ATOM 5259 O O . TRP B 1 78 ? -1.751 -32.594 -6.094 1 92.06 78 TRP B O 1
ATOM 5269 N N . GLU B 1 79 ? -2.496 -30.828 -4.883 1 86.19 79 GLU B N 1
ATOM 5270 C CA . GLU B 1 79 ? -3.879 -31.297 -4.98 1 86.19 79 GLU B CA 1
ATOM 5271 C C . GLU B 1 79 ? -4.617 -30.594 -6.117 1 86.19 79 GLU B C 1
ATOM 5273 O O . GLU B 1 79 ? -4.609 -29.359 -6.195 1 86.19 79 GLU B O 1
ATOM 5278 N N . GLN B 1 80 ? -5.117 -31.438 -6.961 1 88.81 80 GLN B N 1
ATOM 5279 C CA . GLN B 1 80 ? -5.969 -30.969 -8.047 1 88.81 80 GLN B CA 1
ATOM 5280 C C . GLN B 1 80 ? -6.898 -32.062 -8.539 1 88.81 80 GLN B C 1
ATOM 5282 O O . GLN B 1 80 ? -6.594 -33.25 -8.391 1 88.81 80 GLN B O 1
ATOM 5287 N N . PRO B 1 81 ? -8.008 -31.656 -8.984 1 90.62 81 PRO B N 1
ATOM 5288 C CA . PRO B 1 81 ? -8.891 -32.688 -9.531 1 90.62 81 PRO B CA 1
ATOM 5289 C C . PRO B 1 81 ? -8.258 -33.438 -10.703 1 90.62 81 PRO B C 1
ATOM 5291 O O . PRO B 1 81 ? -7.555 -32.844 -11.523 1 90.62 81 PRO B O 1
ATOM 5294 N N . PRO B 1 82 ? -8.492 -34.719 -10.695 1 94.81 82 PRO B N 1
ATOM 5295 C CA . PRO B 1 82 ? -7.941 -35.5 -11.812 1 94.81 82 PRO B CA 1
ATOM 5296 C C . PRO B 1 82 ? -8.492 -35.062 -13.164 1 94.81 82 PRO B C 1
ATOM 5298 O O . PRO B 1 82 ? -9.641 -34.594 -13.25 1 94.81 82 PRO B O 1
ATOM 5301 N N . SER B 1 83 ? -7.699 -35.188 -14.117 1 94.56 83 SER B N 1
ATOM 5302 C CA . SER B 1 83 ? -8.102 -34.812 -15.469 1 94.56 83 SER B CA 1
ATOM 5303 C C . SER B 1 83 ? -8.281 -36.031 -16.344 1 94.56 83 SER B C 1
ATOM 5305 O O . SER B 1 83 ? -7.629 -37.062 -16.141 1 94.56 83 SER B O 1
ATOM 5307 N N . GLU B 1 84 ? -9.094 -35.875 -17.281 1 95.69 84 GLU B N 1
ATOM 5308 C CA . GLU B 1 84 ? -9.352 -36.969 -18.219 1 95.69 84 GLU B CA 1
ATOM 5309 C C . GLU B 1 84 ? -8.211 -37.125 -19.219 1 95.69 84 GLU B C 1
ATOM 5311 O O . GLU B 1 84 ? -7.629 -36.125 -19.672 1 95.69 84 GLU B O 1
ATOM 5316 N N . VAL B 1 85 ? -7.875 -38.375 -19.5 1 97.38 85 VAL B N 1
ATOM 5317 C CA . VAL B 1 85 ? -6.891 -38.719 -20.516 1 97.38 85 VAL B CA 1
ATOM 5318 C C . VAL B 1 85 ? -7.559 -39.562 -21.609 1 97.38 85 VAL B C 1
ATOM 5320 O O . VAL B 1 85 ? -8.508 -40.281 -21.344 1 97.38 85 VAL B O 1
ATOM 5323 N N . ARG B 1 86 ? -7.039 -39.344 -22.859 1 96.81 86 ARG B N 1
ATOM 5324 C CA . ARG B 1 86 ? -7.664 -40.031 -23.984 1 96.81 86 ARG B CA 1
ATOM 5325 C C . ARG B 1 86 ? -6.617 -40.469 -25 1 96.81 86 ARG B C 1
ATOM 5327 O O . ARG B 1 86 ? -5.656 -39.75 -25.266 1 96.81 86 ARG B O 1
ATOM 5334 N N . ARG B 1 87 ? -6.777 -41.688 -25.375 1 97.38 87 ARG B N 1
ATOM 5335 C CA . ARG B 1 87 ? -5.996 -42.219 -26.484 1 97.38 87 ARG B CA 1
ATOM 5336 C C . ARG B 1 87 ? -6.59 -41.781 -27.828 1 97.38 87 ARG B C 1
ATOM 5338 O O . ARG B 1 87 ? -7.512 -42.438 -28.344 1 97.38 87 ARG B O 1
ATOM 5345 N N . CYS B 1 88 ? -5.973 -40.844 -28.453 1 96.38 88 CYS B N 1
ATOM 5346 C CA . CYS B 1 88 ? -6.648 -40.125 -29.531 1 96.38 88 CYS B CA 1
ATOM 5347 C C . CYS B 1 88 ? -6.102 -40.531 -30.891 1 96.38 88 CYS B C 1
ATOM 5349 O O . CYS B 1 88 ? -4.906 -40.781 -31.031 1 96.38 88 CYS B O 1
ATOM 5351 N N . SER B 1 89 ? -7.027 -40.594 -31.875 1 96.44 89 SER B N 1
ATOM 5352 C CA . SER B 1 89 ? -6.633 -40.906 -33.25 1 96.44 89 SER B CA 1
ATOM 5353 C C . SER B 1 89 ? -7.492 -40.156 -34.25 1 96.44 89 SER B C 1
ATOM 5355 O O . SER B 1 89 ? -7.117 -40 -35.438 1 96.44 89 SER B O 1
ATOM 5357 N N . TRP B 1 90 ? -8.664 -39.719 -33.875 1 96 90 TRP B N 1
ATOM 5358 C CA . TRP B 1 90 ? -9.57 -38.969 -34.75 1 96 90 TRP B CA 1
ATOM 5359 C C . TRP B 1 90 ? -9.992 -37.656 -34.094 1 96 90 TRP B C 1
ATOM 5361 O O . TRP B 1 90 ? -10.211 -37.594 -32.875 1 96 90 TRP B O 1
ATOM 5371 N N . PHE B 1 91 ? -10.148 -36.625 -34.844 1 95.38 91 PHE B N 1
ATOM 5372 C CA . PHE B 1 91 ? -10.383 -35.281 -34.344 1 95.38 91 PHE B CA 1
ATOM 5373 C C . PHE B 1 91 ? -11.453 -34.562 -35.156 1 95.38 91 PHE B C 1
ATOM 5375 O O . PHE B 1 91 ? -11.68 -34.906 -36.312 1 95.38 91 PHE B O 1
ATOM 5382 N N . HIS B 1 92 ? -12.086 -33.688 -34.562 1 92.81 92 HIS B N 1
ATOM 5383 C CA . HIS B 1 92 ? -13.062 -32.844 -35.25 1 92.81 92 HIS B CA 1
ATOM 5384 C C . HIS B 1 92 ? -12.906 -31.375 -34.906 1 92.81 92 HIS B C 1
ATOM 5386 O O . HIS B 1 92 ? -12.383 -31.062 -33.812 1 92.81 92 HIS B O 1
ATOM 5392 N N . LYS B 1 93 ? -13.258 -30.516 -35.688 1 91.56 93 LYS B N 1
ATOM 5393 C CA . LYS B 1 93 ? -13.156 -29.078 -35.469 1 91.56 93 LYS B CA 1
ATOM 5394 C C . LYS B 1 93 ? -14.289 -28.328 -36.156 1 91.56 93 LYS B C 1
ATOM 5396 O O . LYS B 1 93 ? -14.57 -28.562 -37.344 1 91.56 93 LYS B O 1
ATOM 5401 N N . GLY B 1 94 ? -14.875 -27.516 -35.375 1 86 94 GLY B N 1
ATOM 5402 C CA . GLY B 1 94 ? -15.875 -26.625 -35.969 1 86 94 GLY B CA 1
ATOM 5403 C C . GLY B 1 94 ? -15.305 -25.328 -36.5 1 86 94 GLY B C 1
ATOM 5404 O O . GLY B 1 94 ? -14.141 -25.016 -36.219 1 86 94 GLY B O 1
ATOM 5405 N N . ASP B 1 95 ? -16.109 -24.656 -37.188 1 81.06 95 ASP B N 1
ATOM 5406 C CA . ASP B 1 95 ? -15.68 -23.406 -37.812 1 81.06 95 ASP B CA 1
ATOM 5407 C C . ASP B 1 95 ? -15.312 -22.359 -36.781 1 81.06 95 ASP B C 1
ATOM 5409 O O . ASP B 1 95 ? -14.414 -21.547 -37 1 81.06 95 ASP B O 1
ATOM 5413 N N . LYS B 1 96 ? -15.992 -22.5 -35.719 1 81.19 96 LYS B N 1
ATOM 5414 C CA . LYS B 1 96 ? -15.773 -21.5 -34.719 1 81.19 96 LYS B CA 1
ATOM 5415 C C . LYS B 1 96 ? -14.703 -21.938 -33.719 1 81.19 96 LYS B C 1
ATOM 5417 O O . LYS B 1 96 ? -14.281 -21.156 -32.844 1 81.19 96 LYS B O 1
ATOM 5422 N N . ASP B 1 97 ? -14.297 -23.125 -33.938 1 82.44 97 ASP B N 1
ATOM 5423 C CA . ASP B 1 97 ? -13.336 -23.672 -32.969 1 82.44 97 ASP B CA 1
ATOM 5424 C C . ASP B 1 97 ? -11.906 -23.297 -33.344 1 82.44 97 ASP B C 1
ATOM 5426 O O . ASP B 1 97 ? -11.57 -23.234 -34.531 1 82.44 97 ASP B O 1
ATOM 5430 N N . ILE B 1 98 ? -11.125 -23.016 -32.375 1 80.5 98 ILE B N 1
ATOM 5431 C CA . ILE B 1 98 ? -9.734 -22.656 -32.594 1 80.5 98 ILE B CA 1
ATOM 5432 C C . ILE B 1 98 ? -8.891 -23.922 -32.75 1 80.5 98 ILE B C 1
ATOM 5434 O O . ILE B 1 98 ? -7.969 -23.969 -33.562 1 80.5 98 ILE B O 1
ATOM 5438 N N . SER B 1 99 ? -9.258 -24.938 -31.969 1 86.94 99 SER B N 1
ATOM 5439 C CA . SER B 1 99 ? -8.445 -26.141 -31.984 1 86.94 99 SER B CA 1
ATOM 5440 C C . SER B 1 99 ? -9.297 -27.375 -32.219 1 86.94 99 SER B C 1
ATOM 5442 O O . SER B 1 99 ? -10.516 -27.344 -32.031 1 86.94 99 SER B O 1
ATOM 5444 N N . TYR B 1 100 ? -8.672 -28.406 -32.75 1 90.25 100 TYR B N 1
ATOM 5445 C CA . TYR B 1 100 ? -9.336 -29.688 -32.938 1 90.25 100 TYR B CA 1
ATOM 5446 C C . TYR B 1 100 ? -9.625 -30.359 -31.609 1 90.25 100 TYR B C 1
ATOM 5448 O O . TYR B 1 100 ? -8.828 -30.266 -30.672 1 90.25 100 TYR B O 1
ATOM 5456 N N . THR B 1 101 ? -10.734 -31.016 -31.594 1 91.5 101 THR B N 1
ATOM 5457 C CA . THR B 1 101 ? -11.133 -31.797 -30.422 1 91.5 101 THR B CA 1
ATOM 5458 C C . THR B 1 101 ? -11.102 -33.281 -30.734 1 91.5 101 THR B C 1
ATOM 5460 O O . THR B 1 101 ? -11.656 -33.75 -31.734 1 91.5 101 THR B O 1
ATOM 5463 N N . PRO B 1 102 ? -10.445 -34 -29.906 1 94.75 102 PRO B N 1
ATOM 5464 C CA . PRO B 1 102 ? -10.422 -35.438 -30.156 1 94.75 102 PRO B CA 1
ATOM 5465 C C . PRO B 1 102 ? -11.766 -36.094 -29.891 1 94.75 102 PRO B C 1
ATOM 5467 O O . PRO B 1 102 ? -12.469 -35.75 -28.953 1 94.75 102 PRO B O 1
ATOM 5470 N N . TYR B 1 103 ? -12.07 -37.125 -30.766 1 94.44 103 TYR B N 1
ATOM 5471 C CA . TYR B 1 103 ? -13.25 -37.938 -30.516 1 94.44 103 TYR B CA 1
ATOM 5472 C C . TYR B 1 103 ? -13.023 -38.875 -29.344 1 94.44 103 TYR B C 1
ATOM 5474 O O . TYR B 1 103 ? -11.891 -39.25 -29.047 1 94.44 103 TYR B O 1
ATOM 5482 N N . PRO B 1 104 ? -14.148 -39.281 -28.719 1 94.31 104 PRO B N 1
ATOM 5483 C CA . PRO B 1 104 ? -14 -40.344 -27.75 1 94.31 104 PRO B CA 1
ATOM 5484 C C . PRO B 1 104 ? -13.406 -41.625 -28.359 1 94.31 104 PRO B C 1
ATOM 5486 O O . PRO B 1 104 ? -13.562 -41.875 -29.562 1 94.31 104 PRO B O 1
ATOM 5489 N N . GLU B 1 105 ? -12.742 -42.406 -27.531 1 96.31 105 GLU B N 1
ATOM 5490 C CA . GLU B 1 105 ? -12.016 -43.562 -28.016 1 96.31 105 GLU B CA 1
ATOM 5491 C C . GLU B 1 105 ? -12.945 -44.531 -28.734 1 96.31 105 GLU B C 1
ATOM 5493 O O . GLU B 1 105 ? -12.578 -45.094 -29.766 1 96.31 105 GLU B O 1
ATOM 5498 N N . HIS B 1 106 ? -14.195 -44.719 -28.203 1 94.44 106 HIS B N 1
ATOM 5499 C CA . HIS B 1 106 ? -15.141 -45.656 -28.828 1 94.44 106 HIS B CA 1
ATOM 5500 C C . HIS B 1 106 ? -15.555 -45.156 -30.203 1 94.44 106 HIS B C 1
ATOM 5502 O O . HIS B 1 106 ? -15.664 -45.969 -31.141 1 94.44 106 HIS B O 1
ATOM 5508 N N . THR B 1 107 ? -15.773 -43.906 -30.328 1 94.88 107 THR B N 1
ATOM 5509 C CA . THR B 1 107 ? -16.141 -43.312 -31.609 1 94.88 107 THR B CA 1
ATOM 5510 C C . THR B 1 107 ? -14.977 -43.438 -32.594 1 94.88 107 THR B C 1
ATOM 5512 O O . THR B 1 107 ? -15.195 -43.688 -33.781 1 94.88 107 THR B O 1
ATOM 5515 N N . SER B 1 108 ? -13.82 -43.25 -32.125 1 95.69 108 SER B N 1
ATOM 5516 C CA . SER B 1 108 ? -12.641 -43.312 -32.969 1 95.69 108 SER B CA 1
ATOM 5517 C C . SER B 1 108 ? -12.461 -44.719 -33.531 1 95.69 108 SER B C 1
ATOM 5519 O O . SER B 1 108 ? -12.023 -44.875 -34.688 1 95.69 108 SER B O 1
ATOM 5521 N N . LEU B 1 109 ? -12.789 -45.719 -32.75 1 95.19 109 LEU B N 1
ATOM 5522 C CA . LEU B 1 109 ? -12.695 -47.094 -33.25 1 95.19 109 LEU B CA 1
ATOM 5523 C C . LEU B 1 109 ? -13.664 -47.344 -34.375 1 95.19 109 LEU B C 1
ATOM 5525 O O . LEU B 1 109 ? -13.312 -48 -35.375 1 95.19 109 LEU B O 1
ATOM 5529 N N . ILE B 1 110 ? -14.844 -46.781 -34.25 1 95.56 110 ILE B N 1
ATOM 5530 C CA . ILE B 1 110 ? -15.867 -46.938 -35.281 1 95.56 110 ILE B CA 1
ATOM 5531 C C . ILE B 1 110 ? -15.445 -46.219 -36.562 1 95.56 110 ILE B C 1
ATOM 5533 O O . ILE B 1 110 ? -15.586 -46.75 -37.656 1 95.56 110 ILE B O 1
ATOM 5537 N N . LEU B 1 111 ? -14.945 -45.094 -36.344 1 95.5 111 LEU B N 1
ATOM 5538 C CA . LEU B 1 111 ? -14.508 -44.312 -37.5 1 95.5 111 LEU B CA 1
ATOM 5539 C C . LEU B 1 111 ? -13.344 -45 -38.219 1 95.5 111 LEU B C 1
ATOM 5541 O O . LEU B 1 111 ? -13.289 -45 -39.438 1 95.5 111 LEU B O 1
ATOM 5545 N N . GLU B 1 112 ? -12.438 -45.531 -37.469 1 96.12 112 GLU B N 1
ATOM 5546 C CA . GLU B 1 112 ? -11.289 -46.188 -38.031 1 96.12 112 GLU B CA 1
ATOM 5547 C C . GLU B 1 112 ? -11.711 -47.438 -38.844 1 96.12 112 GLU B C 1
ATOM 5549 O O . GLU B 1 112 ? -11.156 -47.719 -39.906 1 96.12 112 GLU B O 1
ATOM 5554 N N . GLU B 1 113 ? -12.641 -48.188 -38.344 1 95.31 113 GLU B N 1
ATOM 5555 C CA . GLU B 1 113 ? -13.156 -49.344 -39.031 1 95.31 113 GLU B CA 1
ATOM 5556 C C . GLU B 1 113 ? -13.82 -48.938 -40.344 1 95.31 113 GLU B C 1
ATOM 5558 O O . GLU B 1 113 ? -13.609 -49.594 -41.375 1 95.31 113 GLU B O 1
ATOM 5563 N N . ALA B 1 114 ? -14.633 -47.969 -40.25 1 95.12 114 ALA B N 1
ATOM 5564 C CA . ALA B 1 114 ? -15.289 -47.469 -41.469 1 95.12 114 ALA B CA 1
ATOM 5565 C C . ALA B 1 114 ? -14.266 -46.969 -42.5 1 95.12 114 ALA B C 1
ATOM 5567 O O . ALA B 1 114 ? -14.438 -47.188 -43.688 1 95.12 114 ALA B O 1
ATOM 5568 N N . TYR B 1 115 ? -13.297 -46.375 -42 1 95 115 TYR B N 1
ATOM 5569 C CA . TYR B 1 115 ? -12.227 -45.906 -42.875 1 95 115 TYR B CA 1
ATOM 5570 C C . TYR B 1 115 ? -11.5 -47.062 -43.531 1 95 115 TYR B C 1
ATOM 5572 O O . TYR B 1 115 ? -11.219 -47.031 -44.719 1 95 115 TYR B O 1
ATOM 5580 N N . MET B 1 116 ? -11.18 -48 -42.719 1 94.94 116 MET B N 1
ATOM 5581 C CA . MET B 1 116 ? -10.516 -49.219 -43.25 1 94.94 116 MET B CA 1
ATOM 5582 C C . MET B 1 116 ? -11.336 -49.844 -44.344 1 94.94 116 MET B C 1
ATOM 5584 O O . MET B 1 116 ? -10.797 -50.219 -45.406 1 94.94 116 MET B O 1
ATOM 5588 N N . ILE B 1 117 ? -12.617 -49.938 -44.188 1 93.88 117 ILE B N 1
ATOM 5589 C CA . ILE B 1 117 ? -13.516 -50.562 -45.156 1 93.88 117 ILE B CA 1
ATOM 5590 C C . ILE B 1 117 ? -13.547 -49.688 -46.406 1 93.88 117 ILE B C 1
ATOM 5592 O O . ILE B 1 117 ? -13.469 -50.219 -47.531 1 93.88 117 ILE B O 1
ATOM 5596 N N . SER B 1 118 ? -13.617 -48.469 -46.188 1 93.5 118 SER B N 1
ATOM 5597 C CA . SER B 1 118 ? -13.695 -47.562 -47.312 1 93.5 118 SER B CA 1
ATOM 5598 C C . SER B 1 118 ? -12.414 -47.594 -48.156 1 93.5 118 SER B C 1
ATOM 5600 O O . SER B 1 118 ? -12.461 -47.594 -49.375 1 93.5 118 SER B O 1
ATOM 5602 N N . VAL B 1 119 ? -11.352 -47.688 -47.469 1 93 119 VAL B N 1
ATOM 5603 C CA . VAL B 1 119 ? -10.07 -47.719 -48.156 1 93 119 VAL B CA 1
ATOM 5604 C C . VAL B 1 119 ? -9.906 -49.031 -48.906 1 93 119 VAL B C 1
ATOM 5606 O O . VAL B 1 119 ? -9.453 -49.062 -50.031 1 93 119 VAL B O 1
ATOM 5609 N N . THR B 1 120 ? -10.281 -50.062 -48.188 1 91.69 120 THR B N 1
ATOM 5610 C CA . THR B 1 120 ? -10.117 -51.406 -48.75 1 91.69 120 THR B CA 1
ATOM 5611 C C . THR B 1 120 ? -11.039 -51.625 -49.938 1 91.69 120 THR B C 1
ATOM 5613 O O . THR B 1 120 ? -10.633 -52.219 -50.969 1 91.69 120 THR B O 1
ATOM 5616 N N . LEU B 1 121 ? -12.234 -51.094 -49.844 1 90.62 121 LEU B N 1
ATOM 5617 C CA . LEU B 1 121 ? -13.219 -51.312 -50.906 1 90.62 121 LEU B CA 1
ATOM 5618 C C . LEU B 1 121 ? -13.219 -50.125 -51.875 1 90.62 121 LEU B C 1
ATOM 5620 O O . LEU B 1 121 ? -13.883 -50.156 -52.906 1 90.62 121 LEU B O 1
ATOM 5624 N N . ASN B 1 122 ? -12.398 -49.188 -51.562 1 88.88 122 ASN B N 1
ATOM 5625 C CA . ASN B 1 122 ? -12.375 -47.938 -52.344 1 88.88 122 ASN B CA 1
ATOM 5626 C C . ASN B 1 122 ? -13.781 -47.406 -52.531 1 88.88 122 ASN B C 1
ATOM 5628 O O . ASN B 1 122 ? -14.18 -47.094 -53.656 1 88.88 122 ASN B O 1
ATOM 5632 N N . ASP B 1 123 ? -14.531 -47.5 -51.469 1 89.19 123 ASP B N 1
ATOM 5633 C CA . ASP B 1 123 ? -15.898 -47 -51.438 1 89.19 123 ASP B CA 1
ATOM 5634 C C . ASP B 1 123 ? -16.047 -45.906 -50.406 1 89.19 123 ASP B C 1
ATOM 5636 O O . ASP B 1 123 ? -15.969 -46.156 -49.188 1 89.19 123 ASP B O 1
ATOM 5640 N N . TRP B 1 124 ? -16.25 -44.688 -50.844 1 89.81 124 TRP B N 1
ATOM 5641 C CA . TRP B 1 124 ? -16.266 -43.531 -49.938 1 89.81 124 TRP B CA 1
ATOM 5642 C C . TRP B 1 124 ? -17.672 -42.938 -49.844 1 89.81 124 TRP B C 1
ATOM 5644 O O . TRP B 1 124 ? -17.859 -41.75 -49.656 1 89.81 124 TRP B O 1
ATOM 5654 N N . THR B 1 125 ? -18.656 -43.719 -49.906 1 84.31 125 THR B N 1
ATOM 5655 C CA . THR B 1 125 ? -20.047 -43.281 -49.812 1 84.31 125 THR B CA 1
ATOM 5656 C C . THR B 1 125 ? -20.625 -43.656 -48.438 1 84.31 125 THR B C 1
ATOM 5658 O O . THR B 1 125 ? -21.828 -43.5 -48.219 1 84.31 125 THR B O 1
ATOM 5661 N N . ARG B 1 126 ? -19.734 -43.969 -47.594 1 86.25 126 ARG B N 1
ATOM 5662 C CA . ARG B 1 126 ? -20.188 -44.5 -46.312 1 86.25 126 ARG B CA 1
ATOM 5663 C C . ARG B 1 126 ? -20.609 -43.344 -45.375 1 86.25 126 ARG B C 1
ATOM 5665 O O . ARG B 1 126 ? -19.891 -42.375 -45.219 1 86.25 126 ARG B O 1
ATOM 5672 N N . LYS B 1 127 ? -21.766 -43.5 -44.781 1 89.56 127 LYS B N 1
ATOM 5673 C CA . LYS B 1 127 ? -22.328 -42.594 -43.812 1 89.56 127 LYS B CA 1
ATOM 5674 C C . LYS B 1 127 ? -22.5 -43.281 -42.438 1 89.56 127 LYS B C 1
ATOM 5676 O O . LYS B 1 127 ? -23.125 -44.344 -42.344 1 89.56 127 LYS B O 1
ATOM 5681 N N . LEU B 1 128 ? -21.781 -42.656 -41.5 1 92.44 128 LEU B N 1
ATOM 5682 C CA . LEU B 1 128 ? -21.844 -43.25 -40.156 1 92.44 128 LEU B CA 1
ATOM 5683 C C . LEU B 1 128 ? -22.75 -42.406 -39.25 1 92.44 128 LEU B C 1
ATOM 5685 O O . LEU B 1 128 ? -22.484 -41.219 -39.031 1 92.44 128 LEU B O 1
ATOM 5689 N N . GLU B 1 129 ? -23.781 -43.031 -38.75 1 90.12 129 GLU B N 1
ATOM 5690 C CA . GLU B 1 129 ? -24.703 -42.375 -37.844 1 90.12 129 GLU B CA 1
ATOM 5691 C C . GLU B 1 129 ? -24.438 -42.75 -36.375 1 90.12 129 GLU B C 1
ATOM 5693 O O . GLU B 1 129 ? -24.281 -43.938 -36.062 1 90.12 129 GLU B O 1
ATOM 5698 N N . PHE B 1 130 ? -24.344 -41.781 -35.594 1 89.56 130 PHE B N 1
ATOM 5699 C CA . PHE B 1 130 ? -24.078 -42.031 -34.188 1 89.56 130 PHE B CA 1
ATOM 5700 C C . PHE B 1 130 ? -25.328 -41.781 -33.375 1 89.56 130 PHE B C 1
ATOM 5702 O O . PHE B 1 130 ? -26.188 -40.969 -33.75 1 89.56 130 PHE B O 1
ATOM 5709 N N . PRO B 1 131 ? -25.438 -42.438 -32.219 1 84.06 131 PRO B N 1
ATOM 5710 C CA . PRO B 1 131 ? -26.625 -42.281 -31.359 1 84.06 131 PRO B CA 1
ATOM 5711 C C . PRO B 1 131 ? -26.781 -40.875 -30.844 1 84.06 131 PRO B C 1
ATOM 5713 O O . PRO B 1 131 ? -27.891 -40.469 -30.469 1 84.06 131 PRO B O 1
ATOM 5716 N N . THR B 1 132 ? -25.75 -40.156 -30.844 1 81.25 132 THR B N 1
ATOM 5717 C CA . THR B 1 132 ? -25.781 -38.781 -30.328 1 81.25 132 THR B CA 1
ATOM 5718 C C . THR B 1 132 ? -26.422 -37.844 -31.359 1 81.25 132 THR B C 1
ATOM 5720 O O . THR B 1 132 ? -26.656 -36.688 -31.062 1 81.25 132 THR B O 1
ATOM 5723 N N . GLY B 1 133 ? -26.734 -38.281 -32.531 1 80.5 133 GLY B N 1
ATOM 5724 C CA . GLY B 1 133 ? -27.391 -37.469 -33.562 1 80.5 133 GLY B CA 1
ATOM 5725 C C . GLY B 1 133 ? -26.438 -36.938 -34.594 1 80.5 133 GLY B C 1
ATOM 5726 O O . GLY B 1 133 ? -26.859 -36.281 -35.562 1 80.5 133 GLY B O 1
ATOM 5727 N N . GLU B 1 134 ? -25.234 -37.281 -34.375 1 86.94 134 GLU B N 1
ATOM 5728 C CA . GLU B 1 134 ? -24.25 -36.812 -35.344 1 86.94 134 GLU B CA 1
ATOM 5729 C C . GLU B 1 134 ? -24.016 -37.844 -36.438 1 86.94 134 GLU B C 1
ATOM 5731 O O . GLU B 1 134 ? -24.109 -39.062 -36.188 1 86.94 134 GLU B O 1
ATOM 5736 N N . THR B 1 135 ? -23.875 -37.312 -37.656 1 91 135 THR B N 1
ATOM 5737 C CA . THR B 1 135 ? -23.531 -38.188 -38.781 1 91 135 THR B CA 1
ATOM 5738 C C . THR B 1 135 ? -22.172 -37.781 -39.375 1 91 135 THR B C 1
ATOM 5740 O O . THR B 1 135 ? -21.922 -36.625 -39.625 1 91 135 THR B O 1
ATOM 5743 N N . VAL B 1 136 ? -21.312 -38.812 -39.469 1 93.88 136 VAL B N 1
ATOM 5744 C CA . VAL B 1 136 ? -20 -38.562 -40.062 1 93.88 136 VAL B CA 1
ATOM 5745 C C . VAL B 1 136 ? -19.969 -39.188 -41.469 1 93.88 136 VAL B C 1
ATOM 5747 O O . VAL B 1 136 ? -20.359 -40.344 -41.656 1 93.88 136 VAL B O 1
ATOM 5750 N N . VAL B 1 137 ? -19.531 -38.375 -42.406 1 92.88 137 VAL B N 1
ATOM 5751 C CA . VAL B 1 137 ? -19.469 -38.844 -43.812 1 92.88 137 VAL B CA 1
ATOM 5752 C C . VAL B 1 137 ? -18.016 -38.844 -44.281 1 92.88 137 VAL B C 1
ATOM 5754 O O . VAL B 1 137 ? -17.312 -37.844 -44.156 1 92.88 137 VAL B O 1
ATOM 5757 N N . LEU B 1 138 ? -17.609 -40 -44.75 1 93.88 138 LEU B N 1
ATOM 5758 C CA . LEU B 1 138 ? -16.281 -40.125 -45.344 1 93.88 138 LEU B CA 1
ATOM 5759 C C . LEU B 1 138 ? -16.359 -39.938 -46.844 1 93.88 138 LEU B C 1
ATOM 5761 O O . LEU B 1 138 ? -16.766 -40.812 -47.594 1 93.88 138 LEU B O 1
ATOM 5765 N N . HIS B 1 139 ? -15.914 -38.781 -47.281 1 90.62 139 HIS B N 1
ATOM 5766 C CA . HIS B 1 139 ? -15.992 -38.469 -48.719 1 90.62 139 HIS B CA 1
ATOM 5767 C C . HIS B 1 139 ? -14.766 -38.969 -49.438 1 90.62 139 HIS B C 1
ATOM 5769 O O . HIS B 1 139 ? -14.844 -39.312 -50.625 1 90.62 139 HIS B O 1
ATOM 5775 N N . SER B 1 140 ? -13.68 -38.844 -48.875 1 89.75 140 SER B N 1
ATOM 5776 C CA . SER B 1 140 ? -12.391 -39.312 -49.375 1 89.75 140 SER B CA 1
ATOM 5777 C C . SER B 1 140 ? -11.398 -39.562 -48.25 1 89.75 140 SER B C 1
ATOM 5779 O O . SER B 1 140 ? -11.734 -39.375 -47.062 1 89.75 140 SER B O 1
ATOM 5781 N N . ARG B 1 141 ? -10.281 -39.938 -48.625 1 87 141 ARG B N 1
ATOM 5782 C CA . ARG B 1 141 ? -9.227 -40.156 -47.625 1 87 141 ARG B CA 1
ATOM 5783 C C . ARG B 1 141 ? -8.867 -38.844 -46.906 1 87 141 ARG B C 1
ATOM 5785 O O . ARG B 1 141 ? -8.469 -38.875 -45.75 1 87 141 ARG B O 1
ATOM 5792 N N . MET B 1 142 ? -9.109 -37.812 -47.594 1 85.69 142 MET B N 1
ATOM 5793 C CA . MET B 1 142 ? -8.641 -36.531 -47.062 1 85.69 142 MET B CA 1
ATOM 5794 C C . MET B 1 142 ? -9.812 -35.688 -46.594 1 85.69 142 MET B C 1
ATOM 5796 O O . MET B 1 142 ? -9.625 -34.719 -45.875 1 85.69 142 MET B O 1
ATOM 5800 N N . LEU B 1 143 ? -10.953 -36.031 -47.062 1 88.81 143 LEU B N 1
ATOM 5801 C CA . LEU B 1 143 ? -12.094 -35.188 -46.75 1 88.81 143 LEU B CA 1
ATOM 5802 C C . LEU B 1 143 ? -13.164 -35.969 -46 1 88.81 143 LEU B C 1
ATOM 5804 O O . LEU B 1 143 ? -13.773 -36.875 -46.531 1 88.81 143 LEU B O 1
ATOM 5808 N N . MET B 1 144 ? -13.312 -35.625 -44.781 1 91.94 144 MET B N 1
ATOM 5809 C CA . MET B 1 144 ? -14.328 -36.219 -43.906 1 91.94 144 MET B CA 1
ATOM 5810 C C . MET B 1 144 ? -15.062 -35.156 -43.094 1 91.94 144 MET B C 1
ATOM 5812 O O . MET B 1 144 ? -14.453 -34.219 -42.625 1 91.94 144 MET B O 1
ATOM 5816 N N . THR B 1 145 ? -16.359 -35.281 -43 1 92.94 145 THR B N 1
ATOM 5817 C CA . THR B 1 145 ? -17.141 -34.25 -42.375 1 92.94 145 THR B CA 1
ATOM 5818 C C . THR B 1 145 ? -18.141 -34.844 -41.375 1 92.94 145 THR B C 1
ATOM 5820 O O . THR B 1 145 ? -18.484 -36.031 -41.469 1 92.94 145 THR B O 1
ATOM 5823 N N . GLN B 1 146 ? -18.438 -34.031 -40.375 1 92.06 146 GLN B N 1
ATOM 5824 C CA . GLN B 1 146 ? -19.453 -34.406 -39.375 1 92.06 146 GLN B CA 1
ATOM 5825 C C . GLN B 1 146 ? -20.609 -33.406 -39.406 1 92.06 146 GLN B C 1
ATOM 5827 O O . GLN B 1 146 ? -20.391 -32.188 -39.438 1 92.06 146 GLN B O 1
ATOM 5832 N N . GLN B 1 147 ? -21.844 -33.875 -39.562 1 86.38 147 GLN B N 1
ATOM 5833 C CA . GLN B 1 147 ? -23.047 -33.031 -39.594 1 86.38 147 GLN B CA 1
ATOM 5834 C C . GLN B 1 147 ? -24.031 -33.438 -38.5 1 86.38 147 GLN B C 1
ATOM 5836 O O . GLN B 1 147 ? -24.062 -34.594 -38.062 1 86.38 147 GLN B O 1
ATOM 5841 N N . GLN B 1 148 ? -24.516 -32.344 -37.812 1 76.81 148 GLN B N 1
ATOM 5842 C CA . GLN B 1 148 ? -25.594 -32.625 -36.844 1 76.81 148 GLN B CA 1
ATOM 5843 C C . GLN B 1 148 ? -26.891 -32.938 -37.594 1 76.81 148 GLN B C 1
ATOM 5845 O O . GLN B 1 148 ? -27.297 -32.188 -38.5 1 76.81 148 GLN B O 1
ATOM 5850 N N . THR B 1 149 ? -27.359 -34.125 -37.406 1 60.59 149 THR B N 1
ATOM 5851 C CA . THR B 1 149 ? -28.641 -34.469 -38.031 1 60.59 149 THR B CA 1
ATOM 5852 C C . THR B 1 149 ? -29.797 -33.938 -37.188 1 60.59 149 THR B C 1
ATOM 5854 O O . THR B 1 149 ? -29.922 -34.219 -36 1 60.59 149 THR B O 1
ATOM 5857 N N . ILE B 1 150 ? -30.281 -32.75 -37.344 1 55.19 150 ILE B N 1
ATOM 5858 C CA . ILE B 1 150 ? -31.531 -32.281 -36.719 1 55.19 150 ILE B CA 1
ATOM 5859 C C . ILE B 1 150 ? -32.656 -33.219 -37.125 1 55.19 150 ILE B C 1
ATOM 5861 O O . ILE B 1 150 ? -32.875 -33.5 -38.281 1 55.19 150 ILE B O 1
ATOM 5865 N N . PRO B 1 151 ? -33.281 -34.062 -36.25 1 51.19 151 PRO B N 1
ATOM 5866 C CA . PRO B 1 151 ? -34.438 -34.875 -36.625 1 51.19 151 PRO B CA 1
ATOM 5867 C C . PRO B 1 151 ? -35.469 -34.094 -37.438 1 51.19 151 PRO B C 1
ATOM 5869 O O . PRO B 1 151 ? -35.594 -32.875 -37.25 1 51.19 151 PRO B O 1
ATOM 5872 N N . SER B 1 152 ? -35.844 -34.656 -38.625 1 45.44 152 SER B N 1
ATOM 5873 C CA . SER B 1 152 ? -36.906 -34.125 -39.5 1 45.44 152 SER B CA 1
ATOM 5874 C C . SER B 1 152 ? -38.094 -33.625 -38.719 1 45.44 152 SER B C 1
ATOM 5876 O O . SER B 1 152 ? -38.969 -32.938 -39.25 1 45.44 152 SER B O 1
ATOM 5878 N N . LYS B 1 153 ? -38.5 -34.375 -37.625 1 47.06 153 LYS B N 1
ATOM 5879 C CA . LYS B 1 153 ? -39.781 -33.969 -37.062 1 47.06 153 LYS B CA 1
ATOM 5880 C C . LYS B 1 153 ? -39.75 -32.531 -36.594 1 47.06 153 LYS B C 1
ATOM 5882 O O . LYS B 1 153 ? -40.812 -31.891 -36.5 1 47.06 153 LYS B O 1
ATOM 5887 N N . TYR B 1 154 ? -38.719 -32.094 -35.969 1 42.59 154 TYR B N 1
ATOM 5888 C CA . TYR B 1 154 ? -38.75 -30.703 -35.5 1 42.59 154 TYR B CA 1
ATOM 5889 C C . TYR B 1 154 ? -38.312 -29.734 -36.594 1 42.59 154 TYR B C 1
ATOM 5891 O O . TYR B 1 154 ? -37.781 -28.672 -36.312 1 42.59 154 TYR B O 1
ATOM 5899 N N . TRP B 1 155 ? -38.406 -30.219 -37.875 1 37.97 155 TRP B N 1
ATOM 5900 C CA . TRP B 1 155 ? -38.219 -29.266 -38.969 1 37.97 155 TRP B CA 1
ATOM 5901 C C . TRP B 1 155 ? -39.219 -28.109 -38.875 1 37.97 155 TRP B C 1
ATOM 5903 O O . TRP B 1 155 ? -40.344 -28.203 -39.406 1 37.97 155 TRP B O 1
ATOM 5913 N N . ILE B 1 156 ? -39.75 -27.672 -37.656 1 38.97 156 ILE B N 1
ATOM 5914 C CA . ILE B 1 156 ? -40.438 -26.406 -37.844 1 38.97 156 ILE B CA 1
ATOM 5915 C C . ILE B 1 156 ? -39.625 -25.5 -38.781 1 38.97 156 ILE B C 1
ATOM 5917 O O . ILE B 1 156 ? -38.375 -25.516 -38.719 1 38.97 156 ILE B O 1
ATOM 5921 N N . SER B 1 157 ? -40.312 -24.719 -39.688 1 36.88 157 SER B N 1
ATOM 5922 C CA . SER B 1 157 ? -40 -23.672 -40.656 1 36.88 157 SER B CA 1
ATOM 5923 C C . SER B 1 157 ? -39.031 -22.656 -40.062 1 36.88 157 SER B C 1
ATOM 5925 O O . SER B 1 157 ? -39.031 -21.484 -40.406 1 36.88 157 SER B O 1
ATOM 5927 N N . PHE B 1 158 ? -38.625 -22.734 -38.812 1 37.38 158 PHE B N 1
ATOM 5928 C CA . PHE B 1 158 ? -37.812 -21.531 -38.625 1 37.38 158 PHE B CA 1
ATOM 5929 C C . PHE B 1 158 ? -36.75 -21.406 -39.688 1 37.38 158 PHE B C 1
ATOM 5931 O O . PHE B 1 158 ? -36.125 -22.391 -40.031 1 37.38 158 PHE B O 1
ATOM 5938 N N . PRO B 1 159 ? -37.062 -20.375 -40.656 1 37.22 159 PRO B N 1
ATOM 5939 C CA . PRO B 1 159 ? -36.188 -20.016 -41.812 1 37.22 159 PRO B CA 1
ATOM 5940 C C . PRO B 1 159 ? -34.719 -20.219 -41.5 1 37.22 159 PRO B C 1
ATOM 5942 O O . PRO B 1 159 ? -33.938 -20.531 -42.406 1 37.22 159 PRO B O 1
ATOM 5945 N N . SER B 1 160 ? -34.312 -19.344 -40.375 1 38.28 160 SER B N 1
ATOM 5946 C CA . SER B 1 160 ? -32.875 -19.156 -40.438 1 38.28 160 SER B CA 1
ATOM 5947 C C . SER B 1 160 ? -32.156 -20.5 -40.5 1 38.28 160 SER B C 1
ATOM 5949 O O . SER B 1 160 ? -31.859 -21.094 -39.469 1 38.28 160 SER B O 1
ATOM 5951 N N . ALA B 1 161 ? -32.719 -21.5 -41.156 1 39.81 161 ALA B N 1
ATOM 5952 C CA . ALA B 1 161 ? -32.219 -22.734 -41.719 1 39.81 161 ALA B CA 1
ATOM 5953 C C . ALA B 1 161 ? -30.719 -22.641 -42.062 1 39.81 161 ALA B C 1
ATOM 5955 O O . ALA B 1 161 ? -30.109 -23.609 -42.5 1 39.81 161 ALA B O 1
ATOM 5956 N N . SER B 1 162 ? -30.391 -21.422 -42.344 1 38.25 162 SER B N 1
ATOM 5957 C CA . SER B 1 162 ? -29 -21.156 -42.688 1 38.25 162 SER B CA 1
ATOM 5958 C C . SER B 1 162 ? -28.062 -21.641 -41.594 1 38.25 162 SER B C 1
ATOM 5960 O O . SER B 1 162 ? -26.844 -21.703 -41.781 1 38.25 162 SER B O 1
ATOM 5962 N N . GLU B 1 163 ? -28.547 -21.344 -40.312 1 41.12 163 GLU B N 1
ATOM 5963 C CA . GLU B 1 163 ? -27.562 -21.844 -39.375 1 41.12 163 GLU B CA 1
ATOM 5964 C C . GLU B 1 163 ? -27.469 -23.375 -39.406 1 41.12 163 GLU B C 1
ATOM 5966 O O . GLU B 1 163 ? -28 -24.047 -38.5 1 41.12 163 GLU B O 1
ATOM 5971 N N . GLN B 1 164 ? -28.078 -24.062 -40.312 1 45.16 164 GLN B N 1
ATOM 5972 C CA . GLN B 1 164 ? -27.594 -25.422 -40.531 1 45.16 164 GLN B CA 1
ATOM 5973 C C . GLN B 1 164 ? -26.141 -25.562 -40.094 1 45.16 164 GLN B C 1
ATOM 5975 O O . GLN B 1 164 ? -25.281 -24.797 -40.562 1 45.16 164 GLN B O 1
ATOM 5980 N N . SER B 1 165 ? -26.016 -25.938 -38.875 1 56.69 165 SER B N 1
ATOM 5981 C CA . SER B 1 165 ? -24.719 -26.078 -38.219 1 56.69 165 SER B CA 1
ATOM 5982 C C . SER B 1 165 ? -23.641 -26.453 -39.25 1 56.69 165 SER B C 1
ATOM 5984 O O . SER B 1 165 ? -23.766 -27.438 -39.969 1 56.69 165 SER B O 1
ATOM 5986 N N . ARG B 1 166 ? -22.953 -25.625 -39.844 1 68.19 166 ARG B N 1
ATOM 5987 C CA . ARG B 1 166 ? -21.812 -25.875 -40.719 1 68.19 166 ARG B CA 1
ATOM 5988 C C . ARG B 1 166 ? -21.094 -27.156 -40.281 1 68.19 166 ARG B C 1
ATOM 5990 O O . ARG B 1 166 ? -20.891 -27.391 -39.094 1 68.19 166 ARG B O 1
ATOM 5997 N N . PRO B 1 167 ? -21.031 -28.016 -41.344 1 84.94 167 PRO B N 1
ATOM 5998 C CA . PRO B 1 167 ? -20.344 -29.281 -41.031 1 84.94 167 PRO B CA 1
ATOM 5999 C C . PRO B 1 167 ? -19 -29.062 -40.344 1 84.94 167 PRO B C 1
ATOM 6001 O O . PRO B 1 167 ? -18.312 -28.078 -40.625 1 84.94 167 PRO B O 1
ATOM 6004 N N . ARG B 1 168 ? -18.781 -29.922 -39.438 1 91.75 168 ARG B N 1
ATOM 6005 C CA . ARG B 1 168 ? -17.469 -29.938 -38.812 1 91.75 168 ARG B CA 1
ATOM 6006 C C . ARG B 1 168 ? -16.469 -30.75 -39.594 1 91.75 168 ARG B C 1
ATOM 6008 O O . ARG B 1 168 ? -16.844 -31.688 -40.312 1 91.75 168 ARG B O 1
ATOM 6015 N N . THR B 1 169 ? -15.289 -30.344 -39.594 1 92.25 169 THR B N 1
ATOM 6016 C CA . THR B 1 169 ? -14.227 -31.078 -40.25 1 92.25 169 THR B CA 1
ATOM 6017 C C . THR B 1 169 ? -13.711 -32.219 -39.375 1 92.25 169 THR B C 1
ATOM 6019 O O . THR B 1 169 ? -13.508 -32.031 -38.188 1 92.25 169 THR B O 1
ATOM 6022 N N . VAL B 1 170 ? -13.586 -33.344 -40 1 94 170 VAL B N 1
ATOM 6023 C CA . VAL B 1 170 ? -13.078 -34.531 -39.312 1 94 170 VAL B CA 1
ATOM 6024 C C . VAL B 1 170 ? -11.703 -34.906 -39.875 1 94 170 VAL B C 1
ATOM 6026 O O . VAL B 1 170 ? -11.484 -34.844 -41.062 1 94 170 VAL B O 1
ATOM 6029 N N . LYS B 1 171 ? -10.812 -35.188 -38.969 1 94.69 171 LYS B N 1
ATOM 6030 C CA . LYS B 1 171 ? -9.453 -35.531 -39.375 1 94.69 171 LYS B CA 1
ATOM 6031 C C . LYS B 1 171 ? -8.992 -36.844 -38.688 1 94.69 171 LYS B C 1
ATOM 6033 O O . LYS B 1 171 ? -9.289 -37.062 -37.531 1 94.69 171 LYS B O 1
ATOM 6038 N N . ARG B 1 172 ? -8.297 -37.656 -39.5 1 94.69 172 ARG B N 1
ATOM 6039 C CA . ARG B 1 172 ? -7.691 -38.906 -39 1 94.69 172 ARG B CA 1
ATOM 6040 C C . ARG B 1 172 ? -6.211 -38.688 -38.688 1 94.69 172 ARG B C 1
ATOM 6042 O O . ARG B 1 172 ? -5.449 -38.219 -39.531 1 94.69 172 ARG B O 1
ATOM 6049 N N . GLY B 1 173 ? -5.801 -39.094 -37.438 1 92.69 173 GLY B N 1
ATOM 6050 C CA . GLY B 1 173 ? -4.406 -38.969 -37.062 1 92.69 173 GLY B CA 1
ATOM 6051 C C . GLY B 1 173 ? -3.996 -37.531 -36.781 1 92.69 173 GLY B C 1
ATOM 6052 O O . GLY B 1 173 ? -4.809 -36.625 -36.906 1 92.69 173 GLY B O 1
ATOM 6053 N N . LEU B 1 174 ? -2.746 -37.406 -36.344 1 91.5 174 LEU B N 1
ATOM 6054 C CA . LEU B 1 174 ? -2.221 -36.094 -36.031 1 91.5 174 LEU B CA 1
ATOM 6055 C C . LEU B 1 174 ? -1.697 -35.375 -37.25 1 91.5 174 LEU B C 1
ATOM 6057 O O . LEU B 1 174 ? -1.495 -34.156 -37.25 1 91.5 174 LEU B O 1
ATOM 6061 N N . GLU B 1 175 ? -1.582 -36.156 -38.25 1 82.56 175 GLU B N 1
ATOM 6062 C CA . GLU B 1 175 ? -1.034 -35.594 -39.5 1 82.56 175 GLU B CA 1
ATOM 6063 C C . GLU B 1 175 ? -2 -34.562 -40.094 1 82.56 175 GLU B C 1
ATOM 6065 O O . GLU B 1 175 ? -3.188 -34.875 -40.25 1 82.56 175 GLU B O 1
ATOM 6070 N N . GLY B 1 176 ? -1.569 -33.406 -40.312 1 77.12 176 GLY B N 1
ATOM 6071 C CA . GLY B 1 176 ? -2.369 -32.375 -40.938 1 77.12 176 GLY B CA 1
ATOM 6072 C C . GLY B 1 176 ? -3.096 -31.484 -39.969 1 77.12 176 GLY B C 1
ATOM 6073 O O . GLY B 1 176 ? -3.805 -30.562 -40.375 1 77.12 176 GLY B O 1
ATOM 6074 N N . ILE B 1 177 ? -3.086 -31.938 -38.719 1 85.38 177 ILE B N 1
ATOM 6075 C CA . ILE B 1 177 ? -3.727 -31.094 -37.719 1 85.38 177 ILE B CA 1
ATOM 6076 C C . ILE B 1 177 ? -2.705 -30.125 -37.125 1 85.38 177 ILE B C 1
ATOM 6078 O O . ILE B 1 177 ? -1.545 -30.484 -36.938 1 85.38 177 ILE B O 1
ATOM 6082 N N . SER B 1 178 ? -3.07 -28.891 -37.094 1 82.94 178 SER B N 1
ATOM 6083 C CA . SER B 1 178 ? -2.205 -27.875 -36.531 1 82.94 178 SER B CA 1
ATOM 6084 C C . SER B 1 178 ? -2.234 -27.922 -35 1 82.94 178 SER B C 1
ATOM 6086 O O . SER B 1 178 ? -3.025 -27.219 -34.375 1 82.94 178 SER B O 1
ATOM 6088 N N . ILE B 1 179 ? -1.561 -28.859 -34.469 1 85.62 179 ILE B N 1
ATOM 6089 C CA . ILE B 1 179 ? -1.441 -28.969 -33 1 85.62 179 ILE B CA 1
ATOM 6090 C C . ILE B 1 179 ? 0.028 -28.875 -32.625 1 85.62 179 ILE B C 1
ATOM 6092 O O . ILE B 1 179 ? 0.893 -29.484 -33.25 1 85.62 179 ILE B O 1
ATOM 6096 N N . GLU B 1 180 ? 0.207 -28.062 -31.641 1 86 180 GLU B N 1
ATOM 6097 C CA . GLU B 1 180 ? 1.566 -27.922 -31.125 1 86 180 GLU B CA 1
ATOM 6098 C C . GLU B 1 180 ? 1.842 -28.938 -30.031 1 86 180 GLU B C 1
ATOM 6100 O O . GLU B 1 180 ? 1.285 -28.828 -28.922 1 86 180 GLU B O 1
ATOM 6105 N N . ILE B 1 181 ? 2.627 -29.969 -30.375 1 90.81 181 ILE B N 1
ATOM 6106 C CA . ILE B 1 181 ? 3.039 -30.953 -29.375 1 90.81 181 ILE B CA 1
ATOM 6107 C C . ILE B 1 181 ? 4.18 -30.391 -28.531 1 90.81 181 ILE B C 1
ATOM 6109 O O . ILE B 1 181 ? 5.207 -29.969 -29.062 1 90.81 181 ILE B O 1
ATOM 6113 N N . PRO B 1 182 ? 3.945 -30.328 -27.188 1 90.38 182 PRO B N 1
ATOM 6114 C CA . PRO B 1 182 ? 5 -29.781 -26.328 1 90.38 182 PRO B CA 1
ATOM 6115 C C . PRO B 1 182 ? 6.316 -30.547 -26.453 1 90.38 182 PRO B C 1
ATOM 6117 O O . PRO B 1 182 ? 6.312 -31.75 -26.719 1 90.38 182 PRO B O 1
ATOM 6120 N N . GLU B 1 183 ? 7.348 -29.672 -26.203 1 85.5 183 GLU B N 1
ATOM 6121 C CA . GLU B 1 183 ? 8.672 -30.297 -26.188 1 85.5 183 GLU B CA 1
ATOM 6122 C C . GLU B 1 183 ? 8.914 -31.031 -24.875 1 85.5 183 GLU B C 1
ATOM 6124 O O . GLU B 1 183 ? 8.492 -30.578 -23.812 1 85.5 183 GLU B O 1
ATOM 6129 N N . GLY B 1 184 ? 9.266 -32.219 -24.875 1 87.25 184 GLY B N 1
ATOM 6130 C CA . GLY B 1 184 ? 9.602 -32.969 -23.672 1 87.25 184 GLY B CA 1
ATOM 6131 C C . GLY B 1 184 ? 10.672 -32.281 -22.828 1 87.25 184 GLY B C 1
ATOM 6132 O O . GLY B 1 184 ? 11.141 -31.188 -23.172 1 87.25 184 GLY B O 1
ATOM 6133 N N . GLU B 1 185 ? 10.898 -32.719 -21.594 1 92 185 GLU B N 1
ATOM 6134 C CA . GLU B 1 185 ? 11.93 -32.25 -20.672 1 92 185 GLU B CA 1
ATOM 6135 C C . GLU B 1 185 ? 12.938 -33.344 -20.359 1 92 185 GLU B C 1
ATOM 6137 O O . GLU B 1 185 ? 12.609 -34.531 -20.438 1 92 185 GLU B O 1
ATOM 6142 N N . PRO B 1 186 ? 14.18 -32.938 -20.078 1 90.06 186 PRO B N 1
ATOM 6143 C CA . PRO B 1 186 ? 15.164 -33.938 -19.703 1 90.06 186 PRO B CA 1
ATOM 6144 C C . PRO B 1 186 ? 14.742 -34.781 -18.5 1 90.06 186 PRO B C 1
ATOM 6146 O O . PRO B 1 186 ? 14.164 -34.25 -17.547 1 90.06 186 PRO B O 1
ATOM 6149 N N . TYR B 1 187 ? 15.055 -36 -18.562 1 89.88 187 TYR B N 1
ATOM 6150 C CA . TYR B 1 187 ? 14.695 -36.906 -17.484 1 89.88 187 TYR B CA 1
ATOM 6151 C C . TYR B 1 187 ? 15.555 -36.656 -16.25 1 89.88 187 TYR B C 1
ATOM 6153 O O . TYR B 1 187 ? 15.07 -36.75 -15.125 1 89.88 187 TYR B O 1
ATOM 6161 N N . GLN B 1 188 ? 16.781 -36.312 -16.484 1 92.19 188 GLN B N 1
ATOM 6162 C CA . GLN B 1 188 ? 17.719 -36.094 -15.391 1 92.19 188 GLN B CA 1
ATOM 6163 C C . GLN B 1 188 ? 17.422 -34.75 -14.695 1 92.19 188 GLN B C 1
ATOM 6165 O O . GLN B 1 188 ? 17.234 -33.75 -15.359 1 92.19 188 GLN B O 1
ATOM 6170 N N . VAL B 1 189 ? 17.297 -34.844 -13.406 1 95.75 189 VAL B N 1
ATOM 6171 C CA . VAL B 1 189 ? 17.125 -33.625 -12.609 1 95.75 189 VAL B CA 1
ATOM 6172 C C . VAL B 1 189 ? 18.438 -33.25 -11.938 1 95.75 189 VAL B C 1
ATOM 6174 O O . VAL B 1 189 ? 18.969 -34 -11.141 1 95.75 189 VAL B O 1
ATOM 6177 N N . ASP B 1 190 ? 18.906 -32.094 -12.234 1 94.56 190 ASP B N 1
ATOM 6178 C CA . ASP B 1 190 ? 20.188 -31.625 -11.703 1 94.56 190 ASP B CA 1
ATOM 6179 C C . ASP B 1 190 ? 20 -30.922 -10.352 1 94.56 190 ASP B C 1
ATOM 6181 O O . ASP B 1 190 ? 20.922 -30.875 -9.539 1 94.56 190 ASP B O 1
ATOM 6185 N N . HIS B 1 191 ? 18.906 -30.359 -10.156 1 96.44 191 HIS B N 1
ATOM 6186 C CA . HIS B 1 191 ? 18.641 -29.531 -8.984 1 96.44 191 HIS B CA 1
ATOM 6187 C C . HIS B 1 191 ? 17.156 -29.469 -8.68 1 96.44 191 HIS B C 1
ATOM 6189 O O . HIS B 1 191 ? 16.328 -29.562 -9.586 1 96.44 191 HIS B O 1
ATOM 6195 N N . LEU B 1 192 ? 16.828 -29.422 -7.434 1 98.06 192 LEU B N 1
ATOM 6196 C CA . LEU B 1 192 ? 15.438 -29.312 -6.996 1 98.06 192 LEU B CA 1
ATOM 6197 C C . LEU B 1 192 ? 15.211 -28.016 -6.238 1 98.06 192 LEU B C 1
ATOM 6199 O O . LEU B 1 192 ? 15.992 -27.656 -5.355 1 98.06 192 LEU B O 1
ATOM 6203 N N . VAL B 1 193 ? 14.188 -27.281 -6.598 1 97.44 193 VAL B N 1
ATOM 6204 C CA . VAL B 1 193 ? 13.867 -26.031 -5.926 1 97.44 193 VAL B CA 1
ATOM 6205 C C . VAL B 1 193 ? 12.43 -26.078 -5.418 1 97.44 193 VAL B C 1
ATOM 6207 O O . VAL B 1 193 ? 11.492 -26.266 -6.195 1 97.44 193 VAL B O 1
ATOM 6210 N N . PHE B 1 194 ? 12.258 -25.953 -4.121 1 95.56 194 PHE B N 1
ATOM 6211 C CA . PHE B 1 194 ? 10.93 -25.781 -3.557 1 95.56 194 PHE B CA 1
ATOM 6212 C C . PHE B 1 194 ? 10.523 -24.312 -3.549 1 95.56 194 PHE B C 1
ATOM 6214 O O . PHE B 1 194 ? 11.289 -23.453 -3.102 1 95.56 194 PHE B O 1
ATOM 6221 N N . MET B 1 195 ? 9.391 -24 -4.055 1 92.94 195 MET B N 1
ATOM 6222 C CA . MET B 1 195 ? 8.945 -22.625 -4.176 1 92.94 195 MET B CA 1
ATOM 6223 C C . MET B 1 195 ? 7.773 -22.344 -3.236 1 92.94 195 MET B C 1
ATOM 6225 O O . MET B 1 195 ? 6.695 -22.922 -3.393 1 92.94 195 MET B O 1
ATOM 6229 N N . VAL B 1 196 ? 8.016 -21.391 -2.346 1 86.69 196 VAL B N 1
ATOM 6230 C CA . VAL B 1 196 ? 7.02 -21.062 -1.332 1 86.69 196 VAL B CA 1
ATOM 6231 C C . VAL B 1 196 ? 6.438 -19.672 -1.604 1 86.69 196 VAL B C 1
ATOM 6233 O O . VAL B 1 196 ? 7.18 -18.719 -1.86 1 86.69 196 VAL B O 1
ATOM 6236 N N . HIS B 1 197 ? 5.164 -19.641 -1.683 1 79.31 197 HIS B N 1
ATOM 6237 C CA . HIS B 1 197 ? 4.512 -18.344 -1.828 1 79.31 197 HIS B CA 1
ATOM 6238 C C . HIS B 1 197 ? 4.035 -17.812 -0.48 1 79.31 197 HIS B C 1
ATOM 6240 O O . HIS B 1 197 ? 3.754 -18.594 0.435 1 79.31 197 HIS B O 1
ATOM 6246 N N . GLY B 1 198 ? 4.074 -16.438 -0.447 1 68.5 198 GLY B N 1
ATOM 6247 C CA . GLY B 1 198 ? 3.58 -15.812 0.77 1 68.5 198 GLY B CA 1
ATOM 6248 C C . GLY B 1 198 ? 2.117 -16.109 1.04 1 68.5 198 GLY B C 1
ATOM 6249 O O . GLY B 1 198 ? 1.56 -17.062 0.498 1 68.5 198 GLY B O 1
ATOM 6250 N N . VAL B 1 199 ? 1.555 -15.203 1.833 1 57.94 199 VAL B N 1
ATOM 6251 C CA . VAL B 1 199 ? 0.225 -15.484 2.363 1 57.94 199 VAL B CA 1
ATOM 6252 C C . VAL B 1 199 ? -0.837 -14.93 1.418 1 57.94 199 VAL B C 1
ATOM 6254 O O . VAL B 1 199 ? -0.785 -13.758 1.036 1 57.94 199 VAL B O 1
ATOM 6257 N N . GLY B 1 200 ? -1.587 -15.766 0.79 1 59.84 200 GLY B N 1
ATOM 6258 C CA . GLY B 1 200 ? -2.762 -15.539 -0.037 1 59.84 200 GLY B CA 1
ATOM 6259 C C . GLY B 1 200 ? -2.92 -16.562 -1.142 1 59.84 200 GLY B C 1
ATOM 6260 O O . GLY B 1 200 ? -1.979 -17.297 -1.457 1 59.84 200 GLY B O 1
ATOM 6261 N N . PRO B 1 201 ? -4.043 -16.562 -1.538 1 59.53 201 PRO B N 1
ATOM 6262 C CA . PRO B 1 201 ? -4.328 -17.594 -2.531 1 59.53 201 PRO B CA 1
ATOM 6263 C C . PRO B 1 201 ? -3.791 -17.25 -3.918 1 59.53 201 PRO B C 1
ATOM 6265 O O . PRO B 1 201 ? -3.521 -18.141 -4.723 1 59.53 201 PRO B O 1
ATOM 6268 N N . ALA B 1 202 ? -3.689 -15.953 -4.16 1 60.22 202 ALA B N 1
ATOM 6269 C CA . ALA B 1 202 ? -3.281 -15.547 -5.504 1 60.22 202 ALA B CA 1
ATOM 6270 C C . ALA B 1 202 ? -1.824 -15.094 -5.52 1 60.22 202 ALA B C 1
ATOM 6272 O O . ALA B 1 202 ? -1.379 -14.383 -4.617 1 60.22 202 ALA B O 1
ATOM 6273 N N . CYS B 1 203 ? -1.14 -15.617 -6.52 1 56.06 203 CYS B N 1
ATOM 6274 C CA . CYS B 1 203 ? 0.295 -15.367 -6.609 1 56.06 203 CYS B CA 1
ATOM 6275 C C . CYS B 1 203 ? 0.594 -14.25 -7.602 1 56.06 203 CYS B C 1
ATOM 6277 O O . CYS B 1 203 ? 1.677 -13.664 -7.574 1 56.06 203 CYS B O 1
ATOM 6279 N N . ASP B 1 204 ? -0.419 -14.039 -8.445 1 56.03 204 ASP B N 1
ATOM 6280 C CA . ASP B 1 204 ? -0.098 -13.055 -9.477 1 56.03 204 ASP B CA 1
ATOM 6281 C C . ASP B 1 204 ? -1.304 -12.172 -9.781 1 56.03 204 ASP B C 1
ATOM 6283 O O . ASP B 1 204 ? -2.338 -12.266 -9.125 1 56.03 204 ASP B O 1
ATOM 6287 N N . ILE B 1 205 ? -1.062 -11.281 -10.68 1 56.34 205 ILE B N 1
ATOM 6288 C CA . ILE B 1 205 ? -2.047 -10.258 -11.008 1 56.34 205 ILE B CA 1
ATOM 6289 C C . ILE B 1 205 ? -3.289 -10.906 -11.609 1 56.34 205 ILE B C 1
ATOM 6291 O O . ILE B 1 205 ? -4.387 -10.352 -11.539 1 56.34 205 ILE B O 1
ATOM 6295 N N . GLN B 1 206 ? -3.086 -12.062 -12.117 1 56.97 206 GLN B N 1
ATOM 6296 C CA . GLN B 1 206 ? -4.211 -12.773 -12.719 1 56.97 206 GLN B CA 1
ATOM 6297 C C . GLN B 1 206 ? -4.926 -13.641 -11.68 1 56.97 206 GLN B C 1
ATOM 6299 O O . GLN B 1 206 ? -5.859 -14.375 -12.016 1 56.97 206 GLN B O 1
ATOM 6304 N N . LEU B 1 207 ? -4.449 -13.492 -10.445 1 64.25 207 LEU B N 1
ATOM 6305 C CA . LEU B 1 207 ? -5.035 -14.18 -9.305 1 64.25 207 LEU B CA 1
ATOM 6306 C C . LEU B 1 207 ? -4.859 -15.695 -9.43 1 64.25 207 LEU B C 1
ATOM 6308 O O . LEU B 1 207 ? -5.703 -16.453 -8.969 1 64.25 207 LEU B O 1
ATOM 6312 N N . ARG B 1 208 ? -3.783 -16.188 -10.18 1 73.19 208 ARG B N 1
ATOM 6313 C CA . ARG B 1 208 ? -3.465 -17.609 -10.344 1 73.19 208 ARG B CA 1
ATOM 6314 C C . ARG B 1 208 ? -2.869 -18.188 -9.062 1 73.19 208 ARG B C 1
ATOM 6316 O O . ARG B 1 208 ? -2.262 -17.453 -8.273 1 73.19 208 ARG B O 1
ATOM 6323 N N . GLY B 1 209 ? -3.041 -19.422 -9 1 77.19 209 GLY B N 1
ATOM 6324 C CA . GLY B 1 209 ? -2.471 -20.109 -7.859 1 77.19 209 GLY B CA 1
ATOM 6325 C C . GLY B 1 209 ? -0.99 -20.406 -8.008 1 77.19 209 GLY B C 1
ATOM 6326 O O . GLY B 1 209 ? -0.415 -20.172 -9.078 1 77.19 209 GLY B O 1
ATOM 6327 N N . VAL B 1 210 ? -0.429 -20.922 -6.988 1 84.56 210 VAL B N 1
ATOM 6328 C CA . VAL B 1 210 ? 1.013 -21.125 -6.926 1 84.56 210 VAL B CA 1
ATOM 6329 C C . VAL B 1 210 ? 1.422 -22.203 -7.934 1 84.56 210 VAL B C 1
ATOM 6331 O O . VAL B 1 210 ? 2.488 -22.109 -8.547 1 84.56 210 VAL B O 1
ATOM 6334 N N . VAL B 1 211 ? 0.583 -23.188 -8.133 1 88.75 211 VAL B N 1
ATOM 6335 C CA . VAL B 1 211 ? 0.912 -24.297 -9.031 1 88.75 211 VAL B CA 1
ATOM 6336 C C . VAL B 1 211 ? 1.052 -23.766 -10.461 1 88.75 211 VAL B C 1
ATOM 6338 O O . VAL B 1 211 ? 2.023 -24.094 -11.148 1 88.75 211 VAL B O 1
ATOM 6341 N N . GLU B 1 212 ? 0.145 -22.984 -10.867 1 87.62 212 GLU B N 1
ATOM 6342 C CA . GLU B 1 212 ? 0.188 -22.422 -12.211 1 87.62 212 GLU B CA 1
ATOM 6343 C C . GLU B 1 212 ? 1.406 -21.531 -12.398 1 87.62 212 GLU B C 1
ATOM 6345 O O . GLU B 1 212 ? 2.049 -21.547 -13.445 1 87.62 212 GLU B O 1
ATOM 6350 N N . CYS B 1 213 ? 1.674 -20.75 -11.422 1 89.06 213 CYS B N 1
ATOM 6351 C CA . CYS B 1 213 ? 2.816 -19.844 -11.492 1 89.06 213 CYS B CA 1
ATOM 6352 C C . CYS B 1 213 ? 4.125 -20.625 -11.578 1 89.06 213 CYS B C 1
ATOM 6354 O O . CYS B 1 213 ? 5.02 -20.266 -12.344 1 89.06 213 CYS B O 1
ATOM 6356 N N . VAL B 1 214 ? 4.191 -21.656 -10.852 1 93.25 214 VAL B N 1
ATOM 6357 C CA . VAL B 1 214 ? 5.402 -22.469 -10.844 1 93.25 214 VAL B CA 1
ATOM 6358 C C . VAL B 1 214 ? 5.543 -23.203 -12.18 1 93.25 214 VAL B C 1
ATOM 6360 O O . VAL B 1 214 ? 6.652 -23.375 -12.68 1 93.25 214 VAL B O 1
ATOM 6363 N N . ASN B 1 215 ? 4.418 -23.594 -12.75 1 91.5 215 ASN B N 1
ATOM 6364 C CA . ASN B 1 215 ? 4.461 -24.188 -14.078 1 91.5 215 ASN B CA 1
ATOM 6365 C C . ASN B 1 215 ? 5.051 -23.234 -15.109 1 91.5 215 ASN B C 1
ATOM 6367 O O . ASN B 1 215 ? 5.887 -23.625 -15.93 1 91.5 215 ASN B O 1
ATOM 6371 N N . ASP B 1 216 ? 4.617 -22.078 -15.016 1 90.38 216 ASP B N 1
ATOM 6372 C CA . ASP B 1 216 ? 5.156 -21.062 -15.922 1 90.38 216 ASP B CA 1
ATOM 6373 C C . ASP B 1 216 ? 6.648 -20.844 -15.672 1 90.38 216 ASP B C 1
ATOM 6375 O O . ASP B 1 216 ? 7.418 -20.672 -16.625 1 90.38 216 ASP B O 1
ATOM 6379 N N . PHE B 1 217 ? 6.996 -20.781 -14.461 1 94.5 217 PHE B N 1
ATOM 6380 C CA . PHE B 1 217 ? 8.391 -20.625 -14.07 1 94.5 217 PHE B CA 1
ATOM 6381 C C . PHE B 1 217 ? 9.242 -21.766 -14.617 1 94.5 217 PHE B C 1
ATOM 6383 O O . PHE B 1 217 ? 10.344 -21.531 -15.125 1 94.5 217 PHE B O 1
ATOM 6390 N N . ARG B 1 218 ? 8.75 -22.938 -14.523 1 95.5 218 ARG B N 1
ATOM 6391 C CA . ARG B 1 218 ? 9.422 -24.125 -15.023 1 95.5 218 ARG B CA 1
ATOM 6392 C C . ARG B 1 218 ? 9.602 -24.047 -16.531 1 95.5 218 ARG B C 1
ATOM 6394 O O . ARG B 1 218 ? 10.672 -24.375 -17.062 1 95.5 218 ARG B O 1
ATOM 6401 N N . ASP B 1 219 ? 8.57 -23.656 -17.234 1 93 219 ASP B N 1
ATOM 6402 C CA . ASP B 1 219 ? 8.648 -23.531 -18.688 1 93 219 ASP B CA 1
ATOM 6403 C C . ASP B 1 219 ? 9.711 -22.516 -19.094 1 93 219 ASP B C 1
ATOM 6405 O O . ASP B 1 219 ? 10.477 -22.766 -20.031 1 93 219 ASP B O 1
ATOM 6409 N N . ALA B 1 220 ? 9.703 -21.438 -18.391 1 93.75 220 ALA B N 1
ATOM 6410 C CA . ALA B 1 220 ? 10.719 -20.422 -18.656 1 93.75 220 ALA B CA 1
ATOM 6411 C C . ALA B 1 220 ? 12.117 -20.969 -18.391 1 93.75 220 ALA B C 1
ATOM 6413 O O . ALA B 1 220 ? 13.055 -20.703 -19.156 1 93.75 220 ALA B O 1
ATOM 6414 N N . SER B 1 221 ? 12.234 -21.703 -17.359 1 95.19 221 SER B N 1
ATOM 6415 C CA . SER B 1 221 ? 13.516 -22.297 -17 1 95.19 221 SER B CA 1
ATOM 6416 C C . SER B 1 221 ? 14.016 -23.234 -18.078 1 95.19 221 SER B C 1
ATOM 6418 O O . SER B 1 221 ? 15.18 -23.156 -18.484 1 95.19 221 SER B O 1
ATOM 6420 N N . LEU B 1 222 ? 13.164 -24.047 -18.578 1 92.56 222 LEU B N 1
ATOM 6421 C CA . LEU B 1 222 ? 13.531 -25 -19.609 1 92.56 222 LEU B CA 1
ATOM 6422 C C . LEU B 1 222 ? 13.953 -24.281 -20.891 1 92.56 222 LEU B C 1
ATOM 6424 O O . LEU B 1 222 ? 14.945 -24.656 -21.516 1 92.56 222 LEU B O 1
ATOM 6428 N N . SER B 1 223 ? 13.164 -23.281 -21.172 1 90.5 223 SER B N 1
ATOM 6429 C CA . SER B 1 223 ? 13.477 -22.5 -22.359 1 90.5 223 SER B CA 1
ATOM 6430 C C . SER B 1 223 ? 14.828 -21.812 -22.234 1 90.5 223 SER B C 1
ATOM 6432 O O . SER B 1 223 ? 15.625 -21.828 -23.172 1 90.5 223 SER B O 1
ATOM 6434 N N . LEU B 1 224 ? 15.148 -21.281 -21.125 1 91.31 224 LEU B N 1
ATOM 6435 C CA . LEU B 1 224 ? 16.391 -20.547 -20.891 1 91.31 224 LEU B CA 1
ATOM 6436 C C . LEU B 1 224 ? 17.578 -21.484 -20.812 1 91.31 224 LEU B C 1
ATOM 6438 O O . LEU B 1 224 ? 18.688 -21.141 -21.234 1 91.31 224 LEU B O 1
ATOM 6442 N N . LEU B 1 225 ? 17.359 -22.688 -20.266 1 89.31 225 LEU B N 1
ATOM 6443 C CA . LEU B 1 225 ? 18.422 -23.672 -20.219 1 89.31 225 LEU B CA 1
ATOM 6444 C C . LEU B 1 225 ? 18.859 -24.047 -21.625 1 89.31 225 LEU B C 1
ATOM 6446 O O . LEU B 1 225 ? 20.062 -24.172 -21.891 1 89.31 225 LEU B O 1
ATOM 6450 N N . SER B 1 226 ? 17.906 -24.156 -22.484 1 84.12 226 SER B N 1
ATOM 6451 C CA . SER B 1 226 ? 18.188 -24.531 -23.859 1 84.12 226 SER B CA 1
ATOM 6452 C C . SER B 1 226 ? 18.875 -23.406 -24.609 1 84.12 226 SER B C 1
ATOM 6454 O O . SER B 1 226 ? 19.75 -23.641 -25.453 1 84.12 226 SER B O 1
ATOM 6456 N N . SER B 1 227 ? 18.578 -22.203 -24.297 1 85.75 227 SER B N 1
ATOM 6457 C CA . SER B 1 227 ? 19.062 -21.078 -25.062 1 85.75 227 SER B CA 1
ATOM 6458 C C . SER B 1 227 ? 20.375 -20.547 -24.516 1 85.75 227 SER B C 1
ATOM 6460 O O . SER B 1 227 ? 21.234 -20.047 -25.25 1 85.75 227 SER B O 1
ATOM 6462 N N . HIS B 1 228 ? 20.594 -20.641 -23.234 1 85.44 228 HIS B N 1
ATOM 6463 C CA . HIS B 1 228 ? 21.688 -19.906 -22.625 1 85.44 228 HIS B CA 1
ATOM 6464 C C . HIS B 1 228 ? 22.781 -20.859 -22.156 1 85.44 228 HIS B C 1
ATOM 6466 O O . HIS B 1 228 ? 23.922 -20.438 -21.906 1 85.44 228 HIS B O 1
ATOM 6472 N N . PHE B 1 229 ? 22.469 -22.078 -21.953 1 82.56 229 PHE B N 1
ATOM 6473 C CA . PHE B 1 229 ? 23.469 -22.984 -21.406 1 82.56 229 PHE B CA 1
ATOM 6474 C C . PHE B 1 229 ? 23.859 -24.031 -22.453 1 82.56 229 PHE B C 1
ATOM 6476 O O . PHE B 1 229 ? 23 -24.594 -23.125 1 82.56 229 PHE B O 1
ATOM 6483 N N . LYS B 1 230 ? 25.094 -23.781 -23.016 1 69.31 230 LYS B N 1
ATOM 6484 C CA . LYS B 1 230 ? 25.609 -24.719 -24 1 69.31 230 LYS B CA 1
ATOM 6485 C C . LYS B 1 230 ? 26.109 -26.016 -23.344 1 69.31 230 LYS B C 1
ATOM 6487 O O . LYS B 1 230 ? 26.562 -25.984 -22.203 1 69.31 230 LYS B O 1
ATOM 6492 N N . GLN B 1 231 ? 25.594 -27.125 -23.953 1 59.09 231 GLN B N 1
ATOM 6493 C CA . GLN B 1 231 ? 26.016 -28.438 -23.5 1 59.09 231 GLN B CA 1
ATOM 6494 C C . GLN B 1 231 ? 27.516 -28.469 -23.188 1 59.09 231 GLN B C 1
ATOM 6496 O O . GLN B 1 231 ? 28.297 -27.844 -23.906 1 59.09 231 GLN B O 1
ATOM 6501 N N . SER B 1 232 ? 27.734 -28.609 -21.891 1 54.16 232 SER B N 1
ATOM 6502 C CA . SER B 1 232 ? 29.125 -28.734 -21.484 1 54.16 232 SER B CA 1
ATOM 6503 C C . SER B 1 232 ? 29.938 -29.531 -22.5 1 54.16 232 SER B C 1
ATOM 6505 O O . SER B 1 232 ? 29.406 -30.453 -23.141 1 54.16 232 SER B O 1
ATOM 6507 N N . GLN B 1 233 ? 30.984 -28.922 -23.062 1 48.19 233 GLN B N 1
ATOM 6508 C CA . GLN B 1 233 ? 31.938 -29.609 -23.938 1 48.19 233 GLN B CA 1
ATOM 6509 C C . GLN B 1 233 ? 32.25 -31 -23.438 1 48.19 233 GLN B C 1
ATOM 6511 O O . GLN B 1 233 ? 32.719 -31.859 -24.188 1 48.19 233 GLN B O 1
ATOM 6516 N N . ASP B 1 234 ? 32.344 -31.109 -22.156 1 48.34 234 ASP B N 1
ATOM 6517 C CA . ASP B 1 234 ? 32.906 -32.344 -21.672 1 48.34 234 ASP B CA 1
ATOM 6518 C C . ASP B 1 234 ? 31.891 -33.5 -21.75 1 48.34 234 ASP B C 1
ATOM 6520 O O . ASP B 1 234 ? 32.125 -34.594 -21.234 1 48.34 234 ASP B O 1
ATOM 6524 N N . GLY B 1 235 ? 30.797 -33.312 -22.453 1 53.53 235 GLY B N 1
ATOM 6525 C CA . GLY B 1 235 ? 29.938 -34.469 -22.672 1 53.53 235 GLY B CA 1
ATOM 6526 C C . GLY B 1 235 ? 28.875 -34.625 -21.609 1 53.53 235 GLY B C 1
ATOM 6527 O O . GLY B 1 235 ? 28.062 -35.562 -21.656 1 53.53 235 GLY B O 1
ATOM 6528 N N . THR B 1 236 ? 29.047 -33.969 -20.484 1 57.56 236 THR B N 1
ATOM 6529 C CA . THR B 1 236 ? 28.078 -34.219 -19.406 1 57.56 236 THR B CA 1
ATOM 6530 C C . THR B 1 236 ? 26.75 -33.594 -19.734 1 57.56 236 THR B C 1
ATOM 6532 O O . THR B 1 236 ? 26.688 -32.406 -20.078 1 57.56 236 THR B O 1
ATOM 6535 N N . HIS B 1 237 ? 25.75 -34.469 -19.953 1 68.12 237 HIS B N 1
ATOM 6536 C CA . HIS B 1 237 ? 24.406 -34.094 -20.375 1 68.12 237 HIS B CA 1
ATOM 6537 C C . HIS B 1 237 ? 23.703 -33.281 -19.297 1 68.12 237 HIS B C 1
ATOM 6539 O O . HIS B 1 237 ? 23.672 -33.656 -18.141 1 68.12 237 HIS B O 1
ATOM 6545 N N . MET B 1 238 ? 23.578 -32 -19.5 1 82.44 238 MET B N 1
ATOM 6546 C CA . MET B 1 238 ? 22.828 -31.094 -18.625 1 82.44 238 MET B CA 1
ATOM 6547 C C . MET B 1 238 ? 21.375 -31.547 -18.5 1 82.44 238 MET B C 1
ATOM 6549 O O . MET B 1 238 ? 20.719 -31.844 -19.516 1 82.44 238 MET B O 1
ATOM 6553 N N . GLY B 1 239 ? 20.938 -31.766 -17.25 1 90.94 239 GLY B N 1
ATOM 6554 C CA . GLY B 1 239 ? 19.531 -32.062 -16.984 1 90.94 239 GLY B CA 1
ATOM 6555 C C . GLY B 1 239 ? 18.672 -30.828 -16.828 1 90.94 239 GLY B C 1
ATOM 6556 O O . GLY B 1 239 ? 18.812 -29.859 -17.578 1 90.94 239 GLY B O 1
ATOM 6557 N N . ARG B 1 240 ? 17.812 -30.922 -15.977 1 94.12 240 ARG B N 1
ATOM 6558 C CA . ARG B 1 240 ? 16.906 -29.812 -15.727 1 94.12 240 ARG B CA 1
ATOM 6559 C C . ARG B 1 240 ? 16.844 -29.469 -14.242 1 94.12 240 ARG B C 1
ATOM 6561 O O . ARG B 1 240 ? 17.375 -30.203 -13.414 1 94.12 240 ARG B O 1
ATOM 6568 N N . VAL B 1 241 ? 16.312 -28.328 -13.961 1 96.19 241 VAL B N 1
ATOM 6569 C CA . VAL B 1 241 ? 15.961 -27.969 -12.594 1 96.19 241 VAL B CA 1
ATOM 6570 C C . VAL B 1 241 ? 14.469 -28.203 -12.359 1 96.19 241 VAL B C 1
ATOM 6572 O O . VAL B 1 241 ? 13.633 -27.844 -13.195 1 96.19 241 VAL B O 1
ATOM 6575 N N . GLU B 1 242 ? 14.164 -28.953 -11.375 1 98.06 242 GLU B N 1
ATOM 6576 C CA . GLU B 1 242 ? 12.766 -29.203 -11.047 1 98.06 242 GLU B CA 1
ATOM 6577 C C . GLU B 1 242 ? 12.258 -28.188 -10.023 1 98.06 242 GLU B C 1
ATOM 6579 O O . GLU B 1 242 ? 12.977 -27.828 -9.086 1 98.06 242 GLU B O 1
ATOM 6584 N N . PHE B 1 243 ? 11.102 -27.672 -10.234 1 97.62 243 PHE B N 1
ATOM 6585 C CA . PHE B 1 243 ? 10.461 -26.719 -9.344 1 97.62 243 PHE B CA 1
ATOM 6586 C C . PHE B 1 243 ? 9.156 -27.281 -8.789 1 97.62 243 PHE B C 1
ATOM 6588 O O . PHE B 1 243 ? 8.281 -27.703 -9.547 1 97.62 243 PHE B O 1
ATOM 6595 N N . ILE B 1 244 ? 9.039 -27.344 -7.492 1 96.94 244 ILE B N 1
ATOM 6596 C CA . ILE B 1 244 ? 7.844 -27.891 -6.855 1 96.94 244 ILE B CA 1
ATOM 6597 C C . ILE B 1 244 ? 7.188 -26.828 -5.98 1 96.94 244 ILE B C 1
ATOM 6599 O O . ILE B 1 244 ? 7.836 -26.25 -5.105 1 96.94 244 ILE B O 1
ATOM 6603 N N . PRO B 1 245 ? 5.938 -26.562 -6.23 1 93.19 245 PRO B N 1
ATOM 6604 C CA . PRO B 1 245 ? 5.234 -25.562 -5.418 1 93.19 245 PRO B CA 1
ATOM 6605 C C . PRO B 1 245 ? 4.863 -26.094 -4.031 1 93.19 245 PRO B C 1
ATOM 6607 O O . PRO B 1 245 ? 4.527 -27.266 -3.883 1 93.19 245 PRO B O 1
ATOM 6610 N N . ILE B 1 246 ? 5 -25.25 -3.08 1 89.12 246 ILE B N 1
ATOM 6611 C CA . ILE B 1 246 ? 4.531 -25.547 -1.729 1 89.12 246 ILE B CA 1
ATOM 6612 C C . ILE B 1 246 ? 3.221 -24.812 -1.465 1 89.12 246 ILE B C 1
ATOM 6614 O O . ILE B 1 246 ? 3.195 -23.578 -1.401 1 89.12 246 ILE B O 1
ATOM 6618 N N . ASN B 1 247 ? 2.18 -25.562 -1.382 1 78.44 247 ASN B N 1
ATOM 6619 C CA . ASN B 1 247 ? 0.872 -24.984 -1.098 1 78.44 247 ASN B CA 1
ATOM 6620 C C . ASN B 1 247 ? 0.525 -25.078 0.385 1 78.44 247 ASN B C 1
ATOM 6622 O O . ASN B 1 247 ? 0.061 -26.125 0.849 1 78.44 247 ASN B O 1
ATOM 6626 N N . TRP B 1 248 ? 0.724 -24.031 1.144 1 71.75 248 TRP B N 1
ATOM 6627 C CA . TRP B 1 248 ? 0.504 -24.109 2.584 1 71.75 248 TRP B CA 1
ATOM 6628 C C . TRP B 1 248 ? -0.651 -23.203 3.012 1 71.75 248 TRP B C 1
ATOM 6630 O O . TRP B 1 248 ? -1.167 -23.344 4.125 1 71.75 248 TRP B O 1
ATOM 6640 N N . HIS B 1 249 ? -1.037 -22.297 2.197 1 65.75 249 HIS B N 1
ATOM 6641 C CA . HIS B 1 249 ? -1.983 -21.25 2.578 1 65.75 249 HIS B CA 1
ATOM 6642 C C . HIS B 1 249 ? -3.311 -21.844 3.033 1 65.75 249 HIS B C 1
ATOM 6644 O O . HIS B 1 249 ? -3.971 -21.297 3.92 1 65.75 249 HIS B O 1
ATOM 6650 N N . ARG B 1 250 ? -3.578 -22.891 2.463 1 61.03 250 ARG B N 1
ATOM 6651 C CA . ARG B 1 250 ? -4.871 -23.484 2.793 1 61.03 250 ARG B CA 1
ATOM 6652 C C . ARG B 1 250 ? -4.953 -23.844 4.273 1 61.03 250 ARG B C 1
ATOM 6654 O O . ARG B 1 250 ? -6.039 -23.859 4.855 1 61.03 250 ARG B O 1
ATOM 6661 N N . VAL B 1 251 ? -3.807 -23.938 4.812 1 59.59 251 VAL B N 1
ATOM 6662 C CA . VAL B 1 251 ? -3.814 -24.422 6.195 1 59.59 251 VAL B CA 1
ATOM 6663 C C . VAL B 1 251 ? -4.156 -23.266 7.133 1 59.59 251 VAL B C 1
ATOM 6665 O O . VAL B 1 251 ? -4.84 -23.453 8.141 1 59.59 251 VAL B O 1
ATOM 6668 N N . LEU B 1 252 ? -3.645 -22.094 6.902 1 58.31 252 LEU B N 1
ATOM 6669 C CA . LEU B 1 252 ? -3.854 -20.969 7.809 1 58.31 252 LEU B CA 1
ATOM 6670 C C . LEU B 1 252 ? -5.047 -20.125 7.367 1 58.31 252 LEU B C 1
ATOM 6672 O O . LEU B 1 252 ? -5.758 -19.562 8.203 1 58.31 252 LEU B O 1
ATOM 6676 N N . HIS B 1 253 ? -5.105 -19.703 6.043 1 56.69 253 HIS B N 1
ATOM 6677 C CA . HIS B 1 253 ? -6.121 -18.766 5.559 1 56.69 253 HIS B CA 1
ATOM 6678 C C . HIS B 1 253 ? -7.469 -19.453 5.402 1 56.69 253 HIS B C 1
ATOM 6680 O O . HIS B 1 253 ? -8.492 -18.797 5.215 1 56.69 253 HIS B O 1
ATOM 6686 N N . GLY B 1 254 ? -7.379 -20.734 5.387 1 51.09 254 GLY B N 1
ATOM 6687 C CA . GLY B 1 254 ? -8.656 -21.422 5.328 1 51.09 254 GLY B CA 1
ATOM 6688 C C . GLY B 1 254 ? -9.516 -21.188 6.555 1 51.09 254 GLY B C 1
ATOM 6689 O O . GLY B 1 254 ? -9.344 -20.188 7.262 1 51.09 254 GLY B O 1
ATOM 6690 N N . ASP B 1 255 ? -10.406 -22.062 6.762 1 51.88 255 ASP B N 1
ATOM 6691 C CA . ASP B 1 255 ? -11.477 -22.203 7.75 1 51.88 255 ASP B CA 1
ATOM 6692 C C . ASP B 1 255 ? -10.922 -22.125 9.172 1 51.88 255 ASP B C 1
ATOM 6694 O O . ASP B 1 255 ? -11.688 -22.078 10.141 1 51.88 255 ASP B O 1
ATOM 6698 N N . ALA B 1 256 ? -9.594 -21.969 9.234 1 51.34 256 ALA B N 1
ATOM 6699 C CA . ALA B 1 256 ? -9.148 -22.266 10.594 1 51.34 256 ALA B CA 1
ATOM 6700 C C . ALA B 1 256 ? -9.273 -21.031 11.492 1 51.34 256 ALA B C 1
ATOM 6702 O O . ALA B 1 256 ? -9.719 -21.141 12.633 1 51.34 256 ALA B O 1
ATOM 6703 N N . THR B 1 257 ? -8.875 -19.828 10.922 1 61.84 257 THR B N 1
ATOM 6704 C CA . THR B 1 257 ? -8.977 -18.719 11.867 1 61.84 257 THR B CA 1
ATOM 6705 C C . THR B 1 257 ? -10.172 -17.844 11.547 1 61.84 257 THR B C 1
ATOM 6707 O O . THR B 1 257 ? -10.719 -17.188 12.43 1 61.84 257 THR B O 1
ATOM 6710 N N . GLY B 1 258 ? -10.617 -17.828 10.305 1 71.94 258 GLY B N 1
ATOM 6711 C CA . GLY B 1 258 ? -11.734 -17 9.891 1 71.94 258 GLY B CA 1
ATOM 6712 C C . GLY B 1 258 ? -11.398 -15.531 9.836 1 71.94 258 GLY B C 1
ATOM 6713 O O . GLY B 1 258 ? -12.266 -14.695 9.578 1 71.94 258 GLY B O 1
ATOM 6714 N N . VAL B 1 259 ? -10.125 -15.148 10.062 1 76.81 259 VAL B N 1
ATOM 6715 C CA . VAL B 1 259 ? -9.727 -13.742 10.156 1 76.81 259 VAL B CA 1
ATOM 6716 C C . VAL B 1 259 ? -9.812 -13.094 8.781 1 76.81 259 VAL B C 1
ATOM 6718 O O . VAL B 1 259 ? -10.172 -11.914 8.672 1 76.81 259 VAL B O 1
ATOM 6721 N N . ASP B 1 260 ? -9.602 -13.867 7.703 1 76.81 260 ASP B N 1
ATOM 6722 C CA . ASP B 1 260 ? -9.68 -13.344 6.344 1 76.81 260 ASP B CA 1
ATOM 6723 C C . ASP B 1 260 ? -11.094 -12.867 6.02 1 76.81 260 ASP B C 1
ATOM 6725 O O . ASP B 1 260 ? -11.281 -11.781 5.457 1 76.81 260 ASP B O 1
ATOM 6729 N N . GLU B 1 261 ? -11.969 -13.664 6.406 1 81.5 261 GLU B N 1
ATOM 6730 C CA . GLU B 1 261 ? -13.367 -13.32 6.152 1 81.5 261 GLU B CA 1
ATOM 6731 C C . GLU B 1 261 ? -13.797 -12.102 6.977 1 81.5 261 GLU B C 1
ATOM 6733 O O . GLU B 1 261 ? -14.57 -11.273 6.504 1 81.5 261 GLU B O 1
ATOM 6738 N N . ASP B 1 262 ? -13.281 -12.07 8.117 1 85.88 262 ASP B N 1
ATOM 6739 C CA . ASP B 1 262 ? -13.625 -10.961 9.008 1 85.88 262 ASP B CA 1
ATOM 6740 C C . ASP B 1 262 ? -13.086 -9.641 8.477 1 85.88 262 ASP B C 1
ATOM 6742 O O . ASP B 1 262 ? -13.758 -8.609 8.555 1 85.88 262 ASP B O 1
ATOM 6746 N N . ILE B 1 263 ? -11.914 -9.664 7.98 1 87.12 263 ILE B N 1
ATOM 6747 C CA . ILE B 1 263 ? -11.312 -8.453 7.445 1 87.12 263 ILE B CA 1
ATOM 6748 C C . ILE B 1 263 ? -12.055 -8.023 6.18 1 87.12 263 ILE B C 1
ATOM 6750 O O . ILE B 1 263 ? -12.242 -6.824 5.941 1 87.12 263 ILE B O 1
ATOM 6754 N N . GLN B 1 264 ? -12.477 -8.969 5.414 1 86.75 264 GLN B N 1
ATOM 6755 C CA . GLN B 1 264 ? -13.195 -8.664 4.18 1 86.75 264 GLN B CA 1
ATOM 6756 C C . GLN B 1 264 ? -14.539 -7.996 4.473 1 86.75 264 GLN B C 1
ATOM 6758 O O . GLN B 1 264 ? -14.977 -7.125 3.723 1 86.75 264 GLN B O 1
ATOM 6763 N N . ARG B 1 265 ? -15.094 -8.359 5.535 1 89.44 265 ARG B N 1
ATOM 6764 C CA . ARG B 1 265 ? -16.391 -7.824 5.918 1 89.44 265 ARG B CA 1
ATOM 6765 C C . ARG B 1 265 ? -16.312 -6.332 6.219 1 89.44 265 ARG B C 1
ATOM 6767 O O . ARG B 1 265 ? -17.281 -5.602 6.023 1 89.44 265 ARG B O 1
ATOM 6774 N N . ILE B 1 266 ? -15.219 -5.879 6.652 1 92.62 266 ILE B N 1
ATOM 6775 C CA . ILE B 1 266 ? -15.102 -4.48 7.051 1 92.62 266 ILE B CA 1
ATOM 6776 C C . ILE B 1 266 ? -14.312 -3.713 5.992 1 92.62 266 ILE B C 1
ATOM 6778 O O . ILE B 1 266 ? -13.992 -2.535 6.176 1 92.62 266 ILE B O 1
ATOM 6782 N N . THR B 1 267 ? -13.914 -4.359 4.906 1 93.06 267 THR B N 1
ATOM 6783 C CA . THR B 1 267 ? -13.156 -3.734 3.834 1 93.06 267 THR B CA 1
ATOM 6784 C C . THR B 1 267 ? -14.086 -3.033 2.848 1 93.06 267 THR B C 1
ATOM 6786 O O . THR B 1 267 ? -15.141 -3.568 2.492 1 93.06 267 THR B O 1
ATOM 6789 N N . LEU B 1 268 ? -13.688 -1.819 2.469 1 92.38 268 LEU B N 1
ATOM 6790 C CA . LEU B 1 268 ? -14.461 -1.085 1.472 1 92.38 268 LEU B CA 1
ATOM 6791 C C . LEU B 1 268 ? -14.312 -1.721 0.094 1 92.38 268 LEU B C 1
ATOM 6793 O O . LEU B 1 268 ? -13.266 -2.295 -0.221 1 92.38 268 LEU B O 1
ATOM 6797 N N . PRO B 1 269 ? -15.273 -1.622 -0.757 1 89.06 269 PRO B N 1
ATOM 6798 C CA . PRO B 1 269 ? -15.25 -2.309 -2.051 1 89.06 269 PRO B CA 1
ATOM 6799 C C . PRO B 1 269 ? -14.391 -1.579 -3.088 1 89.06 269 PRO B C 1
ATOM 6801 O O . PRO B 1 269 ? -14.016 -2.168 -4.105 1 89.06 269 PRO B O 1
ATOM 6804 N N . SER B 1 270 ? -14.117 -0.286 -2.852 1 86.94 270 SER B N 1
ATOM 6805 C CA . SER B 1 270 ? -13.32 0.471 -3.811 1 86.94 270 SER B CA 1
ATOM 6806 C C . SER B 1 270 ? -11.852 0.049 -3.768 1 86.94 270 SER B C 1
ATOM 6808 O O . SER B 1 270 ? -11.383 -0.477 -2.756 1 86.94 270 SER B O 1
ATOM 6810 N N . ILE B 1 271 ? -11.18 0.203 -4.926 1 84.5 271 ILE B N 1
ATOM 6811 C CA . ILE B 1 271 ? -9.773 -0.147 -5.082 1 84.5 271 ILE B CA 1
ATOM 6812 C C . ILE B 1 271 ? -9.531 -1.559 -4.555 1 84.5 271 ILE B C 1
ATOM 6814 O O . ILE B 1 271 ? -8.602 -1.785 -3.773 1 84.5 271 ILE B O 1
ATOM 6818 N N . SER B 1 272 ? -10.312 -2.449 -4.969 1 83.62 272 SER B N 1
ATOM 6819 C CA . SER B 1 272 ? -10.406 -3.783 -4.383 1 83.62 272 SER B CA 1
ATOM 6820 C C . SER B 1 272 ? -9.078 -4.531 -4.492 1 83.62 272 SER B C 1
ATOM 6822 O O . SER B 1 272 ? -8.664 -5.207 -3.549 1 83.62 272 SER B O 1
ATOM 6824 N N . ARG B 1 273 ? -8.406 -4.398 -5.578 1 77.31 273 ARG B N 1
ATOM 6825 C CA . ARG B 1 273 ? -7.145 -5.109 -5.75 1 77.31 273 ARG B CA 1
ATOM 6826 C C . ARG B 1 273 ? -6.094 -4.609 -4.762 1 77.31 273 ARG B C 1
ATOM 6828 O O . ARG B 1 273 ? -5.355 -5.406 -4.18 1 77.31 273 ARG B O 1
ATOM 6835 N N . LEU B 1 274 ? -6.047 -3.32 -4.621 1 79.5 274 LEU B N 1
ATOM 6836 C CA . LEU B 1 274 ? -5.109 -2.725 -3.676 1 79.5 274 LEU B CA 1
ATOM 6837 C C . LEU B 1 274 ? -5.438 -3.141 -2.246 1 79.5 274 LEU B C 1
ATOM 6839 O O . LEU B 1 274 ? -4.535 -3.455 -1.465 1 79.5 274 LEU B O 1
ATOM 6843 N N . ARG B 1 275 ? -6.703 -3.197 -1.926 1 84.75 275 ARG B N 1
ATOM 6844 C CA . ARG B 1 275 ? -7.121 -3.561 -0.576 1 84.75 275 ARG B CA 1
ATOM 6845 C C . ARG B 1 275 ? -6.883 -5.043 -0.307 1 84.75 275 ARG B C 1
ATOM 6847 O O . ARG B 1 275 ? -6.508 -5.426 0.803 1 84.75 275 ARG B O 1
ATOM 6854 N N . GLN B 1 276 ? -7.125 -5.785 -1.289 1 79.81 276 GLN B N 1
ATOM 6855 C CA . GLN B 1 276 ? -6.82 -7.203 -1.135 1 79.81 276 GLN B CA 1
ATOM 6856 C C . GLN B 1 276 ? -5.34 -7.418 -0.848 1 79.81 276 GLN B C 1
ATOM 6858 O O . GLN B 1 276 ? -4.98 -8.188 0.047 1 79.81 276 GLN B O 1
ATOM 6863 N N . PHE B 1 277 ? -4.59 -6.707 -1.572 1 73.69 277 PHE B N 1
ATOM 6864 C CA . PHE B 1 277 ? -3.148 -6.773 -1.367 1 73.69 277 PHE B CA 1
ATOM 6865 C C . PHE B 1 277 ? -2.779 -6.312 0.037 1 73.69 277 PHE B C 1
ATOM 6867 O O . PHE B 1 277 ? -1.983 -6.957 0.721 1 73.69 277 PHE B O 1
ATOM 6874 N N . SER B 1 278 ? -3.287 -5.195 0.375 1 77.5 278 SER B N 1
ATOM 6875 C CA . SER B 1 278 ? -2.992 -4.629 1.687 1 77.5 278 SER B CA 1
ATOM 6876 C C . SER B 1 278 ? -3.453 -5.555 2.807 1 77.5 278 SER B C 1
ATOM 6878 O O . SER B 1 278 ? -2.727 -5.773 3.779 1 77.5 278 SER B O 1
ATOM 6880 N N . ASN B 1 279 ? -4.629 -6.109 2.666 1 79.06 279 ASN B N 1
ATOM 6881 C CA . ASN B 1 279 ? -5.18 -7.023 3.666 1 79.06 279 ASN B CA 1
ATOM 6882 C C . ASN B 1 279 ? -4.309 -8.266 3.83 1 79.06 279 ASN B C 1
ATOM 6884 O O . ASN B 1 279 ? -4.008 -8.672 4.953 1 79.06 279 ASN B O 1
ATOM 6888 N N . ASP B 1 280 ? -3.865 -8.727 2.771 1 74.06 280 ASP B N 1
ATOM 6889 C CA . ASP B 1 280 ? -3.02 -9.922 2.803 1 74.06 280 ASP B CA 1
ATOM 6890 C C . ASP B 1 280 ? -1.683 -9.625 3.479 1 74.06 280 ASP B C 1
ATOM 6892 O O . ASP B 1 280 ? -1.188 -10.43 4.266 1 74.06 280 ASP B O 1
ATOM 6896 N N . THR B 1 281 ? -1.152 -8.484 3.15 1 71.31 281 THR B N 1
ATOM 6897 C CA . THR B 1 281 ? 0.139 -8.094 3.707 1 71.31 281 THR B CA 1
ATOM 6898 C C . THR B 1 281 ? 0.032 -7.859 5.211 1 71.31 281 THR B C 1
ATOM 6900 O O . THR B 1 281 ? 0.892 -8.297 5.977 1 71.31 281 THR B O 1
ATOM 6903 N N . VAL B 1 282 ? -1.029 -7.234 5.57 1 73.38 282 VAL B N 1
ATOM 6904 C CA . VAL B 1 282 ? -1.232 -6.945 6.984 1 73.38 282 VAL B CA 1
ATOM 6905 C C . VAL B 1 282 ? -1.45 -8.25 7.75 1 73.38 282 VAL B C 1
ATOM 6907 O O . VAL B 1 282 ? -0.906 -8.43 8.844 1 73.38 282 VAL B O 1
ATOM 6910 N N . LEU B 1 283 ? -2.223 -9.07 7.215 1 73.75 283 LEU B N 1
ATOM 6911 C CA . LEU B 1 283 ? -2.479 -10.359 7.852 1 73.75 283 LEU B CA 1
ATOM 6912 C C . LEU B 1 283 ? -1.189 -11.164 7.992 1 73.75 283 LEU B C 1
ATOM 6914 O O . LEU B 1 283 ? -0.951 -11.789 9.031 1 73.75 283 LEU B O 1
ATOM 6918 N N . ASP B 1 284 ? -0.388 -11.07 7.004 1 69.44 284 ASP B N 1
ATOM 6919 C CA . ASP B 1 284 ? 0.906 -11.742 7.07 1 69.44 284 ASP B CA 1
ATOM 6920 C C . ASP B 1 284 ? 1.763 -11.18 8.203 1 69.44 284 ASP B C 1
ATOM 6922 O O . ASP B 1 284 ? 2.367 -11.938 8.969 1 69.44 284 ASP B O 1
ATOM 6926 N N . LEU B 1 285 ? 1.753 -9.938 8.234 1 68.88 285 LEU B N 1
ATOM 6927 C CA . LEU B 1 285 ? 2.531 -9.273 9.273 1 68.88 285 LEU B CA 1
ATOM 6928 C C . LEU B 1 285 ? 2.025 -9.664 10.664 1 68.88 285 LEU B C 1
ATOM 6930 O O . LEU B 1 285 ? 2.822 -9.906 11.57 1 68.88 285 LEU B O 1
ATOM 6934 N N . PHE B 1 286 ? 0.734 -9.805 10.742 1 70.19 286 PHE B N 1
ATOM 6935 C CA . PHE B 1 286 ? 0.132 -10.172 12.016 1 70.19 286 PHE B CA 1
ATOM 6936 C C . PHE B 1 286 ? 0.442 -11.617 12.367 1 70.19 286 PHE B C 1
ATOM 6938 O O . PHE B 1 286 ? 0.838 -11.922 13.492 1 70.19 286 PHE B O 1
ATOM 6945 N N . PHE B 1 287 ? 0.297 -12.43 11.414 1 70.12 287 PHE B N 1
ATOM 6946 C CA . PHE B 1 287 ? 0.523 -13.852 11.656 1 70.12 287 PHE B CA 1
ATOM 6947 C C . PHE B 1 287 ? 1.986 -14.117 11.992 1 70.12 287 PHE B C 1
ATOM 6949 O O . PHE B 1 287 ? 2.291 -14.922 12.875 1 70.12 287 PHE B O 1
ATOM 6956 N N . TYR B 1 288 ? 2.822 -13.359 11.383 1 67.69 288 TYR B N 1
ATOM 6957 C CA . TYR B 1 288 ? 4.246 -13.594 11.602 1 67.69 288 TYR B CA 1
ATOM 6958 C C . TYR B 1 288 ? 4.699 -13 12.93 1 67.69 288 TYR B C 1
ATOM 6960 O O . TYR B 1 288 ? 5.676 -13.461 13.523 1 67.69 288 TYR B O 1
ATOM 6968 N N . ASN B 1 289 ? 4.035 -12.047 13.32 1 67 289 ASN B N 1
ATOM 6969 C CA . ASN B 1 289 ? 4.402 -11.406 14.578 1 67 289 ASN B CA 1
ATOM 6970 C C . ASN B 1 289 ? 3.791 -12.133 15.773 1 67 289 ASN B C 1
ATOM 6972 O O . ASN B 1 289 ? 4.223 -11.938 16.906 1 67 289 ASN B O 1
ATOM 6976 N N . SER B 1 290 ? 2.818 -12.938 15.438 1 66.44 290 SER B N 1
ATOM 6977 C CA . SER B 1 290 ? 2.254 -13.797 16.469 1 66.44 290 SER B CA 1
ATOM 6978 C C . SER B 1 290 ? 3.045 -15.094 16.609 1 66.44 290 SER B C 1
ATOM 6980 O O . SER B 1 290 ? 3.16 -15.859 15.656 1 66.44 290 SER B O 1
ATOM 6982 N N . PRO B 1 291 ? 3.594 -15.328 17.719 1 68.81 291 PRO B N 1
ATOM 6983 C CA . PRO B 1 291 ? 4.414 -16.531 17.875 1 68.81 291 PRO B CA 1
ATOM 6984 C C . PRO B 1 291 ? 3.662 -17.812 17.547 1 68.81 291 PRO B C 1
ATOM 6986 O O . PRO B 1 291 ? 4.227 -18.719 16.922 1 68.81 291 PRO B O 1
ATOM 6989 N N . THR B 1 292 ? 2.412 -17.828 17.938 1 70.12 292 THR B N 1
ATOM 6990 C CA . THR B 1 292 ? 1.616 -19.016 17.703 1 70.12 292 THR B CA 1
ATOM 6991 C C . THR B 1 292 ? 1.388 -19.234 16.219 1 70.12 292 THR B C 1
ATOM 6993 O O . THR B 1 292 ? 1.558 -20.359 15.711 1 70.12 292 THR B O 1
ATOM 6996 N N . TYR B 1 293 ? 1.047 -18.234 15.547 1 69.94 293 TYR B N 1
ATOM 6997 C CA . TYR B 1 293 ? 0.763 -18.359 14.125 1 69.94 293 TYR B CA 1
ATOM 6998 C C . TYR B 1 293 ? 2.047 -18.547 13.328 1 69.94 293 TYR B C 1
ATOM 7000 O O . TYR B 1 293 ? 2.078 -19.312 12.359 1 69.94 293 TYR B O 1
ATOM 7008 N N . CYS B 1 294 ? 3.025 -17.828 13.758 1 72.19 294 CYS B N 1
ATOM 7009 C CA . CYS B 1 294 ? 4.316 -17.984 13.094 1 72.19 294 CYS B CA 1
ATOM 7010 C C . CYS B 1 294 ? 4.805 -19.422 13.172 1 72.19 294 CYS B C 1
ATOM 7012 O O . CYS B 1 294 ? 5.242 -19.984 12.172 1 72.19 294 CYS B O 1
ATOM 7014 N N . LYS B 1 295 ? 4.723 -20.016 14.32 1 74.88 295 LYS B N 1
ATOM 7015 C CA . LYS B 1 295 ? 5.133 -21.406 14.508 1 74.88 295 LYS B CA 1
ATOM 7016 C C . LYS B 1 295 ? 4.301 -22.344 13.641 1 74.88 295 LYS B C 1
ATOM 7018 O O . LYS B 1 295 ? 4.836 -23.281 13.039 1 74.88 295 LYS B O 1
ATOM 7023 N N . THR B 1 296 ? 3.068 -22.078 13.625 1 76.56 296 THR B N 1
ATOM 7024 C CA . THR B 1 296 ? 2.182 -22.906 12.828 1 76.56 296 THR B CA 1
ATOM 7025 C C . THR B 1 296 ? 2.553 -22.844 11.344 1 76.56 296 THR B C 1
ATOM 7027 O O . THR B 1 296 ? 2.551 -23.859 10.648 1 76.56 296 THR B O 1
ATOM 7030 N N . ILE B 1 297 ? 2.834 -21.688 10.883 1 75.56 297 ILE B N 1
ATOM 7031 C CA . ILE B 1 297 ? 3.195 -21.484 9.484 1 75.56 297 ILE B CA 1
ATOM 7032 C C . ILE B 1 297 ? 4.5 -22.219 9.18 1 75.56 297 ILE B C 1
ATOM 7034 O O . ILE B 1 297 ? 4.578 -22.984 8.219 1 75.56 297 ILE B O 1
ATOM 7038 N N . ILE B 1 298 ? 5.43 -22.047 10.031 1 77.94 298 ILE B N 1
ATOM 7039 C CA . ILE B 1 298 ? 6.754 -22.625 9.812 1 77.94 298 ILE B CA 1
ATOM 7040 C C . ILE B 1 298 ? 6.664 -24.141 9.867 1 77.94 298 ILE B C 1
ATOM 7042 O O . ILE B 1 298 ? 7.25 -24.844 9.031 1 77.94 298 ILE B O 1
ATOM 7046 N N . ASP B 1 299 ? 5.906 -24.594 10.812 1 81.69 299 ASP B N 1
ATOM 7047 C CA . ASP B 1 299 ? 5.746 -26.031 10.953 1 81.69 299 ASP B CA 1
ATOM 7048 C C . ASP B 1 299 ? 5.043 -26.641 9.734 1 81.69 299 ASP B C 1
ATOM 7050 O O . ASP B 1 299 ? 5.426 -27.703 9.25 1 81.69 299 ASP B O 1
ATOM 7054 N N . THR B 1 300 ? 4.082 -25.938 9.312 1 81.38 300 THR B N 1
ATOM 7055 C CA . THR B 1 300 ? 3.311 -26.438 8.172 1 81.38 300 THR B CA 1
ATOM 7056 C C . THR B 1 300 ? 4.156 -26.422 6.906 1 81.38 300 THR B C 1
ATOM 7058 O O . THR B 1 300 ? 4.156 -27.406 6.148 1 81.38 300 THR B O 1
ATOM 7061 N N . VAL B 1 301 ? 4.844 -25.375 6.691 1 83.75 301 VAL B N 1
ATOM 7062 C CA . VAL B 1 301 ? 5.668 -25.234 5.496 1 83.75 301 VAL B CA 1
ATOM 7063 C C . VAL B 1 301 ? 6.793 -26.266 5.523 1 83.75 301 VAL B C 1
ATOM 7065 O O . VAL B 1 301 ? 7.035 -26.969 4.535 1 83.75 301 VAL B O 1
ATOM 7068 N N . ALA B 1 302 ? 7.422 -26.422 6.645 1 86.44 302 ALA B N 1
ATOM 7069 C CA . ALA B 1 302 ? 8.523 -27.359 6.781 1 86.44 302 ALA B CA 1
ATOM 7070 C C . ALA B 1 302 ? 8.039 -28.797 6.59 1 86.44 302 ALA B C 1
ATOM 7072 O O . ALA B 1 302 ? 8.703 -29.594 5.922 1 86.44 302 ALA B O 1
ATOM 7073 N N . SER B 1 303 ? 6.957 -29.047 7.195 1 87.88 303 SER B N 1
ATOM 7074 C CA . SER B 1 303 ? 6.402 -30.391 7.074 1 87.88 303 SER B CA 1
ATOM 7075 C C . SER B 1 303 ? 6.031 -30.703 5.633 1 87.88 303 SER B C 1
ATOM 7077 O O . SER B 1 303 ? 6.277 -31.812 5.152 1 87.88 303 SER B O 1
ATOM 7079 N N . GLU B 1 304 ? 5.461 -29.734 4.996 1 89.81 304 GLU B N 1
ATOM 7080 C CA . GLU B 1 304 ? 5.078 -29.938 3.604 1 89.81 304 GLU B CA 1
ATOM 7081 C C . GLU B 1 304 ? 6.301 -30.094 2.707 1 89.81 304 GLU B C 1
ATOM 7083 O O . GLU B 1 304 ? 6.305 -30.906 1.787 1 89.81 304 GLU B O 1
ATOM 7088 N N . ILE B 1 305 ? 7.309 -29.344 2.928 1 92.19 305 ILE B N 1
ATOM 7089 C CA . ILE B 1 305 ? 8.547 -29.438 2.162 1 92.19 305 ILE B CA 1
ATOM 7090 C C . ILE B 1 305 ? 9.172 -30.828 2.357 1 92.19 305 ILE B C 1
ATOM 7092 O O . ILE B 1 305 ? 9.562 -31.484 1.387 1 92.19 305 ILE B O 1
ATOM 7096 N N . ASN B 1 306 ? 9.211 -31.266 3.586 1 94.19 306 ASN B N 1
ATOM 7097 C CA . ASN B 1 306 ? 9.781 -32.562 3.881 1 94.19 306 ASN B CA 1
ATOM 7098 C C . ASN B 1 306 ? 8.969 -33.688 3.242 1 94.19 306 ASN B C 1
ATOM 7100 O O . ASN B 1 306 ? 9.539 -34.656 2.717 1 94.19 306 ASN B O 1
ATOM 7104 N N . ARG B 1 307 ? 7.746 -33.562 3.309 1 94.69 307 ARG B N 1
ATOM 7105 C CA . ARG B 1 307 ? 6.867 -34.531 2.691 1 94.69 307 ARG B CA 1
ATOM 7106 C C . ARG B 1 307 ? 7.105 -34.625 1.188 1 94.69 307 ARG B C 1
ATOM 7108 O O . ARG B 1 307 ? 7.301 -35.719 0.643 1 94.69 307 ARG B O 1
ATOM 7115 N N . LEU B 1 308 ? 7.121 -33.562 0.557 1 96.31 308 LEU B N 1
ATOM 7116 C CA . LEU B 1 308 ? 7.289 -33.5 -0.892 1 96.31 308 LEU B CA 1
ATOM 7117 C C . LEU B 1 308 ? 8.703 -33.938 -1.287 1 96.31 308 LEU B C 1
ATOM 7119 O O . LEU B 1 308 ? 8.898 -34.531 -2.338 1 96.31 308 LEU B O 1
ATOM 7123 N N . HIS B 1 309 ? 9.641 -33.562 -0.492 1 96.94 309 HIS B N 1
ATOM 7124 C CA . HIS B 1 309 ? 11.008 -34 -0.729 1 96.94 309 HIS B CA 1
ATOM 7125 C C . HIS B 1 309 ? 11.102 -35.531 -0.709 1 96.94 309 HIS B C 1
ATOM 7127 O O . HIS B 1 309 ? 11.773 -36.125 -1.557 1 96.94 309 HIS B O 1
ATOM 7133 N N . HIS B 1 310 ? 10.422 -36.062 0.245 1 97.38 310 HIS B N 1
ATOM 7134 C CA . HIS B 1 310 ? 10.406 -37.531 0.343 1 97.38 310 HIS B CA 1
ATOM 7135 C C . HIS B 1 310 ? 9.773 -38.156 -0.896 1 97.38 310 HIS B C 1
ATOM 7137 O O . HIS B 1 310 ? 10.305 -39.125 -1.454 1 97.38 310 HIS B O 1
ATOM 7143 N N . ILE B 1 311 ? 8.711 -37.656 -1.286 1 97.56 311 ILE B N 1
ATOM 7144 C CA . ILE B 1 311 ? 8.023 -38.125 -2.48 1 97.56 311 ILE B CA 1
ATOM 7145 C C . ILE B 1 311 ? 8.938 -37.969 -3.695 1 97.56 311 ILE B C 1
ATOM 7147 O O . ILE B 1 311 ? 9.055 -38.906 -4.508 1 97.56 311 ILE B O 1
ATOM 7151 N N . PHE B 1 312 ? 9.562 -36.938 -3.844 1 97.94 312 PHE B N 1
ATOM 7152 C CA . PHE B 1 312 ? 10.453 -36.656 -4.965 1 97.94 312 PHE B CA 1
ATOM 7153 C C . PHE B 1 312 ? 11.57 -37.688 -5.023 1 97.94 312 PHE B C 1
ATOM 7155 O O . PHE B 1 312 ? 11.891 -38.219 -6.098 1 97.94 312 PHE B O 1
ATOM 7162 N N . LEU B 1 313 ? 12.148 -37.938 -3.869 1 97.69 313 LEU B N 1
ATOM 7163 C CA . LEU B 1 313 ? 13.258 -38.875 -3.818 1 97.69 313 LEU B CA 1
ATOM 7164 C C . LEU B 1 313 ? 12.789 -40.281 -4.188 1 97.69 313 LEU B C 1
ATOM 7166 O O . LEU B 1 313 ? 13.539 -41.062 -4.789 1 97.69 313 LEU B O 1
ATOM 7170 N N . GLN B 1 314 ? 11.594 -40.562 -3.812 1 97.06 314 GLN B N 1
ATOM 7171 C CA . GLN B 1 314 ? 11.023 -41.844 -4.191 1 97.06 314 GLN B CA 1
ATOM 7172 C C . GLN B 1 314 ? 10.828 -41.938 -5.703 1 97.06 314 GLN B C 1
ATOM 7174 O O . GLN B 1 314 ? 11.047 -43 -6.297 1 97.06 314 GLN B O 1
ATOM 7179 N N . ARG B 1 315 ? 10.5 -40.844 -6.285 1 96.44 315 ARG B N 1
ATOM 7180 C CA . ARG B 1 315 ? 10.188 -40.844 -7.711 1 96.44 315 ARG B CA 1
ATOM 7181 C C . ARG B 1 315 ? 11.445 -40.625 -8.547 1 96.44 315 ARG B C 1
ATOM 7183 O O . ARG B 1 315 ? 11.461 -40.906 -9.742 1 96.44 315 ARG B O 1
ATOM 7190 N N . HIS B 1 316 ? 12.43 -40.062 -7.945 1 96.75 316 HIS B N 1
ATOM 7191 C CA . HIS B 1 316 ? 13.727 -39.875 -8.586 1 96.75 316 HIS B CA 1
ATOM 7192 C C . HIS B 1 316 ? 14.852 -40.5 -7.773 1 96.75 316 HIS B C 1
ATOM 7194 O O . HIS B 1 316 ? 15.719 -39.812 -7.262 1 96.75 316 HIS B O 1
ATOM 7200 N N . PRO B 1 317 ? 14.914 -41.781 -7.777 1 95 317 PRO B N 1
ATOM 7201 C CA . PRO B 1 317 ? 15.883 -42.469 -6.926 1 95 317 PRO B CA 1
ATOM 7202 C C . PRO B 1 317 ? 17.328 -42.188 -7.309 1 95 317 PRO B C 1
ATOM 7204 O O . PRO B 1 317 ? 18.234 -42.312 -6.477 1 95 317 PRO B O 1
ATOM 7207 N N . GLN B 1 318 ? 17.625 -41.781 -8.508 1 94.31 318 GLN B N 1
ATOM 7208 C CA . GLN B 1 318 ? 18.984 -41.531 -8.969 1 94.31 318 GLN B CA 1
ATOM 7209 C C . GLN B 1 318 ? 19.391 -40.094 -8.727 1 94.31 318 GLN B C 1
ATOM 7211 O O . GLN B 1 318 ? 20.5 -39.688 -9.07 1 94.31 318 GLN B O 1
ATOM 7216 N N . PHE B 1 319 ? 18.484 -39.312 -8.172 1 96.12 319 PHE B N 1
ATOM 7217 C CA . PHE B 1 319 ? 18.766 -37.906 -7.949 1 96.12 319 PHE B CA 1
ATOM 7218 C C . PHE B 1 319 ? 19.875 -37.719 -6.93 1 96.12 319 PHE B C 1
ATOM 7220 O O . PHE B 1 319 ? 19.797 -38.25 -5.816 1 96.12 319 PHE B O 1
ATOM 7227 N N . THR B 1 320 ? 20.875 -36.969 -7.285 1 92.69 320 THR B N 1
ATOM 7228 C CA . THR B 1 320 ? 21.984 -36.656 -6.391 1 92.69 320 THR B CA 1
ATOM 7229 C C . THR B 1 320 ? 22.234 -35.156 -6.332 1 92.69 320 THR B C 1
ATOM 7231 O O . THR B 1 320 ? 23.266 -34.688 -5.824 1 92.69 320 THR B O 1
ATOM 7234 N N . GLY B 1 321 ? 21.375 -34.406 -6.906 1 93.75 321 GLY B N 1
ATOM 7235 C CA . GLY B 1 321 ? 21.547 -32.938 -6.949 1 93.75 321 GLY B CA 1
ATOM 7236 C C . GLY B 1 321 ? 21.219 -32.281 -5.633 1 93.75 321 GLY B C 1
ATOM 7237 O O . GLY B 1 321 ? 20.781 -32.938 -4.68 1 93.75 321 GLY B O 1
ATOM 7238 N N . ALA B 1 322 ? 21.5 -30.984 -5.562 1 94.69 322 ALA B N 1
ATOM 7239 C CA . ALA B 1 322 ? 21.203 -30.188 -4.375 1 94.69 322 ALA B CA 1
ATOM 7240 C C . ALA B 1 322 ? 19.766 -29.656 -4.406 1 94.69 322 ALA B C 1
ATOM 7242 O O . ALA B 1 322 ? 19.078 -29.781 -5.418 1 94.69 322 ALA B O 1
ATOM 7243 N N . VAL B 1 323 ? 19.359 -29.188 -3.242 1 96.31 323 VAL B N 1
ATOM 7244 C CA . VAL B 1 323 ? 18.016 -28.656 -3.092 1 96.31 323 VAL B CA 1
ATOM 7245 C C . VAL B 1 323 ? 18.078 -27.203 -2.646 1 96.31 323 VAL B C 1
ATOM 7247 O O . VAL B 1 323 ? 18.922 -26.828 -1.817 1 96.31 323 VAL B O 1
ATOM 7250 N N . SER B 1 324 ? 17.312 -26.391 -3.25 1 95.38 324 SER B N 1
ATOM 7251 C CA . SER B 1 324 ? 17.234 -24.984 -2.871 1 95.38 324 SER B CA 1
ATOM 7252 C C . SER B 1 324 ? 15.789 -24.578 -2.582 1 95.38 324 SER B C 1
ATOM 7254 O O . SER B 1 324 ? 14.859 -25.344 -2.836 1 95.38 324 SER B O 1
ATOM 7256 N N . LEU B 1 325 ? 15.664 -23.359 -1.985 1 93.25 325 LEU B N 1
ATOM 7257 C CA . LEU B 1 325 ? 14.359 -22.844 -1.62 1 93.25 325 LEU B CA 1
ATOM 7258 C C . LEU B 1 325 ? 14.148 -21.453 -2.203 1 93.25 325 LEU B C 1
ATOM 7260 O O . LEU B 1 325 ? 15.102 -20.672 -2.328 1 93.25 325 LEU B O 1
ATOM 7264 N N . THR B 1 326 ? 12.953 -21.203 -2.584 1 92.75 326 THR B N 1
ATOM 7265 C CA . THR B 1 326 ? 12.531 -19.844 -2.924 1 92.75 326 THR B CA 1
ATOM 7266 C C . THR B 1 326 ? 11.367 -19.406 -2.047 1 92.75 326 THR B C 1
ATOM 7268 O O . THR B 1 326 ? 10.477 -20.203 -1.745 1 92.75 326 THR B O 1
ATOM 7271 N N . GLY B 1 327 ? 11.375 -18.125 -1.663 1 89.12 327 GLY B N 1
ATOM 7272 C CA . GLY B 1 327 ? 10.273 -17.547 -0.902 1 89.12 327 GLY B CA 1
ATOM 7273 C C . GLY B 1 327 ? 9.828 -16.203 -1.434 1 89.12 327 GLY B C 1
ATOM 7274 O O . GLY B 1 327 ? 10.625 -15.258 -1.512 1 89.12 327 GLY B O 1
ATOM 7275 N N . HIS B 1 328 ? 8.562 -16.188 -1.808 1 87.12 328 HIS B N 1
ATOM 7276 C CA . HIS B 1 328 ? 7.996 -14.922 -2.25 1 87.12 328 HIS B CA 1
ATOM 7277 C C . HIS B 1 328 ? 7.27 -14.219 -1.108 1 87.12 328 HIS B C 1
ATOM 7279 O O . HIS B 1 328 ? 6.422 -14.812 -0.441 1 87.12 328 HIS B O 1
ATOM 7285 N N . SER B 1 329 ? 7.379 -12.891 -0.943 1 74.38 329 SER B N 1
ATOM 7286 C CA . SER B 1 329 ? 6.707 -11.992 -0.016 1 74.38 329 SER B CA 1
ATOM 7287 C C . SER B 1 329 ? 6.809 -12.492 1.419 1 74.38 329 SER B C 1
ATOM 7289 O O . SER B 1 329 ? 6.23 -11.906 2.334 1 74.38 329 SER B O 1
ATOM 7291 N N . LEU B 1 330 ? 7.141 -13.766 1.586 1 58.06 330 LEU B N 1
ATOM 7292 C CA . LEU B 1 330 ? 7.102 -14.391 2.904 1 58.06 330 LEU B CA 1
ATOM 7293 C C . LEU B 1 330 ? 8.43 -14.203 3.633 1 58.06 330 LEU B C 1
ATOM 7295 O O . LEU B 1 330 ? 9.492 -14.211 3.008 1 58.06 330 LEU B O 1
ATOM 7299 N N . ASP B 1 331 ? 8.312 -13.555 4.922 1 50.19 331 ASP B N 1
ATOM 7300 C CA . ASP B 1 331 ? 9.5 -13.625 5.773 1 50.19 331 ASP B CA 1
ATOM 7301 C C . ASP B 1 331 ? 9.844 -15.07 6.117 1 50.19 331 ASP B C 1
ATOM 7303 O O . ASP B 1 331 ? 9.344 -15.617 7.102 1 50.19 331 ASP B O 1
ATOM 7307 N N . LEU B 1 332 ? 10.141 -15.891 5.172 1 47.88 332 LEU B N 1
ATOM 7308 C CA . LEU B 1 332 ? 10.492 -17.281 5.445 1 47.88 332 LEU B CA 1
ATOM 7309 C C . LEU B 1 332 ? 11.727 -17.359 6.34 1 47.88 332 LEU B C 1
ATOM 7311 O O . LEU B 1 332 ? 12.367 -18.406 6.426 1 47.88 332 LEU B O 1
ATOM 7315 N N . LYS B 1 333 ? 12.133 -16.156 6.898 1 46.31 333 LYS B N 1
ATOM 7316 C CA . LYS B 1 333 ? 13.336 -16.25 7.719 1 46.31 333 LYS B CA 1
ATOM 7317 C C . LYS B 1 333 ? 13.242 -17.406 8.703 1 46.31 333 LYS B C 1
ATOM 7319 O O . LYS B 1 333 ? 14.25 -18.047 9.023 1 46.31 333 LYS B O 1
ATOM 7324 N N . ASP B 1 334 ? 11.953 -17.594 9.227 1 44.97 334 ASP B N 1
ATOM 7325 C CA . ASP B 1 334 ? 11.859 -18.578 10.297 1 44.97 334 ASP B CA 1
ATOM 7326 C C . ASP B 1 334 ? 11.758 -20 9.742 1 44.97 334 ASP B C 1
ATOM 7328 O O . ASP B 1 334 ? 11.445 -20.938 10.469 1 44.97 334 ASP B O 1
ATOM 7332 N N . LEU B 1 335 ? 11.656 -20.141 8.484 1 41.5 335 LEU B N 1
ATOM 7333 C CA . LEU B 1 335 ? 11.617 -21.516 8 1 41.5 335 LEU B CA 1
ATOM 7334 C C . LEU B 1 335 ? 12.891 -22.25 8.398 1 41.5 335 LEU B C 1
ATOM 7336 O O . LEU B 1 335 ? 13.266 -23.234 7.746 1 41.5 335 LEU B O 1
ATOM 7340 N N . GLY B 1 336 ? 13.508 -21.828 9.484 1 40.94 336 GLY B N 1
ATOM 7341 C CA . GLY B 1 336 ? 14.648 -22.547 10.016 1 40.94 336 GLY B CA 1
ATOM 7342 C C . GLY B 1 336 ? 15.977 -22 9.516 1 40.94 336 GLY B C 1
ATOM 7343 O O . GLY B 1 336 ? 17 -22.688 9.594 1 40.94 336 GLY B O 1
ATOM 7344 N N . ILE B 1 337 ? 15.922 -21.219 8.562 1 37.56 337 ILE B N 1
ATOM 7345 C CA . ILE B 1 337 ? 17.203 -20.562 8.328 1 37.56 337 ILE B CA 1
ATOM 7346 C C . ILE B 1 337 ? 17.5 -19.578 9.469 1 37.56 337 ILE B C 1
ATOM 7348 O O . ILE B 1 337 ? 16.828 -18.562 9.617 1 37.56 337 ILE B O 1
ATOM 7352 N N . PRO B 1 338 ? 18.094 -20.047 10.445 1 37.22 338 PRO B N 1
ATOM 7353 C CA . PRO B 1 338 ? 18.406 -19.203 11.602 1 37.22 338 PRO B CA 1
ATOM 7354 C C . PRO B 1 338 ? 19.203 -17.969 11.234 1 37.22 338 PRO B C 1
ATOM 7356 O O . PRO B 1 338 ? 20.281 -18.078 10.633 1 37.22 338 PRO B O 1
ATOM 7359 N N . LEU B 1 339 ? 18.734 -17 10.789 1 35.5 339 LEU B N 1
ATOM 7360 C CA . LEU B 1 339 ? 19.672 -15.922 10.461 1 35.5 339 LEU B CA 1
ATOM 7361 C C . LEU B 1 339 ? 20.734 -15.766 11.547 1 35.5 339 LEU B C 1
ATOM 7363 O O . LEU B 1 339 ? 21.906 -15.578 11.25 1 35.5 339 LEU B O 1
ATOM 7367 N N . GLY B 1 340 ? 20.875 -15 12.492 1 34.12 340 GLY B N 1
ATOM 7368 C CA . GLY B 1 340 ? 21.969 -14.789 13.414 1 34.12 340 GLY B CA 1
ATOM 7369 C C . GLY B 1 340 ? 21.719 -15.375 14.789 1 34.12 340 GLY B C 1
ATOM 7370 O O . GLY B 1 340 ? 20.641 -15.914 15.055 1 34.12 340 GLY B O 1
ATOM 7371 N N . PRO B 1 341 ? 22.906 -15.367 15.602 1 29.56 341 PRO B N 1
ATOM 7372 C CA . PRO B 1 341 ? 22.922 -15.828 17 1 29.56 341 PRO B CA 1
ATOM 7373 C C . PRO B 1 341 ? 21.703 -15.32 17.781 1 29.56 341 PRO B C 1
ATOM 7375 O O . PRO B 1 341 ? 21.344 -14.148 17.672 1 29.56 341 PRO B O 1
ATOM 7378 N N . ARG B 1 342 ? 20.844 -16.188 18.188 1 31.95 342 ARG B N 1
ATOM 7379 C CA . ARG B 1 342 ? 19.75 -16.125 19.141 1 31.95 342 ARG B CA 1
ATOM 7380 C C . ARG B 1 342 ? 20.016 -15.07 20.219 1 31.95 342 ARG B C 1
ATOM 7382 O O . ARG B 1 342 ? 19.141 -14.789 21.047 1 31.95 342 ARG B O 1
ATOM 7389 N N . LYS B 1 343 ? 21.234 -14.883 20.578 1 29.27 343 LYS B N 1
ATOM 7390 C CA . LYS B 1 343 ? 21.406 -14.203 21.859 1 29.27 343 LYS B CA 1
ATOM 7391 C C . LYS B 1 343 ? 20.875 -12.773 21.797 1 29.27 343 LYS B C 1
ATOM 7393 O O . LYS B 1 343 ? 20.156 -12.336 22.703 1 29.27 343 LYS B O 1
ATOM 7398 N N . LYS B 1 344 ? 21.578 -11.969 20.938 1 30.16 344 LYS B N 1
ATOM 7399 C CA . LYS B 1 344 ? 21.188 -10.57 21.062 1 30.16 344 LYS B CA 1
ATOM 7400 C C . LYS B 1 344 ? 19.844 -10.305 20.391 1 30.16 344 LYS B C 1
ATOM 7402 O O . LYS B 1 344 ? 19.031 -9.539 20.891 1 30.16 344 LYS B O 1
ATOM 7407 N N . ILE B 1 345 ? 19.656 -10.734 19.156 1 31.41 345 ILE B N 1
ATOM 7408 C CA . ILE B 1 345 ? 18.312 -10.602 18.594 1 31.41 345 ILE B CA 1
ATOM 7409 C C . ILE B 1 345 ? 17.328 -11.406 19.422 1 31.41 345 ILE B C 1
ATOM 7411 O O . ILE B 1 345 ? 16.172 -11.016 19.578 1 31.41 345 ILE B O 1
ATOM 7415 N N . MET B 1 346 ? 17.703 -12.555 19.906 1 31.89 346 MET B N 1
ATOM 7416 C CA . MET B 1 346 ? 16.984 -13.367 20.875 1 31.89 346 MET B CA 1
ATOM 7417 C C . MET B 1 346 ? 16.734 -12.578 22.156 1 31.89 346 MET B C 1
ATOM 7419 O O . MET B 1 346 ? 15.766 -12.844 22.875 1 31.89 346 MET B O 1
ATOM 7423 N N . CYS B 1 347 ? 17.672 -11.852 22.578 1 31.02 347 CYS B N 1
ATOM 7424 C CA . CYS B 1 347 ? 17.422 -11.055 23.781 1 31.02 347 CYS B CA 1
ATOM 7425 C C . CYS B 1 347 ? 16.266 -10.086 23.562 1 31.02 347 CYS B C 1
ATOM 7427 O O . CYS B 1 347 ? 15.445 -9.891 24.469 1 31.02 347 CYS B O 1
ATOM 7429 N N . LEU B 1 348 ? 16.312 -9.398 22.484 1 30.58 348 LEU B N 1
ATOM 7430 C CA . LEU B 1 348 ? 15.156 -8.555 22.234 1 30.58 348 LEU B CA 1
ATOM 7431 C C . LEU B 1 348 ? 13.914 -9.398 21.969 1 30.58 348 LEU B C 1
ATOM 7433 O O . LEU B 1 348 ? 12.82 -9.07 22.422 1 30.58 348 LEU B O 1
ATOM 7437 N N . LEU B 1 349 ? 13.992 -10.484 21.141 1 33.5 349 LEU B N 1
ATOM 7438 C CA . LEU B 1 349 ? 13 -11.547 21.031 1 33.5 349 LEU B CA 1
ATOM 7439 C C . LEU B 1 349 ? 12.852 -12.273 22.375 1 33.5 349 LEU B C 1
ATOM 7441 O O . LEU B 1 349 ? 11.93 -13.086 22.531 1 33.5 349 LEU B O 1
ATOM 7445 N N . LYS B 1 350 ? 13.766 -12.516 23.203 1 32.38 350 LYS B N 1
ATOM 7446 C CA . LYS B 1 350 ? 13.586 -13.062 24.547 1 32.38 350 LYS B CA 1
ATOM 7447 C C . LYS B 1 350 ? 12.406 -12.406 25.25 1 32.38 350 LYS B C 1
ATOM 7449 O O . LYS B 1 350 ? 11.68 -13.07 26 1 32.38 350 LYS B O 1
ATOM 7454 N N . ARG B 1 351 ? 12.312 -11.219 25.219 1 33.75 351 ARG B N 1
ATOM 7455 C CA . ARG B 1 351 ? 11.148 -10.656 25.891 1 33.75 351 ARG B CA 1
ATOM 7456 C C . ARG B 1 351 ? 9.852 -11.102 25.219 1 33.75 351 ARG B C 1
ATOM 7458 O O . ARG B 1 351 ? 8.781 -11.055 25.828 1 33.75 351 ARG B O 1
ATOM 7465 N N . TRP B 1 352 ? 9.859 -11.25 23.891 1 34.72 352 TRP B N 1
ATOM 7466 C CA . TRP B 1 352 ? 8.859 -12.125 23.281 1 34.72 352 TRP B CA 1
ATOM 7467 C C . TRP B 1 352 ? 9.133 -13.578 23.641 1 34.72 352 TRP B C 1
ATOM 7469 O O . TRP B 1 352 ? 8.594 -14.492 23 1 34.72 352 TRP B O 1
ATOM 7479 N N . ARG B 1 353 ? 10.219 -14.07 24.25 1 34.41 353 ARG B N 1
ATOM 7480 C CA . ARG B 1 353 ? 10.891 -15.289 24.703 1 34.41 353 ARG B CA 1
ATOM 7481 C C . ARG B 1 353 ? 9.898 -16.266 25.312 1 34.41 353 ARG B C 1
ATOM 7483 O O . ARG B 1 353 ? 10.258 -17.406 25.641 1 34.41 353 ARG B O 1
ATOM 7490 N N . GLU B 1 354 ? 8.961 -15.82 25.828 1 38.38 354 GLU B N 1
ATOM 7491 C CA . GLU B 1 354 ? 8.367 -16.953 26.531 1 38.38 354 GLU B CA 1
ATOM 7492 C C . GLU B 1 354 ? 8.125 -18.125 25.578 1 38.38 354 GLU B C 1
ATOM 7494 O O . GLU B 1 354 ? 7.934 -19.25 26.016 1 38.38 354 GLU B O 1
ATOM 7499 N N . VAL B 1 355 ? 7.66 -17.938 24.281 1 38.69 355 VAL B N 1
ATOM 7500 C CA . VAL B 1 355 ? 7.293 -19.141 23.562 1 38.69 355 VAL B CA 1
ATOM 7501 C C . VAL B 1 355 ? 8.484 -19.641 22.75 1 38.69 355 VAL B C 1
ATOM 7503 O O . VAL B 1 355 ? 8.961 -18.953 21.844 1 38.69 355 VAL B O 1
ATOM 7506 N N . SER B 1 356 ? 9.391 -20.328 23.234 1 44.16 356 SER B N 1
ATOM 7507 C CA . SER B 1 356 ? 10.453 -21.109 22.594 1 44.16 356 SER B CA 1
ATOM 7508 C C . SER B 1 356 ? 9.984 -21.734 21.297 1 44.16 356 SER B C 1
ATOM 7510 O O . SER B 1 356 ? 9.164 -22.656 21.297 1 44.16 356 SER B O 1
ATOM 7512 N N . ILE B 1 357 ? 9.844 -20.953 20.188 1 52.22 357 ILE B N 1
ATOM 7513 C CA . ILE B 1 357 ? 9.469 -21.578 18.922 1 52.22 357 ILE B CA 1
ATOM 7514 C C . ILE B 1 357 ? 10.539 -22.594 18.516 1 52.22 357 ILE B C 1
ATOM 7516 O O . ILE B 1 357 ? 11.703 -22.234 18.328 1 52.22 357 ILE B O 1
ATOM 7520 N N . VAL B 1 358 ? 10.328 -23.844 18.875 1 57.47 358 VAL B N 1
ATOM 7521 C CA . VAL B 1 358 ? 11.148 -24.906 18.312 1 57.47 358 VAL B CA 1
ATOM 7522 C C . VAL B 1 358 ? 10.977 -24.953 16.797 1 57.47 358 VAL B C 1
ATOM 7524 O O . VAL B 1 358 ? 9.867 -25.141 16.297 1 57.47 358 VAL B O 1
ATOM 7527 N N . TYR B 1 359 ? 12.062 -24.531 16.031 1 65.12 359 TYR B N 1
ATOM 7528 C CA . TYR B 1 359 ? 12 -24.516 14.57 1 65.12 359 TYR B CA 1
ATOM 7529 C C . TYR B 1 359 ? 12.164 -25.922 14 1 65.12 359 TYR B C 1
ATOM 7531 O O . TYR B 1 359 ? 13.047 -26.672 14.43 1 65.12 359 TYR B O 1
ATOM 7539 N N . PRO B 1 360 ? 11.211 -26.328 13.18 1 75.56 360 PRO B N 1
ATOM 7540 C CA . PRO B 1 360 ? 11.336 -27.625 12.523 1 75.56 360 PRO B CA 1
ATOM 7541 C C . PRO B 1 360 ? 12.562 -27.719 11.617 1 75.56 360 PRO B C 1
ATOM 7543 O O . PRO B 1 360 ? 13.078 -26.688 11.164 1 75.56 360 PRO B O 1
ATOM 7546 N N . GLN B 1 361 ? 13.062 -28.969 11.484 1 80.31 361 GLN B N 1
ATOM 7547 C CA . GLN B 1 361 ? 14.242 -29.188 10.648 1 80.31 361 GLN B CA 1
ATOM 7548 C C . GLN B 1 361 ? 13.852 -29.75 9.289 1 80.31 361 GLN B C 1
ATOM 7550 O O . GLN B 1 361 ? 12.969 -30.609 9.195 1 80.31 361 GLN B O 1
ATOM 7555 N N . LEU B 1 362 ? 14.484 -29.219 8.305 1 87.44 362 LEU B N 1
ATOM 7556 C CA . LEU B 1 362 ? 14.32 -29.781 6.961 1 87.44 362 LEU B CA 1
ATOM 7557 C C . LEU B 1 362 ? 15.125 -31.062 6.793 1 87.44 362 LEU B C 1
ATOM 7559 O O . LEU B 1 362 ? 16.156 -31.234 7.438 1 87.44 362 LEU B O 1
ATOM 7563 N N . ALA B 1 363 ? 14.656 -31.953 5.957 1 90.81 363 ALA B N 1
ATOM 7564 C CA . ALA B 1 363 ? 15.297 -33.25 5.715 1 90.81 363 ALA B CA 1
ATOM 7565 C C . ALA B 1 363 ? 16.562 -33.094 4.875 1 90.81 363 ALA B C 1
ATOM 7567 O O . ALA B 1 363 ? 17.25 -34.062 4.605 1 90.81 363 ALA B O 1
ATOM 7568 N N . PHE B 1 364 ? 16.859 -31.922 4.465 1 91.75 364 PHE B N 1
ATOM 7569 C CA . PHE B 1 364 ? 18.031 -31.609 3.66 1 91.75 364 PHE B CA 1
ATOM 7570 C C . PHE B 1 364 ? 18.609 -30.25 4.055 1 91.75 364 PHE B C 1
ATOM 7572 O O . PHE B 1 364 ? 18 -29.531 4.855 1 91.75 364 PHE B O 1
ATOM 7579 N N . GLN B 1 365 ? 19.75 -29.984 3.539 1 89.31 365 GLN B N 1
ATOM 7580 C CA . GLN B 1 365 ? 20.359 -28.656 3.689 1 89.31 365 GLN B CA 1
ATOM 7581 C C . GLN B 1 365 ? 20.312 -27.891 2.373 1 89.31 365 GLN B C 1
ATOM 7583 O O . GLN B 1 365 ? 21 -28.25 1.413 1 89.31 365 GLN B O 1
ATOM 7588 N N . PRO B 1 366 ? 19.531 -26.844 2.393 1 91.81 366 PRO B N 1
ATOM 7589 C CA . PRO B 1 366 ? 19.406 -26.109 1.133 1 91.81 366 PRO B CA 1
ATOM 7590 C C . PRO B 1 366 ? 20.734 -25.5 0.666 1 91.81 366 PRO B C 1
ATOM 7592 O O . PRO B 1 366 ? 21.516 -25.016 1.484 1 91.81 366 PRO B O 1
ATOM 7595 N N . GLN B 1 367 ? 20.969 -25.625 -0.62 1 92.94 367 GLN B N 1
ATOM 7596 C CA . GLN B 1 367 ? 22.156 -25 -1.216 1 92.94 367 GLN B CA 1
ATOM 7597 C C . GLN B 1 367 ? 22.016 -23.484 -1.273 1 92.94 367 GLN B C 1
ATOM 7599 O O . GLN B 1 367 ? 22.984 -22.75 -1.067 1 92.94 367 GLN B O 1
ATOM 7604 N N . ALA B 1 368 ? 20.828 -23.062 -1.571 1 93.12 368 ALA B N 1
ATOM 7605 C CA . ALA B 1 368 ? 20.578 -21.625 -1.704 1 93.12 368 ALA B CA 1
ATOM 7606 C C . ALA B 1 368 ? 19.141 -21.281 -1.296 1 93.12 368 ALA B C 1
ATOM 7608 O O . ALA B 1 368 ? 18.25 -22.109 -1.421 1 93.12 368 ALA B O 1
ATOM 7609 N N . PHE B 1 369 ? 19 -20.094 -0.765 1 93 369 PHE B N 1
ATOM 7610 C CA . PHE B 1 369 ? 17.688 -19.516 -0.518 1 93 369 PHE B CA 1
ATOM 7611 C C . PHE B 1 369 ? 17.5 -18.234 -1.344 1 93 369 PHE B C 1
ATOM 7613 O O . PHE B 1 369 ? 18.25 -17.266 -1.181 1 93 369 PHE B O 1
ATOM 7620 N N . PHE B 1 370 ? 16.547 -18.297 -2.186 1 94.62 370 PHE B N 1
ATOM 7621 C CA . PHE B 1 370 ? 16.234 -17.156 -3.031 1 94.62 370 PHE B CA 1
ATOM 7622 C C . PHE B 1 370 ? 14.992 -16.438 -2.516 1 94.62 370 PHE B C 1
ATOM 7624 O O . PHE B 1 370 ? 13.867 -16.906 -2.703 1 94.62 370 PHE B O 1
ATOM 7631 N N . ALA B 1 371 ? 15.18 -15.258 -1.937 1 92.94 371 ALA B N 1
ATOM 7632 C CA . ALA B 1 371 ? 14.07 -14.438 -1.464 1 92.94 371 ALA B CA 1
ATOM 7633 C C . ALA B 1 371 ? 13.578 -13.5 -2.562 1 92.94 371 ALA B C 1
ATOM 7635 O O . ALA B 1 371 ? 14.344 -12.695 -3.094 1 92.94 371 ALA B O 1
ATOM 7636 N N . LEU B 1 372 ? 12.312 -13.625 -2.865 1 92.88 372 LEU B N 1
ATOM 7637 C CA . LEU B 1 372 ? 11.719 -12.812 -3.924 1 92.88 372 LEU B CA 1
ATOM 7638 C C . LEU B 1 372 ? 10.789 -11.758 -3.342 1 92.88 372 LEU B C 1
ATOM 7640 O O . LEU B 1 372 ? 9.758 -12.094 -2.744 1 92.88 372 LEU B O 1
ATOM 7644 N N . GLY B 1 373 ? 11.133 -10.492 -3.541 1 90.56 373 GLY B N 1
ATOM 7645 C CA . GLY B 1 373 ? 10.289 -9.422 -3.035 1 90.56 373 GLY B CA 1
ATOM 7646 C C . GLY B 1 373 ? 10 -9.539 -1.552 1 90.56 373 GLY B C 1
ATOM 7647 O O . GLY B 1 373 ? 8.852 -9.375 -1.123 1 90.56 373 GLY B O 1
ATOM 7648 N N . SER B 1 374 ? 10.953 -9.797 -0.782 1 87.88 374 SER B N 1
ATOM 7649 C CA . SER B 1 374 ? 10.75 -10.141 0.622 1 87.88 374 SER B CA 1
ATOM 7650 C C . SER B 1 374 ? 10.906 -8.922 1.519 1 87.88 374 SER B C 1
ATOM 7652 O O . SER B 1 374 ? 11.773 -8.078 1.287 1 87.88 374 SER B O 1
ATOM 7654 N N . PRO B 1 375 ? 10.086 -8.82 2.52 1 85.94 375 PRO B N 1
ATOM 7655 C CA . PRO B 1 375 ? 10.219 -7.738 3.5 1 85.94 375 PRO B CA 1
ATOM 7656 C C . PRO B 1 375 ? 11.062 -8.133 4.707 1 85.94 375 PRO B C 1
ATOM 7658 O O . PRO B 1 375 ? 10.867 -7.605 5.805 1 85.94 375 PRO B O 1
ATOM 7661 N N . ILE B 1 376 ? 11.961 -9.031 4.559 1 85.31 376 ILE B N 1
ATOM 7662 C CA . ILE B 1 376 ? 12.75 -9.57 5.66 1 85.31 376 ILE B CA 1
ATOM 7663 C C . ILE B 1 376 ? 13.523 -8.445 6.344 1 85.31 376 ILE B C 1
ATOM 7665 O O . ILE B 1 376 ? 13.555 -8.359 7.574 1 85.31 376 ILE B O 1
ATOM 7669 N N . GLY B 1 377 ? 14.148 -7.621 5.559 1 86.56 377 GLY B N 1
ATOM 7670 C CA . GLY B 1 377 ? 14.883 -6.504 6.121 1 86.56 377 GLY B CA 1
ATOM 7671 C C . GLY B 1 377 ? 14.031 -5.621 7.016 1 86.56 377 GLY B C 1
ATOM 7672 O O . GLY B 1 377 ? 14.477 -5.211 8.094 1 86.56 377 GLY B O 1
ATOM 7673 N N . MET B 1 378 ? 12.906 -5.348 6.547 1 84.38 378 MET B N 1
ATOM 7674 C CA . MET B 1 378 ? 11.984 -4.504 7.305 1 84.38 378 MET B CA 1
ATOM 7675 C C . MET B 1 378 ? 11.602 -5.168 8.617 1 84.38 378 MET B C 1
ATOM 7677 O O . MET B 1 378 ? 11.594 -4.52 9.672 1 84.38 378 MET B O 1
ATOM 7681 N N . PHE B 1 379 ? 11.305 -6.43 8.617 1 77.19 379 PHE B N 1
ATOM 7682 C CA . PHE B 1 379 ? 10.906 -7.156 9.812 1 77.19 379 PHE B CA 1
ATOM 7683 C C . PHE B 1 379 ? 12.039 -7.172 10.836 1 77.19 379 PHE B C 1
ATOM 7685 O O . PHE B 1 379 ? 11.805 -6.984 12.031 1 77.19 379 PHE B O 1
ATOM 7692 N N . LEU B 1 380 ? 13.188 -7.387 10.352 1 81.06 380 LEU B N 1
ATOM 7693 C CA . LEU B 1 380 ? 14.344 -7.402 11.242 1 81.06 380 LEU B CA 1
ATOM 7694 C C . LEU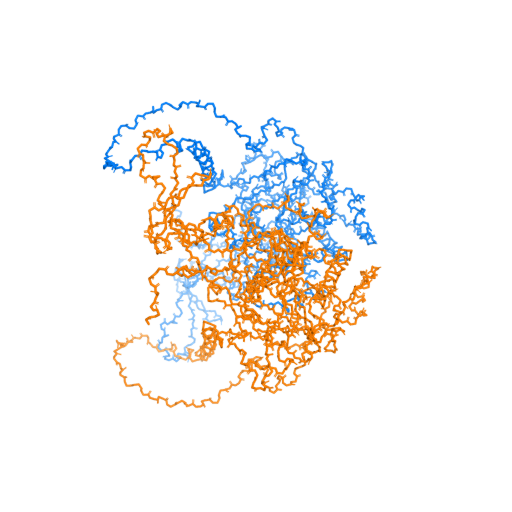 B 1 380 ? 14.555 -6.035 11.883 1 81.06 380 LEU B C 1
ATOM 7696 O O . LEU B 1 380 ? 14.812 -5.941 13.086 1 81.06 380 LEU B O 1
ATOM 7700 N N . THR B 1 381 ? 14.375 -5.055 11.141 1 81.75 381 THR B N 1
ATOM 7701 C CA . THR B 1 381 ? 14.609 -3.691 11.609 1 81.75 381 THR B CA 1
ATOM 7702 C C . THR B 1 381 ? 13.555 -3.279 12.625 1 81.75 381 THR B C 1
ATOM 7704 O O . THR B 1 381 ? 13.883 -2.732 13.68 1 81.75 381 THR B O 1
ATOM 7707 N N . VAL B 1 382 ? 12.328 -3.562 12.305 1 74.62 382 VAL B N 1
ATOM 7708 C CA . VAL B 1 382 ? 11.234 -3.143 13.172 1 74.62 382 VAL B CA 1
ATOM 7709 C C . VAL B 1 382 ? 11.297 -3.906 14.492 1 74.62 382 VAL B C 1
ATOM 7711 O O . VAL B 1 382 ? 10.867 -3.4 15.531 1 74.62 382 VAL B O 1
ATOM 7714 N N . ARG B 1 383 ? 11.859 -5.02 14.352 1 72.62 383 ARG B N 1
ATOM 7715 C CA . ARG B 1 383 ? 12.016 -5.828 15.562 1 72.62 383 ARG B CA 1
ATOM 7716 C C . ARG B 1 383 ? 13.234 -5.395 16.359 1 72.62 383 ARG B C 1
ATOM 7718 O O . ARG B 1 383 ? 13.555 -5.984 17.391 1 72.62 383 ARG B O 1
ATOM 7725 N N . GLY B 1 384 ? 13.992 -4.484 15.836 1 71.88 384 GLY B N 1
ATOM 7726 C CA . GLY B 1 384 ? 15.047 -3.863 16.625 1 71.88 384 GLY B CA 1
ATOM 7727 C C . GLY B 1 384 ? 16.438 -4.254 16.172 1 71.88 384 GLY B C 1
ATOM 7728 O O . GLY B 1 384 ? 17.438 -3.871 16.812 1 71.88 384 GLY B O 1
ATOM 7729 N N . LEU B 1 385 ? 16.516 -5.074 15.133 1 78.19 385 LEU B N 1
ATOM 7730 C CA . LEU B 1 385 ? 17.844 -5.441 14.633 1 78.19 385 LEU B CA 1
ATOM 7731 C C . LEU B 1 385 ? 18.391 -4.367 13.703 1 78.19 385 LEU B C 1
ATOM 7733 O O . LEU B 1 385 ? 17.984 -4.281 12.539 1 78.19 385 LEU B O 1
ATOM 7737 N N . LYS B 1 386 ? 19.297 -3.676 14.164 1 76.88 386 LYS B N 1
ATOM 7738 C CA . LYS B 1 386 ? 19.844 -2.562 13.398 1 76.88 386 LYS B CA 1
ATOM 7739 C C . LYS B 1 386 ? 20.906 -3.045 12.422 1 76.88 386 LYS B C 1
ATOM 7741 O O . LYS B 1 386 ? 20.984 -2.568 11.289 1 76.88 386 LYS B O 1
ATOM 7746 N N . ARG B 1 387 ? 21.703 -4.059 12.938 1 87.06 387 ARG B N 1
ATOM 7747 C CA . ARG B 1 387 ? 22.812 -4.551 12.133 1 87.06 387 ARG B CA 1
ATOM 7748 C C . ARG B 1 387 ? 22.938 -6.07 12.234 1 87.06 387 ARG B C 1
ATOM 7750 O O . ARG B 1 387 ? 22.672 -6.645 13.297 1 87.06 387 ARG B O 1
ATOM 7757 N N . ILE B 1 388 ? 23.312 -6.586 11.125 1 86.5 388 ILE B N 1
ATOM 7758 C CA . ILE B 1 388 ? 23.609 -8.016 11.078 1 86.5 388 ILE B CA 1
ATOM 7759 C C . ILE B 1 388 ? 25.125 -8.227 11.156 1 86.5 388 ILE B C 1
ATOM 7761 O O . ILE B 1 388 ? 25.891 -7.59 10.422 1 86.5 388 ILE B O 1
ATOM 7765 N N . ASP B 1 389 ? 25.531 -9.078 12.008 1 86.19 389 ASP B N 1
ATOM 7766 C CA . ASP B 1 389 ? 26.953 -9.406 12.125 1 86.19 389 ASP B CA 1
ATOM 7767 C C . ASP B 1 389 ? 27.484 -9.945 10.797 1 86.19 389 ASP B C 1
ATOM 7769 O O . ASP B 1 389 ? 26.969 -10.93 10.266 1 86.19 389 ASP B O 1
ATOM 7773 N N . PRO B 1 390 ? 28.469 -9.297 10.281 1 87.88 390 PRO B N 1
ATOM 7774 C CA . PRO B 1 390 ? 29.031 -9.734 9 1 87.88 390 PRO B CA 1
ATOM 7775 C C . PRO B 1 390 ? 29.531 -11.18 9.039 1 87.88 390 PRO B C 1
ATOM 7777 O O . PRO B 1 390 ? 29.672 -11.812 7.996 1 87.88 390 PRO B O 1
ATOM 7780 N N . LYS B 1 391 ? 29.75 -11.703 10.18 1 87 391 LYS B N 1
ATOM 7781 C CA . LYS B 1 391 ? 30.25 -13.07 10.32 1 87 391 LYS B CA 1
ATOM 7782 C C . LYS B 1 391 ? 29.094 -14.07 10.367 1 87 391 LYS B C 1
ATOM 7784 O O . LYS B 1 391 ? 29.312 -15.281 10.266 1 87 391 LYS B O 1
ATOM 7789 N N . TYR B 1 392 ? 27.984 -13.516 10.367 1 84.38 392 TYR B N 1
ATOM 7790 C CA . TYR B 1 392 ? 26.828 -14.391 10.477 1 84.38 392 TYR B CA 1
ATOM 7791 C C . TYR B 1 392 ? 26.531 -15.07 9.148 1 84.38 392 TYR B C 1
ATOM 7793 O O . TYR B 1 392 ? 26.594 -14.445 8.094 1 84.38 392 TYR B O 1
ATOM 7801 N N . SER B 1 393 ? 26.391 -16.375 9.25 1 84.06 393 SER B N 1
ATOM 7802 C CA . SER B 1 393 ? 25.953 -17.172 8.117 1 84.06 393 SER B CA 1
ATOM 7803 C C . SER B 1 393 ? 24.766 -18.062 8.5 1 84.06 393 SER B C 1
ATOM 7805 O O . SER B 1 393 ? 24.609 -18.422 9.664 1 84.06 393 SER B O 1
ATOM 7807 N N . LEU B 1 394 ? 23.922 -18.328 7.523 1 80.81 394 LEU B N 1
ATOM 7808 C CA . LEU B 1 394 ? 22.797 -19.234 7.789 1 80.81 394 LEU B CA 1
ATOM 7809 C C . LEU B 1 394 ? 23.281 -20.625 8.141 1 80.81 394 LEU B C 1
ATOM 7811 O O . LEU B 1 394 ? 24.156 -21.172 7.461 1 80.81 394 LEU B O 1
ATOM 7815 N N . PRO B 1 395 ? 22.828 -21.141 9.164 1 76.12 395 PRO B N 1
ATOM 7816 C CA . PRO B 1 395 ? 23.375 -22.391 9.688 1 76.12 395 PRO B CA 1
ATOM 7817 C C . PRO B 1 395 ? 23.219 -23.562 8.711 1 76.12 395 PRO B C 1
ATOM 7819 O O . PRO B 1 395 ? 24.062 -24.438 8.664 1 76.12 395 PRO B O 1
ATOM 7822 N N . THR B 1 396 ? 22.125 -23.562 8.008 1 80.19 396 THR B N 1
ATOM 7823 C CA . THR B 1 396 ? 21.859 -24.75 7.195 1 80.19 396 THR B CA 1
ATOM 7824 C C . THR B 1 396 ? 21.797 -24.391 5.715 1 80.19 396 THR B C 1
ATOM 7826 O O . THR B 1 396 ? 21.406 -25.203 4.887 1 80.19 396 THR B O 1
ATOM 7829 N N . CYS B 1 397 ? 22.047 -23.156 5.379 1 85.62 397 CYS B N 1
ATOM 7830 C CA . CYS B 1 397 ? 21.953 -22.703 3.992 1 85.62 397 CYS B CA 1
ATOM 7831 C C . CYS B 1 397 ? 23.203 -21.969 3.561 1 85.62 397 CYS B C 1
ATOM 7833 O O . CYS B 1 397 ? 23.625 -21 4.207 1 85.62 397 CYS B O 1
ATOM 7835 N N . LYS B 1 398 ? 23.75 -22.281 2.486 1 82.06 398 LYS B N 1
ATOM 7836 C CA . LYS B 1 398 ? 25.078 -21.812 2.07 1 82.06 398 LYS B CA 1
ATOM 7837 C C . LYS B 1 398 ? 25 -20.438 1.431 1 82.06 398 LYS B C 1
ATOM 7839 O O . LYS B 1 398 ? 25.891 -19.594 1.643 1 82.06 398 LYS B O 1
ATOM 7844 N N . SER B 1 399 ? 24 -20.297 0.658 1 91.56 399 SER B N 1
ATOM 7845 C CA . SER B 1 399 ? 23.922 -19.047 -0.109 1 91.56 399 SER B CA 1
ATOM 7846 C C . SER B 1 399 ? 22.562 -18.391 0.058 1 91.56 399 SER B C 1
ATOM 7848 O O . SER B 1 399 ? 21.547 -19.078 0.261 1 91.56 399 SER B O 1
ATOM 7850 N N . PHE B 1 400 ? 22.562 -17.078 0.025 1 93 400 PHE B N 1
ATOM 7851 C CA . PHE B 1 400 ? 21.344 -16.281 0.172 1 93 400 PHE B CA 1
ATOM 7852 C C . PHE B 1 400 ? 21.281 -15.203 -0.895 1 93 400 PHE B C 1
ATOM 7854 O O . PHE B 1 400 ? 22.266 -14.5 -1.147 1 93 400 PHE B O 1
ATOM 7861 N N . TYR B 1 401 ? 20.172 -15.133 -1.529 1 94.75 401 TYR B N 1
ATOM 7862 C CA . TYR B 1 401 ? 19.938 -14.117 -2.545 1 94.75 401 TYR B CA 1
ATOM 7863 C C . TYR B 1 401 ? 18.641 -13.352 -2.262 1 94.75 401 TYR B C 1
ATOM 7865 O O . TYR B 1 401 ? 17.578 -13.953 -2.121 1 94.75 401 TYR B O 1
ATOM 7873 N N . ASN B 1 402 ? 18.734 -12.039 -2.131 1 95.5 402 ASN B N 1
ATOM 7874 C CA . ASN B 1 402 ? 17.594 -11.141 -1.995 1 95.5 402 ASN B CA 1
ATOM 7875 C C . ASN B 1 402 ? 17.266 -10.438 -3.312 1 95.5 402 ASN B C 1
ATOM 7877 O O . ASN B 1 402 ? 17.969 -9.516 -3.715 1 95.5 402 ASN B O 1
ATOM 7881 N N . ILE B 1 403 ? 16.203 -10.898 -3.953 1 96.62 403 ILE B N 1
ATOM 7882 C CA . ILE B 1 403 ? 15.875 -10.422 -5.293 1 96.62 403 ILE B CA 1
ATOM 7883 C C . ILE B 1 403 ? 14.609 -9.57 -5.238 1 96.62 403 ILE B C 1
ATOM 7885 O O . ILE B 1 403 ? 13.594 -9.984 -4.676 1 96.62 403 ILE B O 1
ATOM 7889 N N . PHE B 1 404 ? 14.664 -8.352 -5.844 1 96.19 404 PHE B N 1
ATOM 7890 C CA . PHE B 1 404 ? 13.477 -7.512 -5.777 1 96.19 404 PHE B CA 1
ATOM 7891 C C . PHE B 1 404 ? 13.359 -6.641 -7.023 1 96.19 404 PHE B C 1
ATOM 7893 O O . PHE B 1 404 ? 14.336 -6.453 -7.75 1 96.19 404 PHE B O 1
ATOM 7900 N N . HIS B 1 405 ? 12.156 -6.27 -7.32 1 94.31 405 HIS B N 1
ATOM 7901 C CA . HIS B 1 405 ? 11.852 -5.27 -8.336 1 94.31 405 HIS B CA 1
ATOM 7902 C C . HIS B 1 405 ? 11.906 -3.859 -7.758 1 94.31 405 HIS B C 1
ATOM 7904 O O . HIS B 1 405 ? 11.469 -3.627 -6.625 1 94.31 405 HIS B O 1
ATOM 7910 N N . PRO B 1 406 ? 12.414 -2.891 -8.5 1 93.31 406 PRO B N 1
ATOM 7911 C CA . PRO B 1 406 ? 12.57 -1.545 -7.941 1 93.31 406 PRO B CA 1
ATOM 7912 C C . PRO B 1 406 ? 11.234 -0.906 -7.559 1 93.31 406 PRO B C 1
ATOM 7914 O O . PRO B 1 406 ? 11.18 -0.083 -6.641 1 93.31 406 PRO B O 1
ATOM 7917 N N . PHE B 1 407 ? 10.172 -1.324 -8.18 1 89.62 407 PHE B N 1
ATOM 7918 C CA . PHE B 1 407 ? 8.883 -0.699 -7.918 1 89.62 407 PHE B CA 1
ATOM 7919 C C . PHE B 1 407 ? 8.055 -1.551 -6.961 1 89.62 407 PHE B C 1
ATOM 7921 O O . PHE B 1 407 ? 6.891 -1.24 -6.695 1 89.62 407 PHE B O 1
ATOM 7928 N N . ASP B 1 408 ? 8.547 -2.695 -6.465 1 90.12 408 ASP B N 1
ATOM 7929 C CA . ASP B 1 408 ? 7.848 -3.535 -5.496 1 90.12 408 ASP B CA 1
ATOM 7930 C C . ASP B 1 408 ? 7.75 -2.84 -4.141 1 90.12 408 ASP B C 1
ATOM 7932 O O . ASP B 1 408 ? 8.758 -2.631 -3.467 1 90.12 408 ASP B O 1
ATOM 7936 N N . PRO B 1 409 ? 6.617 -2.529 -3.658 1 86.5 409 PRO B N 1
ATOM 7937 C CA . PRO B 1 409 ? 6.473 -1.773 -2.41 1 86.5 409 PRO B CA 1
ATOM 7938 C C . PRO B 1 409 ? 6.762 -2.617 -1.172 1 86.5 409 PRO B C 1
ATOM 7940 O O . PRO B 1 409 ? 6.941 -2.076 -0.079 1 86.5 409 PRO B O 1
ATOM 7943 N N . VAL B 1 410 ? 6.832 -3.873 -1.257 1 85.88 410 VAL B N 1
ATOM 7944 C CA . VAL B 1 410 ? 6.973 -4.762 -0.106 1 85.88 410 VAL B CA 1
ATOM 7945 C C . VAL B 1 410 ? 8.438 -5.145 0.073 1 85.88 410 VAL B C 1
ATOM 7947 O O . VAL B 1 410 ? 8.844 -5.586 1.151 1 85.88 410 VAL B O 1
ATOM 7950 N N . ALA B 1 411 ? 9.172 -4.961 -0.934 1 91.31 411 ALA B N 1
ATOM 7951 C CA . ALA B 1 411 ? 10.555 -5.438 -0.934 1 91.31 411 ALA B CA 1
ATOM 7952 C C . ALA B 1 411 ? 11.477 -4.441 -0.24 1 91.31 411 ALA B C 1
ATOM 7954 O O . ALA B 1 411 ? 11.336 -3.229 -0.408 1 91.31 411 ALA B O 1
ATOM 7955 N N . PHE B 1 412 ? 12.469 -4.922 0.533 1 92.38 412 PHE B N 1
ATOM 7956 C CA . PHE B 1 412 ? 13.477 -4.113 1.212 1 92.38 412 PHE B CA 1
ATOM 7957 C C . PHE B 1 412 ? 14.867 -4.688 0.996 1 92.38 412 PHE B C 1
ATOM 7959 O O . PHE B 1 412 ? 15.023 -5.891 0.771 1 92.38 412 PHE B O 1
ATOM 7966 N N . ARG B 1 413 ? 15.859 -3.83 1.062 1 95.38 413 ARG B N 1
ATOM 7967 C CA . ARG B 1 413 ? 17.25 -4.273 1.009 1 95.38 413 ARG B CA 1
ATOM 7968 C C . ARG B 1 413 ? 17.688 -4.883 2.338 1 95.38 413 ARG B C 1
ATOM 7970 O O . ARG B 1 413 ? 17.031 -4.672 3.363 1 95.38 413 ARG B O 1
ATOM 7977 N N . ILE B 1 414 ? 18.781 -5.633 2.277 1 93.06 414 ILE B N 1
ATOM 7978 C CA . ILE B 1 414 ? 19.344 -6.215 3.494 1 93.06 414 ILE B CA 1
ATOM 7979 C C . ILE B 1 414 ? 20.828 -5.879 3.594 1 93.06 414 ILE B C 1
ATOM 7981 O O . ILE B 1 414 ? 21.375 -5.746 4.695 1 93.06 414 ILE B O 1
ATOM 7985 N N . GLU B 1 415 ? 21.5 -5.637 2.512 1 94.88 415 GLU B N 1
ATOM 7986 C CA . GLU B 1 415 ? 22.938 -5.406 2.48 1 94.88 415 GLU B CA 1
ATOM 7987 C C . GLU B 1 415 ? 23.328 -4.219 3.357 1 94.88 415 GLU B C 1
ATOM 7989 O O . GLU B 1 415 ? 24.328 -4.266 4.066 1 94.88 415 GLU B O 1
ATOM 7994 N N . PRO B 1 416 ? 22.516 -3.152 3.375 1 93.56 416 PRO B N 1
ATOM 7995 C CA . PRO B 1 416 ? 22.875 -2.016 4.227 1 93.56 416 PRO B CA 1
ATOM 7996 C C . PRO B 1 416 ? 22.922 -2.385 5.707 1 93.56 416 PRO B C 1
ATOM 7998 O O . PRO B 1 416 ? 23.516 -1.653 6.508 1 93.56 416 PRO B O 1
ATOM 8001 N N . MET B 1 417 ? 22.344 -3.453 6.055 1 91.62 417 MET B N 1
ATOM 8002 C CA . MET B 1 417 ? 22.359 -3.9 7.445 1 91.62 417 MET B CA 1
ATOM 8003 C C . MET B 1 417 ? 23.641 -4.648 7.77 1 91.62 417 MET B C 1
ATOM 8005 O O . MET B 1 417 ? 23.938 -4.902 8.938 1 91.62 417 MET B O 1
ATOM 8009 N N . VAL B 1 418 ? 24.359 -5.023 6.801 1 91.31 418 VAL B N 1
ATOM 8010 C CA . VAL B 1 418 ? 25.547 -5.844 6.988 1 91.31 418 VAL B CA 1
ATOM 8011 C C . VAL B 1 418 ? 26.797 -5 6.734 1 91.31 418 VAL B C 1
ATOM 8013 O O . VAL B 1 418 ? 27.781 -5.098 7.473 1 91.31 418 VAL B O 1
ATOM 8016 N N . VAL B 1 419 ? 26.734 -4.211 5.742 1 90.69 419 VAL B N 1
ATOM 8017 C CA . VAL B 1 419 ? 27.875 -3.443 5.285 1 90.69 419 VAL B CA 1
ATOM 8018 C C . VAL B 1 419 ? 28.188 -2.336 6.289 1 90.69 419 VAL B C 1
ATOM 8020 O O . VAL B 1 419 ? 27.312 -1.886 7.02 1 90.69 419 VAL B O 1
ATOM 8023 N N . THR B 1 420 ? 29.391 -1.906 6.34 1 84.44 420 THR B N 1
ATOM 8024 C CA . THR B 1 420 ? 29.844 -0.871 7.258 1 84.44 420 THR B CA 1
ATOM 8025 C C . THR B 1 420 ? 29.047 0.417 7.066 1 84.44 420 THR B C 1
ATOM 8027 O O . THR B 1 420 ? 28.75 0.803 5.938 1 84.44 420 THR B O 1
ATOM 8030 N N . PRO B 1 421 ? 28.766 0.993 8.195 1 79.62 421 PRO B N 1
ATOM 8031 C CA . PRO B 1 421 ? 28 2.244 8.117 1 79.62 421 PRO B CA 1
ATOM 8032 C C . PRO B 1 421 ? 28.703 3.303 7.266 1 79.62 421 PRO B C 1
ATOM 8034 O O . PRO B 1 421 ? 29.922 3.426 7.312 1 79.62 421 PRO B O 1
ATOM 8037 N N . GLY B 1 422 ? 28.031 4 6.414 1 77.44 422 GLY B N 1
ATOM 8038 C CA . GLY B 1 422 ? 28.562 5.047 5.562 1 77.44 422 GLY B CA 1
ATOM 8039 C C . GLY B 1 422 ? 28.719 4.613 4.117 1 77.44 422 GLY B C 1
ATOM 8040 O O . GLY B 1 422 ? 28.859 5.453 3.223 1 77.44 422 GLY B O 1
ATOM 8041 N N . VAL B 1 423 ? 28.781 3.309 4.031 1 78.06 423 VAL B N 1
ATOM 8042 C CA . VAL B 1 423 ? 28.906 2.787 2.672 1 78.06 423 VAL B CA 1
ATOM 8043 C C . VAL B 1 423 ? 27.516 2.674 2.039 1 78.06 423 VAL B C 1
ATOM 8045 O O . VAL B 1 423 ? 26.609 2.051 2.607 1 78.06 423 VAL B O 1
ATOM 8048 N N . ASP B 1 424 ? 27.281 3.439 1.024 1 79.19 424 ASP B N 1
ATOM 8049 C CA . ASP B 1 424 ? 26.016 3.326 0.305 1 79.19 424 ASP B CA 1
ATOM 8050 C C . ASP B 1 424 ? 26.234 2.75 -1.094 1 79.19 424 ASP B C 1
ATOM 8052 O O . ASP B 1 424 ? 26.578 3.479 -2.023 1 79.19 424 ASP B O 1
ATOM 8056 N N . LEU B 1 425 ? 26.125 1.414 -1.22 1 86.94 425 LEU B N 1
ATOM 8057 C CA . LEU B 1 425 ? 26.25 0.726 -2.5 1 86.94 425 LEU B CA 1
ATOM 8058 C C . LEU B 1 425 ? 24.875 0.3 -3.025 1 86.94 425 LEU B C 1
ATOM 8060 O O . LEU B 1 425 ? 24.094 -0.3 -2.293 1 86.94 425 LEU B O 1
ATOM 8064 N N . PRO B 1 426 ? 24.594 0.662 -4.266 1 90.94 426 PRO B N 1
ATOM 8065 C CA . PRO B 1 426 ? 23.328 0.19 -4.84 1 90.94 426 PRO B CA 1
ATOM 8066 C C . PRO B 1 426 ? 23.281 -1.328 -4.996 1 90.94 426 PRO B C 1
ATOM 8068 O O . PRO B 1 426 ? 24.328 -1.982 -5.02 1 90.94 426 PRO B O 1
ATOM 8071 N N . PRO B 1 427 ? 22.109 -1.897 -5.031 1 94.81 427 PRO B N 1
ATOM 8072 C CA . PRO B 1 427 ? 22 -3.336 -5.277 1 94.81 427 PRO B CA 1
ATOM 8073 C C . PRO B 1 427 ? 22.531 -3.742 -6.648 1 94.81 427 PRO B C 1
ATOM 8075 O O . PRO B 1 427 ? 22.719 -2.891 -7.523 1 94.81 427 PRO B O 1
ATOM 8078 N N . MET B 1 428 ? 22.828 -5.027 -6.758 1 94.06 428 MET B N 1
ATOM 8079 C CA . MET B 1 428 ? 23.328 -5.555 -8.023 1 94.06 428 MET B CA 1
ATOM 8080 C C . MET B 1 428 ? 22.234 -5.586 -9.078 1 94.06 428 MET B C 1
ATOM 8082 O O . MET B 1 428 ? 21.156 -6.145 -8.852 1 94.06 428 MET B O 1
ATOM 8086 N N . LEU B 1 429 ? 22.531 -4.984 -10.188 1 92.56 429 LEU B N 1
ATOM 8087 C CA . LEU B 1 429 ? 21.562 -4.969 -11.273 1 92.56 429 LEU B CA 1
ATOM 8088 C C . LEU B 1 429 ? 21.531 -6.309 -12 1 92.56 429 LEU B C 1
ATOM 8090 O O . LEU B 1 429 ? 22.578 -6.812 -12.414 1 92.56 429 LEU B O 1
ATOM 8094 N N . ILE B 1 430 ? 20.359 -6.914 -12.125 1 93.12 430 ILE B N 1
ATOM 8095 C CA . ILE B 1 430 ? 20.203 -8.164 -12.867 1 93.12 430 ILE B CA 1
ATOM 8096 C C . ILE B 1 430 ? 20.172 -7.871 -14.367 1 93.12 430 ILE B C 1
ATOM 8098 O O . ILE B 1 430 ? 19.344 -7.078 -14.828 1 93.12 430 ILE B O 1
ATOM 8102 N N . PRO B 1 431 ? 21 -8.422 -15.055 1 86.62 431 PRO B N 1
ATOM 8103 C CA . PRO B 1 431 ? 21 -8.203 -16.5 1 86.62 431 PRO B CA 1
ATOM 8104 C C . PRO B 1 431 ? 19.734 -8.75 -17.188 1 86.62 431 PRO B C 1
ATOM 8106 O O . PRO B 1 431 ? 19.141 -9.703 -16.688 1 86.62 431 PRO B O 1
ATOM 8109 N N . HIS B 1 432 ? 19.391 -8.125 -18.266 1 86.56 432 HIS B N 1
ATOM 8110 C CA . HIS B 1 432 ? 18.266 -8.625 -19.062 1 86.56 432 HIS B CA 1
ATOM 8111 C C . HIS B 1 432 ? 18.609 -9.984 -19.672 1 86.56 432 HIS B C 1
ATOM 8113 O O . HIS B 1 432 ? 19.734 -10.211 -20.109 1 86.56 432 HIS B O 1
ATOM 8119 N N . HIS B 1 433 ? 17.688 -10.852 -19.828 1 84.19 433 HIS B N 1
ATOM 8120 C CA . HIS B 1 433 ? 17.922 -12.219 -20.297 1 84.19 433 HIS B CA 1
ATOM 8121 C C . HIS B 1 433 ? 18.344 -12.25 -21.75 1 84.19 433 HIS B C 1
ATOM 8123 O O . HIS B 1 433 ? 18.938 -13.227 -22.219 1 84.19 433 HIS B O 1
ATOM 8129 N N . LYS B 1 434 ? 17.844 -11.344 -22.562 1 76 434 LYS B N 1
ATOM 8130 C CA . LYS B 1 434 ? 18.266 -11.273 -23.953 1 76 434 LYS B CA 1
ATOM 8131 C C . LYS B 1 434 ? 19.609 -10.547 -24.094 1 76 434 LYS B C 1
ATOM 8133 O O . LYS B 1 434 ? 20.156 -10.445 -25.188 1 76 434 LYS B O 1
ATOM 8138 N N . GLY B 1 435 ? 20.062 -10.102 -23.109 1 67.31 435 GLY B N 1
ATOM 8139 C CA . GLY B 1 435 ? 21.359 -9.438 -23.109 1 67.31 435 GLY B CA 1
ATOM 8140 C C . GLY B 1 435 ? 21.328 -8.055 -22.5 1 67.31 435 GLY B C 1
ATOM 8141 O O . GLY B 1 435 ? 20.266 -7.449 -22.375 1 67.31 435 GLY B O 1
ATOM 8142 N N . ARG B 1 436 ? 22.328 -7.398 -21.938 1 67.38 436 ARG B N 1
ATOM 8143 C CA . ARG B 1 436 ? 22.781 -6.133 -21.391 1 67.38 436 ARG B CA 1
ATOM 8144 C C . ARG B 1 436 ? 21.641 -5.371 -20.719 1 67.38 436 ARG B C 1
ATOM 8146 O O . ARG B 1 436 ? 20.609 -5.953 -20.406 1 67.38 436 ARG B O 1
ATOM 8153 N N . LYS B 1 437 ? 21.766 -4.18 -20.359 1 71.69 437 LYS B N 1
ATOM 8154 C CA . LYS B 1 437 ? 20.844 -3.203 -19.781 1 71.69 437 LYS B CA 1
ATOM 8155 C C . LYS B 1 437 ? 19.812 -2.74 -20.797 1 71.69 437 LYS B C 1
ATOM 8157 O O . LYS B 1 437 ? 20.141 -2.545 -21.969 1 71.69 437 LYS B O 1
ATOM 8162 N N . ARG B 1 438 ? 18.562 -2.83 -20.406 1 68.12 438 ARG B N 1
ATOM 8163 C CA . ARG B 1 438 ? 17.5 -2.33 -21.281 1 68.12 438 ARG B CA 1
ATOM 8164 C C . ARG B 1 438 ? 17.828 -0.936 -21.812 1 68.12 438 ARG B C 1
ATOM 8166 O O . ARG B 1 438 ? 18.375 -0.106 -21.078 1 68.12 438 ARG B O 1
ATOM 8173 N N . MET B 1 439 ? 17.469 -0.703 -22.938 1 64.38 439 MET B N 1
ATOM 8174 C CA . MET B 1 439 ? 17.844 0.516 -23.656 1 64.38 439 MET B CA 1
ATOM 8175 C C . MET B 1 439 ? 17.359 1.754 -22.906 1 64.38 439 MET B C 1
ATOM 8177 O O . MET B 1 439 ? 18.094 2.73 -22.781 1 64.38 439 MET B O 1
ATOM 8181 N N . HIS B 1 440 ? 16.156 1.735 -22.531 1 67.31 440 HIS B N 1
ATOM 8182 C CA . HIS B 1 440 ? 15.617 2.934 -21.891 1 67.31 440 HIS B CA 1
ATOM 8183 C C . HIS B 1 440 ? 16.359 3.24 -20.594 1 67.31 440 HIS B C 1
ATOM 8185 O O . HIS B 1 440 ? 16.5 4.402 -20.203 1 67.31 440 HIS B O 1
ATOM 8191 N N . LEU B 1 441 ? 16.812 2.338 -19.969 1 71.5 441 LEU B N 1
ATOM 8192 C CA . LEU B 1 441 ? 17.594 2.535 -18.75 1 71.5 441 LEU B CA 1
ATOM 8193 C C . LEU B 1 441 ? 19 3.041 -19.078 1 71.5 441 LEU B C 1
ATOM 8195 O O . LEU B 1 441 ? 19.547 3.877 -18.359 1 71.5 441 LEU B O 1
ATOM 8199 N N . GLU B 1 442 ? 19.484 2.494 -20.078 1 63.66 442 GLU B N 1
ATOM 8200 C CA . GLU B 1 442 ? 20.766 3.004 -20.562 1 63.66 442 GLU B CA 1
ATOM 8201 C C . GLU B 1 442 ? 20.688 4.488 -20.906 1 63.66 442 GLU B C 1
ATOM 8203 O O . GLU B 1 442 ? 21.594 5.258 -20.578 1 63.66 442 GLU B O 1
ATOM 8208 N N . LEU B 1 443 ? 19.547 4.789 -21.531 1 62.5 443 LEU B N 1
ATOM 8209 C CA . LEU B 1 443 ? 19.297 6.184 -21.891 1 62.5 443 LEU B CA 1
ATOM 8210 C C . LEU B 1 443 ? 19.156 7.047 -20.641 1 62.5 443 LEU B C 1
ATOM 8212 O O . LEU B 1 443 ? 19.688 8.156 -20.594 1 62.5 443 LEU B O 1
ATOM 8216 N N . LYS B 1 444 ? 18.438 6.551 -19.734 1 66.44 444 LYS B N 1
ATOM 8217 C CA . LYS B 1 444 ? 18.25 7.281 -18.484 1 66.44 444 LYS B CA 1
ATOM 8218 C C . LYS B 1 444 ? 19.594 7.52 -17.781 1 66.44 444 LYS B C 1
ATOM 8220 O O . LYS B 1 444 ? 19.844 8.609 -17.266 1 66.44 444 LYS B O 1
ATOM 8225 N N . ASP B 1 445 ? 20.406 6.547 -17.766 1 65.25 445 ASP B N 1
ATOM 8226 C CA . ASP B 1 445 ? 21.734 6.66 -17.156 1 65.25 445 ASP B CA 1
ATOM 8227 C C . ASP B 1 445 ? 22.578 7.688 -17.891 1 65.25 445 ASP B C 1
ATOM 8229 O O . ASP B 1 445 ? 23.297 8.469 -17.25 1 65.25 445 ASP B O 1
ATOM 8233 N N . SER B 1 446 ? 22.422 7.641 -19.156 1 56 446 SER B N 1
ATOM 8234 C CA . SER B 1 446 ? 23.172 8.578 -19.984 1 56 446 SER B CA 1
ATOM 8235 C C . SER B 1 446 ? 22.688 10.008 -19.766 1 56 446 SER B C 1
ATOM 8237 O O . SER B 1 446 ? 23.5 10.938 -19.703 1 56 446 SER B O 1
ATOM 8239 N N . LEU B 1 447 ? 21.406 10.102 -19.719 1 57.41 447 LEU B N 1
ATOM 8240 C CA . LEU B 1 447 ? 20.812 11.422 -19.484 1 57.41 447 LEU B CA 1
ATOM 8241 C C . LEU B 1 447 ? 21.172 11.938 -18.094 1 57.41 447 LEU B C 1
ATOM 8243 O O . LEU B 1 447 ? 21.469 13.125 -17.938 1 57.41 447 LEU B O 1
ATOM 8247 N N . LYS B 1 448 ? 21.031 11.07 -17.203 1 60 448 LYS B N 1
ATOM 8248 C CA . LYS B 1 448 ? 21.453 11.453 -15.852 1 60 448 LYS B CA 1
ATOM 8249 C C . LYS B 1 448 ? 22.906 11.883 -15.828 1 60 448 LYS B C 1
ATOM 8251 O O . LYS B 1 448 ? 23.281 12.828 -15.125 1 60 448 LYS B O 1
ATOM 8256 N N . ARG B 1 449 ? 23.672 11.203 -16.625 1 55.62 449 ARG B N 1
ATOM 8257 C CA . ARG B 1 449 ? 25.094 11.562 -16.766 1 55.62 449 ARG B CA 1
ATOM 8258 C C . ARG B 1 449 ? 25.25 12.906 -17.453 1 55.62 449 ARG B C 1
ATOM 8260 O O . ARG B 1 449 ? 26.062 13.734 -17.031 1 55.62 449 ARG B O 1
ATOM 8267 N N . VAL B 1 450 ? 24.391 13.047 -18.406 1 51.78 450 VAL B N 1
ATOM 8268 C CA . VAL B 1 450 ? 24.438 14.305 -19.156 1 51.78 450 VAL B CA 1
ATOM 8269 C C . VAL B 1 450 ? 23.906 15.445 -18.297 1 51.78 450 VAL B C 1
ATOM 8271 O O . VAL B 1 450 ? 24.484 16.531 -18.266 1 51.78 450 VAL B O 1
ATOM 8274 N N . SER B 1 451 ? 22.781 15.086 -17.766 1 52.5 451 SER B N 1
ATOM 8275 C CA . SER B 1 451 ? 22.188 16.109 -16.906 1 52.5 451 SER B CA 1
ATOM 8276 C C . SER B 1 451 ? 23.125 16.484 -15.766 1 52.5 451 SER B C 1
ATOM 8278 O O . SER B 1 451 ? 23.266 17.656 -15.422 1 52.5 451 SER B O 1
ATOM 8280 N N . SER B 1 452 ? 23.672 15.453 -15.219 1 52.22 452 SER B N 1
ATOM 8281 C CA . SER B 1 452 ? 24.672 15.711 -14.188 1 52.22 452 SER B CA 1
ATOM 8282 C C . SER B 1 452 ? 25.859 16.484 -14.75 1 52.22 452 SER B C 1
ATOM 8284 O O . SER B 1 452 ? 26.375 17.391 -14.102 1 52.22 452 SER B O 1
ATOM 8286 N N . ASP B 1 453 ? 26.188 16.125 -15.953 1 48.09 453 ASP B N 1
ATOM 8287 C CA . ASP B 1 453 ? 27.25 16.859 -16.641 1 48.09 453 ASP B CA 1
ATOM 8288 C C . ASP B 1 453 ? 26.828 18.297 -16.953 1 48.09 453 ASP B C 1
ATOM 8290 O O . ASP B 1 453 ? 27.609 19.234 -16.828 1 48.09 453 ASP B O 1
ATOM 8294 N N . LEU B 1 454 ? 25.609 18.281 -17.359 1 47.81 454 LEU B N 1
ATOM 8295 C CA . LEU B 1 454 ? 25.062 19.594 -17.656 1 47.81 454 LEU B CA 1
ATOM 8296 C C . LEU B 1 454 ? 24.859 20.406 -16.375 1 47.81 454 LEU B C 1
ATOM 8298 O O . LEU B 1 454 ? 25.156 21.594 -16.344 1 47.81 454 LEU B O 1
ATOM 8302 N N . LEU B 1 455 ? 24.203 19.734 -15.531 1 46.53 455 LEU B N 1
ATOM 8303 C CA . LEU B 1 455 ? 24.078 20.406 -14.25 1 46.53 455 LEU B CA 1
ATOM 8304 C C . LEU B 1 455 ? 25.438 20.812 -13.703 1 46.53 455 LEU B C 1
ATOM 8306 O O . LEU B 1 455 ? 25.609 21.906 -13.156 1 46.53 455 LEU B O 1
ATOM 8310 N N . LEU B 1 456 ? 26.391 19.891 -13.961 1 44.78 456 LEU B N 1
ATOM 8311 C CA . LEU B 1 456 ? 27.766 20.25 -13.648 1 44.78 456 LEU B CA 1
ATOM 8312 C C . LEU B 1 456 ? 28.266 21.375 -14.562 1 44.78 456 LEU B C 1
ATOM 8314 O O . LEU B 1 456 ? 28.984 22.266 -14.117 1 44.78 456 LEU B O 1
ATOM 8318 N N . SER B 1 457 ? 27.906 21.281 -15.781 1 41.72 457 SER B N 1
ATOM 8319 C CA . SER B 1 457 ? 28.281 22.344 -16.703 1 41.72 457 SER B CA 1
ATOM 8320 C C . SER B 1 457 ? 27.516 23.641 -16.406 1 41.72 457 SER B C 1
ATOM 8322 O O . SER B 1 457 ? 28.078 24.734 -16.516 1 41.72 457 SER B O 1
ATOM 8324 N N . ILE B 1 458 ? 26.281 23.406 -16.125 1 43.19 458 ILE B N 1
ATOM 8325 C CA . ILE B 1 458 ? 25.516 24.594 -15.789 1 43.19 458 ILE B CA 1
ATOM 8326 C C . ILE B 1 458 ? 26 25.172 -14.469 1 43.19 458 ILE B C 1
ATOM 8328 O O . ILE B 1 458 ? 26.078 26.391 -14.305 1 43.19 458 ILE B O 1
ATOM 8332 N N . SER B 1 459 ? 26.328 24.328 -13.586 1 39.81 459 SER B N 1
ATOM 8333 C CA . SER B 1 459 ? 26.984 24.844 -12.383 1 39.81 459 SER B CA 1
ATOM 8334 C C . SER B 1 459 ? 28.297 25.547 -12.727 1 39.81 459 SER B C 1
ATOM 8336 O O . SER B 1 459 ? 28.656 26.547 -12.094 1 39.81 459 SER B O 1
ATOM 8338 N N . THR B 1 460 ? 29.016 24.969 -13.703 1 40.47 460 THR B N 1
ATOM 8339 C CA . THR B 1 460 ? 30.203 25.672 -14.195 1 40.47 460 THR B CA 1
ATOM 8340 C C . THR B 1 460 ? 29.812 26.906 -14.984 1 40.47 460 THR B C 1
ATOM 8342 O O . THR B 1 460 ? 30.516 27.922 -14.945 1 40.47 460 THR B O 1
ATOM 8345 N N . LEU B 1 461 ? 28.688 26.797 -15.711 1 34.41 461 LEU B N 1
ATOM 8346 C CA . LEU B 1 461 ? 28.266 27.953 -16.484 1 34.41 461 LEU B CA 1
ATOM 8347 C C . LEU B 1 461 ? 27.625 29 -15.562 1 34.41 461 LEU B C 1
ATOM 8349 O O . LEU B 1 461 ? 27.766 30.203 -15.805 1 34.41 461 LEU B O 1
ATOM 8353 N N . ARG B 1 462 ? 26.953 28.641 -14.523 1 38.53 462 ARG B N 1
ATOM 8354 C CA . ARG B 1 462 ? 26.562 29.672 -13.57 1 38.53 462 ARG B CA 1
ATOM 8355 C C . ARG B 1 462 ? 27.781 30.422 -13.047 1 38.53 462 ARG B C 1
ATOM 8357 O O . ARG B 1 462 ? 27.703 31.625 -12.781 1 38.53 462 ARG B O 1
ATOM 8364 N N . GLY B 1 463 ? 28.875 29.781 -13.016 1 37.25 463 GLY B N 1
ATOM 8365 C CA . GLY B 1 463 ? 30.078 30.578 -12.828 1 37.25 463 GLY B CA 1
ATOM 8366 C C . GLY B 1 463 ? 30.344 31.516 -13.984 1 37.25 463 GLY B C 1
ATOM 8367 O O . GLY B 1 463 ? 30.688 32.688 -13.773 1 37.25 463 GLY B O 1
ATOM 8368 N N . VAL B 1 464 ? 30.25 31.047 -15.25 1 35.16 464 VAL B N 1
ATOM 8369 C CA . VAL B 1 464 ? 30.531 31.875 -16.406 1 35.16 464 VAL B CA 1
ATOM 8370 C C . VAL B 1 464 ? 29.328 32.75 -16.734 1 35.16 464 VAL B C 1
ATOM 8372 O O . VAL B 1 464 ? 29.469 33.875 -17.203 1 35.16 464 VAL B O 1
ATOM 8375 N N . TRP B 1 465 ? 28.109 32.25 -16.484 1 33.59 465 TRP B N 1
ATOM 8376 C CA . TRP B 1 465 ? 26.922 33.031 -16.781 1 33.59 465 TRP B CA 1
ATOM 8377 C C . TRP B 1 465 ? 26.891 34.312 -15.922 1 33.59 465 TRP B C 1
ATOM 8379 O O . TRP B 1 465 ? 26.375 35.344 -16.344 1 33.59 465 TRP B O 1
ATOM 8389 N N . GLN B 1 466 ? 27.453 34.438 -14.711 1 35.31 466 GLN B N 1
ATOM 8390 C CA . GLN B 1 466 ? 27.656 35.719 -14.086 1 35.31 466 GLN B CA 1
ATOM 8391 C C . GLN B 1 466 ? 28.5 36.625 -14.969 1 35.31 466 GLN B C 1
ATOM 8393 O O . GLN B 1 466 ? 28.359 37.875 -14.938 1 35.31 466 GLN B O 1
ATOM 8398 N N . THR B 1 467 ? 29.469 36.125 -15.758 1 33.34 467 THR B N 1
ATOM 8399 C CA . THR B 1 467 ? 30.297 37 -16.594 1 33.34 467 THR B CA 1
ATOM 8400 C C . THR B 1 467 ? 29.531 37.406 -17.844 1 33.34 467 THR B C 1
ATOM 8402 O O . THR B 1 467 ? 29.672 38.531 -18.312 1 33.34 467 THR B O 1
ATOM 8405 N N . LEU B 1 468 ? 28.844 36.469 -18.594 1 31.66 468 LEU B N 1
ATOM 8406 C CA . LEU B 1 468 ? 28.391 36.812 -19.938 1 31.66 468 LEU B CA 1
ATOM 8407 C C . LEU B 1 468 ? 27.078 37.594 -19.906 1 31.66 468 LEU B C 1
ATOM 8409 O O . LEU B 1 468 ? 26.562 38 -20.938 1 31.66 468 LEU B O 1
ATOM 8413 N N . THR B 1 469 ? 26.312 37.656 -18.875 1 32.62 469 THR B N 1
ATOM 8414 C CA . THR B 1 469 ? 25.047 38.375 -18.953 1 32.62 469 THR B CA 1
ATOM 8415 C C . THR B 1 469 ? 25.266 39.844 -19.203 1 32.62 469 THR B C 1
ATOM 8417 O O . THR B 1 469 ? 24.312 40.625 -19.203 1 32.62 469 THR B O 1
ATOM 8420 N N . THR B 1 470 ? 26.531 40.375 -19.281 1 34.06 470 THR B N 1
ATOM 8421 C CA . THR B 1 470 ? 26.656 41.781 -19.609 1 34.06 470 THR B CA 1
ATOM 8422 C C . THR B 1 470 ? 26.406 42.031 -21.094 1 34.06 470 THR B C 1
ATOM 8424 O O . THR B 1 470 ? 26.594 43.125 -21.578 1 34.06 470 THR B O 1
ATOM 8427 N N . LEU B 1 471 ? 26.547 40.906 -22.016 1 29.38 471 LEU B N 1
ATOM 8428 C CA . LEU B 1 471 ? 26.578 41.375 -23.406 1 29.38 471 LEU B CA 1
ATOM 8429 C C . LEU B 1 471 ? 25.172 41.781 -23.859 1 29.38 471 LEU B C 1
ATOM 8431 O O . LEU B 1 471 ? 24.172 41.188 -23.438 1 29.38 471 LEU B O 1
ATOM 8435 N N . PRO B 1 472 ? 25.031 43 -24.484 1 32.66 472 PRO B N 1
ATOM 8436 C CA . PRO B 1 472 ? 23.828 43.625 -25.031 1 32.66 472 PRO B CA 1
ATOM 8437 C C . PRO B 1 472 ? 23.047 42.719 -25.969 1 32.66 472 PRO B C 1
ATOM 8439 O O . PRO B 1 472 ? 23.641 41.906 -26.688 1 32.66 472 PRO B O 1
ATOM 8442 N N . VAL B 1 473 ? 21.875 42.281 -25.781 1 31.27 473 VAL B N 1
ATOM 8443 C CA . VAL B 1 473 ? 20.922 41.375 -26.406 1 31.27 473 VAL B CA 1
ATOM 8444 C C . VAL B 1 473 ? 20.688 41.75 -27.859 1 31.27 473 VAL B C 1
ATOM 8446 O O . VAL B 1 473 ? 19.766 41.281 -28.5 1 31.27 473 VAL B O 1
ATOM 8449 N N . ASN B 1 474 ? 21.516 42.781 -28.469 1 27.12 474 ASN B N 1
ATOM 8450 C CA . ASN B 1 474 ? 21.016 43.188 -29.781 1 27.12 474 ASN B CA 1
ATOM 8451 C C . ASN B 1 474 ? 20.812 41.969 -30.688 1 27.12 474 ASN B C 1
ATOM 8453 O O . ASN B 1 474 ? 19.734 41.781 -31.25 1 27.12 474 ASN B O 1
ATOM 8457 N N . THR B 1 475 ? 21.734 41.875 -31.781 1 28.62 475 THR B N 1
ATOM 8458 C CA . THR B 1 475 ? 21.562 41.469 -33.188 1 28.62 475 THR B CA 1
ATOM 8459 C C . THR B 1 475 ? 21.562 39.969 -33.312 1 28.62 475 THR B C 1
ATOM 8461 O O . THR B 1 475 ? 21.844 39.438 -34.406 1 28.62 475 THR B O 1
ATOM 8464 N N . LEU B 1 476 ? 21.094 39.094 -32.531 1 26.34 476 LEU B N 1
ATOM 8465 C CA . LEU B 1 476 ? 21.484 37.688 -32.75 1 26.34 476 LEU B CA 1
ATOM 8466 C C . LEU B 1 476 ? 21.062 37.25 -34.156 1 26.34 476 LEU B C 1
ATOM 8468 O O . LEU B 1 476 ? 19.875 37.312 -34.5 1 26.34 476 LEU B O 1
ATOM 8472 N N . PRO B 1 477 ? 22.031 37.312 -35.156 1 28.58 477 PRO B N 1
ATOM 8473 C CA . PRO B 1 477 ? 21.812 37.062 -36.594 1 28.58 477 PRO B CA 1
ATOM 8474 C C . PRO B 1 477 ? 21.062 35.75 -36.875 1 28.58 477 PRO B C 1
ATOM 8476 O O . PRO B 1 477 ? 21 34.875 -36 1 28.58 477 PRO B O 1
ATOM 8479 N N . PRO B 1 478 ? 20.484 35.719 -38.125 1 29.64 478 PRO B N 1
ATOM 8480 C CA . PRO B 1 478 ? 19.734 34.594 -38.656 1 29.64 478 PRO B CA 1
ATOM 8481 C C . PRO B 1 478 ? 20.547 33.281 -38.719 1 29.64 478 PRO B C 1
ATOM 8483 O O . PRO B 1 478 ? 21.703 33.312 -39.125 1 29.64 478 PRO B O 1
ATOM 8486 N N . VAL B 1 479 ? 20.625 32.438 -37.781 1 24.45 479 VAL B N 1
ATOM 8487 C CA . VAL B 1 479 ? 21.422 31.234 -37.594 1 24.45 479 VAL B CA 1
ATOM 8488 C C . VAL B 1 479 ? 21.422 30.406 -38.906 1 24.45 479 VAL B C 1
ATOM 8490 O O . VAL B 1 479 ? 20.422 29.797 -39.25 1 24.45 479 VAL B O 1
ATOM 8493 N N . ALA B 1 480 ? 21.984 31.016 -40.031 1 23.8 480 ALA B N 1
ATOM 8494 C CA . ALA B 1 480 ? 22.25 30.328 -41.312 1 23.8 480 ALA B CA 1
ATOM 8495 C C . ALA B 1 480 ? 22.875 28.953 -41.062 1 23.8 480 ALA B C 1
ATOM 8497 O O . ALA B 1 480 ? 23.375 28.672 -39.969 1 23.8 480 ALA B O 1
ATOM 8498 N N . SER B 1 481 ? 23.531 28.266 -42.25 1 23.33 481 SER B N 1
ATOM 8499 C CA . SER B 1 481 ? 23.875 27 -42.875 1 23.33 481 SER B CA 1
ATOM 8500 C C . SER B 1 481 ? 25.188 26.453 -42.312 1 23.33 481 SER B C 1
ATOM 8502 O O . SER B 1 481 ? 25.75 25.5 -42.875 1 23.33 481 SER B O 1
ATOM 8504 N N . VAL B 1 482 ? 25.859 26.953 -41.344 1 22.39 482 VAL B N 1
ATOM 8505 C CA . VAL B 1 482 ? 27.297 26.703 -41.281 1 22.39 482 VAL B CA 1
ATOM 8506 C C . VAL B 1 482 ? 27.547 25.188 -41.281 1 22.39 482 VAL B C 1
ATOM 8508 O O . VAL B 1 482 ? 27.016 24.469 -40.438 1 22.39 482 VAL B O 1
ATOM 8511 N N . GLY B 1 483 ? 28.094 24.594 -42.406 1 21.19 483 GLY B N 1
ATOM 8512 C CA . GLY B 1 483 ? 28.594 23.328 -42.938 1 21.19 483 GLY B CA 1
ATOM 8513 C C . GLY B 1 483 ? 29.516 22.609 -42 1 21.19 483 GLY B C 1
ATOM 8514 O O . GLY B 1 483 ? 29.328 21.422 -41.719 1 21.19 483 GLY B O 1
ATOM 8515 N N . THR B 1 484 ? 30.844 23.016 -42 1 21.69 484 THR B N 1
ATOM 8516 C CA . THR B 1 484 ? 32 22.141 -41.938 1 21.69 484 THR B CA 1
ATOM 8517 C C . THR B 1 484 ? 32.219 21.672 -40.5 1 21.69 484 THR B C 1
ATOM 8519 O O . THR B 1 484 ? 32.344 22.484 -39.594 1 21.69 484 THR B O 1
ATOM 8522 N N . THR B 1 485 ? 31.984 20.422 -40.156 1 22.83 485 THR B N 1
ATOM 8523 C CA . THR B 1 485 ? 32 19.594 -38.969 1 22.83 485 THR B CA 1
ATOM 8524 C C . THR B 1 485 ? 33.406 19.547 -38.344 1 22.83 485 THR B C 1
ATOM 8526 O O . THR B 1 485 ? 34.25 18.797 -38.812 1 22.83 485 THR B O 1
ATOM 8529 N N . ALA B 1 486 ? 34.156 20.656 -38.219 1 21.17 486 ALA B N 1
ATOM 8530 C CA . ALA B 1 486 ? 35.531 20.453 -37.781 1 21.17 486 ALA B CA 1
ATOM 8531 C C . ALA B 1 486 ? 35.594 19.562 -36.531 1 21.17 486 ALA B C 1
ATOM 8533 O O . ALA B 1 486 ? 34.781 19.719 -35.625 1 21.17 486 ALA B O 1
ATOM 8534 N N . ALA B 1 487 ? 36.469 18.531 -36.594 1 25.23 487 ALA B N 1
ATOM 8535 C CA . ALA B 1 487 ? 36.938 17.406 -35.781 1 25.23 487 ALA B CA 1
ATOM 8536 C C . ALA B 1 487 ? 37.5 17.906 -34.438 1 25.23 487 ALA B C 1
ATOM 8538 O O . ALA B 1 487 ? 38.594 18.469 -34.406 1 25.23 487 ALA B O 1
ATOM 8539 N N . LEU B 1 488 ? 36.844 18.766 -33.719 1 23.88 488 LEU B N 1
ATOM 8540 C CA . LEU B 1 488 ? 37.594 19.219 -32.562 1 23.88 488 LEU B CA 1
ATOM 8541 C C . LEU B 1 488 ? 38.188 18.047 -31.812 1 23.88 488 LEU B C 1
ATOM 8543 O O . LEU B 1 488 ? 37.531 17.016 -31.625 1 23.88 488 LEU B O 1
ATOM 8547 N N . PRO B 1 489 ? 39.5 17.891 -31.812 1 25.48 489 PRO B N 1
ATOM 8548 C CA . PRO B 1 489 ? 40.188 16.766 -31.203 1 25.48 489 PRO B CA 1
ATOM 8549 C C . PRO B 1 489 ? 39.75 16.516 -29.75 1 25.48 489 PRO B C 1
ATOM 8551 O O . PRO B 1 489 ? 39.344 17.438 -29.062 1 25.48 489 PRO B O 1
ATOM 8554 N N . PRO B 1 490 ? 39.312 15.258 -29.469 1 25.77 490 PRO B N 1
ATOM 8555 C CA . PRO B 1 490 ? 38.844 14.766 -28.172 1 25.77 490 PRO B CA 1
ATOM 8556 C C . PRO B 1 490 ? 39.781 15.125 -27.016 1 25.77 490 PRO B C 1
ATOM 8558 O O . PRO B 1 490 ? 40.938 14.656 -26.984 1 25.77 490 PRO B O 1
ATOM 8561 N N . GLN B 1 491 ? 40.094 16.375 -26.875 1 24.48 491 GLN B N 1
ATOM 8562 C CA . GLN B 1 491 ? 41.062 16.516 -25.797 1 24.48 491 GLN B CA 1
ATOM 8563 C C . GLN B 1 491 ? 40.656 15.695 -24.562 1 24.48 491 GLN B C 1
ATOM 8565 O O . GLN B 1 491 ? 39.469 15.664 -24.219 1 24.48 491 GLN B O 1
ATOM 8570 N N . GLU B 1 492 ? 41.5 14.727 -24.125 1 25.11 492 GLU B N 1
ATOM 8571 C CA . GLU B 1 492 ? 41.594 13.789 -23.016 1 25.11 492 GLU B CA 1
ATOM 8572 C C . GLU B 1 492 ? 41.344 14.492 -21.688 1 25.11 492 GLU B C 1
ATOM 8574 O O . GLU B 1 492 ? 42.281 15.078 -21.109 1 25.11 492 GLU B O 1
ATOM 8579 N N . SER B 1 493 ? 40.469 15.438 -21.703 1 25.3 493 SER B N 1
ATOM 8580 C CA . SER B 1 493 ? 40.5 16.125 -20.406 1 25.3 493 SER B CA 1
ATOM 8581 C C . SER B 1 493 ? 40.469 15.125 -19.25 1 25.3 493 SER B C 1
ATOM 8583 O O . SER B 1 493 ? 39.812 14.078 -19.344 1 25.3 493 SER B O 1
ATOM 8585 N N . GLU B 1 494 ? 41.531 15.125 -18.469 1 25.48 494 GLU B N 1
ATOM 8586 C CA . GLU B 1 494 ? 41.75 14.422 -17.203 1 25.48 494 GLU B CA 1
ATOM 8587 C C . GLU B 1 494 ? 40.562 14.531 -16.281 1 25.48 494 GLU B C 1
ATOM 8589 O O . GLU B 1 494 ? 40.156 15.633 -15.875 1 25.48 494 GLU B O 1
ATOM 8594 N N . GLY B 1 495 ? 39.531 13.852 -16.641 1 25.38 495 GLY B N 1
ATOM 8595 C CA . GLY B 1 495 ? 38.25 13.648 -15.977 1 25.38 495 GLY B CA 1
ATOM 8596 C C . GLY B 1 495 ? 38.344 13.641 -14.461 1 25.38 495 GLY B C 1
ATOM 8597 O O . GLY B 1 495 ? 39.031 12.797 -13.883 1 25.38 495 GLY B O 1
ATOM 8598 N N . SER B 1 496 ? 38.469 14.742 -13.914 1 25.36 496 SER B N 1
ATOM 8599 C CA . SER B 1 496 ? 38.438 14.812 -12.461 1 25.36 496 SER B CA 1
ATOM 8600 C C . SER B 1 496 ? 37.312 13.945 -11.891 1 25.36 496 SER B C 1
ATOM 8602 O O . SER B 1 496 ? 36.188 13.992 -12.375 1 25.36 496 SER B O 1
ATOM 8604 N N . ARG B 1 497 ? 37.594 12.789 -11.242 1 23.72 497 ARG B N 1
ATOM 8605 C CA . ARG B 1 497 ? 36.969 11.742 -10.438 1 23.72 497 ARG B CA 1
ATOM 8606 C C . ARG B 1 497 ? 36.031 12.328 -9.398 1 23.72 497 ARG B C 1
ATOM 8608 O O . ARG B 1 497 ? 36.438 12.656 -8.281 1 23.72 497 ARG B O 1
ATOM 8615 N N . ALA B 1 498 ? 35.312 13.273 -9.68 1 28.02 498 ALA B N 1
ATOM 8616 C CA . ALA B 1 498 ? 34.375 13.523 -8.594 1 28.02 498 ALA B CA 1
ATOM 8617 C C . ALA B 1 498 ? 33.75 12.227 -8.117 1 28.02 498 ALA B C 1
ATOM 8619 O O . ALA B 1 498 ? 33.312 11.398 -8.93 1 28.02 498 ALA B O 1
ATOM 8620 N N . GLN B 1 499 ? 34 11.812 -6.895 1 27.09 499 GLN B N 1
ATOM 8621 C CA . GLN B 1 499 ? 33.719 10.664 -6.047 1 27.09 499 GLN B CA 1
ATOM 8622 C C . GLN B 1 499 ? 32.25 10.32 -6.051 1 27.09 499 GLN B C 1
ATOM 8624 O O . GLN B 1 499 ? 31.453 10.953 -5.344 1 27.09 499 GLN B O 1
ATOM 8629 N N . ASN B 1 500 ? 31.547 10.367 -7.051 1 29.58 500 ASN B N 1
ATOM 8630 C CA . ASN B 1 500 ? 30.297 9.609 -7.07 1 29.58 500 ASN B CA 1
ATOM 8631 C C . ASN B 1 500 ? 30.375 8.367 -6.195 1 29.58 500 ASN B C 1
ATOM 8633 O O . ASN B 1 500 ? 31.391 7.656 -6.207 1 29.58 500 ASN B O 1
ATOM 8637 N N . GLY B 1 501 ? 29.875 8.367 -4.969 1 34.28 501 GLY B N 1
ATOM 8638 C CA . GLY B 1 501 ? 30.266 7.305 -4.059 1 34.28 501 GLY B CA 1
ATOM 8639 C C . GLY B 1 501 ? 30.484 5.973 -4.75 1 34.28 501 GLY B C 1
ATOM 8640 O O . GLY B 1 501 ? 29.812 4.988 -4.43 1 34.28 501 GLY B O 1
ATOM 8641 N N . THR B 1 502 ? 30.625 5.965 -5.984 1 36.09 502 THR B N 1
ATOM 8642 C CA . THR B 1 502 ? 31.172 4.742 -6.566 1 36.09 502 THR B CA 1
ATOM 8643 C C . THR B 1 502 ? 32.438 4.32 -5.855 1 36.09 502 THR B C 1
ATOM 8645 O O . THR B 1 502 ? 33.406 5.086 -5.809 1 36.09 502 THR B O 1
ATOM 8648 N N . VAL B 1 503 ? 32.312 3.512 -4.797 1 42.47 503 VAL B N 1
ATOM 8649 C CA . VAL B 1 503 ? 33.531 2.918 -4.234 1 42.47 503 VAL B CA 1
ATOM 8650 C C . VAL B 1 503 ? 34.5 2.553 -5.355 1 42.47 503 VAL B C 1
ATOM 8652 O O . VAL B 1 503 ? 34.094 1.976 -6.367 1 42.47 503 VAL B O 1
ATOM 8655 N N . SER B 1 504 ? 35.5 3.248 -5.637 1 45.25 504 SER B N 1
ATOM 8656 C CA . SER B 1 504 ? 36.594 2.854 -6.52 1 45.25 504 SER B CA 1
ATOM 8657 C C . SER B 1 504 ? 36.812 1.344 -6.492 1 45.25 504 SER B C 1
ATOM 8659 O O . SER B 1 504 ? 36.469 0.681 -5.508 1 45.25 504 SER B O 1
ATOM 8661 N N . PRO B 1 505 ? 37.031 0.717 -7.598 1 47.19 505 PRO B N 1
ATOM 8662 C CA . PRO B 1 505 ? 37.344 -0.709 -7.551 1 47.19 505 PRO B CA 1
ATOM 8663 C C . PRO B 1 505 ? 38.25 -1.065 -6.375 1 47.19 505 PRO B C 1
ATOM 8665 O O . PRO B 1 505 ? 38.125 -2.148 -5.797 1 47.19 505 PRO B O 1
ATOM 8668 N N . THR B 1 506 ? 39.156 -0.231 -6.145 1 48.47 506 THR B N 1
ATOM 8669 C CA . THR B 1 506 ? 40.031 -0.481 -5.02 1 48.47 506 THR B CA 1
ATOM 8670 C C . THR B 1 506 ? 39.281 -0.371 -3.697 1 48.47 506 THR B C 1
ATOM 8672 O O . THR B 1 506 ? 39.562 -1.139 -2.768 1 48.47 506 THR B O 1
ATOM 8675 N N . GLU B 1 507 ? 38.375 0.534 -3.633 1 52.44 507 GLU B N 1
ATOM 8676 C CA . GLU B 1 507 ? 37.625 0.738 -2.402 1 52.44 507 GLU B CA 1
ATOM 8677 C C . GLU B 1 507 ? 36.562 -0.334 -2.232 1 52.44 507 GLU B C 1
ATOM 8679 O O . GLU B 1 507 ? 36.188 -0.692 -1.106 1 52.44 507 GLU B O 1
ATOM 8684 N N . MET B 1 508 ? 36.062 -0.833 -3.314 1 56.53 508 MET B N 1
ATOM 8685 C CA . MET B 1 508 ? 35.156 -1.964 -3.254 1 56.53 508 MET B CA 1
ATOM 8686 C C . MET B 1 508 ? 35.812 -3.184 -2.633 1 56.53 508 MET B C 1
ATOM 8688 O O . MET B 1 508 ? 35.156 -3.992 -1.976 1 56.53 508 MET B O 1
ATOM 8692 N N . LYS B 1 509 ? 37.219 -3.316 -2.936 1 55.78 509 LYS B N 1
ATOM 8693 C CA . LYS B 1 509 ? 38 -4.469 -2.461 1 55.78 509 LYS B CA 1
ATOM 8694 C C . LYS B 1 509 ? 37.969 -4.559 -0.938 1 55.78 509 LYS B C 1
ATOM 8696 O O . LYS B 1 509 ? 38.125 -5.641 -0.371 1 55.78 509 LYS B O 1
ATOM 8701 N N . ASN B 1 510 ? 37.562 -3.352 -0.352 1 65.56 510 ASN B N 1
ATOM 8702 C CA . ASN B 1 510 ? 37.656 -3.428 1.102 1 65.56 510 ASN B CA 1
ATOM 8703 C C . ASN B 1 510 ? 36.281 -3.504 1.757 1 65.56 510 ASN B C 1
ATOM 8705 O O . ASN B 1 510 ? 36.156 -3.322 2.969 1 65.56 510 ASN B O 1
ATOM 8709 N N . ILE B 1 511 ? 35.219 -3.75 0.85 1 79.38 511 ILE B N 1
ATOM 8710 C CA . ILE B 1 511 ? 33.938 -3.791 1.492 1 79.38 511 ILE B CA 1
ATOM 8711 C C . ILE B 1 511 ? 33.531 -5.242 1.758 1 79.38 511 ILE B C 1
ATOM 8713 O O . ILE B 1 511 ? 33.562 -6.078 0.855 1 79.38 511 ILE B O 1
ATOM 8717 N N . SER B 1 512 ? 33.344 -5.555 3 1 85.69 512 SER B N 1
ATOM 8718 C CA . SER B 1 512 ? 32.844 -6.879 3.377 1 85.69 512 SER B CA 1
ATOM 8719 C C . SER B 1 512 ? 31.328 -6.949 3.301 1 85.69 512 SER B C 1
ATOM 8721 O O . SER B 1 512 ? 30.625 -6.121 3.891 1 85.69 512 SER B O 1
ATOM 8723 N N . PHE B 1 513 ? 30.812 -7.895 2.551 1 90.5 513 PHE B N 1
ATOM 8724 C CA . PHE B 1 513 ? 29.375 -8.055 2.396 1 90.5 513 PHE B CA 1
ATOM 8725 C C . PHE B 1 513 ? 28.844 -9.117 3.357 1 90.5 513 PHE B C 1
ATOM 8727 O O . PHE B 1 513 ? 27.688 -9.508 3.277 1 90.5 513 PHE B O 1
ATOM 8734 N N . GLY B 1 514 ? 29.672 -9.539 4.219 1 90.38 514 GLY B N 1
ATOM 8735 C CA . GLY B 1 514 ? 29.234 -10.492 5.223 1 90.38 514 GLY B CA 1
ATOM 8736 C C . GLY B 1 514 ? 29.172 -11.922 4.703 1 90.38 514 GLY B C 1
ATOM 8737 O O . GLY B 1 514 ? 29.469 -12.172 3.531 1 90.38 514 GLY B O 1
ATOM 8738 N N . MET B 1 515 ? 28.719 -12.836 5.5 1 90.56 515 MET B N 1
ATOM 8739 C CA . MET B 1 515 ? 28.828 -14.258 5.184 1 90.56 515 MET B CA 1
ATOM 8740 C C . MET B 1 515 ? 27.453 -14.852 4.875 1 90.56 515 MET B C 1
ATOM 8742 O O . MET B 1 515 ? 27.328 -16.062 4.719 1 90.56 515 MET B O 1
ATOM 8746 N N . LEU B 1 516 ? 26.422 -13.984 4.73 1 89.38 516 LEU B N 1
ATOM 8747 C CA . LEU B 1 516 ? 25.109 -14.5 4.379 1 89.38 516 LEU B CA 1
ATOM 8748 C C . LEU B 1 516 ? 25.141 -15.195 3.021 1 89.38 516 LEU B C 1
ATOM 8750 O O . LEU B 1 516 ? 24.422 -16.172 2.805 1 89.38 516 LEU B O 1
ATOM 8754 N N . ASN B 1 517 ? 25.891 -14.617 2.102 1 93.31 517 ASN B N 1
ATOM 8755 C CA . ASN B 1 517 ? 26.109 -15.211 0.784 1 93.31 517 ASN B CA 1
ATOM 8756 C C . ASN B 1 517 ? 27.578 -15.539 0.548 1 93.31 517 ASN B C 1
ATOM 8758 O O . ASN B 1 517 ? 28.109 -15.281 -0.534 1 93.31 517 ASN B O 1
ATOM 8762 N N . GLY B 1 518 ? 28.234 -15.953 1.523 1 89.62 518 GLY B N 1
ATOM 8763 C CA . GLY B 1 518 ? 29.609 -16.391 1.41 1 89.62 518 GLY B CA 1
ATOM 8764 C C . GLY B 1 518 ? 30.562 -15.25 1.07 1 89.62 518 GLY B C 1
ATOM 8765 O O . GLY B 1 518 ? 31.562 -15.453 0.361 1 89.62 518 GLY B O 1
ATOM 8766 N N . GLY B 1 519 ? 30.234 -14.094 1.397 1 91.31 519 GLY B N 1
ATOM 8767 C CA . GLY B 1 519 ? 31.094 -12.938 1.143 1 91.31 519 GLY B CA 1
ATOM 8768 C C . GLY B 1 519 ? 30.734 -12.203 -0.132 1 91.31 519 GLY B C 1
ATOM 8769 O O . GLY B 1 519 ? 31.281 -11.133 -0.413 1 91.31 519 GLY B O 1
ATOM 8770 N N . ARG B 1 520 ? 29.797 -12.719 -0.782 1 92.56 520 ARG B N 1
ATOM 8771 C CA . ARG B 1 520 ? 29.359 -12.117 -2.037 1 92.56 520 ARG B CA 1
ATOM 8772 C C . ARG B 1 520 ? 28.172 -11.195 -1.816 1 92.56 520 ARG B C 1
ATOM 8774 O O . ARG B 1 520 ? 27.516 -11.258 -0.77 1 92.56 520 ARG B O 1
ATOM 8781 N N . ARG B 1 521 ? 27.906 -10.367 -2.875 1 94.75 521 ARG B N 1
ATOM 8782 C CA . ARG B 1 521 ? 26.703 -9.531 -2.875 1 94.75 521 ARG B CA 1
ATOM 8783 C C . ARG B 1 521 ? 25.438 -10.391 -2.902 1 94.75 521 ARG B C 1
ATOM 8785 O O . ARG B 1 521 ? 25.453 -11.508 -3.422 1 94.75 521 ARG B O 1
ATOM 8792 N N . PHE B 1 522 ? 24.406 -9.852 -2.277 1 95.44 522 PHE B N 1
ATOM 8793 C CA . PHE B 1 522 ? 23.234 -10.711 -2.262 1 95.44 522 PHE B CA 1
ATOM 8794 C C . PHE B 1 522 ? 21.969 -9.898 -2.482 1 95.44 522 PHE B C 1
ATOM 8796 O O . PHE B 1 522 ? 20.875 -10.461 -2.633 1 95.44 522 PHE B O 1
ATOM 8803 N N . ASP B 1 523 ? 22.016 -8.523 -2.572 1 96.56 523 ASP B N 1
ATOM 8804 C CA . ASP B 1 523 ? 20.891 -7.699 -3.016 1 96.56 523 ASP B CA 1
ATOM 8805 C C . ASP B 1 523 ? 20.891 -7.543 -4.535 1 96.56 523 ASP B C 1
ATOM 8807 O O . ASP B 1 523 ? 21.797 -6.93 -5.102 1 96.56 523 ASP B O 1
ATOM 8811 N N . TYR B 1 524 ? 19.875 -8.109 -5.156 1 96.94 524 TYR B N 1
ATOM 8812 C CA . TYR B 1 524 ? 19.75 -8.055 -6.605 1 96.94 524 TYR B CA 1
ATOM 8813 C C . TYR B 1 524 ? 18.469 -7.34 -7.016 1 96.94 524 TYR B C 1
ATOM 8815 O O . TYR B 1 524 ? 17.406 -7.594 -6.449 1 96.94 524 TYR B O 1
ATOM 8823 N N . VAL B 1 525 ? 18.578 -6.41 -8.008 1 96 525 VAL B N 1
ATOM 8824 C CA . VAL B 1 525 ? 17.406 -5.637 -8.414 1 96 525 VAL B CA 1
ATOM 8825 C C . VAL B 1 525 ? 17.125 -5.883 -9.891 1 96 525 VAL B C 1
ATOM 8827 O O . VAL B 1 525 ? 18.031 -5.891 -10.719 1 96 525 VAL B O 1
ATOM 8830 N N . LEU B 1 526 ? 15.859 -6.195 -10.195 1 94.31 526 LEU B N 1
ATOM 8831 C CA . LEU B 1 526 ? 15.398 -6.371 -11.57 1 94.31 526 LEU B CA 1
ATOM 8832 C C . LEU B 1 526 ? 15.375 -5.035 -12.305 1 94.31 526 LEU B C 1
ATOM 8834 O O . LEU B 1 526 ? 15.383 -3.973 -11.68 1 94.31 526 LEU B O 1
ATOM 8838 N N . GLN B 1 527 ? 15.391 -5.066 -13.594 1 88.94 527 GLN B N 1
ATOM 8839 C CA . GLN B 1 527 ? 15.227 -3.877 -14.422 1 88.94 527 GLN B CA 1
ATOM 8840 C C . GLN B 1 527 ? 13.75 -3.607 -14.711 1 88.94 527 GLN B C 1
ATOM 8842 O O . GLN B 1 527 ? 13.008 -4.52 -15.07 1 88.94 527 GLN B O 1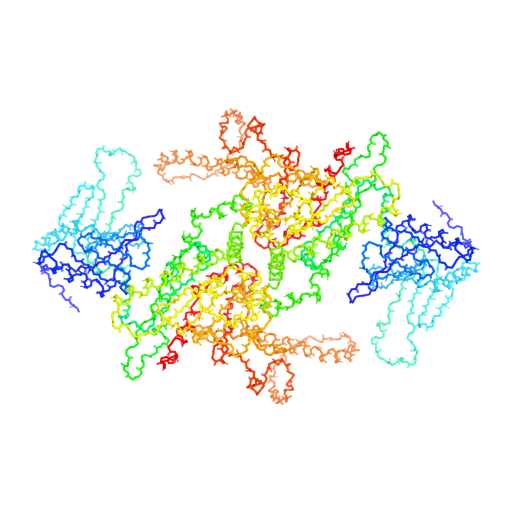
ATOM 8847 N N . GLU B 1 528 ? 13.375 -2.361 -14.523 1 85.94 528 GLU B N 1
ATOM 8848 C CA . GLU B 1 528 ? 11.992 -2.027 -14.852 1 85.94 528 GLU B CA 1
ATOM 8849 C C . GLU B 1 528 ? 11.75 -2.076 -16.359 1 85.94 528 GLU B C 1
ATOM 8851 O O . GLU B 1 528 ? 12.648 -1.764 -17.141 1 85.94 528 GLU B O 1
ATOM 8856 N N . LYS B 1 529 ? 10.523 -2.488 -16.719 1 80.19 529 LYS B N 1
ATOM 8857 C CA . LYS B 1 529 ? 10.133 -2.479 -18.125 1 80.19 529 LYS B CA 1
ATOM 8858 C C . LYS B 1 529 ? 9.844 -1.06 -18.609 1 80.19 529 LYS B C 1
ATOM 8860 O O . LYS B 1 529 ? 9.516 -0.181 -17.812 1 80.19 529 LYS B O 1
ATOM 8865 N N . PRO B 1 530 ? 9.969 -0.813 -19.875 1 75.12 530 PRO B N 1
ATOM 8866 C CA . PRO B 1 530 ? 9.742 0.532 -20.406 1 75.12 530 PRO B CA 1
ATOM 8867 C C . PRO B 1 530 ? 8.367 1.087 -20.031 1 75.12 530 PRO B C 1
ATOM 8869 O O . PRO B 1 530 ? 8.25 2.252 -19.641 1 75.12 530 PRO B O 1
ATOM 8872 N N . LEU B 1 531 ? 7.387 0.304 -20.094 1 71.19 531 LEU B N 1
ATOM 8873 C CA . LEU B 1 531 ? 6.027 0.759 -19.812 1 71.19 531 LEU B CA 1
ATOM 8874 C C . LEU B 1 531 ? 5.879 1.134 -18.328 1 71.19 531 LEU B C 1
ATOM 8876 O O . LEU B 1 531 ? 5.164 2.082 -18 1 71.19 531 LEU B O 1
ATOM 8880 N N . GLU B 1 532 ? 6.555 0.463 -17.516 1 77.44 532 GLU B N 1
ATOM 8881 C CA . GLU B 1 532 ? 6.461 0.7 -16.078 1 77.44 532 GLU B CA 1
ATOM 8882 C C . GLU B 1 532 ? 7.086 2.039 -15.695 1 77.44 532 GLU B C 1
ATOM 8884 O O . GLU B 1 532 ? 6.727 2.631 -14.672 1 77.44 532 GLU B O 1
ATOM 8889 N N . SER B 1 533 ? 7.984 2.434 -16.516 1 72.69 533 SER B N 1
ATOM 8890 C CA . SER B 1 533 ? 8.727 3.65 -16.219 1 72.69 533 SER B CA 1
ATOM 8891 C C . SER B 1 533 ? 7.852 4.891 -16.375 1 72.69 533 SER B C 1
ATOM 8893 O O . SER B 1 533 ? 8.164 5.949 -15.836 1 72.69 533 SER B O 1
ATOM 8895 N N . PHE B 1 534 ? 6.746 4.676 -17.109 1 69.5 534 PHE B N 1
ATOM 8896 C CA . PHE B 1 534 ? 5.867 5.816 -17.344 1 69.5 534 PHE B CA 1
ATOM 8897 C C . PHE B 1 534 ? 5.117 6.195 -16.078 1 69.5 534 PHE B C 1
ATOM 8899 O O . PHE B 1 534 ? 4.82 7.371 -15.844 1 69.5 534 PHE B O 1
ATOM 8906 N N . ASN B 1 535 ? 4.738 5.219 -15.383 1 73.88 535 ASN B N 1
ATOM 8907 C CA . ASN B 1 535 ? 4.113 5.488 -14.086 1 73.88 535 ASN B CA 1
ATOM 8908 C C . ASN B 1 535 ? 4.465 4.414 -13.062 1 73.88 535 ASN B C 1
ATOM 8910 O O . ASN B 1 535 ? 3.795 3.383 -12.984 1 73.88 535 ASN B O 1
ATOM 8914 N N . GLU B 1 536 ? 5.41 4.715 -12.312 1 76.56 536 GLU B N 1
ATOM 8915 C CA . GLU B 1 536 ? 5.953 3.746 -11.367 1 76.56 536 GLU B CA 1
ATOM 8916 C C . GLU B 1 536 ? 4.926 3.381 -10.297 1 76.56 536 GLU B C 1
ATOM 8918 O O . GLU B 1 536 ? 4.918 2.254 -9.797 1 76.56 536 GLU B O 1
ATOM 8923 N N . TYR B 1 537 ? 4.031 4.234 -10.062 1 71 537 TYR B N 1
ATOM 8924 C CA . TYR B 1 537 ? 3.064 3.994 -8.992 1 71 537 TYR B CA 1
ATOM 8925 C C . TYR B 1 537 ? 1.943 3.078 -9.477 1 71 537 TYR B C 1
ATOM 8927 O O . TYR B 1 537 ? 1.459 2.234 -8.719 1 71 537 TYR B O 1
ATOM 8935 N N . LEU B 1 538 ? 1.639 3.188 -10.734 1 71.12 538 LEU B N 1
ATOM 8936 C CA . LEU B 1 538 ? 0.57 2.383 -11.312 1 71.12 538 LEU B CA 1
ATOM 8937 C C . LEU B 1 538 ? 0.966 0.911 -11.367 1 71.12 538 LEU B C 1
ATOM 8939 O O . LEU B 1 538 ? 0.108 0.029 -11.281 1 71.12 538 LEU B O 1
ATOM 8943 N N . PHE B 1 539 ? 2.229 0.691 -11.367 1 76.94 539 PHE B N 1
ATOM 8944 C CA . PHE B 1 539 ? 2.67 -0.682 -11.578 1 76.94 539 PHE B CA 1
ATOM 8945 C C . PHE B 1 539 ? 3.236 -1.275 -10.297 1 76.94 539 PHE B C 1
ATOM 8947 O O . PHE B 1 539 ? 3.793 -2.375 -10.305 1 76.94 539 PHE B O 1
ATOM 8954 N N . ALA B 1 540 ? 3.084 -0.599 -9.211 1 80.25 540 ALA B N 1
ATOM 8955 C CA . ALA B 1 540 ? 3.686 -1.019 -7.945 1 80.25 540 ALA B CA 1
ATOM 8956 C C . ALA B 1 540 ? 3.143 -2.375 -7.504 1 80.25 540 ALA B C 1
ATOM 8958 O O . ALA B 1 540 ? 3.91 -3.279 -7.168 1 80.25 540 ALA B O 1
ATOM 8959 N N . ILE B 1 541 ? 1.893 -2.6 -7.586 1 76.31 541 ILE B N 1
ATOM 8960 C CA . ILE B 1 541 ? 1.281 -3.848 -7.145 1 76.31 541 ILE B CA 1
ATOM 8961 C C . ILE B 1 541 ? 1.685 -4.98 -8.086 1 76.31 541 ILE B C 1
ATOM 8963 O O . ILE B 1 541 ? 2.047 -6.07 -7.637 1 76.31 541 ILE B O 1
ATOM 8967 N N . GLN B 1 542 ? 1.661 -4.68 -9.305 1 80.56 542 GLN B N 1
ATOM 8968 C CA . GLN B 1 542 ? 2.045 -5.676 -10.297 1 80.56 542 GLN B CA 1
ATOM 8969 C C . GLN B 1 542 ? 3.508 -6.078 -10.141 1 80.56 542 GLN B C 1
ATOM 8971 O O . GLN B 1 542 ? 3.869 -7.234 -10.367 1 80.56 542 GLN B O 1
ATOM 8976 N N . SER B 1 543 ? 4.266 -5.152 -9.727 1 87.12 543 SER B N 1
ATOM 8977 C CA . SER B 1 543 ? 5.695 -5.414 -9.578 1 87.12 543 SER B CA 1
ATOM 8978 C C . SER B 1 543 ? 5.953 -6.41 -8.445 1 87.12 543 SER B C 1
ATOM 8980 O O . SER B 1 543 ? 6.938 -7.148 -8.477 1 87.12 543 SER B O 1
ATOM 8982 N N . HIS B 1 544 ? 5.082 -6.453 -7.492 1 85.25 544 HIS B N 1
ATOM 8983 C CA . HIS B 1 544 ? 5.254 -7.41 -6.402 1 85.25 544 HIS B CA 1
ATOM 8984 C C . HIS B 1 544 ? 4.926 -8.828 -6.859 1 85.25 544 HIS B C 1
ATOM 8986 O O . HIS B 1 544 ? 5.332 -9.797 -6.219 1 85.25 544 HIS B O 1
ATOM 8992 N N . LEU B 1 545 ? 4.273 -8.93 -7.973 1 81.38 545 LEU B N 1
ATOM 8993 C CA . LEU B 1 545 ? 3.818 -10.234 -8.438 1 81.38 545 LEU B CA 1
ATOM 8994 C C . LEU B 1 545 ? 4.582 -10.664 -9.688 1 81.38 545 LEU B C 1
ATOM 8996 O O . LEU B 1 545 ? 4.297 -11.719 -10.266 1 81.38 545 LEU B O 1
ATOM 9000 N N . CYS B 1 546 ? 5.574 -9.992 -10.039 1 87.25 546 CYS B N 1
ATOM 9001 C CA . CYS B 1 546 ? 6.172 -10.164 -11.359 1 87.25 546 CYS B CA 1
ATOM 9002 C C . CYS B 1 546 ? 7.238 -11.25 -11.336 1 87.25 546 CYS B C 1
ATOM 9004 O O . CYS B 1 546 ? 7.676 -11.719 -12.391 1 87.25 546 CYS B O 1
ATOM 9006 N N . TYR B 1 547 ? 7.621 -11.727 -10.195 1 90.12 547 TYR B N 1
ATOM 9007 C CA . TYR B 1 547 ? 8.82 -12.555 -10.078 1 90.12 547 TYR B CA 1
ATOM 9008 C C . TYR B 1 547 ? 8.609 -13.906 -10.758 1 90.12 547 TYR B C 1
ATOM 9010 O O . TYR B 1 547 ? 9.547 -14.461 -11.344 1 90.12 547 TYR B O 1
ATOM 9018 N N . TRP B 1 548 ? 7.402 -14.383 -10.734 1 86.81 548 TRP B N 1
ATOM 9019 C CA . TRP B 1 548 ? 7.074 -15.703 -11.258 1 86.81 548 TRP B CA 1
ATOM 9020 C C . TRP B 1 548 ? 7.195 -15.727 -12.781 1 86.81 548 TRP B C 1
ATOM 9022 O O . TRP B 1 548 ? 7.5 -16.766 -13.367 1 86.81 548 TRP B O 1
ATOM 9032 N N . ASP B 1 549 ? 7.012 -14.602 -13.375 1 87.12 549 ASP B N 1
ATOM 9033 C CA . ASP B 1 549 ? 7.004 -14.531 -14.828 1 87.12 549 ASP B CA 1
ATOM 9034 C C . ASP B 1 549 ? 8.25 -13.82 -15.352 1 87.12 549 ASP B C 1
ATOM 9036 O O . ASP B 1 549 ? 8.359 -13.547 -16.547 1 87.12 549 ASP B O 1
ATOM 9040 N N . SER B 1 550 ? 9.094 -13.562 -14.516 1 91.56 550 SER B N 1
ATOM 9041 C CA . SER B 1 550 ? 10.289 -12.82 -14.906 1 91.56 550 SER B CA 1
ATOM 9042 C C . SER B 1 550 ? 11.375 -13.758 -15.414 1 91.56 550 SER B C 1
ATOM 9044 O O . SER B 1 550 ? 11.992 -14.484 -14.625 1 91.56 550 SER B O 1
ATOM 9046 N N . GLU B 1 551 ? 11.695 -13.664 -16.656 1 93.69 551 GLU B N 1
ATOM 9047 C CA . GLU B 1 551 ? 12.766 -14.469 -17.234 1 93.69 551 GLU B CA 1
ATOM 9048 C C . GLU B 1 551 ? 14.117 -14.102 -16.625 1 93.69 551 GLU B C 1
ATOM 9050 O O . GLU B 1 551 ? 14.992 -14.961 -16.484 1 93.69 551 GLU B O 1
ATOM 9055 N N . ASP B 1 552 ? 14.234 -12.867 -16.25 1 94.06 552 ASP B N 1
ATOM 9056 C CA . ASP B 1 552 ? 15.484 -12.43 -15.633 1 94.06 552 ASP B CA 1
ATOM 9057 C C . ASP B 1 552 ? 15.688 -13.102 -14.281 1 94.06 552 ASP B C 1
ATOM 9059 O O . ASP B 1 552 ? 16.812 -13.469 -13.922 1 94.06 552 ASP B O 1
ATOM 9063 N N . THR B 1 553 ? 14.617 -13.172 -13.547 1 95.81 553 THR B N 1
ATOM 9064 C CA . THR B 1 553 ? 14.688 -13.859 -12.266 1 95.81 553 THR B CA 1
ATOM 9065 C C . THR B 1 553 ? 15.062 -15.32 -12.453 1 95.81 553 THR B C 1
ATOM 9067 O O . THR B 1 553 ? 15.93 -15.844 -11.758 1 95.81 553 THR B O 1
ATOM 9070 N N . VAL B 1 554 ? 14.453 -15.969 -13.414 1 96.19 554 VAL B N 1
ATOM 9071 C CA . VAL B 1 554 ? 14.711 -17.375 -13.695 1 96.19 554 VAL B CA 1
ATOM 9072 C C . VAL B 1 554 ? 16.172 -17.562 -14.086 1 96.19 554 VAL B C 1
ATOM 9074 O O . VAL B 1 554 ? 16.844 -18.484 -13.602 1 96.19 554 VAL B O 1
ATOM 9077 N N . LEU B 1 555 ? 16.625 -16.703 -14.906 1 94.56 555 LEU B N 1
ATOM 9078 C CA . LEU B 1 555 ? 18 -16.828 -15.391 1 94.56 555 LEU B CA 1
ATOM 9079 C C . LEU B 1 555 ? 19 -16.641 -14.258 1 94.56 555 LEU B C 1
ATOM 9081 O O . LEU B 1 555 ? 20.031 -17.312 -14.219 1 94.56 555 LEU B O 1
ATOM 9085 N N . LEU B 1 556 ? 18.719 -15.727 -13.398 1 94.56 556 LEU B N 1
ATOM 9086 C CA . LEU B 1 556 ? 19.594 -15.539 -12.242 1 94.56 556 LEU B CA 1
ATOM 9087 C C . LEU B 1 556 ? 19.672 -16.812 -11.398 1 94.56 556 LEU B C 1
ATOM 9089 O O . LEU B 1 556 ? 20.75 -17.219 -10.969 1 94.56 556 LEU B O 1
ATOM 9093 N N . LEU B 1 557 ? 18.531 -17.438 -11.094 1 95.81 557 LEU B N 1
ATOM 9094 C CA . LEU B 1 557 ? 18.5 -18.672 -10.328 1 95.81 557 LEU B CA 1
ATOM 9095 C C . LEU B 1 557 ? 19.328 -19.75 -11.008 1 95.81 557 LEU B C 1
ATOM 9097 O O . LEU B 1 557 ? 20.172 -20.391 -10.367 1 95.81 557 LEU B O 1
ATOM 9101 N N . LEU B 1 558 ? 19.109 -19.891 -12.336 1 94.44 558 LEU B N 1
ATOM 9102 C CA . LEU B 1 558 ? 19.812 -20.922 -13.094 1 94.44 558 LEU B CA 1
ATOM 9103 C C . LEU B 1 558 ? 21.312 -20.688 -13.07 1 94.44 558 LEU B C 1
ATOM 9105 O O . LEU B 1 558 ? 22.094 -21.625 -12.891 1 94.44 558 LEU B O 1
ATOM 9109 N N . ARG B 1 559 ? 21.672 -19.453 -13.203 1 92.5 559 ARG B N 1
ATOM 9110 C CA . ARG B 1 559 ? 23.094 -19.109 -13.188 1 92.5 559 ARG B CA 1
ATOM 9111 C C . ARG B 1 559 ? 23.734 -19.484 -11.852 1 92.5 559 ARG B C 1
ATOM 9113 O O . ARG B 1 559 ? 24.797 -20.094 -11.828 1 92.5 559 ARG B O 1
ATOM 9120 N N . GLU B 1 560 ? 23.109 -19.172 -10.797 1 92.56 560 GLU B N 1
ATOM 9121 C CA . GLU B 1 560 ? 23.672 -19.422 -9.477 1 92.56 560 GLU B CA 1
ATOM 9122 C C . GLU B 1 560 ? 23.672 -20.922 -9.156 1 92.56 560 GLU B C 1
ATOM 9124 O O . GLU B 1 560 ? 24.594 -21.422 -8.508 1 92.56 560 GLU B O 1
ATOM 9129 N N . ILE B 1 561 ? 22.656 -21.625 -9.609 1 92.38 561 ILE B N 1
ATOM 9130 C CA . ILE B 1 561 ? 22.531 -23.062 -9.367 1 92.38 561 ILE B CA 1
ATOM 9131 C C . ILE B 1 561 ? 23.625 -23.812 -10.148 1 92.38 561 ILE B C 1
ATOM 9133 O O . ILE B 1 561 ? 24.297 -24.672 -9.602 1 92.38 561 ILE B O 1
ATOM 9137 N N . TYR B 1 562 ? 23.766 -23.453 -11.406 1 89.38 562 TYR B N 1
ATOM 9138 C CA . TYR B 1 562 ? 24.688 -24.203 -12.266 1 89.38 562 TYR B CA 1
ATOM 9139 C C . TYR B 1 562 ? 26.109 -23.703 -12.094 1 89.38 562 TYR B C 1
ATOM 9141 O O . TYR B 1 562 ? 27.062 -24.422 -12.406 1 89.38 562 TYR B O 1
ATOM 9149 N N . GLU B 1 563 ? 26.25 -22.406 -11.672 1 82.75 563 GLU B N 1
ATOM 9150 C CA . GLU B 1 563 ? 27.594 -21.969 -11.305 1 82.75 563 GLU B CA 1
ATOM 9151 C C . GLU B 1 563 ? 28.188 -22.859 -10.211 1 82.75 563 GLU B C 1
ATOM 9153 O O . GLU B 1 563 ? 29.375 -23.156 -10.234 1 82.75 563 GLU B O 1
ATOM 9158 N N . GLY B 1 564 ? 27.422 -23.234 -9.344 1 72.81 564 GLY B N 1
ATOM 9159 C CA . GLY B 1 564 ? 27.859 -24.141 -8.297 1 72.81 564 GLY B CA 1
ATOM 9160 C C . GLY B 1 564 ? 28.266 -25.5 -8.828 1 72.81 564 GLY B C 1
ATOM 9161 O O . GLY B 1 564 ? 29.078 -26.188 -8.211 1 72.81 564 GLY B O 1
ATOM 9162 N N . LYS B 1 565 ? 27.766 -25.844 -9.961 1 75.69 565 LYS B N 1
ATOM 9163 C CA . LYS B 1 565 ? 28.078 -27.125 -10.57 1 75.69 565 LYS B CA 1
ATOM 9164 C C . LYS B 1 565 ? 29.188 -27 -11.602 1 75.69 565 LYS B C 1
ATOM 9166 O O . LYS B 1 565 ? 29.547 -27.969 -12.266 1 75.69 565 LYS B O 1
ATOM 9171 N N . GLY B 1 566 ? 29.656 -25.766 -11.703 1 73 566 GLY B N 1
ATOM 9172 C CA . GLY B 1 566 ? 30.75 -25.531 -12.617 1 73 566 GLY B CA 1
ATOM 9173 C C . GLY B 1 566 ? 30.297 -25.2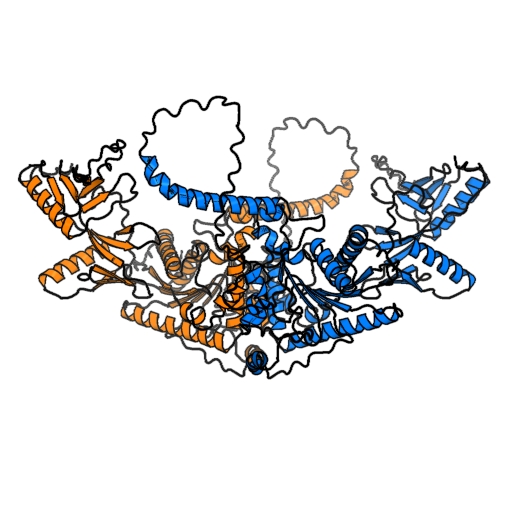66 -14.047 1 73 566 GLY B C 1
ATOM 9174 O O . GLY B 1 566 ? 31.109 -25.297 -14.977 1 73 566 GLY B O 1
ATOM 9175 N N . ILE B 1 567 ? 29.047 -25.141 -14.258 1 70.5 567 ILE B N 1
ATOM 9176 C CA . ILE B 1 567 ? 28.531 -24.828 -15.586 1 70.5 567 ILE B CA 1
ATOM 9177 C C . ILE B 1 567 ? 28.266 -23.328 -15.703 1 70.5 567 ILE B C 1
ATOM 9179 O O . ILE B 1 567 ? 27.562 -22.75 -14.875 1 70.5 567 ILE B O 1
ATOM 9183 N N . LEU B 1 568 ? 29 -22.672 -16.531 1 67.06 568 LEU B N 1
ATOM 9184 C CA . LEU B 1 568 ? 28.891 -21.219 -16.656 1 67.06 568 LEU B CA 1
ATOM 9185 C C . LEU B 1 568 ? 27.938 -20.844 -17.797 1 67.06 568 LEU B C 1
ATOM 9187 O O . LEU B 1 568 ? 27.75 -21.625 -18.734 1 67.06 568 LEU B O 1
ATOM 9191 N N . LEU B 1 569 ? 27.25 -19.703 -17.734 1 69.5 569 LEU B N 1
ATOM 9192 C CA . LEU B 1 569 ? 26.375 -19.125 -18.734 1 69.5 569 LEU B CA 1
ATOM 9193 C C . LEU B 1 569 ? 27.141 -18.844 -20.031 1 69.5 569 LEU B C 1
ATOM 9195 O O . LEU B 1 569 ? 28.328 -18.5 -19.984 1 69.5 569 LEU B O 1
#

S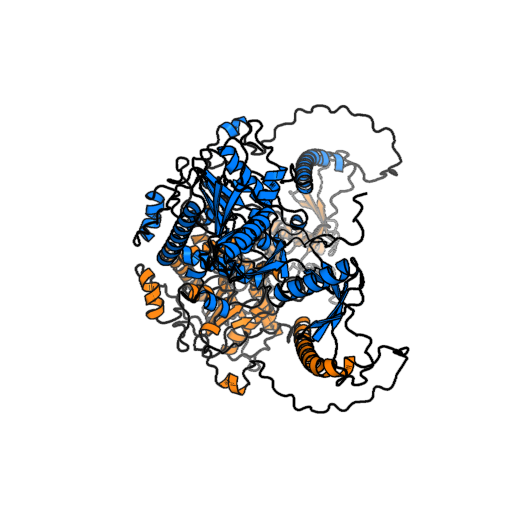econdary structure (DSSP, 8-state):
-----TT---PPPPEEEEEE--TTSPPEEEEPPHHHHHHHHHHHHHHHHHT-S--EEEETTTTEEEETTTTEEEESSS----EEEEEE-EEEE-TT-SS-EEPPHHHHHHHHHHHHHHHHHT----EEE-TTSEEEEE-SSS-EEEEE---GGG----S-TT----PEEEEESSTT----PPPP--S-EEEEEEEE--SSS--STT---HHHHHHHHHHHHHHHHHHH----TT-----EEEEEEE--HHHHTTTTT-HHHHHHHTS-STTHHHHHHHHHHHHHHHHHHSHHHHHHHHHHHHHHHHHHHHHHHHH-TT---EEEEEEESS-GGGTT---S-TTHHHHHHHTTTTS---PPPPSS--SEEEEES--HHHHHHHTT-----TT---SS-SEEEEEE-TT-TT----GGGTSPTT--PPPEEPPPTTSSS-HHHHHHHHHHHHHHHHHHHHHHHHHHHHHHTTS-----------------------------S---HHHHTT----TTTTTS--EEEPPPPTGGGG-TTTTHHHHHTGGGG-HHHHHHHHHHHHHTTT---/-----TT---PPPPEEEEEE--TTSPPEEEEPPHHHHHHHHHHHHHHHHHT-S--EEEETTTTEEEETTTTEEEESSS----EEEEEE-EEEE-TT-SS-EEPPHHHHHHHHHHHHHHHHHT----EEE-TTSEEEEE-SSS-EEEEE---GGG----S-TT-S--PEEEEESSTT----PPPP--S-EEEEEEEE--SSS--STT---HHHHHHHHHHHHHHHHHHH----TT-----EEEEEEE--HHHHTTTTT-HHHHHHHTS-STTHHHHHHHHHHHHHHHHHHSHHHHHHHHHHHHHHHHHHHHHHHHH-TT---EEEEEEESS-GGGTT---S-TTHHHHHHHTTTTS---PPPPSS--SEEEEES--HHHHHHHTT-----TT---SS-SEEEEEE-TT-TT----GGGTSPTT--PPPEEPPPTTSSS-HHHHHHHHHHHHHHHHHHHHHHHHHHHHHHTTS-----------------------------S---HHHHTT----TTTTTS--EEEPPPPTGGGT-TTTTHHHHHTGGGG-HHHHHHHHHHHHHTTT---

pLDDT: mean 75.72, std 22.22, range [21.17, 98.12]